Protein 7XZF (pdb70)

B-factor: mean 12.94, std 8.42, range [4.5, 62.97]

Nearest PDB structures (foldseek):
  7xz9-assembly2_B  TM=1.002E+00  e=4.854E-78  Flavobacteriaceae bacterium SA-0082
  7xzd-assembly2_B  TM=1.002E+00  e=1.319E-77  Flavobacteriaceae bacterium SA-0082
  7xzf-assembly2_B  TM=1.002E+00  e=2.491E-77  Flavobacteriaceae bacterium SA-0082
  7xze-assembly2_B  TM=1.002E+00  e=3.272E-77  Flavobacteriaceae bacterium SA-0082
  7xzc-assembly2_B  TM=1.001E+00  e=5.728E-76  Flavobacteriaceae bacterium SA-0082

Structure (mmCIF, N/CA/C/O backbone):
data_7XZF
#
_entry.id   7XZF
#
_cell.length_a   54.001
_cell.length_b   58.172
_cell.length_c   88.319
_cell.angle_alpha   90.266
_cell.angle_beta   101.603
_cell.angle_gamma   92.008
#
_symmetry.space_group_name_H-M   'P 1'
#
loop_
_entity.id
_entity.type
_entity.pdbx_description
1 polymer 'Fucoidan lyase'
2 non-polymer 'SULFATE ION'
3 non-polymer IMIDAZOLE
4 non-polymer GLYCEROL
5 water water
#
loop_
_atom_site.group_PDB
_atom_site.id
_atom_site.type_symbol
_atom_site.label_atom_id
_atom_site.label_alt_id
_atom_site.label_comp_id
_atom_site.label_asym_id
_atom_site.label_entity_id
_atom_site.label_seq_id
_atom_site.pdbx_PDB_ins_code
_atom_site.Cartn_x
_atom_site.Cartn_y
_atom_site.Cartn_z
_atom_site.occupancy
_atom_site.B_iso_or_equiv
_atom_site.auth_seq_id
_atom_site.auth_comp_id
_atom_site.auth_asym_id
_atom_site.auth_atom_id
_atom_site.pdbx_PDB_model_num
ATOM 1 N N . GLN A 1 18 ? 77.28300 0.65400 -73.04100 1.000 37.81644 1 GLN A N 1
ATOM 2 C CA . GLN A 1 18 ? 77.81200 0.05300 -71.81300 1.000 36.62005 1 GLN A CA 1
ATOM 3 C C . GLN A 1 18 ? 77.20200 -1.33100 -71.54700 1.000 30.52149 1 GLN A C 1
ATOM 4 O O . GLN A 1 18 ? 77.76700 -2.12900 -70.79900 1.000 33.73417 1 GLN A O 1
ATOM 10 N N . THR A 1 19 ? 76.07800 -1.60600 -72.19900 1.000 24.90410 2 THR A N 1
ATOM 11 C CA . THR A 1 19 ? 75.36100 -2.85800 -71.98900 1.000 20.68056 2 THR A CA 1
ATOM 12 C C . THR A 1 19 ? 75.79900 -3.86500 -73.04300 1.000 19.57872 2 THR A C 1
ATOM 13 O O . THR A 1 19 ? 75.83500 -3.54400 -74.24100 1.000 21.80098 2 THR A O 1
ATOM 17 N N . THR A 1 20 ? 76.16900 -5.06400 -72.59800 1.000 16.46427 3 THR A N 1
ATOM 18 C CA . THR A 1 20 ? 76.40600 -6.17000 -73.51300 1.000 15.56768 3 THR A CA 1
ATOM 19 C C . THR A 1 20 ? 75.11200 -6.96000 -73.67400 1.000 12.84079 3 THR A C 1
ATOM 20 O O . THR A 1 20 ? 74.52000 -7.38800 -72.68100 1.000 13.19971 3 THR A O 1
ATOM 24 N N . THR A 1 21 ? 74.66600 -7.17000 -74.89300 1.000 12.46600 4 THR A N 1
ATOM 25 C CA . THR A 1 21 ? 73.49000 -7.97500 -75.17600 1.000 11.12853 4 THR A CA 1
ATOM 26 C C . THR A 1 21 ? 73.92000 -9.34800 -75.66200 1.000 11.55073 4 THR A C 1
ATOM 27 O O . THR A 1 21 ? 74.80100 -9.46400 -76.54100 1.000 12.23108 4 THR A O 1
ATOM 31 N N . VAL A 1 22 ? 73.29100 -10.39600 -75.11400 1.000 9.92119 5 VAL A N 1
ATOM 32 C CA . VAL A 1 22 ? 73.52300 -11.75900 -75.55800 1.000 9.40885 5 VAL A CA 1
ATOM 33 C C . VAL A 1 22 ? 72.20600 -12.36200 -75.98800 1.000 8.68221 5 VAL A C 1
ATOM 34 O O . VAL A 1 22 ? 71.10200 -11.88300 -75.65200 1.000 9.71558 5 VAL A O 1
ATOM 38 N N . TYR A 1 23 ? 72.30000 -13.44800 -76.74700 1.000 7.87485 6 TYR A N 1
ATOM 39 C CA . TYR A 1 23 ? 71.14800 -13.99300 -77.45900 1.000 9.55993 6 TYR A CA 1
ATOM 40 C C . TYR A 1 23 ? 70.91100 -15.47900 -77.20200 1.000 9.27218 6 TYR A C 1
ATOM 41 O O . TYR A 1 23 ? 70.11500 -16.11700 -77.90300 1.000 10.62824 6 TYR A O 1
ATOM 50 N N . SER A 1 24 ? 71.56800 -16.02500 -76.17800 1.000 10.06643 7 SER A N 1
ATOM 51 C CA . SER A 1 24 ? 71.33400 -17.40600 -75.78700 1.000 9.71551 7 SER A CA 1
ATOM 52 C C . SER A 1 24 ? 71.69900 -17.51600 -74.31700 1.000 9.67705 7 SER A C 1
ATOM 53 O O . SER A 1 24 ? 72.48400 -16.73100 -73.77900 1.000 9.31791 7 SER A O 1
ATOM 56 N N . LEU A 1 25 ? 71.15000 -18.55400 -73.68600 1.000 9.91120 8 LEU A N 1
ATOM 57 C CA . LEU A 1 25 ? 71.54300 -18.88600 -72.31300 1.000 8.52874 8 LEU A CA 1
ATOM 58 C C . LEU A 1 25 ? 73.00800 -19.25600 -72.23700 1.000 9.41453 8 LEU A C 1
ATOM 59 O O . LEU A 1 25 ? 73.70400 -18.85800 -71.29600 1.000 9.51969 8 LEU A O 1
ATOM 64 N N . GLU A 1 26 ? 73.49600 -19.99600 -73.25300 1.000 9.14205 9 GLU A N 1
ATOM 65 C CA . GLU A 1 26 ? 74.90700 -20.36400 -73.28300 1.000 10.35961 9 GLU A CA 1
ATOM 66 C C . GLU A 1 26 ? 75.81200 -19.14200 -73.18700 1.000 10.72447 9 GLU A C 1
ATOM 67 O O . GLU A 1 26 ? 76.80200 -19.14700 -72.45000 1.000 11.10743 9 GLU A O 1
ATOM 73 N N . ASP A 1 27 ? 75.46900 -18.06500 -73.92400 1.000 10.45539 10 ASP A N 1
ATOM 74 C CA . ASP A 1 27 ? 76.31900 -16.88800 -73.93200 1.000 10.25626 10 ASP A CA 1
ATOM 75 C C . ASP A 1 27 ? 76.11000 -15.99800 -72.71300 1.000 10.46277 10 ASP A C 1
ATOM 76 O O . ASP A 1 27 ? 76.96000 -15.19500 -72.37600 1.000 11.2519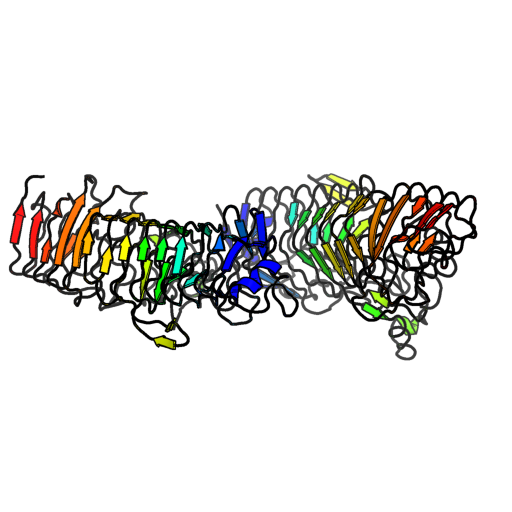7 10 ASP A O 1
ATOM 81 N N . LEU A 1 28 ? 74.95900 -16.15000 -72.04700 1.000 9.22131 11 LEU A N 1
ATOM 82 C CA . LEU A 1 28 ? 74.73300 -15.46000 -70.78100 1.000 9.27715 11 LEU A CA 1
ATOM 83 C C . LEU A 1 28 ? 75.62800 -15.97900 -69.65600 1.000 9.03892 11 LEU A C 1
ATOM 84 O O . LEU A 1 28 ? 76.15200 -15.19300 -68.87200 1.000 9.21449 11 LEU A O 1
ATOM 89 N N . LEU A 1 29 ? 75.78900 -17.29800 -69.56500 1.000 9.62912 12 LEU A N 1
ATOM 90 C CA . LEU A 1 29 ? 76.34200 -17.88200 -68.33900 1.000 9.36205 12 LEU A CA 1
ATOM 91 C C . LEU A 1 29 ? 77.70800 -17.35100 -67.95800 1.000 10.22235 12 LEU A C 1
ATOM 92 O O . LEU A 1 29 ? 77.94100 -17.16500 -66.75300 1.000 10.96391 12 LEU A O 1
ATOM 97 N N . PRO A 1 30 ? 78.65000 -17.10200 -68.88000 1.000 10.84971 13 PRO A N 1
ATOM 98 C CA . PRO A 1 30 ? 79.97000 -16.64800 -68.43000 1.000 12.00516 13 PRO A CA 1
ATOM 99 C C . PRO A 1 30 ? 79.93600 -15.31800 -67.69800 1.000 12.16224 13 PRO A C 1
ATOM 100 O O . PRO A 1 30 ? 80.81100 -15.01700 -66.87300 1.000 13.68001 13 PRO A O 1
ATOM 104 N N . TYR A 1 31 ? 78.95100 -14.46900 -67.98200 1.000 9.98965 14 TYR A N 1
ATOM 105 C CA . TYR A 1 31 ? 78.92600 -13.16100 -67.34000 1.000 9.89945 14 TYR A CA 1
ATOM 106 C C . TYR A 1 31 ? 78.63100 -13.27900 -65.84600 1.000 10.31300 14 TYR A C 1
ATOM 107 O O . TYR A 1 31 ? 79.03500 -12.40100 -65.07400 1.000 10.68508 14 TYR A O 1
ATOM 116 N N . LEU A 1 32 ? 77.90300 -14.33700 -65.44400 1.000 9.83881 15 LEU A N 1
ATOM 117 C CA . LEU A 1 32 ? 77.52900 -14.52700 -64.03100 1.000 10.71804 15 LEU A CA 1
ATOM 118 C C . LEU A 1 32 ? 78.74500 -14.73300 -63.13500 1.000 12.50543 15 LEU A C 1
ATOM 119 O O . LEU A 1 32 ? 78.62700 -14.63500 -61.90600 1.000 13.95433 15 LEU A O 1
ATOM 124 N N . LYS A 1 33 ? 79.91500 -15.02700 -63.71600 1.000 12.41858 16 LYS A N 1
ATOM 125 C CA . LYS A 1 33 ? 81.17600 -15.16600 -62.99200 1.000 14.36602 16 LYS A CA 1
ATOM 126 C C . LYS A 1 33 ? 81.94500 -13.86300 -62.90500 1.000 15.58846 16 LYS A C 1
ATOM 127 O O . LYS A 1 33 ? 82.98200 -13.82700 -62.23000 1.000 19.74074 16 LYS A O 1
ATOM 133 N N . GLN A 1 34 ? 81.47300 -12.78300 -63.52700 1.000 14.03996 17 GLN A N 1
ATOM 134 C CA . GLN A 1 34 ? 82.24200 -11.54600 -63.64300 1.000 14.55865 17 GLN A CA 1
ATOM 135 C C . GLN A 1 34 ? 81.65300 -10.43600 -62.76500 1.000 15.15302 17 GLN A C 1
ATOM 136 O O . GLN A 1 34 ? 80.44400 -10.36000 -62.53300 1.000 14.40249 17 GLN A O 1
ATOM 142 N N . ASP A 1 35 ? 82.50700 -9.57400 -62.25000 1.000 14.90411 18 ASP A N 1
ATOM 143 C CA . ASP A 1 35 ? 82.06100 -8.36900 -61.55300 1.000 15.13187 18 ASP A CA 1
ATOM 144 C C . ASP A 1 35 ? 81.81000 -7.22900 -62.53500 1.000 14.81548 18 ASP A C 1
ATOM 145 O O . ASP A 1 35 ? 82.44400 -7.14500 -63.60200 1.000 15.83645 18 ASP A O 1
ATOM 150 N N . ASN A 1 36 ? 81.00200 -6.25800 -62.11900 1.000 14.69305 19 ASN A N 1
ATOM 151 C CA . ASN A 1 36 ? 80.85700 -4.96200 -62.81900 1.000 15.18613 19 ASN A CA 1
ATOM 152 C C . ASN A 1 36 ? 80.44800 -5.11900 -64.27400 1.000 15.90673 19 ASN A C 1
ATOM 153 O O . ASN A 1 36 ? 81.02100 -4.44400 -65.11100 1.000 19.29746 19 ASN A O 1
ATOM 158 N N . VAL A 1 37 ? 79.44900 -5.93800 -64.53200 1.000 13.80513 20 VAL A N 1
ATOM 159 C CA . VAL A 1 37 ? 78.95100 -6.09100 -65.91600 1.000 13.90827 20 VAL A CA 1
ATOM 160 C C . VAL A 1 37 ? 77.52100 -5.56700 -66.04500 1.000 13.58147 20 VAL A C 1
ATOM 161 O O . VAL A 1 37 ? 76.81200 -5.56800 -65.05100 1.000 14.12399 20 VAL A O 1
ATOM 165 N N . ASP A 1 38 ? 77.16400 -5.08700 -67.21900 1.000 13.37650 21 ASP A N 1
ATOM 166 C CA . ASP A 1 38 ? 75.80200 -4.60000 -67.53800 1.000 12.63443 21 ASP A CA 1
ATOM 167 C C . ASP A 1 38 ? 75.39500 -5.48700 -68.70600 1.000 10.28798 21 ASP A C 1
ATOM 168 O O . ASP A 1 38 ? 75.92200 -5.30100 -69.79300 1.000 11.72046 21 ASP A O 1
ATOM 173 N N . VAL A 1 39 ? 74.44200 -6.37900 -68.49300 1.000 10.01156 22 VAL A N 1
ATOM 174 C CA . VAL A 1 39 ? 74.13100 -7.43900 -69.48300 1.000 10.05424 22 VAL A CA 1
ATOM 175 C C . VAL A 1 39 ? 72.62600 -7.46100 -69.74800 1.000 8.49391 22 VAL A C 1
ATOM 176 O O . VAL A 1 39 ? 71.83700 -7.17900 -68.84800 1.000 9.39444 22 VAL A O 1
ATOM 180 N N . LYS A 1 40 ? 72.28200 -7.73800 -70.98800 1.000 8.42278 23 LYS A N 1
ATOM 181 C CA . LYS A 1 40 ? 70.86800 -7.84800 -71.37200 1.000 7.97367 23 LYS A CA 1
ATOM 182 C C . LYS A 1 40 ? 70.69600 -9.16500 -72.12100 1.000 8.31236 23 LYS A C 1
ATOM 183 O O . LYS A 1 40 ? 71.46400 -9.40800 -73.04300 1.000 9.21194 23 LYS A O 1
ATOM 189 N N . LEU A 1 41 ? 69.77900 -10.01700 -71.69500 1.000 8.52263 24 LEU A N 1
ATOM 190 C CA . LEU A 1 41 ? 69.42900 -11.19500 -72.47600 1.000 8.08274 24 LEU A CA 1
ATOM 191 C C . LEU A 1 41 ? 68.30300 -10.76300 -73.40800 1.000 8.35180 24 LEU A C 1
ATOM 192 O O . LEU A 1 41 ? 67.30000 -10.18100 -72.93900 1.000 8.85441 24 LEU A O 1
ATOM 197 N N . ALA A 1 42 ? 68.50600 -10.95100 -74.71500 1.000 8.66230 25 ALA A N 1
ATOM 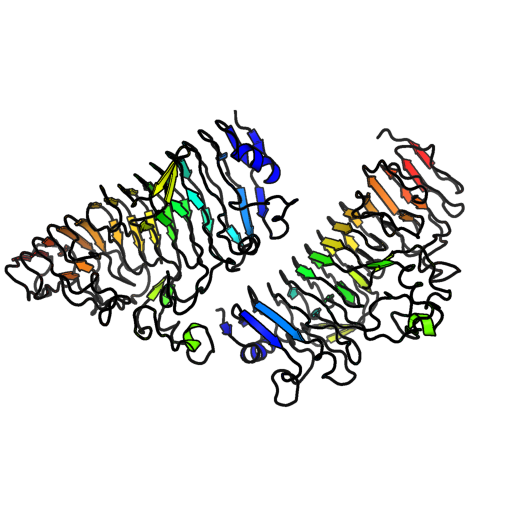198 C CA . ALA A 1 42 ? 67.63800 -10.32500 -75.69100 1.000 9.08555 25 ALA A CA 1
ATOM 199 C C . ALA A 1 42 ? 66.19700 -10.81600 -75.56600 1.000 9.05441 25 ALA A C 1
ATOM 200 O O . ALA A 1 42 ? 65.94400 -11.98000 -75.22600 1.000 10.03605 25 ALA A O 1
ATOM 202 N N . PRO A 1 43 ? 65.22800 -9.95000 -75.86800 1.000 8.66043 26 PRO A N 1
ATOM 203 C CA . PRO A 1 43 ? 63.82100 -10.37500 -75.85600 1.000 8.76155 26 PRO A CA 1
ATOM 204 C C . PRO A 1 43 ? 63.62200 -11.65600 -76.64000 1.000 9.06682 26 PRO A C 1
ATOM 205 O O . PRO A 1 43 ? 64.11700 -11.80900 -77.75900 1.000 10.17582 26 PRO A O 1
ATOM 209 N N . GLY A 1 44 ? 62.85400 -12.56800 -76.06500 1.000 9.70714 27 GLY A N 1
ATOM 210 C CA . GLY A 1 44 ? 62.63600 -13.85000 -76.70600 1.000 10.62701 27 GLY A CA 1
ATOM 211 C C . GLY A 1 44 ? 62.24900 -14.89100 -75.68300 1.000 9.75156 27 GLY A C 1
ATOM 212 O O . GLY A 1 44 ? 62.11500 -14.59900 -74.49400 1.000 10.79931 27 GLY A O 1
ATOM 213 N N . THR A 1 45 ? 62.04500 -16.10600 -76.16900 1.000 9.84135 28 THR A N 1
ATOM 214 C CA . THR A 1 45 ? 61.66700 -17.24300 -75.34300 1.000 10.75461 28 THR A CA 1
ATOM 215 C C . THR A 1 45 ? 62.83800 -18.21200 -75.28900 1.000 10.08391 28 THR A C 1
ATOM 216 O O . THR A 1 45 ? 63.40500 -18.57600 -76.33600 1.000 12.58992 28 THR A O 1
ATOM 220 N N . TYR A 1 46 ? 63.17100 -18.67800 -74.09500 1.000 8.73583 29 TYR A N 1
ATOM 221 C CA . TYR A 1 46 ? 64.30300 -19.56400 -73.86900 1.000 9.44717 29 TYR A CA 1
ATOM 222 C C . TYR A 1 46 ? 63.83100 -20.75200 -73.06500 1.000 10.63318 29 TYR A C 1
ATOM 223 O O . TYR A 1 46 ? 63.22400 -20.58100 -72.00700 1.000 11.24323 29 TYR A O 1
ATOM 232 N N . ASN A 1 47 ? 64.09200 -21.95300 -73.55800 1.000 12.51601 30 ASN A N 1
ATOM 233 C CA . ASN A 1 47 ? 63.54200 -23.19000 -72.94500 1.000 15.04758 30 ASN A CA 1
ATOM 234 C C . ASN A 1 47 ? 64.66900 -24.01200 -72.34400 1.000 15.64609 30 ASN A C 1
ATOM 235 O O . ASN A 1 47 ? 65.67200 -24.21100 -73.03000 1.000 17.22832 30 ASN A O 1
ATOM 240 N N . VAL A 1 48 ? 64.51200 -24.44200 -71.09900 1.000 13.97854 31 VAL A N 1
ATOM 241 C CA . VAL A 1 48 ? 65.49800 -25.34800 -70.45400 1.000 13.01938 31 VAL A CA 1
ATOM 242 C C . VAL A 1 48 ? 64.76300 -26.65900 -70.26800 1.000 12.41184 31 VAL A C 1
ATOM 243 O O . VAL A 1 48 ? 63.79100 -26.70600 -69.52800 1.000 15.18073 31 VAL A O 1
ATOM 247 N N A ASN A 1 49 ? 65.31800 -27.73200 -70.82800 0.570 12.28414 32 ASN A N 1
ATOM 248 N N B ASN A 1 49 ? 65.32400 -27.73200 -70.81900 0.430 12.66307 32 ASN A N 1
ATOM 249 C CA A ASN A 1 49 ? 64.66700 -29.05900 -70.74800 0.570 13.68511 32 ASN A CA 1
ATOM 250 C CA B ASN A 1 49 ? 64.66900 -29.05300 -70.70000 0.430 14.13884 32 ASN A CA 1
ATOM 251 C C A ASN A 1 49 ? 65.66100 -30.03700 -70.12400 0.570 12.81219 32 ASN A C 1
ATOM 252 C C B ASN A 1 49 ? 65.67300 -30.04700 -70.13800 0.430 12.87301 32 ASN A C 1
ATOM 253 O O A ASN A 1 49 ? 66.80800 -29.66100 -69.90700 0.570 12.09726 32 ASN A O 1
ATOM 254 O O B ASN A 1 49 ? 66.81600 -29.66600 -69.89500 0.430 12.02791 32 ASN A O 1
ATOM 263 N N . GLY A 1 50 ? 65.22600 -31.28500 -69.92000 1.000 12.79750 33 GLY A N 1
ATOM 264 C CA . GLY A 1 50 ? 66.11000 -32.30800 -69.32300 1.000 12.78711 33 GLY A CA 1
ATOM 265 C C . GLY A 1 50 ? 67.37200 -32.53000 -70.13100 1.000 13.16151 33 GLY A C 1
ATOM 266 O O . GLY A 1 50 ? 68.40500 -32.72400 -69.54900 1.000 15.26396 33 GLY A O 1
ATOM 267 N N A PHE A 1 51 ? 67.28300 -32.37400 -71.45300 0.530 12.48760 34 PHE A N 1
ATOM 268 N N B PHE A 1 51 ? 67.28000 -32.38400 -71.45300 0.470 13.03425 34 PHE A N 1
ATOM 269 C CA A PHE A 1 51 ? 68.45600 -32.61700 -72.33300 0.530 13.45053 34 PHE A CA 1
ATOM 270 C CA B PHE A 1 51 ? 68.45800 -32.61300 -72.33100 0.470 14.38694 34 PHE A CA 1
ATOM 271 C C A PHE A 1 51 ? 69.50700 -31.50900 -72.17500 0.530 13.14439 34 PHE A C 1
ATOM 272 C C B PHE A 1 51 ? 69.51800 -31.51800 -72.15000 0.470 13.45905 34 PHE A C 1
ATOM 273 O O A PHE A 1 51 ? 70.60800 -31.66300 -72.68400 0.530 14.53663 34 PHE A O 1
ATOM 274 O O B PHE A 1 51 ? 70.60900 -31.66000 -72.68700 0.470 14.63699 34 PHE A O 1
ATOM 289 N N . ASP A 1 52 ? 69.14600 -30.40500 -71.51000 1.000 11.74708 35 ASP A N 1
ATOM 290 C CA . ASP A 1 52 ? 70.10000 -29.27900 -71.28700 1.000 12.66038 35 ASP A CA 1
ATOM 291 C C . ASP A 1 52 ? 70.90900 -29.45600 -69.99500 1.000 13.10255 35 ASP A C 1
ATOM 292 O O . ASP A 1 52 ? 71.72000 -28.58800 -69.68900 1.000 13.84418 35 ASP A O 1
ATOM 297 N N . VAL A 1 53 ? 70.68300 -30.55500 -69.26600 1.000 14.21485 36 VAL A N 1
ATOM 298 C CA . VAL A 1 53 ? 71.45700 -30.87000 -68.02500 1.000 17.32842 36 VAL A CA 1
ATOM 299 C C . VAL A 1 53 ? 72.40900 -32.05100 -68.27100 1.000 20.63771 36 VAL A C 1
ATOM 300 O O . VAL A 1 53 ? 71.93400 -33.09400 -68.69700 1.000 21.30896 36 VAL A O 1
ATOM 304 N N . GLY A 1 54 ? 73.69700 -31.85400 -67.99000 1.000 22.83517 37 GLY A N 1
ATOM 305 C CA . GLY A 1 54 ? 74.71200 -32.91800 -68.16100 1.000 26.75207 37 GLY A CA 1
ATOM 306 C C . GLY A 1 54 ? 76.11300 -32.36100 -68.30000 1.000 30.36083 37 GLY A C 1
ATOM 307 O O . GLY A 1 54 ? 76.25200 -31.15400 -68.38200 1.000 31.63249 37 GLY A O 1
ATOM 308 N N . GLU A 1 55 ? 77.11600 -33.25400 -68.41100 1.000 34.56468 38 GLU A N 1
ATOM 309 C CA . GLU A 1 55 ? 78.52000 -32.78800 -68.43900 1.000 40.12175 38 GLU A CA 1
ATOM 310 C C . GLU A 1 55 ? 78.77100 -31.89600 -69.64700 1.000 41.94617 38 GLU A C 1
ATOM 311 O O . GLU A 1 55 ? 79.42700 -30.85700 -69.46100 1.000 43.88265 38 GLU A O 1
ATOM 317 N N . ASP A 1 56 ? 78.22600 -32.23400 -70.81000 1.000 41.64862 39 ASP A N 1
ATOM 318 C CA . ASP A 1 56 ? 78.55400 -31.43200 -72.02300 1.000 43.39785 39 ASP A CA 1
ATOM 319 C C . ASP A 1 56 ? 77.34000 -30.59900 -72.36700 1.000 41.26169 39 ASP A C 1
ATOM 320 O O . ASP A 1 56 ? 77.18500 -30.18700 -73.52800 1.000 42.47438 39 ASP A O 1
ATOM 325 N N . ARG A 1 57 ? 76.50600 -30.40300 -71.35200 1.000 36.16241 40 ARG A N 1
ATOM 326 C CA . ARG A 1 57 ? 75.23900 -29.72000 -71.61900 1.000 32.93881 40 ARG A CA 1
ATOM 327 C C . ARG A 1 57 ? 75.28900 -28.28300 -71.10500 1.000 28.42418 40 ARG A C 1
ATOM 328 O O . ARG A 1 57 ? 76.25500 -27.93100 -70.47500 1.000 30.48952 40 ARG A O 1
ATOM 336 N N . LEU A 1 58 ? 74.30100 -27.51200 -71.48800 1.000 24.85639 41 LEU A N 1
ATOM 337 C CA . LEU A 1 58 ? 74.23700 -26.10000 -71.06700 1.000 20.28697 41 LEU A CA 1
ATOM 338 C C . LEU A 1 58 ? 74.44500 -26.00800 -69.53900 1.000 18.12244 41 LEU A C 1
ATOM 339 O O . LEU A 1 58 ? 75.21100 -25.14600 -69.13200 1.000 20.77233 41 LEU A O 1
ATOM 344 N N . PHE A 1 59 ? 73.79700 -26.85100 -68.72200 1.000 13.48328 42 PHE A N 1
ATOM 345 C CA . PHE A 1 59 ? 73.87400 -26.73900 -67.26600 1.000 12.52475 42 PHE A CA 1
ATOM 346 C C . PHE A 1 59 ? 74.47300 -28.01900 -66.70500 1.000 14.43460 42 PHE A C 1
ATOM 347 O O . PHE A 1 59 ? 73.83600 -29.07700 -66.72700 1.000 18.14939 42 PHE A O 1
ATOM 355 N N . SER A 1 60 ? 75.69800 -27.94600 -66.22100 1.000 13.37824 43 SER A N 1
ATOM 356 C CA . SER A 1 60 ? 76.27000 -29.14100 -65.62300 1.000 14.34669 43 SER A CA 1
ATOM 357 C C . SER A 1 60 ? 76.14800 -29.15900 -64.11000 1.000 14.57666 43 SER A C 1
ATOM 358 O O . SER A 1 60 ? 76.43100 -30.19600 -63.50500 1.000 15.93541 43 SER A O 1
ATOM 361 N N . THR A 1 61 ? 75.70500 -28.05700 -63.48900 1.000 12.12237 44 THR A N 1
ATOM 362 C CA . THR A 1 61 ? 75.61200 -27.96900 -62.03800 1.000 11.97472 44 THR A CA 1
ATOM 363 C C . THR A 1 61 ? 74.36100 -27.18700 -61.67700 1.000 10.13084 44 THR A C 1
ATOM 364 O O . THR A 1 61 ? 73.82400 -26.43200 -62.49200 1.000 10.95658 44 THR A O 1
ATOM 368 N N . THR A 1 62 ? 73.90500 -27.39400 -60.44600 1.000 10.52274 45 THR A N 1
ATOM 369 C CA . THR A 1 62 ? 72.89200 -26.55400 -59.81600 1.000 10.70987 45 THR A CA 1
ATOM 370 C C . THR A 1 62 ? 73.60600 -25.74900 -58.74300 1.000 9.86486 45 THR A C 1
ATOM 371 O O . THR A 1 62 ? 74.55300 -26.25200 -58.11600 1.000 11.35690 45 THR A O 1
ATOM 375 N N . PRO A 1 63 ? 73.23000 -24.49100 -58.49800 1.000 9.01972 46 PRO A N 1
ATOM 376 C CA . PRO A 1 63 ? 72.14500 -23.76500 -59.14800 1.000 8.78135 46 PRO A CA 1
ATOM 377 C C . PRO A 1 63 ? 72.30700 -23.53400 -60.64300 1.000 7.89256 46 PRO A C 1
ATOM 378 O O . PRO A 1 63 ? 73.43900 -23.37600 -61.12200 1.000 9.34099 46 PRO A O 1
ATOM 382 N N . LEU A 1 64 ? 71.20300 -23.49400 -61.37600 1.000 7.83877 47 LEU A N 1
ATOM 383 C CA . LEU A 1 64 ? 71.31300 -23.31000 -62.82900 1.000 8.20111 47 LEU A CA 1
ATOM 384 C C . LEU A 1 64 ? 71.98100 -21.99000 -63.17200 1.000 8.42367 47 LEU A C 1
ATOM 385 O O . LEU A 1 64 ? 72.92700 -21.93400 -63.97700 1.000 8.60596 47 LEU A O 1
ATOM 390 N N . PHE A 1 65 ? 71.49800 -20.91100 -62.59200 1.000 7.01868 48 PHE A N 1
ATOM 391 C CA . PHE A 1 65 ? 72.02300 -19.55300 -62.77400 1.000 7.47806 48 PHE A CA 1
ATOM 392 C C . PHE A 1 65 ? 72.60300 -19.08500 -61.45900 1.000 7.85893 48 PHE A C 1
ATOM 393 O O . PHE A 1 65 ? 71.83800 -18.70400 -60.54700 1.000 8.41997 48 PHE A O 1
ATOM 401 N N . LEU A 1 66 ? 73.93200 -19.10500 -61.34500 1.000 8.59546 49 LEU A N 1
ATOM 402 C CA . LEU A 1 66 ? 74.59700 -18.78000 -60.10100 1.000 8.31157 49 LEU A CA 1
ATOM 403 C C . LEU A 1 66 ? 75.29000 -17.44200 -60.32400 1.000 7.56087 49 LEU A C 1
ATOM 404 O O . LEU A 1 66 ? 76.31600 -17.36100 -61.01300 1.000 8.87885 49 LEU A O 1
ATOM 409 N N . PHE A 1 67 ? 74.72200 -16.38000 -59.78100 1.000 7.86214 50 PHE A N 1
ATOM 410 C CA . PHE A 1 67 ? 75.25200 -15.01800 -59.94900 1.000 7.94962 50 PHE A CA 1
ATOM 411 C C . PHE A 1 67 ? 76.31200 -14.79200 -58.90000 1.000 8.84067 50 PHE A C 1
ATOM 412 O O . PHE A 1 67 ? 76.00500 -14.41400 -57.76300 1.000 10.25305 50 PHE A O 1
ATOM 420 N N . GLU A 1 68 ? 77.57200 -15.01000 -59.28300 1.000 9.33265 51 GLU A N 1
ATOM 421 C CA . GLU A 1 68 ? 78.71200 -14.91200 -58.37100 1.000 11.54028 51 GLU A CA 1
ATOM 422 C C . GLU A 1 68 ? 79.32700 -13.53400 -58.35300 1.000 11.43432 51 GLU A C 1
ATOM 423 O O . GLU A 1 68 ? 79.96600 -13.15600 -57.35600 1.000 12.91580 51 GLU A O 1
ATOM 429 N N . GLY A 1 69 ? 79.15400 -12.76700 -59.44100 1.000 11.03416 52 GLY A N 1
ATOM 430 C CA . GLY A 1 69 ? 79.74900 -11.44500 -59.50700 1.000 11.05638 52 GLY A CA 1
ATOM 431 C C . GLY A 1 69 ? 78.98500 -10.42500 -58.67400 1.000 10.13373 52 GLY A C 1
ATOM 432 O O . GLY A 1 69 ? 77.84900 -10.67700 -58.22800 1.000 10.99866 52 GLY A O 1
ATOM 433 N N . SER A 1 70 ? 79.57800 -9.25700 -58.51600 1.000 11.12255 53 SER A N 1
ATOM 434 C CA . SER A 1 70 ? 79.02700 -8.12700 -57.80400 1.000 10.49441 53 SER A CA 1
ATOM 435 C C . SER A 1 70 ? 78.91400 -6.91100 -58.71500 1.000 10.83611 53 SER A C 1
ATOM 436 O O . SER A 1 70 ? 79.53900 -6.83700 -59.80200 1.000 13.29416 53 SER A O 1
ATOM 439 N N . ASN A 1 71 ? 78.09600 -5.94900 -58.29100 1.000 10.03935 54 ASN A N 1
ATOM 440 C CA . ASN A 1 71 ? 77.98200 -4.65300 -58.93900 1.000 10.96743 54 ASN A CA 1
ATOM 441 C C . ASN A 1 71 ? 77.48400 -4.78100 -60.37500 1.000 10.18368 54 ASN A C 1
ATOM 442 O O . ASN A 1 71 ? 77.95100 -4.07100 -61.26600 1.000 12.73495 54 ASN A O 1
ATOM 447 N N . SER A 1 72 ? 76.59200 -5.73000 -60.63200 1.000 9.90121 55 SER A N 1
ATOM 448 C CA . SER A 1 72 ? 76.18000 -6.04800 -61.99800 1.000 10.42104 55 SER A CA 1
ATOM 449 C C . SER A 1 72 ? 74.69900 -5.78000 -62.18600 1.000 9.63491 55 SER A C 1
ATOM 450 O O . SER A 1 72 ? 73.93400 -5.76900 -61.22800 1.000 11.15504 55 SER A O 1
ATOM 453 N N A THR A 1 73 ? 74.31200 -5.52600 -63.41900 0.630 9.01621 56 THR A N 1
ATOM 454 N N B THR A 1 73 ? 74.29300 -5.55900 -63.42600 0.370 9.50588 56 THR A N 1
ATOM 455 C CA A THR A 1 73 ? 72.89800 -5.35400 -63.76700 0.630 9.62331 56 THR A CA 1
ATOM 456 C CA B THR A 1 73 ? 72.87900 -5.34700 -63.73700 0.370 9.77312 56 THR A CA 1
ATOM 457 C C A THR A 1 73 ? 72.55900 -6.32200 -64.88800 0.630 9.48111 56 THR A C 1
ATOM 458 C C B THR A 1 73 ? 72.50300 -6.23700 -64.91000 0.370 8.98618 56 THR A C 1
ATOM 459 O O A THR A 1 73 ? 73.35200 -6.51600 -65.82800 0.630 9.97221 56 THR A O 1
ATOM 460 O O B THR A 1 73 ? 73.20700 -6.25900 -65.93000 0.370 9.44554 56 THR A O 1
ATOM 467 N N . TYR A 1 74 ? 71.41500 -6.99300 -64.74800 1.000 8.17226 57 TYR A N 1
ATOM 468 C CA . TYR A 1 74 ? 70.92300 -7.96400 -65.71700 1.000 7.37187 57 TYR A CA 1
ATOM 469 C C . TYR A 1 74 ? 69.50600 -7.59400 -66.11800 1.000 7.73535 57 TYR A C 1
ATOM 470 O O . TYR A 1 74 ? 68.60400 -7.58100 -65.26600 1.000 10.25890 57 TYR A O 1
ATOM 479 N N . ASP A 1 75 ? 69.29900 -7.35400 -67.40500 1.000 7.77741 58 ASP A N 1
ATOM 480 C CA . ASP A 1 75 ? 67.99500 -6.96700 -67.94400 1.000 7.88427 58 ASP A CA 1
ATOM 481 C C . ASP A 1 75 ? 67.40100 -8.15800 -68.67300 1.000 7.72952 58 ASP A C 1
ATOM 482 O O . ASP A 1 75 ? 67.98000 -8.62100 -69.67300 1.000 8.17063 58 ASP A O 1
ATOM 487 N N . PHE A 1 76 ? 66.21700 -8.58900 -68.22700 1.000 7.01416 59 PHE A N 1
ATOM 488 C CA . PHE A 1 76 ? 65.48300 -9.67400 -68.82800 1.000 7.00651 59 PHE A CA 1
ATOM 489 C C . PHE A 1 76 ? 64.13700 -9.21300 -69.36200 1.000 7.19931 59 PHE A C 1
ATOM 490 O O . PHE A 1 76 ? 63.17000 -9.98400 -69.39500 1.000 7.50687 59 PHE A O 1
ATOM 498 N N . THR A 1 77 ? 64.05300 -7.93700 -69.77500 1.000 7.07978 60 THR A N 1
ATOM 499 C CA . THR A 1 77 ? 62.80100 -7.43600 -70.34700 1.000 7.58805 60 THR A CA 1
ATOM 500 C C . THR A 1 77 ? 62.37600 -8.29300 -71.53900 1.000 7.35307 60 THR A C 1
ATOM 501 O O . THR A 1 77 ? 63.17100 -8.56200 -72.46500 1.000 8.03268 60 THR A O 1
ATOM 505 N N . ASP A 1 78 ? 61.10200 -8.68500 -71.56500 1.000 7.87173 61 ASP A N 1
ATOM 506 C CA . ASP A 1 78 ? 60.56100 -9.47600 -72.65700 1.000 7.75059 61 ASP A CA 1
ATOM 507 C C . ASP A 1 78 ? 61.28700 -10.81000 -72.82100 1.000 8.21485 61 ASP A C 1
ATOM 508 O O . ASP A 1 78 ? 61.21700 -11.41300 -73.89500 1.000 9.32384 61 ASP A O 1
ATOM 513 N N . VAL A 1 79 ? 61.89600 -11.31400 -71.75600 1.000 7.63805 62 VAL A N 1
ATOM 514 C CA . VAL A 1 79 ? 62.45000 -12.66400 -71.74200 1.000 7.87330 62 VAL A CA 1
ATOM 515 C C . VAL A 1 79 ? 61.46200 -13.58700 -71.05000 1.000 7.82163 62 VAL A C 1
ATOM 516 O O . VAL A 1 79 ? 61.05100 -13.32100 -69.90300 1.000 7.62945 62 VAL A O 1
ATOM 520 N N . LYS A 1 80 ? 61.08100 -14.66200 -71.71900 1.000 7.81736 63 LYS A N 1
ATOM 521 C CA . LYS A 1 80 ? 60.31000 -15.75200 -71.13800 1.000 7.82519 63 LYS A CA 1
ATOM 522 C C . LYS A 1 80 ? 61.28100 -16.91500 -70.99000 1.000 7.21687 63 LYS A C 1
ATOM 523 O O . LYS A 1 80 ? 61.88000 -17.36200 -71.97500 1.000 10.27427 63 LYS A O 1
ATOM 529 N N . LEU A 1 81 ? 61.49800 -17.35000 -69.77800 1.000 7.23039 64 LEU A N 1
ATOM 530 C CA . LEU A 1 81 ? 62.38400 -18.47000 -69.47100 1.000 7.84296 64 LEU A CA 1
ATOM 531 C C . LEU A 1 81 ? 61.48400 -19.60600 -68.98500 1.000 7.76292 64 LEU A C 1
ATOM 532 O O . LEU A 1 81 ? 60.88200 -19.51400 -67.90200 1.000 8.27058 64 LEU A O 1
ATOM 537 N N . ASN A 1 82 ? 61.40000 -20.69900 -69.75100 1.000 7.85314 65 ASN A N 1
ATOM 538 C CA . ASN A 1 82 ? 60.55700 -21.85500 -69.42500 1.000 8.00251 65 ASN A CA 1
ATOM 539 C C . ASN A 1 82 ? 61.46000 -22.96400 -68.94400 1.000 9.73904 65 ASN A C 1
ATOM 540 O O . ASN A 1 82 ? 62.34000 -23.42400 -69.69800 1.000 12.06963 65 ASN A O 1
ATOM 545 N N . ILE A 1 83 ? 61.33400 -23.35700 -67.68300 1.000 7.77410 66 ILE A N 1
ATOM 546 C CA . ILE A 1 83 ? 62.18900 -24.41100 -67.13600 1.000 8.29720 66 ILE A CA 1
ATOM 547 C C . ILE A 1 83 ? 61.34700 -25.64100 -66.90700 1.000 7.53641 66 ILE A C 1
ATOM 548 O O . ILE A 1 83 ? 60.43600 -25.63400 -66.06400 1.000 8.91000 66 ILE A O 1
ATOM 553 N N . ASN A 1 84 ? 61.61400 -26.72300 -67.63300 1.000 7.82369 67 ASN A N 1
ATOM 554 C CA . ASN A 1 84 ? 60.86600 -27.96100 -67.44300 1.000 8.59023 67 ASN A CA 1
ATOM 555 C C . ASN A 1 84 ? 61.16500 -28.54100 -66.06900 1.000 8.77082 67 ASN A C 1
ATOM 556 O O . ASN A 1 84 ? 62.32200 -28.66500 -65.68600 1.000 9.35946 67 ASN A O 1
ATOM 561 N N . THR A 1 85 ? 60.08800 -28.87200 -65.33600 1.000 8.00989 68 THR A N 1
ATOM 562 C CA . THR A 1 85 ? 60.22000 -29.41600 -63.98800 1.000 7.86689 68 THR A CA 1
ATOM 563 C C . THR A 1 85 ? 61.03500 -30.71400 -63.94400 1.000 8.43614 68 THR A C 1
ATOM 564 O O . THR A 1 85 ? 61.52900 -31.07500 -62.87400 1.000 9.12457 68 THR A O 1
ATOM 568 N N A VAL A 1 86 ? 61.19000 -31.41600 -65.07800 0.590 9.30960 69 VAL A N 1
ATOM 569 N N B VAL A 1 86 ? 61.28000 -31.36600 -65.08300 0.410 8.29270 69 VAL A N 1
ATOM 570 C CA A VAL A 1 86 ? 62.06100 -32.59600 -65.08700 0.590 11.19868 69 VAL A CA 1
ATOM 571 C CA B VAL A 1 86 ? 62.15300 -32.53400 -65.03900 0.410 8.72792 69 VAL A CA 1
ATOM 572 C C A VAL A 1 86 ? 63.46600 -32.22500 -64.63900 0.590 10.29168 69 VAL A C 1
ATOM 573 C C B VAL A 1 86 ? 63.57600 -32.17000 -64.63200 0.410 9.76495 69 VAL A C 1
ATOM 574 O O A VAL A 1 86 ? 64.17600 -33.04600 -64.04600 0.590 11.19277 69 VAL A O 1
ATOM 575 O O B VAL A 1 86 ? 64.29900 -33.01600 -64.09800 0.410 10.36649 69 VAL A O 1
ATOM 582 N N A VAL A 1 87 ? 63.87600 -30.97200 -64.84000 0.590 9.35351 70 VAL A N 1
ATOM 583 N N B VAL A 1 87 ? 64.00100 -30.91600 -64.81800 0.410 10.57693 70 VAL A N 1
ATOM 584 C CA A VAL A 1 87 ? 65.21200 -30.54400 -64.43500 0.590 9.54158 70 VAL A CA 1
ATOM 585 C CA B VAL A 1 87 ? 65.33600 -30.53000 -64.36900 0.410 11.54050 70 VAL A CA 1
ATOM 586 C C A VAL A 1 87 ? 65.43500 -30.69800 -62.92400 0.590 9.68658 70 VAL A C 1
ATOM 587 C C B VAL A 1 87 ? 65.47700 -30.67200 -62.85800 0.410 10.28401 70 VAL A C 1
ATOM 588 O O A VAL A 1 87 ? 66.56900 -30.90300 -62.46700 0.590 11.26873 70 VAL A O 1
ATOM 589 O O B VAL A 1 87 ? 66.59200 -30.83600 -62.34300 0.410 11.08298 70 VAL A O 1
ATOM 596 N N . LEU A 1 88 ? 64.35800 -30.62800 -62.12700 1.0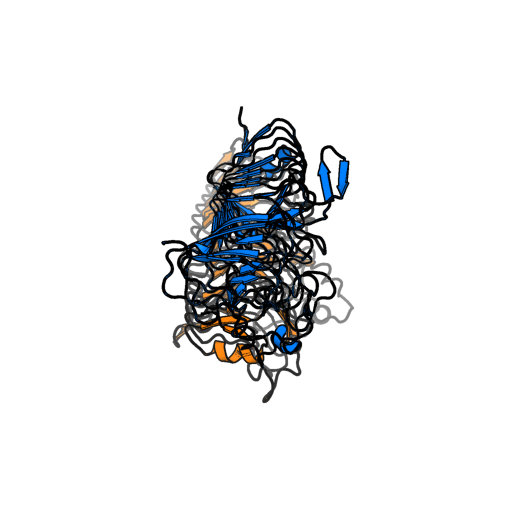00 9.52354 71 LEU A N 1
ATOM 597 C CA . LEU A 1 88 ? 64.43000 -30.82000 -60.68100 1.000 10.39631 71 LEU A CA 1
ATOM 598 C C . LEU A 1 88 ? 64.82100 -32.23800 -60.28000 1.000 9.15020 71 LEU A C 1
ATOM 599 O O . LEU A 1 88 ? 65.03700 -32.50200 -59.08400 1.000 10.30017 71 LEU A O 1
ATOM 604 N N . THR A 1 89 ? 64.89300 -33.15300 -61.25800 1.000 10.42763 72 THR A N 1
ATOM 605 C CA . THR A 1 89 ? 65.27200 -34.55200 -61.03100 1.000 10.50107 72 THR A CA 1
ATOM 606 C C . THR A 1 89 ? 66.57400 -34.90700 -61.70900 1.000 12.02587 72 THR A C 1
ATOM 607 O O . THR A 1 89 ? 66.92100 -36.10200 -61.73400 1.000 12.68791 72 THR A O 1
ATOM 611 N N . LYS A 1 90 ? 67.29500 -33.92900 -62.27700 1.000 11.07429 73 LYS A N 1
ATOM 612 C CA . LYS A 1 90 ? 68.46700 -34.21000 -63.10100 1.000 12.59535 73 LYS A CA 1
ATOM 613 C C . LYS A 1 90 ? 69.77100 -34.04800 -62.35200 1.000 12.92873 73 LYS A C 1
ATOM 614 O O . LYS A 1 90 ? 70.84100 -34.20600 -62.95500 1.000 14.84840 73 LYS A O 1
ATOM 620 N N . PHE A 1 91 ? 69.74000 -33.77200 -61.05700 1.000 11.56606 74 PHE A N 1
ATOM 621 C CA . PHE A 1 91 ? 70.92200 -33.54800 -60.24000 1.000 12.25811 74 PHE A CA 1
ATOM 622 C C . PHE A 1 91 ? 71.02800 -34.51200 -59.06200 1.000 14.76068 74 PHE A C 1
ATOM 623 O O . PHE A 1 91 ? 71.51200 -34.16000 -57.99700 1.000 16.33389 74 PHE A O 1
ATOM 631 N N . GLY A 1 92 ? 70.56800 -35.75000 -59.27100 1.000 14.57391 75 GLY A N 1
ATOM 632 C CA . GLY A 1 92 ? 70.63800 -36.69000 -58.16500 1.000 15.45794 75 GLY A CA 1
ATOM 633 C C . GLY A 1 92 ? 69.72500 -36.32000 -57.00100 1.000 15.93338 75 GLY A C 1
ATOM 634 O O . GLY A 1 92 ? 68.67700 -35.68100 -57.15000 1.000 17.45713 75 GLY A O 1
ATOM 635 N N . ASN A 1 93 ? 70.15100 -36.70500 -55.80700 1.000 16.28976 76 ASN A N 1
ATOM 636 C CA . ASN A 1 93 ? 69.40100 -36.41200 -54.59200 1.000 18.69640 76 ASN A CA 1
ATOM 637 C C . ASN A 1 93 ? 69.76100 -35.06400 -54.00100 1.000 20.08093 76 ASN A C 1
ATOM 638 O O . ASN A 1 93 ? 69.80800 -34.90700 -52.78600 1.000 24.78590 76 ASN A O 1
ATOM 643 N N . ASN A 1 94 ? 70.07100 -34.09900 -54.83300 1.000 19.64535 77 ASN A N 1
ATOM 644 C CA . ASN A 1 94 ? 70.44600 -32.80500 -54.31100 1.000 18.26028 77 ASN A CA 1
ATOM 645 C C . ASN A 1 94 ? 69.29800 -31.81300 -54.43500 1.000 14.09887 77 ASN A C 1
ATOM 646 O O . ASN A 1 94 ? 68.41200 -31.96400 -55.28300 1.000 14.56895 77 ASN A O 1
ATOM 651 N N . GLU A 1 95 ? 69.39300 -30.76100 -53.63500 0.910 11.52054 78 GLU A N 1
ATOM 652 C CA . GLU A 1 95 ? 68.50500 -29.62400 -53.76800 0.910 10.45840 78 GLU A CA 1
ATOM 653 C C . GLU A 1 95 ? 68.80500 -28.90700 -55.07800 0.910 10.02182 78 GLU A C 1
ATOM 654 O O . GLU A 1 95 ? 69.97800 -28.73400 -55.45500 0.910 11.84912 78 GLU A O 1
ATOM 660 N N . VAL A 1 96 ? 67.77100 -28.49200 -55.79000 1.000 8.99117 79 VAL A N 1
ATOM 661 C CA . VAL A 1 96 ? 67.94600 -27.77500 -57.05300 1.000 8.81027 79 VAL A CA 1
ATOM 662 C C . VAL A 1 96 ? 67.43700 -26.35100 -56.89700 1.000 9.34049 79 VAL A C 1
ATOM 663 O O . VAL A 1 96 ? 66.31100 -26.13000 -56.42800 1.000 10.16913 79 VAL A O 1
ATOM 667 N N A ASN A 1 97 ? 68.21500 -25.38000 -57.33400 0.520 9.67819 80 ASN A N 1
ATOM 668 N N B ASN A 1 97 ? 68.27500 -25.39900 -57.26100 0.480 10.38351 80 ASN A N 1
ATOM 669 C CA A ASN A 1 97 ? 67.78200 -23.99000 -57.27900 0.520 8.41779 80 ASN A CA 1
ATOM 670 C CA B ASN A 1 97 ? 67.89800 -24.00300 -57.34300 0.480 10.35307 80 ASN A CA 1
ATOM 671 C C A ASN A 1 97 ? 67.96400 -23.40800 -58.65100 0.520 7.39553 80 ASN A C 1
ATOM 672 C C B ASN A 1 97 ? 67.86400 -23.58900 -58.81700 0.480 8.69926 80 ASN A C 1
ATOM 673 O O A ASN A 1 97 ? 69.06700 -23.52100 -59.20100 0.520 6.56257 80 ASN A O 1
ATOM 674 O O B ASN A 1 97 ? 68.69400 -24.02100 -59.64200 0.480 8.02257 80 ASN A O 1
ATOM 683 N N . GLU A 1 98 ? 66.92900 -22.73200 -59.16000 1.000 7.94843 81 GLU A N 1
ATOM 684 C CA . GLU A 1 98 ? 66.99700 -22.15000 -60.49100 1.000 8.10955 81 GLU A CA 1
ATOM 685 C C . GLU A 1 98 ? 67.95600 -20.98300 -60.53700 1.000 7.59283 81 GLU A C 1
ATOM 686 O O . GLU A 1 98 ? 68.80000 -20.90300 -61.43900 1.000 8.37086 81 GLU A O 1
ATOM 692 N N . ILE A 1 99 ? 67.84600 -20.05800 -59.59200 1.000 7.46030 82 ILE A N 1
ATOM 693 C CA . ILE A 1 99 ? 68.66600 -18.85500 -59.51300 1.000 6.66950 82 ILE A CA 1
ATOM 694 C C . ILE A 1 99 ? 69.18900 -18.74600 -58.10600 1.000 6.09089 82 ILE A C 1
ATOM 695 O O . ILE A 1 99 ? 68.42000 -18.87100 -57.15000 1.000 7.76794 82 ILE A O 1
ATOM 700 N N A GLN A 1 100 ? 70.49300 -18.52100 -57.94700 0.530 7.30783 83 GLN A N 1
ATOM 701 N N B GLN A 1 100 ? 70.48400 -18.45800 -57.95300 0.470 6.25728 83 GLN A N 1
ATOM 702 C CA A GLN A 1 100 ? 71.02500 -18.09000 -56.66400 0.530 7.70174 83 GLN A CA 1
ATOM 703 C CA B GLN A 1 100 ? 71.00100 -18.08800 -56.64600 0.470 7.13071 83 GLN A CA 1
ATOM 704 C C A GLN A 1 100 ? 71.92400 -16.89400 -56.89700 0.530 6.54554 83 GLN A C 1
ATOM 705 C C B GLN A 1 100 ? 72.00800 -16.96200 -56.79500 0.470 7.34567 83 GLN A C 1
ATOM 706 O O A GLN A 1 100 ? 72.68800 -16.87800 -57.87200 0.530 5.79281 83 GLN A O 1
ATOM 707 O O B GLN A 1 100 ? 72.93000 -17.06600 -57.61000 0.470 8.24835 83 GLN A O 1
ATOM 718 N N . ILE A 1 101 ? 71.84400 -15.89300 -56.01300 1.000 6.12624 84 ILE A N 1
ATOM 719 C CA . ILE A 1 101 ? 72.75800 -14.75600 -56.04400 1.000 7.44506 84 ILE A CA 1
ATOM 720 C C . ILE A 1 101 ? 73.71100 -14.87200 -54.87300 1.000 7.76919 84 ILE A C 1
ATOM 721 O O . ILE A 1 101 ? 73.27600 -14.85000 -53.72200 1.000 8.91145 84 ILE A O 1
ATOM 726 N N . LEU A 1 102 ? 75.02800 -14.95600 -55.16900 1.000 7.75240 85 LEU A N 1
ATOM 727 C CA . LEU A 1 102 ? 76.06000 -14.97600 -54.14000 1.000 8.26247 85 LEU A CA 1
ATOM 728 C C . LEU A 1 102 ? 76.81200 -13.66800 -54.03000 1.000 8.66553 85 LEU A C 1
ATOM 729 O O . LEU A 1 102 ? 77.34000 -13.37000 -52.95900 1.000 9.84960 85 LEU A O 1
ATOM 734 N N . GLY A 1 103 ? 76.89100 -12.89400 -55.10800 1.000 9.15944 86 GLY A N 1
ATOM 735 C CA . GLY A 1 103 ? 77.56000 -11.59500 -55.06600 1.000 9.33284 86 GLY A CA 1
ATOM 736 C C . GLY A 1 103 ? 76.69900 -10.51000 -54.45100 1.000 8.93997 86 GLY A C 1
ATOM 737 O O . GLY A 1 103 ? 75.63000 -10.74700 -53.87900 1.000 8.67789 86 GLY A O 1
ATOM 738 N N . ASN A 1 104 ? 77.19200 -9.29400 -54.56500 1.000 8.77731 87 ASN A N 1
ATOM 739 C CA . ASN A 1 104 ? 76.61500 -8.13800 -53.90500 1.000 8.90649 87 ASN A CA 1
ATOM 740 C C . ASN A 1 104 ? 76.23200 -7.08300 -54.90700 1.000 9.22313 87 ASN A C 1
ATOM 741 O O . ASN A 1 104 ? 76.81300 -6.97800 -55.98700 1.000 9.89103 87 ASN A O 1
ATOM 746 N N A ASN A 1 105 ? 75.26800 -6.25300 -54.51700 0.590 9.17037 88 ASN A N 1
ATOM 747 N N B ASN A 1 105 ? 75.30100 -6.20900 -54.51800 0.410 9.42247 88 ASN A N 1
ATOM 748 C CA A ASN A 1 105 ? 74.99500 -5.00700 -55.24300 0.590 10.05819 88 ASN A CA 1
ATOM 749 C CA B ASN A 1 105 ? 75.01300 -4.97800 -55.28000 0.410 10.11941 88 ASN A CA 1
ATOM 750 C C A ASN A 1 105 ? 74.60300 -5.30000 -56.69100 0.590 9.12086 88 ASN A C 1
ATOM 751 C C B ASN A 1 105 ? 74.54300 -5.26700 -56.70100 0.410 9.17717 88 ASN A C 1
ATOM 752 O O A ASN A 1 105 ? 74.99800 -4.57300 -57.61300 0.590 11.42667 88 ASN A O 1
ATOM 753 O O B ASN A 1 105 ? 74.82300 -4.48400 -57.62400 0.410 10.58676 88 ASN A O 1
ATOM 762 N N . ASN A 1 106 ? 73.83600 -6.37100 -56.91800 1.000 7.67911 89 ASN A N 1
ATOM 763 C CA . ASN A 1 106 ? 73.33000 -6.72000 -58.23800 1.000 7.62786 89 ASN A CA 1
ATOM 764 C C . ASN A 1 106 ? 71.88000 -6.30800 -58.37400 1.000 8.24026 89 ASN A C 1
ATOM 765 O O . ASN A 1 106 ? 71.14300 -6.29700 -57.38900 1.000 10.22228 89 ASN A O 1
ATOM 770 N N . VAL A 1 107 ? 71.45300 -6.05200 -59.59900 1.000 8.48377 90 VAL A N 1
ATOM 771 C CA . VAL A 1 107 ? 70.04600 -5.81100 -59.92300 1.000 8.70987 90 VAL A CA 1
ATOM 772 C C . VAL A 1 107 ? 69.67600 -6.76500 -61.04700 1.000 8.78345 90 VAL A C 1
ATOM 773 O O . VAL A 1 107 ? 70.34500 -6.75300 -62.09900 1.000 10.07380 90 VAL A O 1
ATOM 777 N N A LEU A 1 108 ? 68.63600 -7.58600 -60.84500 0.510 7.89590 91 LEU A N 1
ATOM 778 N N B LEU A 1 108 ? 68.68900 -7.64100 -60.81800 0.490 7.42021 91 LEU A N 1
ATOM 779 C CA A LEU A 1 108 ? 68.09700 -8.45400 -61.88600 0.510 7.72382 91 LEU A CA 1
ATOM 780 C CA B LEU A 1 108 ? 68.09600 -8.43700 -61.88100 0.490 7.54863 91 LEU A CA 1
ATOM 781 C C A LEU A 1 108 ? 66.67200 -7.99700 -62.13200 0.510 7.06023 91 LEU A C 1
ATOM 782 C C B LEU A 1 108 ? 66.71100 -7.86400 -62.11600 0.490 7.17372 91 LEU A C 1
ATOM 783 O O A LEU A 1 108 ? 65.88900 -7.88700 -61.18100 0.510 6.95112 91 LEU A O 1
ATOM 784 O O B LEU A 1 108 ? 65.98800 -7.57300 -61.15100 0.490 7.32359 91 LEU A O 1
ATOM 793 N N . LYS A 1 109 ? 66.32700 -7.70500 -63.38500 1.000 6.62990 92 LYS A N 1
ATOM 794 C CA . LYS A 1 109 ? 65.00100 -7.13600 -63.64100 1.000 7.01287 92 LYS A CA 1
ATOM 795 C C . LYS A 1 109 ? 64.21600 -7.81100 -64.75200 1.000 6.04410 92 LYS A C 1
ATOM 796 O O . LYS A 1 109 ? 64.75600 -8.18600 -65.80900 1.000 7.11896 92 LYS A O 1
ATOM 802 N N . ASN A 1 110 ? 62.91000 -7.92600 -64.51700 1.000 6.85268 93 ASN A N 1
ATOM 803 C CA . ASN A 1 110 ? 61.88000 -8.07600 -65.54700 1.000 6.88981 93 ASN A CA 1
ATOM 804 C C . ASN A 1 110 ? 61.71000 -9.47700 -66.13000 1.000 7.39195 93 ASN A C 1
ATOM 805 O O . ASN A 1 110 ? 60.91000 -9.66200 -67.04800 1.000 8.81190 93 ASN A O 1
ATOM 810 N N . LEU A 1 111 ? 62.36900 -10.48900 -65.57600 1.000 6.52576 94 LEU A N 1
ATOM 811 C CA . LEU A 1 111 ? 62.29500 -11.85800 -66.11100 1.000 6.25940 94 LEU A CA 1
ATOM 812 C C . LEU A 1 111 ? 60.91600 -12.45600 -65.87200 1.000 6.62457 94 LEU A C 1
ATOM 813 O O . LEU A 1 111 ? 60.34900 -12.32600 -64.76400 1.000 7.90902 94 LEU A O 1
ATOM 818 N N . LYS A 1 112 ? 60.37500 -13.15400 -66.86800 1.000 6.65910 95 LYS A N 1
ATOM 819 C CA . LYS A 1 112 ? 59.20100 -14.01000 -66.67600 1.000 6.42391 95 LYS A CA 1
ATOM 820 C C . LYS A 1 112 ? 59.68800 -15.44600 -66.68600 1.000 6.82860 95 LYS A C 1
ATOM 821 O O . LYS A 1 112 ? 60.13300 -15.94800 -67.72500 1.000 9.07457 95 LYS A O 1
ATOM 827 N N A LEU A 1 113 ? 59.67100 -16.08400 -65.52800 0.480 6.60078 96 LEU A N 1
ATOM 828 N N B LEU A 1 113 ? 59.58600 -16.13400 -65.55500 0.520 6.29356 96 LEU A N 1
ATOM 829 C CA A LEU A 1 113 ? 60.10700 -17.46400 -65.40500 0.480 7.03696 96 LEU A CA 1
ATOM 830 C CA B LEU A 1 113 ? 60.17800 -17.46100 -65.38200 0.520 6.52077 96 LEU A CA 1
ATOM 831 C C A LEU A 1 113 ? 58.89100 -18.33300 -65.14400 0.480 6.76895 96 LEU A C 1
ATOM 832 C C B LEU A 1 113 ? 59.05000 -18.40300 -65.01700 0.520 6.16604 96 LEU A C 1
ATOM 833 O O A LEU A 1 113 ? 58.04900 -18.01500 -64.29900 0.480 6.12054 96 LEU A O 1
ATOM 834 O O B LEU A 1 113 ? 58.39400 -18.17200 -63.99100 0.520 7.51450 96 LEU A O 1
ATOM 843 N N . GLU A 1 114 ? 58.81900 -19.40300 -65.79900 1.000 7.39964 97 GLU A N 1
ATOM 844 C CA . GLU A 1 114 ? 57.71100 -20.38300 -65.62800 1.000 7.43461 97 GLU A CA 1
ATOM 845 C C . GLU A 1 114 ? 58.21800 -21.82000 -65.55300 1.000 7.32435 97 GLU A C 1
ATOM 846 O O . GLU A 1 114 ? 58.90600 -22.27300 -66.46600 1.000 8.27909 97 GLU A O 1
ATOM 852 N N . ASP A 1 115 ? 57.86600 -22.47800 -64.46600 1.000 6.77788 98 ASP A N 1
ATOM 853 C CA . ASP A 1 115 ? 58.13500 -23.92300 -64.32600 1.000 7.44243 98 ASP A CA 1
ATOM 854 C C . ASP A 1 115 ? 57.09800 -24.62200 -65.20100 1.000 7.36124 98 ASP A C 1
ATOM 855 O O . ASP A 1 115 ? 55.92100 -24.37300 -65.06900 1.000 9.01765 98 ASP A O 1
ATOM 860 N N . ILE A 1 116 ? 57.57500 -25.50700 -66.04700 1.000 7.10644 99 ILE A N 1
ATOM 861 C CA . ILE A 1 116 ? 56.69600 -26.22900 -66.99800 1.000 7.98873 99 ILE A CA 1
ATOM 862 C C . ILE A 1 116 ? 56.46400 -27.64300 -66.47900 1.000 7.72586 99 ILE A C 1
ATOM 863 O O . ILE A 1 116 ? 57.40000 -28.35900 -66.22200 1.000 8.04649 99 ILE A O 1
ATOM 868 N N . GLY A 1 117 ? 55.20000 -27.99400 -66.41400 1.000 8.82138 100 GLY A N 1
ATOM 869 C CA . GLY A 1 117 ? 54.84700 -29.31100 -65.85400 1.000 8.38977 100 GLY A CA 1
ATOM 870 C C . GLY A 1 117 ? 54.79900 -29.30000 -64.32600 1.000 7.25241 100 GLY A C 1
ATOM 871 O O . GLY A 1 117 ? 55.05100 -28.25900 -63.70600 1.000 8.25731 100 GLY A O 1
ATOM 872 N N . THR A 1 118 ? 54.55200 -30.45600 -63.75700 1.000 7.54641 101 THR A N 1
ATOM 873 C CA . THR A 1 118 ? 54.37300 -30.56800 -62.28400 1.000 8.78854 101 THR A CA 1
ATOM 874 C C . THR A 1 118 ? 55.23100 -31.70300 -61.71000 1.000 7.69607 101 THR A C 1
ATOM 875 O O . THR A 1 118 ? 54.90300 -32.19800 -60.65600 1.000 7.08741 101 THR A O 1
ATOM 879 N N . THR A 1 119 ? 56.32600 -32.02800 -62.37200 1.000 7.04568 102 THR A N 1
ATOM 880 C CA . THR A 1 119 ? 57.20900 -33.08000 -61.87500 1.000 7.33979 102 THR A CA 1
ATOM 881 C C . THR A 1 119 ? 57.81700 -32.65400 -60.54200 1.000 7.19540 102 THR A C 1
ATOM 882 O O . THR A 1 119 ? 58.27100 -31.50200 -60.37700 1.000 8.26019 102 THR A O 1
ATOM 886 N N . ALA A 1 120 ? 57.85200 -33.59100 -59.59300 1.000 6.86553 103 ALA A N 1
ATOM 887 C CA . ALA A 1 120 ? 58.39100 -33.29300 -58.27300 1.000 8.03310 103 ALA A CA 1
ATOM 888 C C . ALA A 1 120 ? 59.91800 -33.32200 -58.25700 1.000 7.69969 103 ALA A C 1
ATOM 889 O O . ALA A 1 120 ? 60.53600 -34.13700 -58.94400 1.000 8.34781 103 ALA A O 1
ATOM 891 N N . PRO A 1 121 ? 60.58200 -32.53000 -57.39800 1.000 7.73390 104 PRO A N 1
ATOM 892 C CA . PRO A 1 121 ? 62.04000 -32.69600 -57.25200 1.000 7.91904 104 PRO A CA 1
ATOM 893 C C . PRO A 1 121 ? 62.39700 -34.08400 -56.74000 1.000 8.55458 104 PRO A C 1
ATOM 894 O O . PRO A 1 121 ? 61.64700 -34.71100 -55.97700 1.000 9.35839 104 PRO A O 1
ATOM 898 N N . SER A 1 122 ? 63.61000 -34.53700 -57.09500 1.000 9.36174 105 SER A N 1
ATOM 899 C CA . SER A 1 122 ? 64.15600 -35.75900 -56.51000 1.000 10.08676 105 SER A CA 1
ATOM 900 C C . SER A 1 122 ? 64.35800 -35.60000 -55.02600 1.000 10.81815 105 SER A C 1
ATOM 901 O O . SER A 1 122 ? 64.14800 -36.56200 -54.26800 1.000 12.83842 105 SER A O 1
ATOM 904 N N . ASN A 1 123 ? 64.66200 -34.37700 -54.59400 1.000 10.41149 106 ASN A N 1
ATOM 905 C CA . ASN A 1 123 ? 64.85400 -34.05000 -53.15500 1.000 11.56363 106 ASN A CA 1
ATOM 906 C C . ASN A 1 123 ? 63.97500 -32.82500 -52.81800 1.000 10.59912 106 ASN A C 1
ATOM 907 O O . ASN A 1 123 ? 62.95200 -32.99600 -52.20100 1.000 10.70835 106 ASN A O 1
ATOM 912 N N . ARG A 1 124 ? 64.41900 -31.63600 -53.17800 0.920 9.53549 107 ARG A N 1
ATOM 913 C CA . ARG A 1 124 ? 63.63400 -30.40400 -52.92100 0.920 10.06259 107 ARG A CA 1
ATOM 914 C C . ARG A 1 124 ? 64.18100 -29.30300 -53.81800 0.920 8.24201 107 ARG A C 1
ATOM 915 O O . ARG A 1 124 ? 65.24400 -29.49600 -54.41600 0.920 9.03013 107 ARG A O 1
ATOM 923 N N . ALA A 1 125 ? 63.47900 -28.18100 -53.90600 1.000 8.73273 108 ALA A N 1
ATOM 924 C CA . ALA A 1 125 ? 63.90900 -27.09300 -54.81000 1.000 8.71003 108 ALA A CA 1
ATOM 925 C C . ALA A 1 125 ? 63.51600 -25.71600 -54.26300 1.000 9.56370 108 ALA A C 1
ATOM 926 O O . ALA A 1 125 ? 62.57800 -25.67300 -53.47500 1.000 11.14852 108 ALA A O 1
ATOM 928 N N A GLN A 1 126 ? 64.31500 -24.77500 -54.61400 0.440 10.98429 109 GLN A N 1
ATOM 929 N N B GLN A 1 126 ? 64.22300 -24.73300 -54.63400 0.560 9.93430 109 GLN A N 1
ATOM 930 C CA A GLN A 1 126 ? 63.95400 -23.36500 -54.56000 0.440 12.10332 109 GLN A CA 1
ATOM 931 C CA B GLN A 1 126 ? 63.81400 -23.36900 -54.28200 0.560 10.86485 109 GLN A CA 1
ATOM 932 C C A GLN A 1 126 ? 63.98100 -22.74200 -55.93800 0.440 10.89711 109 GLN A C 1
ATOM 933 C C B GLN A 1 126 ? 64.13300 -22.54000 -55.52000 0.560 11.47956 109 GLN A C 1
ATOM 934 O O A GLN A 1 126 ? 64.83500 -23.00400 -56.80800 0.440 9.85270 109 GLN A O 1
ATOM 935 O O B GLN A 1 126 ? 65.29900 -22.59200 -55.94800 0.560 11.39644 109 GLN A O 1
ATOM 946 N N . SER A 1 127 ? 63.13800 -21.79700 -56.09800 1.000 11.27222 110 SER A N 1
ATOM 947 C CA . SER A 1 127 ? 63.27500 -21.13500 -57.38400 1.000 12.49725 110 SER A CA 1
ATOM 948 C C . SER A 1 127 ? 64.40900 -20.11700 -57.35000 1.000 9.79915 110 SER A C 1
ATOM 949 O O . SER A 1 127 ? 65.30500 -20.13500 -58.21900 1.000 12.72095 110 SER A O 1
ATOM 952 N N . ILE A 1 128 ? 64.41500 -19.22600 -56.36700 1.000 7.18924 111 ILE A N 1
ATOM 953 C CA . ILE A 1 128 ? 65.39000 -18.14500 -56.28700 1.000 7.11312 111 ILE A CA 1
ATOM 954 C C . ILE A 1 128 ? 65.90200 -18.10300 -54.86400 1.000 6.38449 111 ILE A C 1
ATOM 955 O O . ILE A 1 128 ? 65.09700 -18.11000 -53.92300 1.000 7.45885 111 ILE A O 1
ATOM 960 N N . VAL A 1 129 ? 67.21200 -17.97700 -54.69000 1.000 6.71566 112 VAL A N 1
ATOM 961 C CA . VAL A 1 129 ? 67.82900 -17.81700 -53.39000 1.000 7.20137 112 VAL A CA 1
ATOM 962 C C . VAL A 1 129 ? 68.72500 -16.58900 -53.43600 1.000 6.90989 112 VAL A C 1
ATOM 963 O O . VAL A 1 129 ? 69.60700 -16.49500 -54.32200 1.000 7.71767 112 VAL A O 1
ATOM 967 N N . ILE A 1 130 ? 68.51100 -15.65000 -52.52200 1.000 6.45503 113 ILE A N 1
ATOM 968 C CA . ILE A 1 130 ? 69.24800 -14.38800 -52.53200 1.000 6.49577 113 ILE A CA 1
ATOM 969 C C . ILE A 1 130 ? 70.16200 -14.36300 -51.31500 1.000 7.69253 113 ILE A C 1
ATOM 970 O O . ILE A 1 130 ? 69.74300 -14.02700 -50.19600 1.000 7.10457 113 ILE A O 1
ATOM 975 N N . ASP A 1 131 ? 71.45400 -14.59900 -51.56000 1.000 7.38955 114 ASP A N 1
ATOM 976 C CA . ASP A 1 131 ? 72.50400 -14.40700 -50.56900 1.000 6.92315 114 ASP A CA 1
ATOM 977 C C . ASP A 1 131 ? 73.22400 -13.09000 -50.85500 1.000 6.86391 114 ASP A C 1
ATOM 978 O O . ASP A 1 131 ? 72.66400 -12.20900 -51.50100 1.000 7.65786 114 ASP A O 1
ATOM 983 N N . GLY A 1 132 ? 74.47600 -12.94400 -50.39500 1.000 7.75114 115 GLY A N 1
ATOM 984 C CA . GLY A 1 132 ? 75.15200 -11.65500 -50.58600 1.000 7.25480 115 GLY A CA 1
ATOM 985 C C . GLY A 1 132 ? 74.45600 -10.48500 -49.91800 1.000 7.79892 115 GLY A C 1
ATOM 986 O O . GLY A 1 132 ? 73.61100 -10.64800 -49.02500 1.000 7.35257 115 GLY A O 1
ATOM 987 N N . ARG A 1 133 ? 74.84700 -9.27100 -50.28900 1.000 7.70399 116 ARG A N 1
ATOM 988 C CA . ARG A 1 133 ? 74.26500 -8.04700 -49.72500 1.000 8.22933 116 ARG A CA 1
ATOM 989 C C . ARG A 1 133 ? 73.83100 -7.09600 -50.81400 1.000 7.96914 116 ARG A C 1
ATOM 990 O O . ARG A 1 133 ? 74.43900 -7.02800 -51.88400 1.000 8.60260 116 ARG A O 1
ATOM 998 N N . ASP A 1 134 ? 72.80000 -6.30600 -50.50000 1.000 7.63340 117 ASP A N 1
ATOM 999 C CA . ASP A 1 134 ? 72.40600 -5.18000 -51.32900 1.000 8.18471 117 ASP A CA 1
ATOM 1000 C C . ASP A 1 134 ? 71.99600 -5.58100 -52.73400 1.000 7.58425 117 ASP A C 1
ATOM 1001 O O . ASP A 1 134 ? 72.18800 -4.81800 -53.67300 1.000 9.11569 117 ASP A O 1
ATOM 1006 N N . ASN A 1 135 ? 71.40800 -6.76600 -52.90800 1.000 7.39019 118 ASN A N 1
ATOM 1007 C CA . ASN A 1 135 ? 70.86800 -7.17700 -54.19300 1.000 6.62957 118 ASN A CA 1
ATOM 1008 C C . ASN A 1 135 ? 69.40100 -6.80700 -54.30500 1.000 6.80067 118 ASN A C 1
ATOM 1009 O O . ASN A 1 135 ? 68.68000 -6.69600 -53.30500 1.000 8.61363 118 ASN A O 1
ATOM 1014 N N . ARG A 1 136 ? 68.94200 -6.64900 -55.53900 1.000 7.01424 119 ARG A N 1
ATOM 1015 C CA . ARG A 1 136 ? 67.53700 -6.36900 -55.78200 1.000 7.09325 119 ARG A CA 1
ATOM 1016 C C . ARG A 1 136 ? 67.09200 -7.19700 -56.97100 1.000 7.32454 119 ARG A C 1
ATOM 1017 O O . ARG A 1 136 ? 67.74900 -7.22400 -58.03000 1.000 7.80118 119 ARG A O 1
ATOM 1025 N N . ILE A 1 137 ? 65.93900 -7.86000 -56.79500 1.000 6.85658 120 ILE A N 1
ATOM 1026 C CA . ILE A 1 137 ? 65.23500 -8.56200 -57.90400 1.000 7.37072 120 ILE A CA 1
ATOM 1027 C C . ILE A 1 137 ? 63.92600 -7.78400 -58.08500 1.000 6.24106 120 ILE A C 1
ATOM 1028 O O . ILE A 1 137 ? 63.15300 -7.65900 -57.12900 1.000 7.43867 120 ILE A O 1
ATOM 1033 N N . GLU A 1 138 ? 63.73200 -7.23200 -59.26400 1.000 6.23088 121 GLU A N 1
ATOM 1034 C CA . GLU A 1 138 ? 62.56000 -6.35900 -59.49900 1.000 7.53334 121 GLU A CA 1
ATOM 1035 C C . GLU A 1 138 ? 61.84300 -6.71000 -60.80600 1.000 6.18910 121 GLU A C 1
ATOM 1036 O O . GLU A 1 138 ? 62.47900 -7.05900 -61.77200 1.000 7.47183 121 GLU A O 1
ATOM 1042 N N . GLY A 1 139 ? 60.51200 -6.62900 -60.77400 1.000 6.51871 122 GLY A N 1
ATOM 1043 C CA . GLY A 1 139 ? 59.73400 -6.81700 -62.01500 1.000 6.74899 122 GLY A CA 1
ATOM 1044 C C . GLY A 1 139 ? 59.62500 -8.27300 -62.47300 1.000 6.36410 122 GLY A C 1
ATOM 1045 O O . GLY A 1 139 ? 59.20300 -8.47900 -63.59000 1.000 8.37093 122 GLY A O 1
ATOM 1046 N N . PHE A 1 140 ? 60.02900 -9.24100 -61.64200 1.000 6.66841 123 PHE A N 1
ATOM 1047 C CA . PHE A 1 140 ? 59.93800 -10.63200 -62.09300 1.000 6.33144 123 PHE A CA 1
ATOM 1048 C C . PHE A 1 140 ? 58.49900 -11.10900 -62.04500 1.000 6.95718 123 PHE A C 1
ATOM 1049 O O . PHE A 1 140 ? 57.69800 -10.65100 -61.21700 1.000 8.36636 123 PHE A O 1
ATOM 1057 N N . HIS A 1 141 ? 58.17900 -12.06500 -62.90600 1.000 6.58715 124 HIS A N 1
ATOM 1058 C CA . HIS A 1 141 ? 56.90900 -12.79900 -62.85400 1.000 6.07132 124 HIS A CA 1
ATOM 1059 C C . HIS A 1 141 ? 57.29200 -14.26000 -62.79900 1.000 5.97833 124 HIS A C 1
ATOM 1060 O O . HIS A 1 141 ? 57.88400 -14.78000 -63.75400 1.000 7.16047 124 HIS A O 1
ATOM 1067 N N . LEU A 1 142 ? 57.02600 -14.92000 -61.68100 1.000 6.47421 125 LEU A N 1
ATOM 1068 C CA . LEU A 1 142 ? 57.48800 -16.29600 -61.44500 1.000 7.99842 125 LEU A CA 1
ATOM 1069 C C . LEU A 1 142 ? 56.28100 -17.18200 -61.24100 1.000 8.33524 125 LEU A C 1
ATOM 1070 O O . LEU A 1 142 ? 55.35500 -16.81300 -60.50700 1.000 10.86530 125 LEU A O 1
ATOM 1075 N N . THR A 1 143 ? 56.25700 -18.33500 -61.90100 1.000 7.25686 126 THR A N 1
ATOM 1076 C CA . THR A 1 143 ? 55.23200 -19.36300 -61.69600 1.000 8.25837 126 THR A CA 1
ATOM 1077 C C . THR A 1 143 ? 55.93500 -20.62700 -61.23100 1.000 7.31915 126 THR A C 1
ATOM 1078 O O . THR A 1 143 ? 56.76700 -21.17300 -61.97600 1.000 10.34685 126 THR A O 1
ATOM 1082 N N A ILE A 1 144 ? 55.65300 -21.08600 -60.01200 0.680 6.96737 127 ILE A N 1
ATOM 1083 N N B ILE A 1 144 ? 55.61900 -21.07200 -60.00400 0.320 7.13664 127 ILE A N 1
ATOM 1084 C CA A ILE A 1 144 ? 56.38300 -22.19000 -59.39300 0.680 7.15663 127 ILE A CA 1
ATOM 1085 C CA B ILE A 1 144 ? 56.28400 -22.17900 -59.31200 0.320 7.11791 127 ILE A CA 1
ATOM 1086 C C A ILE A 1 144 ? 55.52100 -23.45200 -59.43800 0.680 5.61776 127 ILE A C 1
ATOM 1087 C C B ILE A 1 144 ? 55.44900 -23.44200 -59.50100 0.320 6.93468 127 ILE A C 1
ATOM 1088 O O A ILE A 1 144 ? 54.38100 -23.45700 -58.97700 0.680 6.03855 127 ILE A O 1
ATOM 1089 O O B ILE A 1 144 ? 54.24200 -23.43000 -59.22400 0.320 8.62634 127 ILE A O 1
ATOM 1098 N N . ARG A 1 145 ? 56.08300 -24.54000 -59.93000 1.000 6.41528 128 ARG A N 1
ATOM 1099 C CA . ARG A 1 145 ? 55.37900 -25.81900 -60.01900 1.000 6.61940 128 ARG A CA 1
ATOM 1100 C C . ARG A 1 145 ? 56.32700 -26.97400 -59.75100 1.000 6.46288 128 ARG A C 1
ATOM 1101 O O . ARG A 1 145 ? 57.53600 -26.86000 -59.96600 1.000 7.33233 128 ARG A O 1
ATOM 1109 N N . GLY A 1 146 ? 55.74200 -28.08700 -59.26100 1.000 6.58780 129 GLY A N 1
ATOM 1110 C CA . GLY A 1 146 ? 56.42400 -29.37200 -59.15200 1.000 7.56524 129 GLY A CA 1
ATOM 1111 C C . GLY A 1 146 ? 56.89900 -29.61400 -57.71700 1.000 7.38135 129 GLY A C 1
ATOM 1112 O O . GLY A 1 146 ? 57.84900 -28.97800 -57.22800 1.000 7.66154 129 GLY A O 1
ATOM 1113 N N . SER A 1 147 ? 56.22100 -30.53800 -57.03000 1.000 6.48666 130 SER A N 1
ATOM 1114 C CA . SER A 1 147 ? 56.43800 -30.78000 -55.59700 1.000 6.49090 130 SER A CA 1
ATOM 1115 C C . SER A 1 147 ? 55.66500 -32.03500 -55.24000 1.000 6.20375 130 SER A C 1
ATOM 1116 O O . SER A 1 147 ? 54.83600 -32.53000 -56.01900 1.000 7.54800 130 SER A O 1
ATOM 1119 N N . TYR A 1 148 ? 55.90000 -32.54500 -54.03500 1.000 6.85659 131 TYR A N 1
ATOM 1120 C CA . TYR A 1 148 ? 55.14200 -33.70500 -53.55400 1.000 7.08148 131 TYR A CA 1
ATOM 1121 C C . TYR A 1 148 ? 55.03900 -33.64000 -52.03300 1.000 6.85310 131 TYR A C 1
ATOM 1122 O O . TYR A 1 148 ? 55.97300 -33.17400 -51.38800 1.000 7.72523 131 TYR A O 1
ATOM 1131 N N . PRO A 1 149 ? 53.96400 -34.13600 -51.44100 1.000 7.10191 132 PRO A N 1
ATOM 1132 C CA . PRO A 1 149 ? 52.66700 -34.36900 -52.07700 1.000 6.52068 132 PRO A CA 1
ATOM 1133 C C . PRO A 1 149 ? 52.06300 -33.00300 -52.37200 1.000 6.31879 132 PRO A C 1
ATOM 1134 O O . PRO A 1 149 ? 52.37000 -32.04900 -51.66600 1.000 7.17846 132 PRO A O 1
ATOM 1138 N N . TYR A 1 150 ? 51.31200 -32.88900 -53.45900 1.000 6.30051 133 TYR A N 1
ATOM 1139 C CA . TYR A 1 150 ? 50.67600 -31.62800 -53.79400 1.000 6.69697 133 TYR A CA 1
ATOM 1140 C C . TYR A 1 150 ? 49.17800 -31.83900 -53.64600 1.000 7.56742 133 TYR A C 1
ATOM 1141 O O . TYR A 1 150 ? 48.59700 -32.67600 -54.33600 1.000 9.37457 133 TYR A O 1
ATOM 1150 N N . GLY A 1 151 ? 48.56400 -31.15000 -52.70700 1.000 7.50079 134 GLY A N 1
ATOM 1151 C CA . GLY A 1 151 ? 47.14700 -31.38800 -52.44400 1.000 7.11978 134 GLY A CA 1
ATOM 1152 C C . GLY A 1 151 ? 46.72400 -31.46200 -50.97700 1.000 5.01245 134 GLY A C 1
ATOM 1153 O O . GLY A 1 151 ? 45.51800 -31.48800 -50.70900 1.000 6.11628 134 GLY A O 1
ATOM 1154 N N . TYR A 1 152 ? 47.67600 -31.44100 -50.04600 1.000 5.35329 135 TYR A N 1
ATOM 1155 C CA . TYR A 1 152 ? 47.35600 -31.58500 -48.62600 1.000 5.98099 135 TYR A CA 1
ATOM 1156 C C . TYR A 1 152 ? 47.86800 -30.43300 -47.76700 1.000 5.57121 135 TYR A C 1
ATOM 1157 O O . TYR A 1 152 ? 47.78500 -30.51400 -46.53100 1.000 6.93417 135 TYR A O 1
ATOM 1166 N N . GLY A 1 153 ? 48.44200 -29.40400 -48.35000 1.000 5.71550 136 GLY A N 1
ATOM 1167 C CA . GLY A 1 153 ? 49.22100 -28.47100 -47.53700 1.000 5.64466 136 GLY A CA 1
ATOM 1168 C C . GLY A 1 153 ? 50.17500 -29.25600 -46.64700 1.000 4.89757 136 GLY A C 1
ATOM 1169 O O . GLY A 1 153 ? 50.81800 -30.21500 -47.05900 1.000 5.73753 136 GLY A O 1
ATOM 1170 N N . ASP A 1 154 ? 50.29800 -28.80200 -45.40300 1.000 6.21295 137 ASP A N 1
ATOM 1171 C CA . ASP A 1 154 ? 51.24800 -29.36100 -44.42300 1.000 6.25825 137 ASP A CA 1
ATOM 1172 C C . ASP A 1 154 ? 50.62800 -30.41800 -43.52400 1.000 6.36742 137 ASP A C 1
ATOM 1173 O O . ASP A 1 154 ? 51.26700 -30.81600 -42.53400 1.000 7.19870 137 ASP A O 1
ATOM 1178 N N . ALA A 1 155 ? 49.43600 -30.93200 -43.86400 1.000 6.10522 138 ALA A N 1
ATOM 1179 C CA . ALA A 1 155 ? 48.73800 -31.81400 -42.92200 1.000 6.88383 138 ALA A CA 1
ATOM 1180 C C . ALA A 1 155 ? 49.53100 -33.07100 -42.62700 1.000 6.74118 138 ALA A C 1
ATOM 1181 O O . ALA A 1 155 ? 49.46100 -33.57800 -41.50400 1.000 7.36825 138 ALA A O 1
ATOM 1183 N N . PHE A 1 156 ? 50.30200 -33.56200 -43.58600 1.000 5.96096 139 PHE A N 1
ATOM 1184 C CA . PHE A 1 156 ? 51.03500 -34.81600 -43.41700 1.000 6.28128 139 PHE A CA 1
ATOM 1185 C C . PHE A 1 156 ? 52.51800 -34.60700 -43.27500 1.000 6.78031 139 PHE A C 1
ATOM 1186 O O . PHE A 1 156 ? 53.29900 -35.57500 -43.34000 1.000 7.92096 139 PHE A O 1
ATOM 1194 N N . GLY A 1 157 ? 52.92600 -33.35700 -43.01200 1.000 6.60210 140 GLY A N 1
ATOM 1195 C CA . GLY A 1 157 ? 54.30000 -33.08300 -42.65900 1.000 6.87999 140 GLY A CA 1
ATOM 1196 C C . GLY A 1 157 ? 54.92500 -31.99800 -43.49300 1.000 6.98100 140 GLY A C 1
ATOM 1197 O O . GLY A 1 157 ? 54.83900 -32.02600 -44.72700 1.000 7.95865 140 GLY A O 1
ATOM 1198 N N . LYS A 1 158 ? 55.59900 -31.05400 -42.83600 1.000 7.96516 141 LYS A N 1
ATOM 1199 C CA . LYS A 1 158 ? 56.37400 -30.02200 -43.52500 1.000 8.62967 141 LYS A CA 1
ATOM 1200 C C . LYS A 1 158 ? 57.84300 -30.05500 -43.14900 1.000 9.01313 141 LYS A C 1
ATOM 1201 O O . LYS A 1 158 ? 58.61700 -29.30400 -43.74500 1.000 11.10293 141 LYS A O 1
ATOM 1207 N N . GLY A 1 159 ? 58.25500 -30.88300 -42.20100 1.000 10.01319 142 GLY A N 1
ATOM 1208 C CA . GLY A 1 159 ? 59.66300 -30.97900 -41.82500 1.000 10.46717 142 GLY A CA 1
ATOM 1209 C C . GLY A 1 159 ? 60.04600 -32.41800 -41.59600 1.000 12.27508 142 GLY A C 1
ATOM 1210 O O . GLY A 1 159 ? 59.74200 -33.28400 -42.41100 1.000 14.42290 142 GLY A O 1
ATOM 1211 N N . GLY A 1 160 ? 60.71700 -32.71400 -40.47700 1.000 12.14092 143 GLY A N 1
ATOM 1212 C CA . GLY A 1 160 ? 61.08100 -34.10200 -40.22300 1.000 13.03039 143 GLY A CA 1
ATOM 1213 C C . GLY A 1 160 ? 59.92800 -34.85700 -39.62600 1.000 12.66755 143 GLY A C 1
ATOM 1214 O O . GLY A 1 160 ? 58.91100 -34.28600 -39.23800 1.000 14.44290 143 GLY A O 1
ATOM 1215 N N . GLY A 1 161 ? 60.07600 -36.17400 -39.57700 1.000 13.72779 144 GLY A N 1
ATOM 1216 C CA . GLY A 1 161 ? 59.03100 -36.99000 -38.98800 1.000 12.30670 144 GLY A CA 1
ATOM 1217 C C . GLY A 1 161 ? 57.71100 -36.96100 -39.72900 1.000 11.77927 144 GLY A C 1
ATOM 1218 O O . GLY A 1 161 ? 56.65000 -37.12600 -39.10000 1.000 14.77059 144 GLY A O 1
ATOM 1219 N N . SER A 1 162 ? 57.73400 -36.82100 -41.05100 1.000 10.44278 145 SER A N 1
ATOM 1220 C CA . SER A 1 162 ? 56.48500 -36.65800 -41.77400 1.000 10.30102 145 SER A CA 1
ATOM 1221 C C . SER A 1 162 ? 55.68200 -37.93900 -41.83100 1.000 9.92186 145 SER A C 1
ATOM 1222 O O . SER A 1 162 ? 56.22400 -39.05000 -41.83900 1.000 11.78822 145 SER A O 1
ATOM 1225 N N . VAL A 1 163 ? 54.36200 -37.78200 -41.89900 1.000 9.08821 146 VAL A N 1
ATOM 1226 C CA . VAL A 1 163 ? 53.45800 -38.89800 -42.18900 1.000 9.08429 146 VAL A CA 1
ATOM 1227 C C . VAL A 1 163 ? 53.49800 -39.28400 -43.65500 1.000 9.47759 146 VAL A C 1
ATOM 1228 O O . VAL A 1 163 ? 53.47300 -40.47700 -43.99400 1.000 11.45814 146 VAL A O 1
ATOM 1232 N N . ILE A 1 164 ? 53.56100 -38.30800 -44.55200 1.000 8.78568 147 ILE A N 1
ATOM 1233 C CA . ILE A 1 164 ? 53.82800 -38.51500 -45.98300 1.000 8.80802 147 ILE A CA 1
ATOM 1234 C C . ILE A 1 164 ? 55.09500 -37.72400 -46.32600 1.000 8.22751 147 ILE A C 1
ATOM 1235 O O . ILE A 1 164 ? 55.14500 -36.49200 -46.18100 1.000 8.12270 147 ILE A O 1
ATOM 1240 N N . ASN A 1 165 ? 56.12600 -38.42600 -46.77700 1.000 9.14282 148 ASN A N 1
ATOM 1241 C CA . ASN A 1 165 ? 57.39900 -37.76000 -47.05700 1.000 9.99685 148 ASN A CA 1
ATOM 1242 C C . ASN A 1 165 ? 57.25200 -36.79500 -48.21400 1.000 9.37620 148 ASN A C 1
ATOM 1243 O O . ASN A 1 165 ? 56.51200 -37.04600 -49.16800 1.000 10.26842 148 ASN A O 1
ATOM 1248 N N . HIS A 1 166 ? 57.92000 -35.67200 -48.08900 1.000 8.78810 149 HIS A N 1
ATOM 1249 C CA . HIS A 1 166 ? 57.72900 -34.58800 -49.04200 1.000 7.67323 149 HIS A CA 1
ATOM 1250 C C . HIS A 1 166 ? 58.96600 -34.31100 -49.88300 1.000 7.57384 149 HIS A C 1
ATOM 1251 O O . HIS A 1 166 ? 60.10300 -34.65600 -49.55200 1.000 9.20273 149 HIS A O 1
ATOM 1258 N N . ARG A 1 167 ? 58.68100 -33.63200 -50.98500 1.000 7.11972 150 ARG A N 1
ATOM 1259 C CA . ARG A 1 167 ? 59.66200 -33.09900 -51.95100 1.000 7.01505 150 ARG A CA 1
ATOM 1260 C C . ARG A 1 167 ? 59.20300 -31.67200 -52.18300 1.000 6.99380 150 ARG A C 1
ATOM 1261 O O . ARG A 1 167 ? 58.43400 -31.38100 -53.13000 1.000 7.93573 150 ARG A O 1
ATOM 1269 N N . LYS A 1 168 ? 59.63800 -30.77300 -51.31800 1.000 6.83330 151 LYS A N 1
ATOM 1270 C CA . LYS A 1 168 ? 59.05800 -29.42700 -51.37900 1.000 8.57714 151 LYS A CA 1
ATOM 1271 C C . LYS A 1 168 ? 59.70700 -28.56200 -52.45500 1.000 6.93544 151 LYS A C 1
ATOM 1272 O O . LYS A 1 168 ? 60.86000 -28.77300 -52.85700 1.000 7.76381 151 LYS A O 1
ATOM 1278 N N . HIS A 1 169 ? 58.97200 -27.55000 -52.88900 1.000 6.58233 152 HIS A N 1
ATOM 1279 C CA . HIS A 1 169 ? 59.51300 -26.61400 -53.85800 1.000 6.16517 152 HIS A CA 1
ATOM 1280 C C . HIS A 1 169 ? 58.95800 -25.24000 -53.52100 1.000 5.93398 152 HIS A C 1
ATOM 1281 O O . HIS A 1 169 ? 57.74900 -24.98000 -53.68300 1.000 6.80698 152 HIS A O 1
ATOM 1288 N N A SER A 1 170 ? 59.83600 -24.36100 -53.07100 0.360 6.96553 153 SER A N 1
ATOM 1289 N N B SER A 1 170 ? 59.82200 -24.38800 -52.99800 0.640 6.44206 153 SER A N 1
ATOM 1290 C CA A SER A 1 170 ? 59.46100 -23.02000 -52.66100 0.360 7.18748 153 SER A CA 1
ATOM 1291 C CA B SER A 1 170 ? 59.49600 -23.04300 -52.54300 0.640 6.27485 153 SER A CA 1
ATOM 1292 C C A SER A 1 170 ? 59.82900 -21.99800 -53.72100 0.360 6.20208 153 SER A C 1
ATOM 1293 C C B SER A 1 170 ? 59.95000 -22.01200 -53.57600 0.640 6.57595 153 SER A C 1
ATOM 1294 O O A SER A 1 170 ? 60.50200 -22.29200 -54.71100 0.360 4.52411 153 SER A O 1
ATOM 1295 O O B SER A 1 170 ? 60.78500 -22.31900 -54.43600 0.640 7.08821 153 SER A O 1
ATOM 1300 N N . GLY A 1 171 ? 59.40000 -20.76600 -53.48600 1.000 6.61531 154 GLY A N 1
ATOM 1301 C CA . GLY A 1 171 ? 59.59600 -19.71600 -54.47400 1.000 6.83611 154 GLY A CA 1
ATOM 1302 C C . GLY A 1 171 ? 60.86300 -18.91000 -54.28000 1.000 6.92128 154 GLY A C 1
ATOM 1303 O O . GLY A 1 171 ? 61.92800 -19.27000 -54.83200 1.000 8.23479 154 GLY A O 1
ATOM 1304 N N . VAL A 1 172 ? 60.75400 -17.85500 -53.49300 1.000 5.77586 155 VAL A N 1
ATOM 1305 C CA . VAL A 1 172 ? 61.90300 -16.93600 -53.27800 1.000 6.25400 155 VAL A CA 1
ATOM 1306 C C . VAL A 1 172 ? 62.36500 -17.03600 -51.83100 1.000 5.65183 155 VAL A C 1
ATOM 1307 O O . VAL A 1 172 ? 61.60500 -16.69900 -50.93600 1.000 6.57569 155 VAL A O 1
ATOM 1311 N N . LEU A 1 173 ? 63.60200 -17.46500 -51.67500 1.000 5.36927 156 LEU A N 1
ATOM 1312 C CA . LEU A 1 173 ? 64.25100 -17.53700 -50.34000 1.000 6.17340 156 LEU A CA 1
ATOM 1313 C C . LEU A 1 173 ? 65.18500 -16.33000 -50.22300 1.000 5.85282 156 LEU A C 1
ATOM 1314 O O . LEU A 1 173 ? 66.20700 -16.29800 -50.90700 1.000 7.51978 156 LEU A O 1
ATOM 1319 N N . ILE A 1 174 ? 64.78800 -15.39000 -49.38900 1.000 5.49952 157 ILE A N 1
ATOM 1320 C CA . ILE A 1 174 ? 65.62200 -14.18400 -49.16900 1.000 6.02164 157 ILE A CA 1
ATOM 1321 C C . ILE A 1 174 ? 66.52500 -14.43900 -47.96700 1.000 5.17506 157 ILE A C 1
ATOM 1322 O O . ILE A 1 174 ? 66.02000 -14.72500 -46.89900 1.000 6.89688 157 ILE A O 1
ATOM 1327 N N . ARG A 1 175 ? 67.81600 -14.27500 -48.18600 1.000 5.84429 158 ARG A N 1
ATOM 1328 C CA . ARG A 1 175 ? 68.80500 -14.40700 -47.08400 1.000 6.02876 158 ARG A CA 1
ATOM 1329 C C . ARG A 1 175 ? 69.66200 -13.13800 -47.13900 1.000 5.89323 158 ARG A C 1
ATOM 1330 O O . ARG A 1 175 ? 69.17100 -12.09500 -47.45800 1.000 6.77079 158 ARG A O 1
ATOM 1338 N N . GLY A 1 176 ? 70.92500 -13.28800 -46.76800 1.000 6.38226 159 GLY A N 1
ATOM 1339 C CA . GLY A 1 176 ? 71.88100 -12.17300 -46.91600 1.000 6.98784 159 GLY A CA 1
ATOM 1340 C C . GLY A 1 176 ? 71.57500 -10.92300 -46.11700 1.000 6.95167 159 GLY A C 1
ATOM 1341 O O . GLY A 1 176 ? 71.03400 -11.03500 -45.02000 1.000 7.18028 159 GLY A O 1
ATOM 1342 N N . LEU A 1 177 ? 71.94800 -9.79000 -46.67300 1.000 6.70816 160 LEU A N 1
ATOM 1343 C CA . LEU A 1 177 ? 71.83500 -8.48800 -45.97300 1.000 6.72724 160 LEU A CA 1
ATOM 1344 C C . LEU A 1 177 ? 71.26300 -7.43400 -46.93700 1.000 6.31401 160 LEU A C 1
ATOM 1345 O O . LEU A 1 177 ? 71.80400 -7.29600 -48.01800 1.000 7.17503 160 LEU A O 1
ATOM 1350 N N . ARG A 1 178 ? 70.21500 -6.72300 -46.52200 1.000 7.01826 161 ARG A N 1
ATOM 1351 C CA . ARG A 1 178 ? 69.61600 -5.63200 -47.33600 1.000 6.80731 161 ARG A CA 1
ATOM 1352 C C . ARG A 1 178 ? 69.20400 -6.14400 -48.71200 1.000 6.99023 161 ARG A C 1
ATOM 1353 O O . ARG A 1 178 ? 69.33300 -5.40500 -49.67500 1.000 8.98160 161 ARG A O 1
ATOM 1361 N N . ASN A 1 179 ? 68.72300 -7.37500 -48.76200 1.000 5.95794 162 ASN A N 1
ATOM 1362 C CA . ASN A 1 179 ? 68.21700 -7.92700 -50.04100 1.000 6.21271 162 ASN A CA 1
ATOM 1363 C C . ASN A 1 179 ? 66.77700 -7.46300 -50.24400 1.000 7.00140 162 ASN A C 1
ATOM 1364 O O . ASN A 1 179 ? 66.03600 -7.39200 -49.29900 1.000 7.71520 162 ASN A O 1
ATOM 1369 N N . HIS A 1 180 ? 66.44400 -7.21100 -51.48100 1.000 7.06478 163 HIS A N 1
ATOM 1370 C CA . HIS A 1 180 ? 65.15500 -6.55400 -51.80500 1.000 6.93005 163 HIS A CA 1
ATOM 1371 C C . HIS A 1 180 ? 64.40500 -7.26300 -52.93900 1.000 6.76094 163 HIS A C 1
ATOM 1372 O O . HIS A 1 180 ? 64.97400 -7.38200 -54.02000 1.000 7.94722 163 HIS A O 1
ATOM 1379 N N . LEU A 1 181 ? 63.16500 -7.65900 -52.68800 1.000 6.17829 164 LEU A N 1
ATOM 1380 C CA . LEU A 1 181 ? 62.29800 -8.22600 -53.73700 1.000 6.05875 164 LEU A CA 1
ATOM 1381 C C . LEU A 1 181 ? 61.27400 -7.11100 -53.97500 1.000 6.24213 164 LEU A C 1
ATOM 1382 O O . LEU A 1 181 ? 60.52800 -6.79100 -53.06000 1.000 7.35229 164 LEU A O 1
ATOM 1387 N N . LYS A 1 182 ? 61.23900 -6.56300 -55.17700 1.000 6.14040 165 LYS A N 1
ATOM 1388 C CA . LYS A 1 182 ? 60.39400 -5.38200 -55.46400 1.000 6.73736 165 LYS A CA 1
ATOM 1389 C C . LYS A 1 182 ? 59.53500 -5.54200 -56.73200 1.000 5.66245 165 LYS A C 1
ATOM 1390 O O . LYS A 1 182 ? 60.06900 -5.89900 -57.76800 1.000 7.27339 165 LYS A O 1
ATOM 1396 N N . ASP A 1 183 ? 58.24200 -5.28900 -56.61000 1.000 6.65127 166 ASP A N 1
ATOM 1397 C CA . ASP A 1 183 ? 57.34400 -5.21500 -57.78600 1.000 7.66862 166 ASP A CA 1
ATOM 1398 C C . ASP A 1 183 ? 57.35300 -6.53600 -58.55900 1.000 7.72755 166 ASP A C 1
ATOM 1399 O O . ASP A 1 183 ? 57.43600 -6.47900 -59.77900 1.000 9.80047 166 ASP A O 1
ATOM 1404 N N . CYS A 1 184 ? 57.27800 -7.64300 -57.84700 1.000 7.41123 167 CYS A N 1
ATOM 1405 C CA . CYS A 1 184 ? 57.24800 -8.96100 -58.51000 1.000 6.56162 167 CYS A CA 1
ATOM 1406 C C . CYS A 1 184 ? 55.88900 -9.61700 -58.35700 1.000 7.29934 167 CYS A C 1
ATOM 1407 O O . CYS A 1 184 ? 55.19100 -9.29600 -57.42200 1.000 8.71637 167 CYS A O 1
ATOM 1410 N N . THR A 1 185 ? 55.60900 -10.53700 -59.23900 1.000 7.06073 168 THR A N 1
ATOM 1411 C CA . THR A 1 185 ? 54.40100 -11.37500 -59.15000 1.000 7.86819 168 THR A CA 1
ATOM 1412 C C . THR A 1 185 ? 54.94500 -12.79100 -58.93800 1.000 10.86401 168 THR A C 1
ATOM 1413 O O . THR A 1 185 ? 55.72900 -13.24100 -59.76400 1.000 8.99332 168 THR A O 1
ATOM 1417 N N . ILE A 1 186 ? 54.58800 -13.41800 -57.81500 1.000 20.75778 169 ILE A N 1
ATOM 1418 C CA . ILE A 1 186 ? 55.04700 -14.80400 -57.51600 1.000 23.75603 169 ILE A CA 1
ATOM 1419 C C . ILE A 1 186 ? 53.79200 -15.65600 -57.41300 1.000 25.35542 169 ILE A C 1
ATOM 1420 O O . ILE A 1 186 ? 53.08400 -15.55300 -56.42000 1.000 20.53355 169 ILE A O 1
ATOM 1425 N N A ILE A 1 187 ? 53.55800 -16.50700 -58.41400 0.500 25.00442 170 ILE A N 1
ATOM 1426 N N B ILE A 1 187 ? 53.56600 -16.51700 -58.40600 0.500 24.99891 170 ILE A N 1
ATOM 1427 C CA A ILE A 1 187 ? 52.36900 -17.40200 -58.41000 0.500 27.96053 170 ILE A CA 1
ATOM 1428 C CA B ILE A 1 187 ? 52.36900 -17.40200 -58.41000 0.500 27.96053 170 ILE A CA 1
ATOM 1429 C C A ILE A 1 187 ? 52.89400 -18.80300 -58.10500 0.500 28.53909 170 ILE A C 1
ATOM 1430 C C B ILE A 1 187 ? 52.90200 -18.79800 -58.09700 0.500 28.53719 170 ILE A C 1
ATOM 1431 O O A ILE A 1 187 ? 53.77300 -19.28800 -58.81700 0.500 23.48762 170 ILE A O 1
ATOM 1432 O O B ILE A 1 187 ? 53.77000 -19.28800 -58.81800 0.500 23.48767 170 ILE A O 1
ATOM 1441 N N . SER A 1 188 ? 52.34800 -19.42900 -57.06700 1.000 11.68422 171 SER A N 1
ATOM 1442 C CA . SER A 1 188 ? 52.78000 -20.79800 -56.70600 1.000 7.83174 171 SER A CA 1
ATOM 1443 C C . SER A 1 188 ? 51.67200 -21.83600 -56.88000 1.000 5.84027 171 SER A C 1
ATOM 1444 O O . SER A 1 188 ? 50.58300 -21.60000 -56.41600 1.000 6.59864 171 SER A O 1
ATOM 1447 N N . ARG A 1 189 ? 52.00300 -22.93500 -57.55400 1.000 6.13708 172 ARG A N 1
ATOM 1448 C CA . ARG A 1 189 ? 51.11300 -24.12800 -57.63300 1.000 5.63422 172 ARG A CA 1
ATOM 1449 C C . ARG A 1 189 ? 51.99600 -25.27600 -57.13600 1.000 5.61660 172 ARG A C 1
ATOM 1450 O O . ARG A 1 189 ? 51.92700 -26.34800 -57.69100 1.000 6.66863 172 ARG A O 1
ATOM 1458 N N . SER A 1 190 ? 52.75200 -24.99400 -56.07100 1.000 6.01056 173 SER A N 1
ATOM 1459 C CA . SER A 1 190 ? 53.71400 -25.95600 -55.49000 1.000 5.41425 173 SER A CA 1
ATOM 1460 C C . SER A 1 190 ? 53.60800 -25.95900 -53.96100 1.000 5.35436 173 SER A C 1
ATOM 1461 O O . SER A 1 190 ? 53.31000 -24.94600 -53.37600 1.000 6.41657 173 SER A O 1
ATOM 1464 N N . TYR A 1 191 ? 53.88600 -27.11400 -53.39400 1.000 5.56857 174 TYR A N 1
ATOM 1465 C CA . TYR A 1 191 ? 53.95100 -27.25100 -51.93100 1.000 5.66073 174 TYR A CA 1
ATOM 1466 C C . TYR A 1 191 ? 55.29900 -26.75700 -51.43000 1.000 5.66263 174 TYR A C 1
ATOM 1467 O O . TYR A 1 191 ? 56.32100 -27.45400 -51.53200 1.000 6.63389 174 TYR A O 1
ATOM 1476 N N . GLY A 1 192 ? 55.28300 -25.53400 -50.89200 1.000 6.32486 175 GLY A N 1
ATOM 1477 C CA . GLY A 1 192 ? 56.47100 -24.84100 -50.39500 1.000 6.29412 175 GLY A CA 1
ATOM 1478 C C . GLY A 1 192 ? 56.07700 -23.44000 -50.02800 1.000 5.74466 175 GLY A C 1
ATOM 1479 O O . GLY A 1 192 ? 54.99400 -22.95000 -50.42800 1.000 6.46799 175 GLY A O 1
ATOM 1480 N N . HIS A 1 193 ? 56.97600 -22.76300 -49.33000 1.000 6.18610 176 HIS A N 1
ATOM 1481 C CA . HIS A 1 193 ? 56.72300 -21.33900 -49.10800 1.000 6.61642 176 HIS A CA 1
ATOM 1482 C C . HIS A 1 193 ? 56.74100 -20.58200 -50.41400 1.000 6.72212 176 HIS A C 1
ATOM 1483 O O . HIS A 1 193 ? 57.41800 -20.98200 -51.36600 1.000 9.20109 176 HIS A O 1
ATOM 1490 N N . ILE A 1 194 ? 56.01700 -19.47300 -50.46700 1.000 5.76779 177 ILE A N 1
ATOM 1491 C CA . ILE A 1 194 ? 56.00800 -18.65700 -51.67600 1.000 5.83684 177 ILE A CA 1
ATOM 1492 C C . ILE A 1 194 ? 57.18100 -17.67800 -51.59800 1.000 5.72124 177 ILE A C 1
ATOM 1493 O O . ILE A 1 194 ? 58.09100 -17.70900 -52.44900 1.000 7.05866 177 ILE A O 1
ATOM 1498 N N . VAL A 1 195 ? 57.19900 -16.82700 -50.56300 1.000 6.26624 178 VAL A N 1
ATOM 1499 C CA . VAL A 1 195 ? 58.36500 -15.99700 -50.21700 1.000 5.37581 178 VAL A CA 1
ATOM 1500 C C . VAL A 1 195 ? 58.72900 -16.25400 -48.76200 1.000 5.40507 178 VAL A C 1
ATOM 1501 O O . VAL A 1 195 ? 57.85200 -16.31200 -47.88200 1.000 6.65762 178 VAL A O 1
ATOM 1505 N N . PHE A 1 196 ? 59.98800 -16.50400 -48.50800 1.000 6.41866 179 PHE A N 1
ATOM 1506 C CA . PHE A 1 196 ? 60.39900 -16.77300 -47.14500 1.000 5.75194 179 PHE A CA 1
ATOM 1507 C C . PHE A 1 196 ? 61.76800 -16.19500 -46.88900 1.000 5.65304 179 PHE A C 1
ATOM 1508 O O . PHE A 1 196 ? 62.50800 -15.89800 -47.81800 1.000 6.45279 179 PHE A O 1
ATOM 1516 N N . MET A 1 197 ? 62.10800 -16.03800 -45.60800 1.000 6.28131 180 MET A N 1
ATOM 1517 C CA . MET A 1 197 ? 63.38000 -15.42500 -45.18900 1.000 6.25930 180 MET A CA 1
ATOM 1518 C C . MET A 1 197 ? 64.09900 -16.33100 -44.21300 1.000 7.23683 180 MET A C 1
ATOM 1519 O O . MET A 1 197 ? 63.47500 -16.82200 -43.26200 1.000 8.42061 180 MET A O 1
ATOM 1524 N N . GLN A 1 198 ? 65.38400 -16.59900 -44.47900 1.000 6.24207 181 GLN A N 1
ATOM 1525 C CA . GLN A 1 198 ? 66.21000 -17.39300 -43.56200 1.000 6.91654 181 GLN A CA 1
ATOM 1526 C C . GLN A 1 198 ? 67.55300 -16.69900 -43.45400 1.000 7.11835 181 GLN A C 1
ATOM 1527 O O . GLN A 1 198 ? 68.17200 -16.39300 -44.47100 1.000 7.90602 181 GLN A O 1
ATOM 1533 N N . ALA A 1 199 ? 67.98600 -16.41400 -42.21800 1.000 6.72116 182 ALA A N 1
ATOM 1534 C CA . ALA A 1 199 ? 69.27400 -15.75800 -41.95600 1.000 7.31910 182 ALA A CA 1
ATOM 1535 C C . ALA A 1 199 ? 69.36000 -14.39400 -42.63200 1.000 6.79016 182 ALA A C 1
ATOM 1536 O O . ALA A 1 199 ? 70.45800 -13.84100 -42.79800 1.000 8.14822 182 ALA A O 1
ATOM 1538 N N . ALA A 1 200 ? 68.21500 -13.80300 -42.98200 1.000 7.26050 183 ALA A N 1
ATOM 1539 C CA . ALA A 1 200 ? 68.21800 -12.54300 -43.71200 1.000 7.06003 183 ALA A CA 1
ATOM 1540 C C . ALA A 1 200 ? 68.25000 -11.36700 -42.75100 1.000 6.79323 183 ALA A C 1
ATOM 1541 O O . ALA A 1 200 ? 67.37300 -11.27700 -41.87100 1.000 8.10381 183 ALA A O 1
ATOM 1543 N N . SER A 1 201 ? 69.19700 -10.45900 -42.93300 1.000 6.16557 184 SER A N 1
ATOM 1544 C CA . SER A 1 201 ? 69.23400 -9.23600 -42.15200 1.000 7.05484 184 SER A CA 1
ATOM 1545 C C . SER A 1 201 ? 68.72600 -8.08300 -42.99600 1.000 6.23075 184 SER A C 1
ATOM 1546 O O . SER A 1 201 ? 69.15900 -7.92300 -44.15200 1.000 7.44675 184 SER A O 1
ATOM 1549 N N . TYR A 1 202 ? 67.81100 -7.27600 -42.46500 1.000 6.15036 185 TYR A N 1
ATOM 1550 C CA . TYR A 1 202 ? 67.19900 -6.17900 -43.21600 1.000 7.23645 185 TYR A CA 1
ATOM 1551 C C . TYR A 1 202 ? 66.68100 -6.56900 -44.60400 1.000 7.05859 185 TYR A C 1
ATOM 1552 O O . TYR A 1 202 ? 66.89100 -5.83100 -45.57100 1.000 8.03340 185 TYR A O 1
ATOM 1561 N N . PRO A 1 203 ? 65.96000 -7.68800 -44.74600 1.000 6.07304 186 PRO A N 1
ATOM 1562 C CA . PRO A 1 203 ? 65.29700 -7.91000 -46.03700 1.000 6.77715 186 PRO A CA 1
ATOM 1563 C C . PRO A 1 203 ? 64.12400 -6.95600 -46.19700 1.000 6.58818 186 PRO A C 1
ATOM 1564 O O . PRO A 1 203 ? 63.47100 -6.59000 -45.21600 1.000 7.75809 186 PRO A O 1
ATOM 1568 N N . THR A 1 204 ? 63.79200 -6.65500 -47.45500 1.000 6.33930 187 THR A N 1
ATOM 1569 C CA . THR A 1 204 ? 62.56900 -5.89000 -47.77500 1.000 7.36047 187 THR A CA 1
ATOM 1570 C C . THR A 1 204 ? 61.81500 -6.57600 -48.89700 1.000 6.56052 187 THR A C 1
ATOM 1571 O O . THR A 1 204 ? 62.41800 -6.94700 -49.91500 1.000 7.09328 187 THR A O 1
ATOM 1575 N N . VAL A 1 205 ? 60.51300 -6.80500 -48.70000 1.000 6.11110 188 VAL A N 1
ATOM 1576 C CA . VAL A 1 205 ? 59.61900 -7.28000 -49.76400 1.000 6.35264 188 VAL A CA 1
ATOM 1577 C C . VAL A 1 205 ? 58.66500 -6.12800 -50.01300 1.000 6.03604 188 VAL A C 1
ATOM 1578 O O . VAL A 1 205 ? 58.00100 -5.66900 -49.08100 1.000 7.64863 188 VAL A O 1
ATOM 1582 N N . GLU A 1 206 ? 58.58100 -5.64700 -51.24100 1.000 6.31827 189 GLU A N 1
ATOM 1583 C CA . GLU A 1 206 ? 57.85500 -4.40000 -51.51600 1.000 6.45184 189 GLU A CA 1
ATOM 1584 C C . GLU A 1 206 ? 57.09300 -4.50000 -52.82100 1.000 6.68531 189 GLU A C 1
ATOM 1585 O O . GLU A 1 206 ? 57.68100 -4.85300 -53.85700 1.000 7.50196 189 GLU A O 1
ATOM 1591 N N . GLY A 1 207 ? 55.79100 -4.19600 -52.81100 1.000 7.09373 190 GLY A N 1
ATOM 1592 C CA . GLY A 1 207 ? 55.05400 -4.09400 -54.05700 1.000 7.29190 190 GLY A CA 1
ATOM 1593 C C . GLY A 1 207 ? 54.78300 -5.40100 -54.75800 1.000 7.28127 190 GLY A C 1
ATOM 1594 O O . GLY A 1 207 ? 54.51200 -5.38300 -55.97500 1.000 9.27369 190 GLY A O 1
ATOM 1595 N N . CYS A 1 208 ? 54.82300 -6.51100 -54.05600 1.000 6.71664 191 CYS A N 1
ATOM 1596 C CA . CYS A 1 208 ? 54.70300 -7.83100 -54.66500 1.000 6.51518 191 CYS A CA 1
ATOM 1597 C C . CYS A 1 208 ? 53.27600 -8.36000 -54.59400 1.000 6.40664 191 CYS A C 1
ATOM 1598 O O . CYS A 1 208 ? 52.53800 -8.08800 -53.64400 1.000 8.00346 191 CYS A O 1
ATOM 1601 N N . TYR A 1 209 ? 52.89900 -9.14600 -55.58500 1.000 5.91397 192 TYR A N 1
ATOM 1602 C CA . TYR A 1 209 ? 51.65900 -9.92400 -55.60500 1.000 6.11229 192 TYR A CA 1
ATOM 1603 C C . TYR A 1 209 ? 52.06700 -11.38500 -55.48100 1.000 5.82116 192 TYR A C 1
ATOM 1604 O O . TYR A 1 209 ? 52.88600 -11.87100 -56.27500 1.000 7.26805 192 TYR A O 1
ATOM 1613 N N . ILE A 1 210 ? 51.54600 -12.06300 -54.44900 1.000 5.65839 193 ILE A N 1
ATOM 1614 C CA . ILE A 1 210 ? 51.98900 -13.39800 -54.02100 1.000 5.88676 193 ILE A CA 1
ATOM 1615 C C . ILE A 1 210 ? 50.75800 -14.26300 -53.89900 1.000 5.84722 193 ILE A C 1
ATOM 1616 O O . ILE A 1 210 ? 49.83100 -13.87900 -53.18800 1.000 7.43923 193 ILE A O 1
ATOM 1621 N N . GLU A 1 211 ? 50.69200 -15.39400 -54.63200 1.000 6.03813 194 GLU A N 1
ATOM 1622 C CA . GLU A 1 211 ? 49.40800 -16.09600 -54.74300 1.000 6.55053 194 GLU A CA 1
ATOM 1623 C C . GLU A 1 211 ? 49.60900 -17.59800 -54.74900 1.000 6.00789 194 GLU A C 1
ATOM 1624 O O . GLU A 1 211 ? 50.39900 -18.12600 -55.56600 1.000 8.77725 194 GLU A O 1
ATOM 1630 N N . GLY A 1 212 ? 48.81200 -18.30400 -53.92500 1.000 5.41364 195 GLY A N 1
ATOM 1631 C CA . GLY A 1 212 ? 48.67800 -19.76000 -54.00200 1.000 5.21214 195 GLY A CA 1
ATOM 1632 C C . GLY A 1 212 ? 47.28200 -20.17100 -54.41700 1.000 5.16535 195 GLY A C 1
ATOM 1633 O O . GLY A 1 212 ? 46.58700 -19.42500 -55.10200 1.000 6.68130 195 GLY A O 1
ATOM 1634 N N . GLU A 1 213 ? 46.86300 -21.33800 -53.95200 1.000 5.85637 196 GLU A N 1
ATOM 1635 C CA . GLU A 1 213 ? 45.50200 -21.80700 -54.19100 1.000 6.16531 196 GLU A CA 1
ATOM 1636 C C . GLU A 1 213 ? 45.08400 -22.66000 -53.00100 1.000 5.92662 196 GLU A C 1
ATOM 1637 O O . GLU A 1 213 ? 45.92400 -23.11800 -52.20700 1.000 6.57126 196 GLU A O 1
ATOM 1643 N N . MET A 1 214 ? 43.76600 -22.92000 -52.88200 1.000 5.13840 197 MET A N 1
ATOM 1644 C CA . MET A 1 214 ? 43.20400 -23.51700 -51.67500 1.000 6.27332 197 MET A CA 1
ATOM 1645 C C . MET A 1 214 ? 42.52400 -24.85700 -51.98600 1.000 6.63843 197 MET A C 1
ATOM 1646 O O . MET A 1 214 ? 42.09400 -25.13800 -53.11200 1.000 8.18829 197 MET A O 1
ATOM 1651 N N . ARG A 1 215 ? 42.35300 -25.65000 -50.95200 1.000 7.15183 198 ARG A N 1
ATOM 1652 C CA . ARG A 1 215 ? 41.55200 -26.88400 -51.00600 1.000 5.83325 198 ARG A CA 1
ATOM 1653 C C . ARG A 1 215 ? 40.92400 -27.13000 -49.63500 1.000 6.20306 198 ARG A C 1
ATOM 1654 O O . ARG A 1 215 ? 41.60400 -26.94500 -48.61300 1.000 6.66345 198 ARG A O 1
ATOM 1662 N N . SER A 1 216 ? 39.65400 -27.54600 -49.58200 1.000 6.71437 199 SER A N 1
ATOM 1663 C CA . SER A 1 216 ? 39.07000 -27.76800 -48.25900 1.000 6.70775 199 SER A CA 1
ATOM 1664 C C . SER A 1 216 ? 39.53700 -29.09300 -47.66000 1.000 6.64297 199 SER A C 1
ATOM 1665 O O . SER A 1 216 ? 39.82900 -30.06600 -48.36500 1.000 6.61121 199 SER A O 1
ATOM 1668 N N . THR A 1 217 ? 39.56900 -29.15600 -46.31600 1.000 6.26249 200 THR A N 1
ATOM 1669 C CA . THR A 1 217 ? 39.81100 -30.46500 -45.72000 1.000 7.33032 200 THR A CA 1
ATOM 1670 C C . THR A 1 217 ? 38.69900 -31.46100 -46.04500 1.000 6.93338 200 THR A C 1
ATOM 1671 O O . THR A 1 217 ? 38.99600 -32.66300 -46.14800 1.000 7.71962 200 THR A O 1
ATOM 1675 N N . ASP A 1 218 ? 37.45500 -30.99100 -46.21600 1.000 6.99062 201 ASP A N 1
ATOM 1676 C CA . ASP A 1 218 ? 36.38300 -31.90700 -46.61700 1.000 7.94088 201 ASP A CA 1
ATOM 1677 C C . ASP A 1 218 ? 36.69500 -32.55400 -47.94800 1.000 7.34791 201 ASP A C 1
ATOM 1678 O O . ASP A 1 218 ? 36.48500 -33.76400 -48.10400 1.000 9.04963 201 ASP A O 1
ATOM 1683 N N A ASP A 1 219 ? 37.25100 -31.80000 -48.90400 0.280 8.01435 202 ASP A N 1
ATOM 1684 N N B ASP A 1 219 ? 37.29200 -31.81400 -48.89300 0.720 7.64443 202 ASP A N 1
ATOM 1685 C CA A ASP A 1 219 ? 37.64000 -32.41500 -50.16900 0.280 8.99507 202 ASP A CA 1
ATOM 1686 C CA B ASP A 1 219 ? 37.63200 -32.41200 -50.18000 0.720 9.36974 202 ASP A CA 1
ATOM 1687 C C A ASP A 1 219 ? 38.72200 -33.45900 -49.94900 0.280 7.89138 202 ASP A C 1
ATOM 1688 C C B ASP A 1 219 ? 38.77400 -33.41200 -50.02600 0.720 8.39045 202 ASP A C 1
ATOM 1689 O O A ASP A 1 219 ? 38.65500 -34.56400 -50.50600 0.280 7.95250 202 ASP A O 1
ATOM 1690 O O B ASP A 1 219 ? 38.81600 -34.43900 -50.71900 0.720 8.79666 202 ASP A O 1
ATOM 1699 N N . MET A 1 220 ? 39.73100 -33.13100 -49.13800 1.000 7.46985 203 MET A N 1
ATOM 1700 C CA . MET A 1 220 ? 40.79300 -34.10400 -48.84700 1.000 7.88217 203 MET A CA 1
ATOM 1701 C C . MET A 1 220 ? 40.20000 -35.38500 -48.23300 1.000 8.18623 203 MET A C 1
ATOM 1702 O O . MET A 1 220 ? 40.53000 -36.50100 -48.65000 1.000 8.92345 203 MET A O 1
ATOM 1707 N N . LEU A 1 221 ? 39.30500 -35.24300 -47.24600 1.000 8.67381 204 LEU A N 1
ATOM 1708 C CA . LEU A 1 221 ? 38.66200 -36.37600 -46.58800 1.000 8.98703 204 LEU A CA 1
ATOM 1709 C C . LEU A 1 221 ? 37.82000 -37.19000 -47.56800 1.000 9.19252 204 LEU A C 1
ATOM 1710 O O . LEU A 1 221 ? 37.65300 -38.40200 -47.37100 1.000 10.41447 204 LEU A O 1
ATOM 1715 N N . ALA A 1 222 ? 37.32100 -36.58200 -48.64300 1.000 10.00780 205 ALA A N 1
ATOM 1716 C CA . ALA A 1 222 ? 36.58000 -37.32200 -49.66500 1.000 10.76777 205 ALA A CA 1
ATOM 1717 C C . ALA A 1 222 ? 37.45700 -38.27100 -50.45900 1.000 10.68261 205 ALA A C 1
ATOM 1718 O O . ALA A 1 222 ? 36.90900 -39.09200 -51.22600 1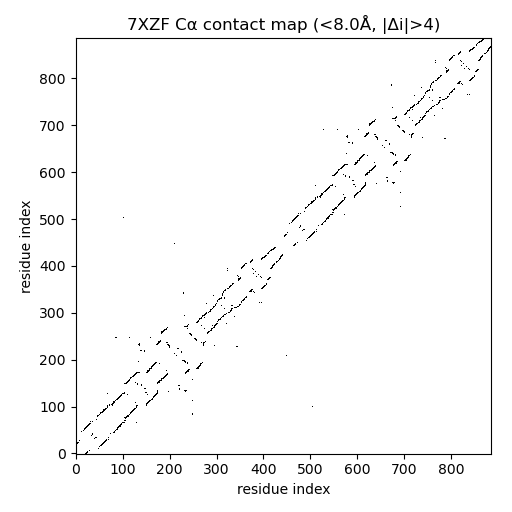.000 12.31437 205 ALA A O 1
ATOM 1720 N N . GLU A 1 223 ? 38.78000 -38.25300 -50.25100 1.000 9.05557 206 GLU A N 1
ATOM 1721 C CA . GLU A 1 223 ? 39.62500 -39.31400 -50.80200 1.000 8.80632 206 GLU A CA 1
ATOM 1722 C C . GLU A 1 223 ? 39.47600 -40.65800 -50.08200 1.000 10.15882 206 GLU A C 1
ATOM 1723 O O . GLU A 1 223 ? 40.12300 -41.63100 -50.49000 1.000 10.63577 206 GLU A O 1
ATOM 1729 N N A GLU A 1 224 ? 38.67800 -40.74100 -49.02700 0.590 9.99897 207 GLU A N 1
ATOM 1730 N N B GLU A 1 224 ? 38.64900 -40.74100 -49.04900 0.410 10.39610 207 GLU A N 1
ATOM 1731 C CA A GLU A 1 224 ? 38.52700 -42.02900 -48.36000 0.590 11.42206 207 GLU A CA 1
ATOM 1732 C CA B GLU A 1 224 ? 38.45400 -42.01600 -48.37200 0.410 11.92801 207 GLU A CA 1
ATOM 1733 C C A GLU A 1 224 ? 38.10400 -43.10100 -49.36900 0.590 11.69878 207 GLU A C 1
ATOM 1734 C C B GLU A 1 224 ? 38.07400 -43.11100 -49.37400 0.410 11.80229 207 GLU A C 1
ATOM 1735 O O A GLU A 1 224 ? 37.19600 -42.88800 -50.17900 0.590 13.05831 207 GLU A O 1
ATOM 1736 O O B GLU A 1 224 ? 37.17600 -42.92500 -50.20000 0.410 12.60068 207 GLU A O 1
ATOM 1747 N N . GLY A 1 225 ? 38.76300 -44.24900 -49.27900 1.000 11.02338 208 GLY A N 1
ATOM 1748 C CA . GLY A 1 225 ? 38.47900 -45.38700 -50.14600 1.000 11.54285 208 GLY A CA 1
ATOM 1749 C C . GLY A 1 225 ? 39.13000 -45.33200 -51.51300 1.000 13.76970 208 GLY A C 1
ATOM 1750 O O . GLY A 1 225 ? 38.98800 -46.29100 -52.27700 1.000 15.62333 208 GLY A O 1
ATOM 1751 N N . THR A 1 226 ? 39.85400 -44.25600 -51.86200 1.000 12.18976 209 THR A N 1
ATOM 1752 C CA . THR A 1 226 ? 40.46600 -44.15000 -53.18500 1.000 11.38566 209 THR A CA 1
ATOM 1753 C C . THR A 1 226 ? 41.84100 -44.77200 -53.25400 1.000 11.47548 209 THR A C 1
ATOM 1754 O O . THR A 1 226 ? 42.35000 -44.93400 -54.37000 1.000 12.47435 209 THR A O 1
ATOM 1758 N N . GLY A 1 227 ? 42.47700 -45.08200 -52.13500 1.000 10.71291 210 GLY A N 1
ATOM 1759 C CA . GLY A 1 227 ? 43.86500 -45.48400 -52.12800 1.000 11.75748 210 GLY A CA 1
ATOM 1760 C C . GLY A 1 227 ? 44.87900 -44.36500 -52.26000 1.000 10.31816 210 GLY A C 1
ATOM 1761 O O . GLY A 1 227 ? 46.05900 -44.64100 -52.50100 1.000 11.57714 210 GLY A O 1
ATOM 1762 N N . SER A 1 228 ? 44.46700 -43.10500 -52.07500 1.000 8.84227 211 SER A N 1
ATOM 1763 C CA . SER A 1 228 ? 45.39800 -41.99400 -52.13000 1.000 9.49674 211 SER A CA 1
ATOM 1764 C C . SER A 1 228 ? 46.37900 -42.05500 -50.96500 1.000 8.95640 211 SER A C 1
ATOM 1765 O O . SER A 1 228 ? 46.20600 -42.82100 -50.00000 1.000 9.13262 211 SER A O 1
ATOM 1768 N N . PRO A 1 229 ? 47.43600 -41.23600 -51.01900 1.000 8.96133 212 PRO A N 1
ATOM 1769 C CA . PRO A 1 229 ? 48.40000 -41.23700 -49.90100 1.000 9.22307 212 PRO A CA 1
ATOM 1770 C C . PRO A 1 229 ? 47.77000 -40.93000 -48.55700 1.000 9.40918 212 PRO A C 1
ATOM 1771 O O . PRO A 1 229 ? 48.08200 -41.59200 -47.53600 1.000 10.61534 212 PRO A O 1
ATOM 1775 N N . ALA A 1 230 ? 46.83100 -39.97500 -48.52900 1.000 8.56022 213 ALA A N 1
ATOM 1776 C CA . ALA A 1 230 ? 46.17700 -39.65200 -47.26200 1.000 8.83897 213 ALA A CA 1
ATOM 1777 C C . ALA A 1 230 ? 45.21900 -40.76900 -46.83900 1.000 9.32059 213 ALA A C 1
ATOM 1778 O O . ALA A 1 230 ? 45.08300 -41.07100 -45.64000 1.000 9.65490 213 ALA A O 1
ATOM 1780 N N . ASP A 1 231 ? 44.55500 -41.41000 -47.80600 1.000 9.36260 214 ASP A N 1
ATOM 1781 C CA . ASP A 1 231 ? 43.66600 -42.52900 -47.48100 1.000 10.37158 214 ASP A CA 1
ATOM 1782 C C . ASP A 1 231 ? 44.45900 -43.67300 -46.85800 1.000 11.07356 214 ASP A C 1
ATOM 1783 O O . ASP A 1 231 ? 44.00600 -44.27400 -45.86500 1.000 11.13199 214 ASP A O 1
ATOM 1788 N N . LYS A 1 232 ? 45.69500 -43.89800 -47.32500 1.000 11.13585 215 LYS A N 1
ATOM 1789 C CA . LYS A 1 232 ? 46.49900 -45.00500 -46.81300 1.000 13.07852 215 LYS A CA 1
ATOM 1790 C C . LYS A 1 232 ? 46.93500 -44.78200 -45.37500 1.000 12.89884 215 LYS A C 1
ATOM 1791 O O . LYS A 1 232 ? 47.18200 -45.76000 -44.67800 1.000 15.76008 215 LYS A O 1
ATOM 1797 N N . VAL A 1 233 ? 47.04900 -43.52900 -44.92000 1.000 11.60516 216 VAL A N 1
ATOM 1798 C CA . VAL A 1 233 ? 47.36900 -43.25600 -43.51700 1.000 12.01522 216 VAL A CA 1
ATOM 1799 C C . VAL A 1 233 ? 46.12100 -42.89100 -42.71100 1.000 11.92975 216 VAL A C 1
ATOM 1800 O O . VAL A 1 233 ? 46.24200 -42.36600 -41.58100 1.000 12.00560 216 VAL A O 1
ATOM 1804 N N . ASP A 1 234 ? 44.91500 -43.15100 -43.24900 1.000 12.04272 217 ASP A N 1
ATOM 1805 C CA . ASP A 1 234 ? 43.66600 -42.88500 -42.55200 1.000 11.92067 217 ASP A CA 1
ATOM 1806 C C . ASP A 1 234 ? 43.55900 -41.40600 -42.14200 1.000 10.48348 217 ASP A C 1
ATOM 1807 O O . ASP A 1 234 ? 42.93900 -41.06300 -41.12400 1.000 10.99585 217 ASP A O 1
ATOM 1812 N N . PHE A 1 235 ? 44.16300 -40.52900 -42.94400 1.000 9.12815 218 PHE A N 1
ATOM 1813 C CA . PHE A 1 235 ? 44.09000 -39.07700 -42.74400 1.000 8.35107 218 PHE A CA 1
ATOM 1814 C C . PHE A 1 235 ? 44.67700 -38.64300 -41.41200 1.000 8.86000 218 PHE A C 1
ATOM 1815 O O . PHE A 1 235 ? 44.34400 -37.58300 -40.91700 1.000 8.50370 218 PHE A O 1
ATOM 1823 N N . MET A 1 236 ? 45.60500 -39.41400 -40.82900 1.000 9.68835 219 MET A N 1
ATOM 1824 C CA . MET A 1 236 ? 46.22600 -39.02800 -39.55700 1.000 10.10187 219 MET A CA 1
ATOM 1825 C C . MET A 1 236 ? 47.27800 -37.96400 -39.83200 1.000 8.70473 219 MET A C 1
ATOM 1826 O O . MET A 1 236 ? 48.25400 -38.19500 -40.55100 1.000 10.54857 219 MET A O 1
ATOM 1831 N N . THR A 1 237 ? 47.08300 -36.78300 -39.25600 1.000 8.47143 220 THR A N 1
ATOM 1832 C CA . THR A 1 237 ? 47.96800 -35.65500 -39.51000 1.000 7.37833 220 THR A CA 1
ATOM 1833 C C . THR A 1 237 ? 49.19100 -35.69100 -38.61700 1.000 8.30697 220 THR A C 1
ATOM 1834 O O . THR A 1 237 ? 49.23000 -36.38100 -37.57500 1.000 9.62433 220 THR A O 1
ATOM 1838 N N . VAL A 1 238 ? 50.19100 -34.87600 -38.96400 1.000 8.58054 221 VAL A N 1
ATOM 1839 C CA . VAL A 1 238 ? 51.34600 -34.72000 -38.08100 1.000 8.10804 221 VAL A CA 1
ATOM 1840 C C . VAL A 1 238 ? 50.98500 -34.00800 -36.77900 1.000 9.12287 221 VAL A C 1
ATOM 1841 O O . VAL A 1 238 ? 51.82500 -33.97900 -35.85200 1.000 10.28909 221 VAL A O 1
ATOM 1845 N N . TRP A 1 239 ? 49.79800 -33.43300 -36.67900 1.000 8.30808 222 TRP A N 1
ATOM 1846 C CA . TRP A 1 239 ? 49.37100 -32.73500 -35.45900 1.000 8.66427 222 TRP A CA 1
ATOM 1847 C C . TRP A 1 239 ? 48.90600 -33.71800 -34.40000 1.000 8.94461 222 TRP A C 1
ATOM 1848 O O . TRP A 1 239 ? 48.66500 -33.29400 -33.29000 1.000 10.08884 222 TRP A O 1
ATOM 1859 N N . GLY A 1 240 ? 48.73600 -34.98700 -34.74800 1.000 9.73792 223 GLY A N 1
ATOM 1860 C CA . GLY A 1 240 ? 48.37700 -36.01700 -33.80500 1.000 11.12431 223 GLY A CA 1
ATOM 1861 C C . GLY A 1 240 ? 46.91600 -36.40000 -33.81300 1.000 10.99499 223 GLY A C 1
ATOM 1862 O O . GLY A 1 240 ? 46.46700 -37.08000 -32.88100 1.000 14.39845 223 GLY A O 1
ATOM 1863 N N . TYR A 1 241 ? 46.13700 -35.97200 -34.79900 1.000 8.50457 224 TYR A N 1
ATOM 1864 C CA . TYR A 1 241 ? 44.72400 -36.28800 -34.88500 1.000 8.62106 224 TYR A CA 1
ATOM 1865 C C . TYR A 1 241 ? 44.34700 -36.40600 -36.35300 1.000 7.95175 224 TYR A C 1
ATOM 1866 O O . TYR A 1 241 ? 45.02300 -35.86900 -37.23700 1.000 8.08651 224 TYR A O 1
ATOM 1875 N N . LYS A 1 242 ? 43.24800 -37.10000 -36.59100 1.000 8.29345 225 LYS A N 1
ATOM 1876 C CA . LYS A 1 242 ? 42.70500 -37.21200 -37.94100 1.000 8.13583 225 LYS A CA 1
ATOM 1877 C C . LYS A 1 242 ? 42.39200 -35.80900 -38.45900 1.000 7.95477 225 LYS A C 1
ATOM 1878 O O . LYS A 1 242 ? 41.90000 -34.94800 -37.73100 1.000 8.28315 225 LYS A O 1
ATOM 1884 N N . LEU A 1 243 ? 42.64000 -35.58700 -39.75800 1.000 7.63830 226 LEU A N 1
ATOM 1885 C CA . LEU A 1 243 ? 42.35600 -34.29100 -40.36000 1.000 7.50599 226 LEU A CA 1
ATOM 1886 C C . LEU A 1 243 ? 40.89900 -33.88800 -40.12600 1.000 7.71840 226 LEU A C 1
ATOM 1887 O O . LEU A 1 243 ? 39.99000 -34.63000 -40.53300 1.000 9.02576 226 LEU A O 1
ATOM 1892 N N . PRO A 1 244 ? 40.63700 -32.74700 -39.51700 1.000 7.91694 227 PRO A N 1
ATOM 1893 C CA . PRO A 1 244 ? 39.24700 -32.38100 -39.26100 1.000 8.65308 227 PRO A CA 1
ATOM 1894 C C . PRO A 1 244 ? 38.58300 -31.75400 -40.47100 1.000 8.91386 227 PRO A C 1
ATOM 1895 O O . PRO A 1 244 ? 39.19900 -31.01300 -41.24100 1.000 9.33106 227 PRO A O 1
ATOM 1899 N N . ALA A 1 245 ? 37.28900 -32.04200 -40.62500 1.000 10.39705 228 ALA A N 1
ATOM 1900 C CA . ALA A 1 245 ? 36.49100 -31.38800 -41.63400 1.000 8.84843 228 ALA A CA 1
ATOM 1901 C C . ALA A 1 245 ? 36.26300 -29.93300 -41.25100 1.000 7.89466 228 ALA A C 1
ATOM 1902 O O . ALA A 1 245 ? 36.41800 -29.52400 -40.10400 1.000 10.27052 228 ALA A O 1
ATOM 1904 N N . GLY A 1 246 ? 35.92600 -29.11800 -42.23700 1.000 8.11144 229 GLY A N 1
ATOM 1905 C CA . GLY A 1 246 ? 35.47100 -27.77300 -41.97500 1.000 8.43436 229 GLY A CA 1
ATOM 1906 C C . GLY A 1 246 ? 36.51700 -26.68400 -42.07800 1.000 7.02899 229 GLY A C 1
ATOM 1907 O O . GLY A 1 246 ? 36.24600 -25.53800 -41.65700 1.000 8.60346 229 GLY A O 1
ATOM 1908 N N . TYR A 1 247 ? 37.69800 -26.96400 -42.60800 1.000 6.73104 230 TYR A N 1
ATOM 1909 C CA . TYR A 1 247 ? 38.71200 -25.91200 -42.78700 1.000 6.54102 230 TYR A CA 1
ATOM 1910 C C . TYR A 1 247 ? 39.04600 -25.79600 -44.27200 1.000 6.26560 230 TYR A C 1
ATOM 1911 O O . TYR A 1 247 ? 38.85900 -26.73000 -45.08000 1.000 7.21281 230 TYR A O 1
ATOM 1920 N N . MET A 1 248 ? 39.60400 -24.64600 -44.63400 1.000 6.28948 231 MET A N 1
ATOM 1921 C CA . MET A 1 248 ? 40.13500 -24.37100 -45.96100 1.000 5.85485 231 MET A CA 1
ATOM 1922 C C . MET A 1 248 ? 41.63600 -24.18900 -45.83400 1.000 5.93802 231 MET A C 1
ATOM 1923 O O . MET A 1 248 ? 42.08000 -23.28100 -45.12700 1.000 7.04511 231 MET A O 1
ATOM 1928 N N . MET A 1 249 ? 42.39800 -25.05300 -46.49600 1.000 5.37945 232 MET A N 1
ATOM 1929 C CA . MET A 1 249 ? 43.86500 -24.97400 -46.43700 1.000 5.77156 232 MET A CA 1
ATOM 1930 C C . MET A 1 249 ? 44.47800 -24.45400 -47.72000 1.000 5.92005 232 MET A C 1
ATOM 1931 O O . MET A 1 249 ? 43.94100 -24.68500 -48.80400 1.000 6.93953 232 MET A O 1
ATOM 1936 N N . SER A 1 250 ? 45.62500 -23.76400 -47.60700 1.000 5.99330 233 SER A N 1
ATOM 1937 C CA . SER A 1 250 ? 46.43300 -23.54400 -48.80000 1.000 5.59668 233 SER A CA 1
ATOM 1938 C C . SER A 1 250 ? 47.17000 -24.81300 -49.18900 1.000 5.11467 233 SER A C 1
ATOM 1939 O O . SER A 1 250 ? 47.58200 -25.63800 -48.35700 1.000 5.99008 233 SER A O 1
ATOM 1942 N N . LEU A 1 251 ? 47.41100 -24.93400 -50.48500 1.000 5.23324 234 LEU A N 1
ATOM 1943 C CA . LEU A 1 251 ? 48.32400 -25.98500 -50.94900 1.000 5.56607 234 LEU A CA 1
ATOM 1944 C C . LEU A 1 251 ? 49.78500 -25.54300 -50.89000 1.000 5.32490 234 LEU A C 1
ATOM 1945 O O . LEU A 1 251 ? 50.67900 -26.37500 -51.06400 1.000 6.72278 234 LEU A O 1
ATOM 1950 N N . GLN A 1 252 ? 50.00400 -24.27000 -50.59500 1.000 5.46459 235 GLN A N 1
ATOM 1951 C CA . GLN A 1 252 ? 51.32200 -23.67900 -50.40100 1.000 5.93924 235 GLN A CA 1
ATOM 1952 C C . GLN A 1 252 ? 51.58800 -23.58500 -48.89600 1.000 5.54152 235 GLN A C 1
ATOM 1953 O O . GLN A 1 252 ? 50.72300 -23.87900 -48.07700 1.000 7.13361 235 GLN A O 1
ATOM 1959 N N . GLU A 1 253 ? 52.80600 -23.17400 -48.56800 1.000 5.85843 236 GLU A N 1
ATOM 1960 C CA . GLU A 1 253 ? 53.12200 -22.81800 -47.15900 1.000 5.91709 236 GLU A CA 1
ATOM 1961 C C . GLU A 1 253 ? 52.94400 -21.28900 -47.01800 1.000 6.22858 236 GLU A C 1
ATOM 1962 O O . GLU A 1 253 ? 51.92800 -20.77700 -47.44300 1.000 7.12489 236 GLU A O 1
ATOM 1968 N N . GLY A 1 254 ? 53.91900 -20.59800 -46.43700 1.000 6.80775 237 GLY A N 1
ATOM 1969 C CA . GLY A 1 254 ? 53.72000 -19.16500 -46.15200 1.000 6.41159 237 GLY A CA 1
ATOM 1970 C C . GLY A 1 254 ? 53.73100 -18.24900 -47.36400 1.000 5.30427 237 GLY A C 1
ATOM 1971 O O . GLY A 1 254 ? 54.42200 -18.53100 -48.31700 1.000 7.16331 237 GLY A O 1
ATOM 1972 N N . GLY A 1 255 ? 52.92400 -17.20100 -47.31000 1.000 5.78745 238 GLY A N 1
ATOM 1973 C CA . GLY A 1 255 ? 53.00800 -16.15600 -48.36400 1.000 5.93795 238 GLY A CA 1
ATOM 1974 C C . GLY A 1 255 ? 54.29300 -15.36200 -48.16500 1.000 5.54380 238 GLY A C 1
ATOM 1975 O O . GLY A 1 255 ? 55.08500 -15.32600 -49.06800 1.000 6.09145 238 GLY A O 1
ATOM 1976 N N . ILE A 1 256 ? 54.46600 -14.78800 -46.97500 1.000 6.26424 239 ILE A N 1
ATOM 1977 C CA . ILE A 1 256 ? 55.76400 -14.20500 -46.55800 1.000 6.37540 239 ILE A CA 1
ATOM 1978 C C . ILE A 1 256 ? 55.99600 -14.75000 -45.13900 1.000 6.88531 239 ILE A C 1
ATOM 1979 O O . ILE A 1 256 ? 55.22400 -14.44500 -44.24800 1.000 8.93347 239 ILE A O 1
ATOM 1984 N N . ARG A 1 257 ? 57.05800 -15.50400 -44.96800 1.000 6.12303 240 ARG A N 1
ATOM 1985 C CA . ARG A 1 257 ? 57.31300 -16.18200 -43.67600 1.000 6.63375 240 ARG A CA 1
ATOM 1986 C C . ARG A 1 257 ? 58.79100 -16.03500 -43.32100 1.000 7.00038 240 ARG A C 1
ATOM 1987 O O . ARG A 1 257 ? 59.62800 -16.39400 -44.13600 1.000 8.10205 240 ARG A O 1
ATOM 1995 N N . ALA A 1 258 ? 59.06700 -15.59900 -42.10000 1.000 6.66587 241 ALA A N 1
ATOM 1996 C CA . ALA A 1 258 ? 60.45500 -15.45300 -41.61900 1.000 6.32253 241 ALA A CA 1
ATOM 1997 C C . ALA A 1 258 ? 60.81000 -16.60900 -40.68300 1.000 7.36512 241 ALA A C 1
ATOM 1998 O O . ALA A 1 258 ? 59.96500 -17.07300 -39.93400 1.000 7.80562 241 ALA A O 1
ATOM 2000 N N . TYR A 1 259 ? 62.06900 -17.00100 -40.74800 1.000 7.65693 242 TYR A N 1
ATOM 2001 C CA . TYR A 1 259 ? 62.57800 -18.07200 -39.85900 1.000 7.53125 242 TYR A CA 1
ATOM 2002 C C . TYR A 1 259 ? 63.57900 -17.50600 -38.84400 1.000 7.89290 242 TYR A C 1
ATOM 2003 O O . TYR A 1 259 ? 64.27400 -16.53400 -39.12300 1.000 9.48883 242 TYR A O 1
ATOM 2012 N N . ASN A 1 260 ? 63.67100 -18.17600 -37.69700 1.000 9.36805 243 ASN A N 1
ATOM 2013 C CA . ASN A 1 260 ? 64.63500 -17.84800 -36.67000 1.000 10.27198 243 ASN A CA 1
ATOM 2014 C C . ASN A 1 260 ? 65.94400 -18.55200 -36.85700 1.000 10.99743 243 ASN A C 1
ATOM 2015 O O . ASN A 1 260 ? 66.73700 -18.63400 -35.90900 1.000 12.52447 243 ASN A O 1
ATOM 2020 N N . ALA A 1 261 ? 66.16900 -19.06500 -38.04000 1.000 11.73362 244 ALA A N 1
ATOM 2021 C CA . ALA A 1 261 ? 67.44000 -19.74900 -38.31700 1.000 11.51785 244 ALA A CA 1
ATOM 2022 C C . ALA A 1 261 ? 67.71900 -19.66500 -39.80800 1.000 11.68854 244 ALA A C 1
ATOM 2023 O O . ALA A 1 261 ? 67.00800 -18.94200 -40.51900 1.000 13.30417 244 ALA A O 1
ATOM 2025 N N . GLY A 1 262 ? 68.74400 -20.36400 -40.21700 1.000 10.17329 245 GLY A N 1
ATOM 2026 C CA . GLY A 1 262 ? 69.14400 -20.35900 -41.61800 1.000 9.58810 245 GLY A CA 1
ATOM 2027 C C . GLY A 1 262 ? 70.63400 -20.19100 -41.77700 1.000 8.91118 245 GLY A C 1
ATOM 2028 O O . GLY A 1 262 ? 71.32100 -19.86900 -40.81700 1.000 9.66617 245 GLY A O 1
ATOM 2029 N N . THR A 1 263 ? 71.07400 -20.34300 -43.00300 1.000 9.70021 246 THR A N 1
ATOM 2030 C CA . THR A 1 263 ? 72.50000 -20.15000 -43.34600 1.000 9.79370 246 THR A CA 1
ATOM 2031 C C . THR A 1 263 ? 72.54300 -19.16900 -44.51700 1.000 9.36684 246 THR A C 1
ATOM 2032 O O . THR A 1 263 ? 71.68100 -19.23400 -45.36400 1.000 12.15794 246 THR A O 1
ATOM 2036 N N . THR A 1 264 ? 73.48100 -18.24500 -44.50300 1.000 8.26110 247 THR A N 1
ATOM 2037 C CA . THR A 1 264 ? 73.68300 -17.36900 -45.66100 1.000 8.38694 247 THR A CA 1
ATOM 2038 C C . THR A 1 264 ? 75.19100 -17.19900 -45.88400 1.000 7.94683 247 THR A C 1
ATOM 2039 O O . THR A 1 264 ? 75.99100 -17.66000 -45.06800 1.000 9.27597 247 THR A O 1
ATOM 2043 N N . TYR A 1 265 ? 75.52100 -16.60900 -47.00800 1.000 8.14741 248 TYR A N 1
ATOM 2044 C CA . TYR A 1 265 ? 76.93200 -16.39600 -47.39800 1.000 8.61642 248 TYR A CA 1
ATOM 2045 C C . TYR A 1 265 ? 77.04600 -14.95600 -47.86700 1.000 8.26675 248 TYR A C 1
ATOM 2046 O O . TYR A 1 265 ? 76.26800 -14.53200 -48.71500 1.000 8.73937 248 TYR A O 1
ATOM 2055 N N . ILE A 1 266 ? 77.95900 -14.20800 -47.29300 1.000 8.16799 249 ILE A N 1
ATOM 2056 C CA . ILE A 1 266 ? 78.22800 -12.80700 -47.72200 1.000 8.90096 249 ILE A CA 1
ATOM 2057 C C . ILE A 1 266 ? 79.74500 -12.63100 -47.72800 1.000 10.04050 249 ILE A C 1
ATOM 2058 O O . ILE A 1 266 ? 80.35600 -12.91400 -46.71200 1.000 11.17989 249 ILE A O 1
ATOM 2063 N N . ASP A 1 267 ? 80.28200 -12.19300 -48.85400 1.000 10.48220 250 ASP A N 1
ATOM 2064 C CA . ASP A 1 267 ? 81.74700 -11.90400 -48.94200 1.000 14.54267 250 ASP A CA 1
ATOM 2065 C C . ASP A 1 267 ? 82.57000 -13.13000 -48.51400 1.000 15.65641 250 ASP A C 1
ATOM 2066 O O . ASP A 1 267 ? 83.57700 -12.90600 -47.84600 1.000 20.75616 250 ASP A O 1
ATOM 2071 N N . GLY A 1 268 ? 82.21700 -14.33400 -48.88900 1.000 16.46545 251 GLY A N 1
ATOM 2072 C CA . GLY A 1 268 ? 83.07500 -15.47700 -48.52600 1.000 15.34551 251 GLY A CA 1
ATOM 2073 C C . GLY A 1 268 ? 82.91500 -15.89800 -47.06300 1.000 12.27825 251 GLY A C 1
ATOM 2074 O O . GLY A 1 268 ? 83.65600 -16.76900 -46.64900 1.000 12.90913 251 GLY A O 1
ATOM 2075 N N . VAL A 1 269 ? 81.95400 -15.32500 -46.35000 1.000 10.84344 252 VAL A N 1
ATOM 2076 C CA . VAL A 1 269 ? 81.69600 -15.70200 -44.93600 1.000 9.66946 252 VAL A CA 1
ATOM 2077 C C . VAL A 1 269 ? 80.40800 -16.52000 -44.84900 1.000 9.06177 252 VAL A C 1
ATOM 2078 O O . VAL A 1 269 ? 79.38100 -16.04400 -45.34100 1.000 10.56350 252 VAL A O 1
ATOM 2082 N N . GLU A 1 270 ? 80.45900 -17.69500 -44.24400 1.000 9.95230 253 GLU A N 1
ATOM 2083 C CA . GLU A 1 270 ? 79.24900 -18.51000 -43.97100 1.000 10.49796 253 GLU A CA 1
ATOM 2084 C C . GLU A 1 270 ? 78.66200 -18.03600 -42.64800 1.000 9.35829 253 GLU A C 1
ATOM 2085 O O . GLU A 1 270 ? 79.38500 -17.93500 -41.65900 1.000 11.18928 253 GLU A O 1
ATOM 2091 N N . ILE A 1 271 ? 77.37500 -17.76000 -42.65000 1.000 9.83874 254 ILE A N 1
ATOM 2092 C CA . ILE A 1 271 ? 76.70900 -17.14200 -41.48300 1.000 9.58660 254 ILE A CA 1
ATOM 2093 C C . ILE A 1 271 ? 75.48000 -17.95900 -41.11000 1.000 9.56137 254 ILE A C 1
ATOM 2094 O O . ILE A 1 271 ? 74.70500 -18.28300 -41.97100 1.000 12.60114 254 ILE A O 1
ATOM 2099 N N . GLN A 1 272 ? 75.34900 -18.26700 -39.84200 1.000 10.03614 255 GLN A N 1
ATOM 2100 C CA . GLN A 1 272 ? 74.12300 -18.93700 -39.34900 1.000 10.85038 255 GLN A CA 1
ATOM 2101 C C . GLN A 1 272 ? 73.45200 -17.98400 -38.36300 1.000 10.23678 255 GLN A C 1
ATOM 2102 O O . GLN A 1 272 ? 74.08500 -17.58700 -37.40800 1.000 11.18167 255 GLN A O 1
ATOM 2108 N N . ARG A 1 273 ? 72.19800 -17.63300 -38.61700 1.000 9.11379 256 ARG A N 1
ATOM 2109 C CA . ARG A 1 273 ? 71.53700 -16.67200 -37.75000 1.000 9.18720 256 ARG A CA 1
ATOM 2110 C C . ARG A 1 273 ? 70.04300 -16.66000 -38.05300 1.000 8.52692 256 ARG A C 1
ATOM 2111 O O . ARG A 1 273 ? 69.60300 -17.18700 -39.07900 1.000 9.08636 256 ARG A O 1
ATOM 2119 N N . ALA A 1 274 ? 69.28000 -16.06200 -37.13900 1.000 9.04809 257 ALA A N 1
ATOM 2120 C CA . ALA A 1 274 ? 67.87100 -15.72900 -37.36200 1.000 9.39673 257 ALA A CA 1
ATOM 2121 C C . ALA A 1 274 ? 67.72500 -14.61500 -38.41300 1.000 8.87010 257 ALA A C 1
ATOM 2122 O O . ALA A 1 274 ? 68.64900 -13.81800 -38.66900 1.000 9.18369 257 ALA A O 1
ATOM 2124 N N . THR A 1 275 ? 66.54500 -14.55800 -39.02800 1.000 8.08140 258 THR A N 1
ATOM 2125 C CA . THR A 1 275 ? 66.15400 -13.35200 -39.75400 1.000 7.50952 258 THR A CA 1
ATOM 2126 C C . THR A 1 275 ? 66.06700 -12.19700 -38.78200 1.000 6.41235 258 THR A C 1
ATOM 2127 O O . THR A 1 275 ? 65.64000 -12.37900 -37.62600 1.000 8.06360 258 THR A O 1
ATOM 2131 N N . ASP A 1 276 ? 66.48700 -11.00000 -39.20900 1.000 7.01530 259 ASP A N 1
ATOM 2132 C CA . ASP A 1 276 ? 66.31700 -9.79800 -38.38300 1.000 7.37007 259 ASP A CA 1
ATOM 2133 C C . ASP A 1 276 ? 65.86500 -8.60500 -39.20100 1.000 6.87543 259 ASP A C 1
ATOM 2134 O O . ASP A 1 276 ? 66.18000 -8.48300 -40.39300 1.000 7.47711 259 ASP A O 1
ATOM 2139 N N . ASN A 1 277 ? 65.14100 -7.68000 -38.55600 1.000 7.29335 260 ASN A N 1
ATOM 2140 C CA . ASN A 1 277 ? 64.77200 -6.40400 -39.15600 1.000 7.52803 260 ASN A CA 1
ATOM 2141 C C . ASN A 1 277 ? 64.05600 -6.49000 -40.51100 1.000 7.12838 260 ASN A C 1
ATOM 2142 O O . ASN A 1 277 ? 64.40900 -5.75100 -41.42700 1.000 8.09992 260 ASN A O 1
ATOM 2147 N N . PRO A 1 278 ? 63.02500 -7.35000 -40.66800 1.000 6.15873 261 PRO A N 1
ATOM 2148 C CA . PRO A 1 278 ? 62.31800 -7.44000 -41.94100 1.000 6.18548 261 PRO A CA 1
ATOM 2149 C C . PRO A 1 278 ? 61.32600 -6.29800 -42.10500 1.000 6.58361 261 PRO A C 1
ATOM 2150 O O . PRO A 1 278 ? 60.66300 -5.84800 -41.14600 1.000 8.52470 261 PRO A O 1
ATOM 2154 N N . THR A 1 279 ? 61.16000 -5.88700 -43.35200 1.000 6.73812 262 THR A N 1
ATOM 2155 C CA . THR A 1 279 ? 60.18200 -4.86100 -43.74800 1.000 7.14548 262 THR A CA 1
ATOM 2156 C C . THR A 1 279 ? 59.35400 -5.38700 -44.91000 1.000 6.45403 262 THR A C 1
ATOM 2157 O O . THR A 1 279 ? 59.90700 -5.94000 -45.88700 1.000 7.41632 262 THR A O 1
ATOM 2161 N N . VAL A 1 280 ? 58.02300 -5.24200 -44.83000 1.000 6.24959 263 VAL A N 1
ATOM 2162 C CA . VAL A 1 280 ? 57.11300 -5.67800 -45.88400 1.000 5.84121 263 VAL A CA 1
ATOM 2163 C C . VAL A 1 280 ? 56.22400 -4.49000 -46.19100 1.000 6.08314 263 VAL A C 1
ATOM 2164 O O . VAL A 1 280 ? 55.53900 -3.99200 -45.28900 1.000 7.23130 263 VAL A O 1
ATOM 2168 N N . LEU A 1 281 ? 56.20700 -4.04000 -47.44900 1.000 6.13464 264 LEU A N 1
ATOM 2169 C CA . LEU A 1 281 ? 55.51100 -2.81500 -47.83300 1.000 6.78778 264 LEU A CA 1
ATOM 2170 C C . LEU A 1 281 ? 54.65200 -3.06500 -49.05500 1.000 6.08934 264 LEU A C 1
ATOM 2171 O O . LEU A 1 281 ? 55.14200 -3.56500 -50.06600 1.000 7.63868 264 LEU A O 1
ATOM 2176 N N A ASN A 1 282 ? 53.35500 -2.73100 -48.98300 0.620 6.87969 265 ASN A N 1
ATOM 2177 N N B ASN A 1 282 ? 53.37500 -2.69300 -48.98200 0.380 6.97480 265 ASN A N 1
ATOM 2178 C CA A ASN A 1 282 ? 52.49800 -2.64500 -50.17500 0.620 7.19479 265 ASN A CA 1
ATOM 2179 C CA B ASN A 1 282 ? 52.51100 -2.66200 -50.15800 0.380 7.31344 265 ASN A CA 1
ATOM 2180 C C A ASN A 1 282 ? 52.39300 -3.96100 -50.95700 0.620 7.57927 265 ASN A C 1
ATOM 2181 C C B ASN A 1 282 ? 52.55100 -3.97400 -50.94300 0.380 6.55047 265 ASN A C 1
ATOM 2182 O O A ASN A 1 282 ? 52.32500 -3.95700 -52.19100 0.620 9.09632 265 ASN A O 1
ATOM 2183 O O B ASN A 1 282 ? 52.76300 -3.98700 -52.15600 0.380 6.63458 265 ASN A O 1
ATOM 2192 N N . CYS A 1 283 ? 52.33400 -5.08800 -50.24600 1.000 6.85541 266 CYS A N 1
ATOM 2193 C CA . CYS A 1 283 ? 52.20700 -6.41400 -50.88000 1.000 6.54189 266 CYS A CA 1
ATOM 2194 C C . CYS A 1 283 ? 50.77200 -6.89500 -50.77300 1.000 6.84590 266 CYS A C 1
ATOM 2195 O O . CYS A 1 283 ? 50.05900 -6.59200 -49.80200 1.000 8.95282 266 CYS A O 1
ATOM 2198 N N . THR A 1 284 ? 50.37300 -7.69300 -51.74400 1.000 6.11495 267 THR A N 1
ATOM 2199 C CA . THR A 1 284 ? 49.08400 -8.39500 -51.71800 1.000 6.43431 267 THR A CA 1
ATOM 2200 C C . THR A 1 284 ? 49.39200 -9.87400 -51.71300 1.000 7.25704 267 THR A C 1
ATOM 2201 O O . THR A 1 284 ? 50.16800 -10.33900 -52.57700 1.000 7.52153 267 THR A O 1
ATOM 2205 N N . ILE A 1 285 ? 48.86900 -10.60900 -50.70900 1.000 6.31804 268 ILE A N 1
ATOM 2206 C CA . ILE A 1 285 ? 49.11500 -12.03100 -50.55700 1.000 5.84656 268 ILE A CA 1
ATOM 2207 C C . ILE A 1 285 ? 47.76700 -12.72600 -50.59600 1.000 6.36269 268 ILE A C 1
ATOM 2208 O O . ILE A 1 285 ? 46.86200 -12.38800 -49.81700 1.000 7.84894 268 ILE A O 1
ATOM 2213 N N . LYS A 1 286 ? 47.61300 -13.74000 -51.46500 1.000 6.59568 269 LYS A N 1
ATOM 2214 C CA . LYS A 1 286 ? 46.32400 -14.38300 -51.66600 1.000 6.03443 269 LYS A CA 1
ATOM 2215 C C . LYS A 1 286 ? 46.49000 -15.89700 -51.58900 1.000 6.20520 269 LYS A C 1
ATOM 2216 O O . LYS A 1 286 ? 47.33200 -16.47700 -52.29500 1.000 6.77589 269 LYS A O 1
ATOM 2222 N N . ASN A 1 287 ? 45.64600 -16.55800 -50.78800 1.000 5.97918 270 ASN A N 1
ATOM 2223 C CA . ASN A 1 287 ? 45.52300 -18.05900 -50.80400 1.000 4.49716 270 ASN A CA 1
ATOM 2224 C C . ASN A 1 287 ? 46.81000 -18.77800 -50.39700 1.000 4.49831 270 ASN A C 1
ATOM 2225 O O . ASN A 1 287 ? 47.15400 -19.76300 -51.04600 1.000 6.65320 270 ASN A O 1
ATOM 2230 N N . ALA A 1 288 ? 47.46000 -18.25800 -49.35400 1.000 6.50439 271 ALA A N 1
ATOM 2231 C CA . ALA A 1 288 ? 48.63000 -18.95200 -48.77700 1.000 5.77553 271 ALA A CA 1
ATOM 2232 C C . ALA A 1 288 ? 48.28000 -19.38200 -47.34100 1.000 6.13264 271 ALA A C 1
ATOM 2233 O O . ALA A 1 288 ? 47.26100 -18.99400 -46.82400 1.000 6.81691 271 ALA A O 1
ATOM 2235 N N . ARG A 1 289 ? 49.15500 -20.15200 -46.72600 1.000 5.73727 272 ARG A N 1
ATOM 2236 C CA . ARG A 1 289 ? 48.92900 -20.58800 -45.32400 1.000 6.40105 272 ARG A CA 1
ATOM 2237 C C . ARG A 1 289 ? 48.94300 -19.37700 -44.38500 1.000 7.22037 272 ARG A C 1
ATOM 2238 O O . ARG A 1 289 ? 48.26900 -19.39700 -43.37900 1.000 10.61436 272 ARG A O 1
ATOM 2246 N N . THR A 1 290 ? 49.80400 -18.41200 -44.68200 1.000 7.33213 273 THR A N 1
ATOM 2247 C CA . THR A 1 290 ? 49.81300 -17.15300 -43.90700 1.000 8.83431 273 THR A CA 1
ATOM 2248 C C . THR A 1 290 ? 50.05900 -16.00700 -44.86800 1.000 7.91855 273 THR A C 1
ATOM 2249 O O . THR A 1 290 ? 50.60800 -16.20400 -45.93300 1.000 9.38301 273 THR A O 1
ATOM 2253 N N . GLY A 1 291 ? 49.57600 -14.84800 -44.48000 1.000 6.57012 274 GLY A N 1
ATOM 2254 C CA . GLY A 1 291 ? 49.85000 -13.64100 -45.27600 1.000 7.18084 274 GLY A CA 1
ATOM 2255 C C . GLY A 1 291 ? 51.25000 -13.12700 -44.96600 1.000 6.45262 274 GLY A C 1
ATOM 2256 O O . GLY A 1 291 ? 52.12500 -13.24800 -45.79600 1.000 8.12393 274 GLY A O 1
ATOM 2257 N N . VAL A 1 292 ? 51.42100 -12.58900 -43.76200 1.000 7.40662 275 VAL A N 1
ATOM 2258 C CA . VAL A 1 292 ? 52.73700 -12.08400 -43.31100 1.000 6.84347 275 VAL A CA 1
ATOM 2259 C C . VAL A 1 292 ? 52.97200 -12.63200 -41.91800 1.000 6.74739 275 VAL A C 1
ATOM 2260 O O . VAL A 1 292 ? 52.30900 -12.19500 -40.96200 1.000 7.14128 275 VAL A O 1
ATOM 2264 N N . THR A 1 293 ? 53.93100 -13.52600 -41.78600 1.000 6.22182 276 THR A N 1
ATOM 2265 C CA . THR A 1 293 ? 54.30200 -14.09100 -40.49600 1.000 6.33727 276 THR A CA 1
ATOM 2266 C C . THR A 1 293 ? 55.78000 -13.79500 -40.28400 1.000 6.05804 276 THR A C 1
ATOM 2267 O O . THR A 1 293 ? 56.64300 -14.31500 -41.01000 1.000 7.02972 276 THR A O 1
ATOM 2271 N N . LEU A 1 294 ? 56.07500 -12.96700 -39.28800 1.000 6.37440 277 LEU A N 1
ATOM 2272 C CA . LEU A 1 294 ? 57.44000 -12.52100 -39.00600 1.000 6.18944 277 LEU A CA 1
ATOM 2273 C C . LEU A 1 294 ? 57.81800 -12.71700 -37.54500 1.000 7.01333 277 LEU A C 1
ATOM 2274 O O . LEU A 1 294 ? 58.84100 -12.18500 -37.11600 1.000 7.24781 277 LEU A O 1
ATOM 2279 N N . ALA A 1 295 ? 56.99700 -13.42900 -36.76500 1.000 7.16731 278 ALA A N 1
ATOM 2280 C CA . ALA A 1 295 ? 57.21100 -13.58500 -35.32500 1.000 7.94565 278 ALA A CA 1
ATOM 2281 C C . ALA A 1 295 ? 58.56700 -14.17900 -34.99200 1.000 7.68751 278 ALA A C 1
ATOM 2282 O O . ALA A 1 295 ? 59.09700 -13.88000 -33.90600 1.000 8.71623 278 ALA A O 1
ATOM 2284 N N . HIS A 1 296 ? 59.14700 -15.00000 -35.85100 1.000 7.68452 279 HIS A N 1
ATOM 2285 C CA . HIS A 1 296 ? 60.44700 -15.67500 -35.56300 1.000 7.61914 279 HIS A CA 1
ATOM 2286 C C . HIS A 1 296 ? 61.63100 -14.78700 -35.95500 1.000 8.48222 279 HIS A C 1
ATOM 2287 O O . HIS A 1 296 ? 62.75500 -15.19000 -35.69700 1.000 10.60911 279 HIS A O 1
ATOM 2294 N N . ALA A 1 297 ? 61.37500 -13.64700 -36.57900 1.000 8.03333 280 ALA A N 1
ATOM 2295 C CA . ALA A 1 297 ? 62.48200 -12.70100 -36.85700 1.000 8.94309 280 ALA A CA 1
ATOM 2296 C C . ALA A 1 297 ? 62.78300 -11.88200 -35.60500 1.000 8.76797 280 ALA A C 1
ATOM 2297 O O . ALA A 1 297 ? 61.88300 -11.63600 -34.81700 1.000 10.35381 280 ALA A O 1
ATOM 2299 N N . ASN A 1 298 ? 64.00700 -11.40500 -35.50100 1.000 8.73466 281 ASN A N 1
ATOM 2300 C CA . ASN A 1 298 ? 64.40700 -10.51100 -34.40100 1.000 9.16198 281 ASN A CA 1
ATOM 2301 C C . ASN A 1 298 ? 64.46600 -9.09700 -34.96600 1.000 8.94410 281 ASN A C 1
ATOM 2302 O O . ASN A 1 298 ? 64.20000 -8.88200 -36.14800 1.000 9.42502 281 ASN A O 1
ATOM 2307 N N . GLY A 1 299 ? 64.81300 -8.15800 -34.09600 1.000 9.59247 282 GLY A N 1
ATOM 2308 C CA . GLY A 1 299 ? 64.90100 -6.75000 -34.50800 1.000 10.61321 282 GLY A CA 1
ATOM 2309 C C . GLY A 1 299 ? 63.55600 -6.10000 -34.76000 1.000 10.94062 282 GLY A C 1
ATOM 2310 O O . GLY A 1 299 ? 62.57400 -6.53700 -34.18300 1.000 11.90109 282 GLY A O 1
ATOM 2311 N N . THR A 1 300 ? 63.58400 -5.07400 -35.57800 1.000 11.03129 283 THR A N 1
ATOM 2312 C CA . THR A 1 300 ? 62.37300 -4.29100 -35.87000 1.000 10.88743 283 THR A CA 1
ATOM 2313 C C . THR A 1 300 ? 61.56300 -4.93900 -37.00400 1.000 10.07065 283 THR A C 1
ATOM 2314 O O . THR A 1 300 ? 62.07500 -5.11100 -38.08400 1.000 10.47154 283 THR A O 1
ATOM 2318 N N . LYS A 1 301 ? 60.30500 -5.24400 -36.72800 1.000 10.31501 284 LYS A N 1
ATOM 2319 C CA . LYS A 1 301 ? 59.38500 -5.79800 -37.75500 1.000 9.48492 284 LYS A CA 1
ATOM 2320 C C . LYS A 1 301 ? 58.44300 -4.65900 -38.13700 1.000 9.08896 284 LYS A C 1
ATOM 2321 O O . LYS A 1 301 ? 57.84800 -4.05000 -37.26400 1.000 9.50565 284 LYS A O 1
ATOM 2327 N N . TYR A 1 302 ? 58.33900 -4.39400 -39.42900 1.000 8.67098 285 TYR A N 1
ATOM 2328 C CA . TYR A 1 302 ? 57.48900 -3.29500 -39.93100 1.000 8.64084 285 TYR A CA 1
ATOM 2329 C C . TYR A 1 302 ? 56.73100 -3.76400 -41.17300 1.000 7.36075 285 TYR A C 1
ATOM 2330 O O . TYR A 1 302 ? 57.36100 -4.19700 -42.12100 1.000 8.10910 285 TYR A O 1
ATOM 2339 N N . VAL A 1 303 ? 55.41200 -3.63900 -41.11600 1.000 6.77154 286 VAL A N 1
ATOM 2340 C CA . VAL A 1 303 ? 54.51600 -4.08300 -42.21400 1.000 6.71520 286 VAL A CA 1
ATOM 2341 C C . VAL A 1 303 ? 53.52900 -2.93400 -42.46100 1.000 6.42525 286 VAL A C 1
ATOM 2342 O O . VAL A 1 303 ? 52.84200 -2.58500 -41.55600 1.000 8.01665 286 VAL A O 1
ATOM 2346 N N A GLU A 1 304 ? 53.50100 -2.51600 -43.71500 0.500 6.25213 287 GLU A N 1
ATOM 2347 N N B GLU A 1 304 ? 53.47600 -2.52100 -43.71500 0.500 6.27714 287 GLU A N 1
ATOM 2348 C CA A GLU A 1 304 ? 52.62900 -1.40200 -44.04200 0.500 7.29945 287 GLU A CA 1
ATOM 2349 C CA B GLU A 1 304 ? 52.63000 -1.36900 -43.99700 0.500 7.44234 287 GLU A CA 1
ATOM 2350 C C A GLU A 1 304 ? 51.96500 -1.62200 -45.39300 0.500 6.47428 287 GLU A C 1
ATOM 2351 C C B GLU A 1 304 ? 52.01400 -1.47600 -45.38300 0.500 6.92817 287 GLU A C 1
ATOM 2352 O O A GLU A 1 304 ? 52.57600 -2.15000 -46.32800 0.500 6.84238 287 GLU A O 1
ATOM 2353 O O B GLU A 1 304 ? 52.71500 -1.79400 -46.34300 0.500 7.60186 287 GLU A O 1
ATOM 2364 N N . GLY A 1 305 ? 50.70700 -1.20500 -45.49400 1.000 6.96538 288 GLY A N 1
ATOM 2365 C CA . GLY A 1 305 ? 50.07700 -1.08400 -46.80300 1.000 7.21758 288 GLY A CA 1
ATOM 2366 C C . GLY A 1 305 ? 49.75300 -2.40200 -47.47800 1.000 6.92161 288 GLY A C 1
ATOM 2367 O O . GLY A 1 305 ? 49.54900 -2.40700 -48.68700 1.000 8.31806 288 GLY A O 1
ATOM 2368 N N . CYS A 1 306 ? 49.60900 -3.49200 -46.72400 1.000 6.66235 289 CYS A N 1
ATOM 2369 C CA . CYS A 1 306 ? 49.41900 -4.81300 -47.31600 1.000 5.92001 289 CYS A CA 1
ATOM 2370 C C . CYS A 1 306 ? 47.96100 -5.22900 -47.33200 1.000 6.26271 289 CYS A C 1
ATOM 2371 O O . CYS A 1 306 ? 47.11500 -4.70500 -46.56500 1.000 7.02995 289 CYS A O 1
ATOM 2374 N N . THR A 1 307 ? 47.67100 -6.20700 -48.19100 1.000 6.57230 290 THR A N 1
ATOM 2375 C CA . THR A 1 307 ? 46.34400 -6.77600 -48.35100 1.000 6.35196 290 THR A CA 1
ATOM 2376 C C . THR A 1 307 ? 46.49200 -8.28400 -48.35800 1.000 6.61757 290 THR A C 1
ATOM 2377 O O . THR A 1 307 ? 47.28300 -8.82400 -49.15500 1.000 7.88123 290 THR A O 1
ATOM 2381 N N . VAL A 1 308 ? 45.75900 -8.96700 -47.47100 1.000 6.11167 291 VAL A N 1
ATOM 2382 C CA . VAL A 1 308 ? 45.85700 -10.42500 -47.38300 1.000 5.84233 291 VAL A CA 1
ATOM 2383 C C . VAL A 1 308 ? 44.47000 -10.99900 -47.61600 1.000 6.50537 291 VAL A C 1
ATOM 2384 O O . VAL A 1 308 ? 43.51600 -10.64700 -46.89900 1.000 7.92804 291 VAL A O 1
ATOM 2388 N N . LEU A 1 309 ? 44.33400 -11.84600 -48.61400 1.000 6.11143 292 LEU A N 1
ATOM 2389 C CA . LEU A 1 309 ? 43.02700 -12.33000 -49.04700 1.000 6.88473 292 LEU A CA 1
ATOM 2390 C C . LEU A 1 309 ? 42.98600 -13.84000 -49.05100 1.000 6.49201 292 LEU A C 1
ATOM 2391 O O . LEU A 1 309 ? 43.83600 -14.48900 -49.68500 1.000 7.02532 292 LEU A O 1
ATOM 2396 N N . GLY A 1 310 ? 41.97700 -14.40000 -48.39600 1.000 5.49569 293 GLY A N 1
ATOM 2397 C CA . GLY A 1 310 ? 41.78900 -15.83700 -48.50600 1.000 5.64164 293 GLY A CA 1
ATOM 2398 C C . GLY A 1 310 ? 42.99200 -16.63800 -48.02800 1.000 6.07064 293 GLY A C 1
ATOM 2399 O O . GLY A 1 310 ? 43.25800 -17.71300 -48.56100 1.000 6.36421 293 GLY A O 1
ATOM 2400 N N . CYS A 1 311 ? 43.72500 -16.14800 -47.00600 1.000 6.27024 294 CYS A N 1
ATOM 2401 C CA . CYS A 1 311 ? 44.79400 -16.94500 -46.39400 1.000 6.25031 294 CYS A CA 1
ATOM 2402 C C . CYS A 1 311 ? 44.26500 -17.61400 -45.12100 1.000 5.46236 294 CYS A C 1
ATOM 2403 O O . CYS A 1 311 ? 43.21900 -17.24300 -44.55100 1.000 6.43483 294 CYS A O 1
ATOM 2406 N N . GLU A 1 312 ? 45.00000 -18.62500 -44.64300 1.000 5.58524 295 GLU A N 1
ATOM 2407 C CA . GLU A 1 312 ? 44.61100 -19.29100 -43.38000 1.000 5.89708 295 GLU A CA 1
ATOM 2408 C C . GLU A 1 312 ? 44.89700 -18.42800 -42.15600 1.000 6.75365 295 GLU A C 1
ATOM 2409 O O . GLU A 1 312 ? 44.37000 -18.72900 -41.07300 1.000 7.42643 295 GLU A O 1
ATOM 2415 N N . ASN A 1 313 ? 45.72600 -17.38800 -42.29100 1.000 6.28505 296 ASN A N 1
ATOM 2416 C CA . ASN A 1 313 ? 46.05000 -16.48300 -41.20700 1.000 6.25319 296 ASN A CA 1
ATOM 2417 C C . ASN A 1 313 ? 46.46000 -15.20500 -41.88500 1.000 6.53598 296 ASN A C 1
ATOM 2418 O O . ASN A 1 313 ? 47.10700 -15.24700 -42.95400 1.000 7.83350 296 ASN A O 1
ATOM 2423 N N . GLY A 1 314 ? 46.14300 -14.05800 -41.26000 1.000 6.52870 297 GLY A N 1
ATOM 2424 C CA . GLY A 1 314 ? 46.47200 -12.75400 -41.82500 1.000 6.58225 297 GLY A CA 1
ATOM 2425 C C . GLY A 1 314 ? 47.86700 -12.29200 -41.41700 1.000 6.57223 297 GLY A C 1
ATOM 2426 O O . GLY A 1 314 ? 48.84900 -12.51900 -42.17000 1.000 8.19830 297 GLY A O 1
ATOM 2427 N N . TYR A 1 315 ? 47.99300 -11.67700 -40.24100 1.000 6.44771 298 TYR A N 1
ATOM 2428 C CA . TYR A 1 315 ? 49.24700 -11.07500 -39.76500 1.000 6.69851 298 TYR A CA 1
ATOM 2429 C C . TYR A 1 315 ? 49.67300 -11.69000 -38.43600 1.000 6.43731 298 TYR A C 1
ATOM 2430 O O . TYR A 1 315 ? 48.91500 -11.64300 -37.45500 1.000 8.11075 298 TYR A O 1
ATOM 2439 N N . SER A 1 316 ? 50.92500 -12.16100 -38.35700 1.000 6.19541 299 SER A N 1
ATOM 2440 C CA . SER A 1 316 ? 51.51300 -12.64100 -37.07200 1.000 6.29063 299 SER A CA 1
ATOM 2441 C C . SER A 1 316 ? 52.97000 -12.20200 -37.06500 1.000 6.63958 299 SER A C 1
ATOM 2442 O O . SER A 1 316 ? 53.84300 -12.94900 -37.50400 1.000 7.84651 299 SER A O 1
ATOM 2445 N N . ILE A 1 317 ? 53.27000 -11.04100 -36.49900 1.000 7.14773 300 ILE A N 1
ATOM 2446 C CA . ILE A 1 317 ? 54.64400 -10.51900 -36.51800 1.000 7.28883 300 ILE A CA 1
ATOM 2447 C C . ILE A 1 317 ? 55.31600 -10.60900 -35.16400 1.000 7.17672 300 ILE A C 1
ATOM 2448 O O . ILE A 1 317 ? 56.50100 -10.26600 -35.04700 1.000 7.98229 300 ILE A O 1
ATOM 2453 N N . GLY A 1 318 ? 54.61900 -11.09800 -34.14800 1.000 9.19083 301 GLY A N 1
ATOM 2454 C CA . GLY A 1 318 ? 55.17700 -11.24700 -32.79200 1.000 9.99894 301 GLY A CA 1
ATOM 2455 C C . GLY A 1 318 ? 55.30900 -9.94300 -32.00800 1.000 9.73535 301 GLY A C 1
ATOM 2456 O O . GLY A 1 318 ? 54.78100 -9.82100 -30.89000 1.000 12.51841 301 GLY A O 1
ATOM 2457 N N A SER A 1 319 ? 56.07800 -9.00500 -32.54700 0.520 8.53713 302 SER A N 1
ATOM 2458 N N B SER A 1 319 ? 55.96200 -8.94400 -32.59600 0.480 8.19843 302 SER A N 1
ATOM 2459 C CA A SER A 1 319 ? 56.24500 -7.66800 -31.99800 0.520 8.21647 302 SER A CA 1
ATOM 2460 C CA B SER A 1 319 ? 56.26000 -7.65700 -31.98100 0.480 7.76621 302 SER A CA 1
ATOM 2461 C C A SER A 1 319 ? 56.47400 -6.74400 -33.18500 0.520 7.59439 302 SER A C 1
ATOM 2462 C C B 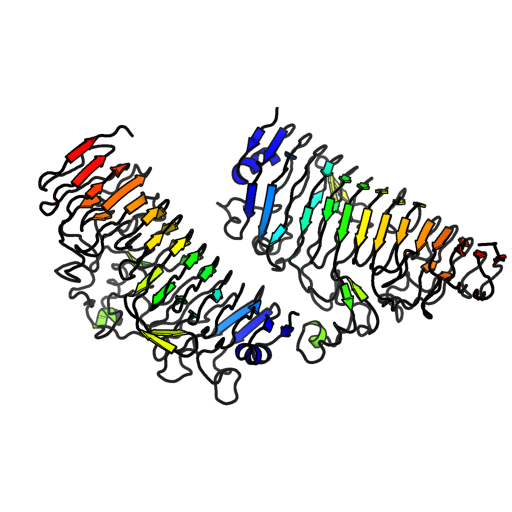SER A 1 319 ? 56.64900 -6.70600 -33.10600 0.480 7.19041 302 SER A C 1
ATOM 2463 O O A SER A 1 319 ? 56.91300 -7.18400 -34.24900 0.520 9.87832 302 SER A O 1
ATOM 2464 O O B SER A 1 319 ? 57.35000 -7.10400 -34.04100 0.480 6.59279 302 SER A O 1
ATOM 2469 N N . GLY A 1 320 ? 56.25500 -5.45000 -32.99200 1.000 7.78262 303 GLY A N 1
ATOM 2470 C CA . GLY A 1 320 ? 56.55300 -4.49300 -34.06100 1.000 8.62046 303 GLY A CA 1
ATOM 2471 C C . GLY A 1 320 ? 55.31700 -3.77200 -34.53500 1.000 7.42771 303 GLY A C 1
ATOM 2472 O O . GLY A 1 320 ? 54.38200 -3.58200 -33.75700 1.000 9.32187 303 GLY A O 1
ATOM 2473 N N . THR A 1 321 ? 55.27400 -3.35900 -35.80000 1.000 7.19216 304 THR A N 1
ATOM 2474 C CA . THR A 1 321 ? 54.20000 -2.51100 -36.30300 1.000 8.45094 304 THR A CA 1
ATOM 2475 C C . THR A 1 321 ? 53.56100 -3.14300 -37.53100 1.000 7.73758 304 THR A C 1
ATOM 2476 O O . THR A 1 321 ? 54.27200 -3.49600 -38.48100 1.000 8.28525 304 THR A O 1
ATOM 2480 N N . VAL A 1 322 ? 52.23300 -3.26700 -37.51000 1.000 7.46237 305 VAL A N 1
ATOM 2481 C CA . VAL A 1 322 ? 51.41200 -3.50700 -38.69800 1.000 7.26225 305 VAL A CA 1
ATOM 2482 C C . VAL A 1 322 ? 50.53400 -2.27700 -38.83900 1.000 7.62666 305 VAL A C 1
ATOM 2483 O O . VAL A 1 322 ? 49.73200 -1.98900 -37.94100 1.000 9.61561 305 VAL A O 1
ATOM 2487 N N . VAL A 1 323 ? 50.66900 -1.54700 -39.93400 1.000 6.94224 306 VAL A N 1
ATOM 2488 C CA . VAL A 1 323 ? 49.92700 -0.30000 -40.07200 1.000 8.68242 306 VAL A CA 1
ATOM 2489 C C . VAL A 1 323 ? 49.32200 -0.19300 -41.46400 1.000 6.86520 306 VAL A C 1
ATOM 2490 O O . VAL A 1 323 ? 49.93100 -0.58900 -42.44800 1.000 6.85725 306 VAL A O 1
ATOM 2494 N N . ASN A 1 324 ? 48.09600 0.31400 -41.54600 1.000 8.30396 307 ASN A N 1
ATOM 2495 C CA . ASN A 1 324 ? 47.45800 0.49700 -42.84700 1.000 7.91565 307 ASN A CA 1
ATOM 2496 C C . ASN A 1 324 ? 47.44300 -0.82100 -43.62600 1.000 7.46793 307 ASN A C 1
ATOM 2497 O O . ASN A 1 324 ? 47.71400 -0.85500 -44.82400 1.000 9.35939 307 ASN A O 1
ATOM 2502 N N . CYS A 1 325 ? 47.07900 -1.89500 -42.94300 1.000 7.30292 308 CYS A N 1
ATOM 2503 C CA . CYS A 1 325 ? 47.01400 -3.21200 -43.58800 1.000 6.80422 308 CYS A CA 1
ATOM 2504 C C . CYS A 1 325 ? 45.60400 -3.76500 -43.49500 1.000 6.57379 308 CYS A C 1
ATOM 2505 O O . CYS A 1 325 ? 44.83400 -3.38600 -42.60500 1.000 8.70843 308 CYS A O 1
ATOM 2508 N N . GLY A 1 326 ? 45.26800 -4.68800 -44.38700 1.000 6.73203 309 GLY A N 1
ATOM 2509 C CA . GLY A 1 326 ? 43.94800 -5.30400 -44.37900 1.000 7.29057 309 GLY A CA 1
ATOM 2510 C C . GLY A 1 326 ? 44.04000 -6.79200 -44.64600 1.000 6.08467 309 GLY A C 1
ATOM 2511 O O . GLY A 1 326 ? 44.98400 -7.27700 -45.25900 1.000 6.52922 309 GLY A O 1
ATOM 2512 N N . ALA A 1 327 ? 43.01700 -7.50400 -44.17600 1.000 5.95117 310 ALA A N 1
ATOM 2513 C CA . ALA A 1 327 ? 42.88200 -8.93900 -44.47000 1.000 5.31287 310 ALA A CA 1
ATOM 2514 C C . ALA A 1 327 ? 41.40400 -9.28500 -44.42100 1.000 6.27541 310 ALA A C 1
ATOM 2515 O O . ALA A 1 327 ? 40.66100 -8.70300 -43.62200 1.000 6.96776 310 ALA A O 1
ATOM 2517 N N . ASP A 1 328 ? 40.97400 -10.19700 -45.29000 1.000 6.45246 311 ASP A N 1
ATOM 2518 C CA . ASP A 1 328 ? 39.63200 -10.75700 -45.08300 1.000 6.67964 311 ASP A CA 1
ATOM 2519 C C . ASP A 1 328 ? 39.71700 -11.95100 -44.12900 1.000 6.40016 311 ASP A C 1
ATOM 2520 O O . ASP A 1 328 ? 40.79300 -12.34900 -43.69800 1.000 7.75579 311 ASP A O 1
ATOM 2525 N N . ALA A 1 329 ? 38.57200 -12.48800 -43.75000 1.000 7.12637 312 ALA A N 1
ATOM 2526 C CA . ALA A 1 329 ? 38.51600 -13.48800 -42.67600 1.000 7.39559 312 ALA A CA 1
ATOM 2527 C C . ALA A 1 329 ? 37.79500 -14.75100 -43.12800 1.000 6.48641 312 ALA A C 1
ATOM 2528 O O . ALA A 1 329 ? 37.26000 -15.51200 -42.30000 1.000 6.95675 312 ALA A O 1
ATOM 2530 N N . ILE A 1 330 ? 37.79900 -15.02300 -44.43400 1.000 6.35426 313 ILE A N 1
ATOM 2531 C CA . ILE A 1 330 ? 36.99900 -16.13900 -44.95800 1.000 6.17400 313 ILE A CA 1
ATOM 2532 C C . ILE A 1 330 ? 37.54700 -17.50000 -44.56400 1.000 5.93385 313 ILE A C 1
ATOM 2533 O O . ILE A 1 330 ? 36.76400 -18.43900 -44.38500 1.000 6.52865 313 ILE A O 1
ATOM 2538 N N . TYR A 1 331 ? 38.85800 -17.65300 -44.43200 1.000 6.16737 314 TYR A N 1
ATOM 2539 C CA . TYR A 1 331 ? 39.46000 -18.96100 -44.17600 1.000 6.55060 314 TYR A CA 1
ATOM 2540 C C . TYR A 1 331 ? 40.22800 -19.03100 -42.86400 1.000 5.98497 314 TYR A C 1
ATOM 2541 O O . TYR A 1 331 ? 40.64500 -20.13900 -42.46900 1.000 7.72761 314 TYR A O 1
ATOM 2550 N N . GLY A 1 332 ? 40.44100 -17.90800 -42.19800 1.000 6.20676 315 GLY A N 1
ATOM 2551 C CA . GLY A 1 332 ? 41.14900 -17.91400 -40.93400 1.000 7.56072 315 GLY A CA 1
ATOM 2552 C C . GLY A 1 332 ? 41.20800 -16.52700 -40.36000 1.000 5.75132 315 GLY A C 1
ATOM 2553 O O . GLY A 1 332 ? 40.74900 -15.56600 -40.97600 1.000 6.81164 315 GLY A O 1
ATOM 2554 N N . PRO A 1 333 ? 41.78300 -16.39200 -39.17100 1.000 5.93989 316 PRO A N 1
ATOM 2555 C CA . PRO A 1 333 ? 41.81000 -15.08100 -38.49300 1.000 6.58256 316 PRO A CA 1
ATOM 2556 C C . PRO A 1 333 ? 42.69200 -14.08000 -39.23000 1.000 5.80360 316 PRO A C 1
ATOM 2557 O O . PRO A 1 333 ? 43.68400 -14.43300 -39.85800 1.000 7.77240 316 PRO A O 1
ATOM 2561 N N . VAL A 1 334 ? 42.36600 -12.80000 -39.08700 1.000 6.03550 317 VAL A N 1
ATOM 2562 C CA . VAL A 1 334 ? 43.18400 -11.72200 -39.68800 1.000 6.54204 317 VAL A CA 1
ATOM 2563 C C . VAL A 1 334 ? 44.42800 -11.44600 -38.85400 1.000 5.59332 317 VAL A C 1
ATOM 2564 O O . VAL A 1 334 ? 45.38500 -10.82300 -39.35200 1.000 6.23319 317 VAL A O 1
ATOM 2568 N N . PHE A 1 335 ? 44.43800 -11.89100 -37.57700 1.000 5.51385 318 PHE A N 1
ATOM 2569 C CA . PHE A 1 335 ? 45.49400 -11.53500 -36.64800 1.000 5.63592 318 PHE A CA 1
ATOM 2570 C C . PHE A 1 335 ? 45.63700 -12.68100 -35.66000 1.000 5.71162 318 PHE A C 1
ATOM 2571 O O . PHE A 1 335 ? 44.63800 -13.16200 -35.13200 1.000 5.96890 318 PHE A O 1
ATOM 2579 N N . LYS A 1 336 ? 46.87500 -13.04400 -35.37600 1.000 5.61282 319 LYS A N 1
ATOM 2580 C CA . LYS A 1 336 ? 47.12000 -14.05900 -34.36100 1.000 6.39266 319 LYS A CA 1
ATOM 2581 C C . LYS A 1 336 ? 48.41500 -13.75600 -33.63700 1.000 6.21042 319 LYS A C 1
ATOM 2582 O O . LYS A 1 336 ? 49.49300 -13.70500 -34.26300 1.000 6.95853 319 LYS A O 1
ATOM 2588 N N . ASN A 1 337 ? 48.34400 -13.54100 -32.31700 1.000 6.31709 320 ASN A N 1
ATOM 2589 C CA . ASN A 1 337 ? 49.58600 -13.57100 -31.54800 1.000 6.48483 320 ASN A CA 1
ATOM 2590 C C . ASN A 1 337 ? 50.13200 -14.99500 -31.54700 1.000 6.29929 320 ASN A C 1
ATOM 2591 O O . ASN A 1 337 ? 49.37600 -15.95700 -31.41700 1.000 7.42296 320 ASN A O 1
ATOM 2596 N N . THR A 1 338 ? 51.43000 -15.13200 -31.74800 1.000 6.09825 321 THR A N 1
ATOM 2597 C CA . THR A 1 338 ? 52.00700 -16.46600 -31.94700 1.000 6.69344 321 THR A CA 1
ATOM 2598 C C . THR A 1 338 ? 52.16800 -17.20800 -30.63000 1.000 6.99694 321 THR A C 1
ATOM 2599 O O . THR A 1 338 ? 51.76200 -18.37000 -30.51900 1.000 7.91188 321 THR A O 1
ATOM 2603 N N . TYR A 1 339 ? 52.75000 -16.55800 -29.63700 1.000 7.53580 322 TYR A N 1
ATOM 2604 C CA . TYR A 1 339 ? 53.00500 -17.13900 -28.32200 1.000 7.46676 322 TYR A CA 1
ATOM 2605 C C . TYR A 1 339 ? 52.60000 -16.16000 -27.23900 1.000 8.31946 322 TYR A C 1
ATOM 2606 O O . TYR A 1 339 ? 52.48500 -14.93900 -27.45100 1.000 8.70255 322 TYR A O 1
ATOM 2615 N N . GLY A 1 340 ? 52.51500 -16.67600 -26.01200 1.000 9.34732 323 GLY A N 1
ATOM 2616 C CA . GLY A 1 340 ? 52.32100 -15.79500 -24.87800 1.000 11.20054 323 GLY A CA 1
ATOM 2617 C C . GLY A 1 340 ? 53.49000 -14.87900 -24.60300 1.000 10.88249 323 GLY A C 1
ATOM 2618 O O . GLY A 1 340 ? 53.32300 -13.92400 -23.82400 1.000 13.31296 323 GLY A O 1
ATOM 2619 N N . SER A 1 341 ? 54.64900 -15.13700 -25.20500 1.000 9.88348 324 SER A N 1
ATOM 2620 C CA . SER A 1 341 ? 55.81300 -14.26000 -25.16500 1.000 11.81366 324 SER A CA 1
ATOM 2621 C C . SER A 1 341 ? 55.70400 -13.04300 -26.09900 1.000 11.87474 324 SER A C 1
ATOM 2622 O O . SER A 1 341 ? 56.55600 -12.14400 -26.02200 1.000 12.40239 324 SER A O 1
ATOM 2625 N N . ASP A 1 342 ? 54.72800 -12.98400 -27.01500 1.000 9.96991 325 ASP A N 1
ATOM 2626 C CA . ASP A 1 342 ? 54.55200 -11.81100 -27.87400 1.000 8.44163 325 ASP A CA 1
ATOM 2627 C C . ASP A 1 342 ? 54.41800 -10.58600 -26.97500 1.000 7.88175 325 ASP A C 1
ATOM 2628 O O . ASP A 1 342 ? 53.68100 -10.60100 -25.99100 1.000 8.17097 325 ASP A O 1
ATOM 2633 N N . LYS A 1 343 ? 55.10400 -9.52000 -27.31400 1.000 8.23387 326 LYS A N 1
ATOM 2634 C CA . LYS A 1 343 ? 55.09400 -8.30300 -26.50800 1.000 8.46261 326 LYS A CA 1
ATOM 2635 C C . LYS A 1 343 ? 55.27400 -7.10300 -27.43300 1.000 8.51798 326 LYS A C 1
ATOM 2636 O O . LYS A 1 343 ? 56.19800 -7.10300 -28.25300 1.000 8.63950 326 LYS A O 1
ATOM 2642 N N . GLY A 1 344 ? 54.43500 -6.07600 -27.31300 1.000 6.82999 327 GLY A N 1
ATOM 2643 C CA . GLY A 1 344 ? 54.65600 -4.90600 -28.16000 1.000 7.07178 327 GLY A CA 1
ATOM 2644 C C . GLY A 1 344 ? 54.25700 -5.08700 -29.59700 1.000 7.41220 327 GLY A C 1
ATOM 2645 O O . GLY A 1 344 ? 54.92300 -4.53500 -30.48500 1.000 8.94749 327 GLY A O 1
ATOM 2646 N N . TYR A 1 345 ? 53.18800 -5.81100 -29.85800 1.000 7.63546 328 TYR A N 1
ATOM 2647 C CA . TYR A 1 345 ? 52.64800 -5.90400 -31.21500 1.000 7.39316 328 TYR A CA 1
ATOM 2648 C C . TYR A 1 345 ? 51.62900 -4.79300 -31.37400 1.000 8.26188 328 TYR A C 1
ATOM 2649 O O . TYR A 1 345 ? 50.62000 -4.75400 -30.65000 1.000 11.03965 328 TYR A O 1
ATOM 2658 N N . ASN A 1 346 ? 51.95100 -3.81800 -32.19400 1.000 7.52944 329 ASN A N 1
ATOM 2659 C CA . ASN A 1 346 ? 51.05400 -2.69700 -32.47200 1.000 7.56047 329 ASN A CA 1
ATOM 2660 C C . ASN A 1 346 ? 50.47600 -2.91600 -33.84900 1.000 7.96347 329 ASN A C 1
ATOM 2661 O O . ASN A 1 346 ? 51.23200 -3.11400 -34.80600 1.000 10.63186 329 ASN A O 1
ATOM 2666 N N . ALA A 1 347 ? 49.16600 -2.92800 -33.96500 1.000 7.91444 330 ALA A N 1
ATOM 2667 C CA . ALA A 1 347 ? 48.52100 -3.26500 -35.22000 1.000 7.36266 330 ALA A CA 1
ATOM 2668 C C . ALA A 1 347 ? 47.31500 -2.39900 -35.46600 1.000 7.32014 330 ALA A C 1
ATOM 2669 O O . ALA A 1 347 ? 46.57200 -2.03600 -34.52900 1.000 8.45391 330 ALA A O 1
ATOM 2671 N N . ASP A 1 348 ? 47.12800 -2.05200 -36.74800 1.000 7.33613 331 ASP A N 1
ATOM 2672 C CA . ASP A 1 348 ? 45.94200 -1.35700 -37.23500 1.000 8.06853 331 ASP A CA 1
ATOM 2673 C C . ASP A 1 348 ? 45.51100 -2.08300 -38.50400 1.000 7.37819 331 ASP A C 1
ATOM 2674 O O . ASP A 1 348 ? 46.14500 -1.92300 -39.55700 1.000 9.25430 331 ASP A O 1
ATOM 2679 N N . ILE A 1 349 ? 44.50700 -2.95200 -38.36800 1.000 6.85010 332 ILE A N 1
ATOM 2680 C CA . ILE A 1 349 ? 44.12800 -3.90400 -39.40900 1.000 6.98528 332 ILE A CA 1
ATOM 2681 C C . ILE A 1 349 ? 42.68000 -3.69100 -39.77800 1.000 6.74465 332 ILE A C 1
ATOM 2682 O O . ILE A 1 349 ? 41.79300 -3.66600 -38.89900 1.000 7.61327 332 ILE A O 1
ATOM 2687 N N . THR A 1 350 ? 42.43100 -3.55600 -41.07600 1.000 6.17467 333 THR A N 1
ATOM 2688 C CA . THR A 1 350 ? 41.07800 -3.49800 -41.60500 1.000 7.08262 333 THR A CA 1
ATOM 2689 C C . THR A 1 350 ? 40.62300 -4.89000 -41.96700 1.000 6.98948 333 THR A C 1
ATOM 2690 O O . THR A 1 350 ? 41.36200 -5.63100 -42.63800 1.000 7.94409 333 THR A O 1
ATOM 2694 N N . ILE A 1 351 ? 39.42500 -5.27300 -41.50800 1.000 7.50480 334 ILE A N 1
ATOM 2695 C CA . ILE A 1 351 ? 38.86700 -6.58800 -41.81500 1.000 7.42393 334 ILE A CA 1
ATOM 2696 C C . ILE A 1 351 ? 38.06900 -6.35800 -43.09900 1.000 7.69060 334 ILE A C 1
ATOM 2697 O O . ILE A 1 351 ? 37.01300 -5.68500 -43.10800 1.000 7.90328 334 ILE A O 1
ATOM 2702 N N . LEU A 1 352 ? 38.64800 -6.82500 -44.20800 1.000 8.08026 335 LEU A N 1
ATOM 2703 C CA . LEU A 1 352 ? 38.17800 -6.50000 -45.56200 1.000 8.45542 335 LEU A CA 1
ATOM 2704 C C . LEU A 1 352 ? 36.92900 -7.30700 -45.89900 1.000 9.40374 335 LEU A C 1
ATOM 2705 O O . LEU A 1 352 ? 36.70200 -8.36900 -45.31300 1.000 8.32217 335 LEU A O 1
ATOM 2710 N N . PRO A 1 353 ? 36.11600 -6.82400 -46.84600 1.000 9.89679 336 PRO A N 1
ATOM 2711 C CA . PRO A 1 353 ? 35.00400 -7.62000 -47.37100 1.000 10.63911 336 PRO A CA 1
ATOM 2712 C C . PRO A 1 353 ? 35.50900 -8.97700 -47.84900 1.000 9.45019 336 PRO A C 1
ATOM 2713 O O . PRO A 1 353 ? 36.63300 -9.09700 -48.35900 1.000 10.21949 336 PRO A O 1
ATOM 2717 N N . PRO A 1 354 ? 34.68800 -10.01400 -47.75000 1.000 10.21195 337 PRO A N 1
ATOM 2718 C CA . PRO A 1 354 ? 35.12500 -11.36200 -48.12900 1.000 9.66141 337 PRO A CA 1
ATOM 2719 C C . PRO A 1 354 ? 35.48000 -11.47800 -49.60100 1.000 10.73438 337 PRO A C 1
ATOM 2720 O O . PRO A 1 354 ? 34.73300 -11.04000 -50.47900 1.000 12.25330 337 PRO A O 1
ATOM 2724 N N . SER A 1 355 ? 36.60100 -12.14400 -49.87900 1.000 9.68919 338 SER A N 1
ATOM 2725 C CA . SER A 1 355 ? 36.99400 -12.37700 -51.26600 1.000 10.93655 338 SER A CA 1
ATOM 2726 C C . SER A 1 355 ? 36.32600 -13.60400 -51.88700 1.000 10.83039 338 SER A C 1
ATOM 2727 O O . SER A 1 355 ? 36.52600 -13.85600 -53.08500 1.000 13.99038 338 SER A O 1
ATOM 2730 N N . ASP A 1 356 ? 35.55600 -14.36300 -51.11000 1.000 10.16982 339 ASP A N 1
ATOM 2731 C CA . ASP A 1 356 ? 34.80600 -15.55600 -51.53600 1.000 10.65756 339 ASP A CA 1
ATOM 2732 C C . ASP A 1 356 ? 33.91900 -15.90800 -50.34900 1.000 9.42602 339 ASP A C 1
ATOM 2733 O O . ASP A 1 356 ? 33.92000 -15.19600 -49.35700 1.000 10.04368 339 ASP A O 1
ATOM 2738 N N . ALA A 1 357 ? 33.13700 -16.97800 -50.46000 1.000 9.98768 340 ALA A N 1
ATOM 2739 C CA . ALA A 1 357 ? 32.26800 -17.37900 -49.37000 1.000 10.48381 340 ALA A CA 1
ATOM 2740 C C . ALA A 1 357 ? 33.09000 -17.78400 -48.14600 1.000 9.16571 340 ALA A C 1
ATOM 2741 O O . ALA A 1 357 ? 34.20100 -18.32400 -48.27400 1.000 9.30167 340 ALA A O 1
ATOM 2743 N N . TYR A 1 358 ? 32.54000 -17.53600 -46.95900 1.000 8.02751 341 TYR A N 1
ATOM 2744 C CA . TYR A 1 358 ? 33.25400 -17.91900 -45.73700 1.000 7.49357 341 TYR A CA 1
ATOM 2745 C C . TYR A 1 358 ? 33.34900 -19.43500 -45.59000 1.000 7.68089 341 TYR A C 1
ATOM 2746 O O . TYR A 1 358 ? 32.38600 -20.19000 -45.86400 1.000 8.52400 341 TYR A O 1
ATOM 2755 N N . TYR A 1 359 ? 34.52000 -19.87200 -45.12600 1.000 7.88475 342 TYR A N 1
ATOM 2756 C CA . TYR A 1 359 ? 34.72200 -21.27600 -44.77100 1.000 7.24757 342 TYR A CA 1
ATOM 2757 C C . TYR A 1 359 ? 35.84500 -21.27900 -43.73800 1.000 6.57372 342 TYR A C 1
ATOM 2758 O O . TYR A 1 359 ? 36.96300 -21.72400 -44.02400 1.000 7.01319 342 TYR A O 1
ATOM 2767 N N . ASN A 1 360 ? 35.57700 -20.69600 -42.58800 1.000 6.52042 343 ASN A N 1
ATOM 2768 C CA . ASN A 1 360 ? 36.60100 -20.39400 -41.57300 1.000 6.68186 343 ASN A CA 1
ATOM 2769 C C . ASN A 1 360 ? 36.34500 -21.32900 -40.38300 1.000 7.30398 343 ASN A C 1
ATOM 2770 O O . ASN A 1 360 ? 35.47600 -21.05500 -39.53100 1.000 9.02826 343 ASN A O 1
ATOM 2775 N N . GLY A 1 361 ? 37.05400 -22.46000 -40.34600 1.000 7.30155 344 GLY A N 1
ATOM 2776 C CA . GLY A 1 361 ? 36.81900 -23.41200 -39.25800 1.000 7.47107 344 GLY A CA 1
ATOM 2777 C C . GLY A 1 361 ? 37.51100 -23.04600 -37.98400 1.000 7.34080 344 GLY A C 1
ATOM 2778 O O . GLY A 1 361 ? 37.37200 -23.76000 -36.98500 1.000 8.28768 344 GLY A O 1
ATOM 2779 N N . HIS A 1 362 ? 38.27100 -21.95400 -37.94200 1.000 6.82132 345 HIS A N 1
ATOM 2780 C CA . HIS A 1 362 ? 39.02200 -21.57100 -36.73600 1.000 6.52432 345 HIS A CA 1
ATOM 2781 C C . HIS A 1 362 ? 38.16400 -20.85700 -35.71300 1.000 6.75583 345 HIS A C 1
ATOM 2782 O O . HIS A 1 362 ? 38.58200 -20.71200 -34.55200 1.000 8.08391 345 HIS A O 1
ATOM 2789 N N . ASP A 1 363 ? 36.93300 -20.45100 -36.10900 1.000 8.08159 346 ASP A N 1
ATOM 2790 C CA . ASP A 1 363 ? 35.97200 -19.86900 -35.17200 1.000 8.34197 346 ASP A CA 1
ATOM 2791 C C . ASP A 1 363 ? 36.53000 -18.62100 -34.51500 1.000 8.65835 346 ASP A C 1
ATOM 2792 O O . ASP A 1 363 ? 36.25000 -18.35600 -33.35000 1.000 9.09528 346 ASP A O 1
ATOM 2797 N N . ALA A 1 364 ? 37.29900 -17.84100 -35.26700 1.000 7.90196 347 ALA A N 1
ATOM 2798 C CA . ALA A 1 364 ? 37.84700 -16.59800 -34.71400 1.000 7.58041 347 ALA A CA 1
ATOM 2799 C C . ALA A 1 364 ? 38.25700 -15.70700 -35.86000 1.000 6.86708 347 ALA A C 1
ATOM 2800 O O . ALA A 1 364 ? 38.75500 -16.18100 -36.88500 1.000 7.46585 347 ALA A O 1
ATOM 2802 N N . VAL A 1 365 ? 38.05200 -14.40300 -35.67400 1.000 7.05548 348 VAL A N 1
ATOM 2803 C CA . VAL A 1 365 ? 38.61000 -13.39000 -36.56300 1.000 7.77121 348 VAL A CA 1
ATOM 2804 C C . VAL A 1 365 ? 39.94900 -12.89100 -36.05600 1.000 7.03315 348 VAL A C 1
ATOM 2805 O O . VAL A 1 365 ? 40.74700 -12.36100 -36.82800 1.000 8.20102 348 VAL A O 1
ATOM 2809 N N . ALA A 1 366 ? 40.25700 -13.08900 -34.76600 1.000 6.51769 349 ALA A N 1
ATOM 2810 C CA . ALA A 1 366 ? 41.56600 -12.72900 -34.22200 1.000 6.25564 349 ALA A CA 1
ATOM 2811 C C . ALA A 1 366 ? 41.75400 -13.50100 -32.93600 1.000 5.83660 349 ALA A C 1
ATOM 2812 O O . ALA A 1 366 ? 40.78400 -13.75800 -32.22500 1.000 6.92512 349 ALA A O 1
ATOM 2814 N N . TYR A 1 367 ? 42.99600 -13.86000 -32.64200 1.000 5.70601 350 TYR A N 1
ATOM 2815 C CA . TYR A 1 367 ? 43.35800 -14.47600 -31.36100 1.000 5.77986 350 TYR A CA 1
ATOM 2816 C C . TYR A 1 367 ? 44.50000 -13.68100 -30.76200 1.000 6.00126 350 TYR A C 1
ATOM 2817 O O . TYR A 1 367 ? 45.58700 -13.56000 -31.37500 1.000 6.18590 350 TYR A O 1
ATOM 2826 N N . ILE A 1 368 ? 44.24000 -13.13100 -29.58200 1.000 6.15143 351 ILE A N 1
ATOM 2827 C CA . ILE A 1 368 ? 45.10400 -12.14300 -28.95400 1.000 5.93572 351 ILE A CA 1
ATOM 2828 C C . ILE A 1 368 ? 45.64400 -12.66700 -27.62600 1.000 6.05991 351 ILE A C 1
ATOM 2829 O O . ILE A 1 368 ? 44.87800 -13.16700 -26.79000 1.000 6.99067 351 ILE A O 1
ATOM 2834 N N . GLY A 1 369 ? 46.94300 -12.50300 -27.40900 1.000 6.13971 352 GLY A N 1
ATOM 2835 C CA . GLY A 1 369 ? 47.51700 -12.77200 -26.09100 1.000 6.49145 352 GLY A CA 1
ATOM 2836 C C . GLY A 1 369 ? 48.94100 -12.25300 -26.05700 1.000 5.59957 352 GLY A C 1
ATOM 2837 O O . GLY A 1 369 ? 49.42100 -11.65000 -27.00500 1.000 7.36362 352 GLY A O 1
ATOM 2838 N N . GLY A 1 370 ? 49.64800 -12.52900 -24.97000 1.000 6.46593 353 GLY A N 1
ATOM 2839 C CA . GLY A 1 370 ? 50.92200 -11.86400 -24.71000 1.000 6.74171 353 GLY A CA 1
ATOM 2840 C C . GLY A 1 370 ? 50.71100 -10.58200 -23.95000 1.000 7.62218 353 GLY A C 1
ATOM 2841 O O . GLY A 1 370 ? 49.76100 -10.49700 -23.16400 1.000 9.34574 353 GLY A O 1
ATOM 2842 N N . SER A 1 371 ? 51.54000 -9.57500 -24.14200 1.000 7.45029 354 SER A N 1
ATOM 2843 C CA . SER A 1 371 ? 51.39100 -8.39300 -23.30000 1.000 8.40245 354 SER A CA 1
ATOM 2844 C C . SER A 1 371 ? 51.77600 -7.12100 -24.03300 1.000 7.11342 354 SER A C 1
ATOM 2845 O O . SER A 1 371 ? 52.60700 -7.10800 -24.96400 1.000 7.27205 354 SER A O 1
ATOM 2848 N N . ASN A 1 372 ? 51.22700 -5.99700 -23.54400 1.000 6.90654 355 ASN A N 1
ATOM 2849 C CA . ASN A 1 372 ? 51.58300 -4.65900 -24.00800 1.000 6.81914 355 ASN A CA 1
ATOM 2850 C C . ASN A 1 372 ? 51.43900 -4.48700 -25.53000 1.000 6.41921 355 ASN A C 1
ATOM 2851 O O . ASN A 1 372 ? 52.35100 -4.01300 -26.19800 1.000 9.05726 355 ASN A O 1
ATOM 2856 N N . HIS A 1 373 ? 50.28500 -4.86900 -26.03800 1.000 6.80755 356 HIS A N 1
ATOM 2857 C CA . HIS A 1 373 ? 49.94000 -4.67100 -27.44500 1.000 6.60708 356 HIS A CA 1
ATOM 2858 C C . HIS A 1 373 ? 48.99100 -3.50300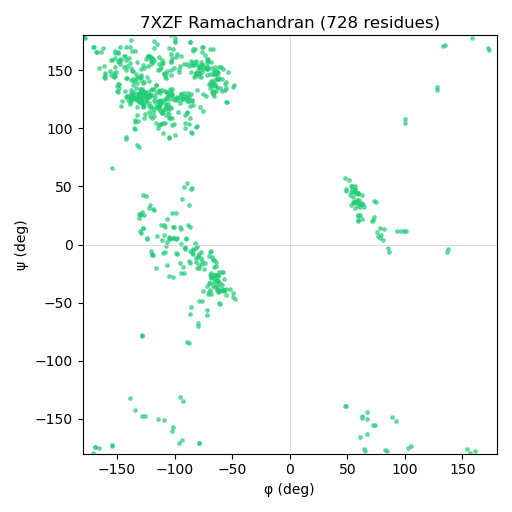 -27.56100 1.000 6.50734 356 HIS A C 1
ATOM 2859 O O . HIS A 1 373 ? 48.26500 -3.14700 -26.61700 1.000 8.10520 356 HIS A O 1
ATOM 2866 N N . ASN A 1 374 ? 48.96500 -2.90500 -28.74900 1.000 8.22613 357 ASN A N 1
ATOM 2867 C CA . ASN A 1 374 ? 48.01700 -1.83300 -29.02800 1.000 8.08725 357 ASN A CA 1
ATOM 2868 C C . ASN A 1 374 ? 47.37700 -2.18100 -30.35600 1.000 6.94340 357 ASN A C 1
ATOM 2869 O O . ASN A 1 374 ? 48.03400 -2.10100 -31.40400 1.000 7.11630 357 ASN A O 1
ATOM 2874 N N . LEU A 1 375 ? 46.12300 -2.61500 -30.32900 1.000 6.98953 358 LEU A N 1
ATOM 2875 C CA . LEU A 1 375 ? 45.49000 -3.26800 -31.47200 1.000 7.37594 358 LEU A CA 1
ATOM 2876 C C . LEU A 1 375 ? 44.22400 -2.52300 -31.85300 1.000 7.87754 358 LEU A C 1
ATOM 2877 O O . LEU A 1 375 ? 43.35700 -2.31600 -30.99800 1.000 12.83692 358 LEU A O 1
ATOM 2882 N N . THR A 1 376 ? 44.10600 -2.12100 -33.11300 1.000 7.95211 359 THR A N 1
ATOM 2883 C CA . THR A 1 376 ? 42.90300 -1.50400 -33.66500 1.000 8.21441 359 THR A CA 1
ATOM 2884 C C . THR A 1 376 ? 42.43300 -2.36400 -34.82200 1.000 7.74127 359 THR A C 1
ATOM 2885 O O . THR A 1 376 ? 43.23800 -2.70900 -35.70600 1.000 8.29522 359 THR A O 1
ATOM 2889 N N . PHE A 1 377 ? 41.16500 -2.72700 -34.81300 1.000 6.92025 360 PHE A N 1
ATOM 2890 C CA . PHE A 1 377 ? 40.52600 -3.38700 -35.94200 1.000 7.63729 360 PHE A CA 1
ATOM 2891 C C . PHE A 1 377 ? 39.44600 -2.48200 -36.48500 1.000 7.46818 360 PHE A C 1
ATOM 2892 O O . PHE A 1 377 ? 38.70100 -1.88400 -35.70900 1.000 8.68159 360 PHE A O 1
ATOM 2900 N N . ARG A 1 378 ? 39.37800 -2.38900 -37.80700 1.000 7.30650 361 ARG A N 1
ATOM 2901 C CA . ARG A 1 378 ? 38.39800 -1.51800 -38.49900 1.000 8.55276 361 ARG A CA 1
ATOM 2902 C C . ARG A 1 378 ? 37.69200 -2.37100 -39.53700 1.000 9.14202 361 ARG A C 1
ATOM 2903 O O . ARG A 1 378 ? 38.32800 -3.19600 -40.13800 1.000 10.10733 361 ARG A O 1
ATOM 2911 N N . SER A 1 379 ? 36.39200 -2.16200 -39.71300 1.000 8.69816 362 SER A N 1
ATOM 2912 C CA . SER A 1 379 ? 35.67600 -2.90400 -40.77300 1.000 8.63040 362 SER A CA 1
ATOM 2913 C C . SER A 1 379 ? 34.35700 -2.21200 -41.11600 1.000 11.59086 362 SER A C 1
ATOM 2914 O O . SER A 1 379 ? 33.82600 -1.53300 -40.24300 1.000 14.87507 362 SER A O 1
ATOM 2917 N N . GLU A 1 380 ? 33.88800 -2.40900 -42.33200 1.000 11.20333 363 GLU A N 1
ATOM 2918 C CA . GLU A 1 380 ? 32.52900 -1.94500 -42.73600 1.000 12.78009 363 GLU A CA 1
ATOM 2919 C C . GLU A 1 380 ? 31.58800 -3.15400 -42.78900 1.000 12.19478 363 GLU A C 1
ATOM 2920 O O . GLU A 1 380 ? 30.43200 -2.98800 -43.13600 1.000 14.45330 363 GLU A O 1
ATOM 2926 N N . ILE A 1 381 ? 32.08000 -4.32600 -42.39800 1.000 10.11171 364 ILE A N 1
ATOM 2927 C CA . ILE A 1 381 ? 31.25800 -5.55900 -42.47800 1.000 10.53049 364 ILE A CA 1
ATOM 2928 C C . ILE A 1 381 ? 30.05600 -5.45800 -41.54300 1.000 10.68032 364 ILE A C 1
ATOM 2929 O O . ILE A 1 381 ? 30.21100 -5.08600 -40.39600 1.000 10.77731 364 ILE A O 1
ATOM 2934 N N . THR A 1 382 ? 28.88600 -5.79000 -42.07800 1.000 12.15201 365 THR A N 1
ATOM 2935 C CA . THR A 1 382 ? 27.71700 -5.84500 -41.22400 1.000 13.43792 365 THR A CA 1
ATOM 2936 C C . THR A 1 382 ? 27.13400 -7.23900 -41.11800 1.000 14.26800 365 THR A C 1
ATOM 2937 O O . THR A 1 382 ? 26.44200 -7.51200 -40.12100 1.000 18.12548 365 THR A O 1
ATOM 2941 N N . GLU A 1 383 ? 27.42800 -8.13400 -42.05600 1.000 13.98678 366 GLU A N 1
ATOM 2942 C CA . GLU A 1 383 ? 27.03000 -9.53100 -41.93200 1.000 14.56146 366 GLU A CA 1
ATOM 2943 C C . GLU A 1 383 ? 28.17100 -10.27100 -41.24300 1.000 13.55392 366 GLU A C 1
ATOM 2944 O O . GLU A 1 383 ? 29.15900 -10.63600 -41.88400 1.000 13.53052 366 GLU A O 1
ATOM 2950 N N . ILE A 1 384 ? 28.01500 -10.50700 -39.94500 1.000 15.08254 367 ILE A N 1
ATOM 2951 C CA . ILE A 1 384 ? 29.05000 -11.13300 -39.12400 1.000 14.67318 367 ILE A CA 1
ATOM 2952 C C . ILE A 1 384 ? 28.73400 -12.62900 -39.02400 1.000 13.40449 367 ILE A C 1
ATOM 2953 O O . ILE A 1 384 ? 27.72100 -12.99900 -38.42200 1.000 14.98832 367 ILE A O 1
ATOM 2958 N N . PRO A 1 385 ? 29.55000 -13.51300 -39.56900 1.000 12.98312 368 PRO A N 1
ATOM 2959 C CA . PRO A 1 385 ? 29.29700 -14.95100 -39.39700 1.000 12.80756 368 PRO A CA 1
ATOM 2960 C C . PRO A 1 385 ? 29.19900 -15.36100 -37.93400 1.000 12.60203 368 PRO A C 1
ATOM 2961 O O . PRO A 1 385 ? 29.96400 -14.88600 -37.08800 1.000 12.10921 368 PRO A O 1
ATOM 2965 N N . SER A 1 386 ? 28.25700 -16.26500 -37.62700 1.000 12.29573 369 SER A N 1
ATOM 2966 C CA . SER A 1 386 ? 27.91800 -16.52600 -36.22600 1.000 12.26216 369 SER A CA 1
ATOM 2967 C C . SER A 1 386 ? 29.06800 -17.15900 -35.45600 1.000 11.81924 369 SER A C 1
ATOM 2968 O O . SER A 1 386 ? 29.08200 -17.08900 -34.21400 1.000 13.56974 369 SER A O 1
ATOM 2971 N N . ASN A 1 387 ? 30.05100 -17.76200 -36.13100 1.000 11.28624 370 ASN A N 1
ATOM 2972 C CA . ASN A 1 387 ? 31.16000 -18.41500 -35.43600 1.000 10.45000 370 ASN A CA 1
ATOM 2973 C C . ASN A 1 387 ? 32.37100 -17.51500 -35.26200 1.000 9.81595 370 ASN A C 1
ATOM 2974 O O . ASN A 1 387 ? 33.36800 -17.98500 -34.70200 1.000 11.00306 370 ASN A O 1
ATOM 2979 N N . LEU A 1 388 ? 32.34700 -16.26300 -35.70900 1.000 9.18163 371 LEU A N 1
ATOM 2980 C CA . LEU A 1 388 ? 33.54900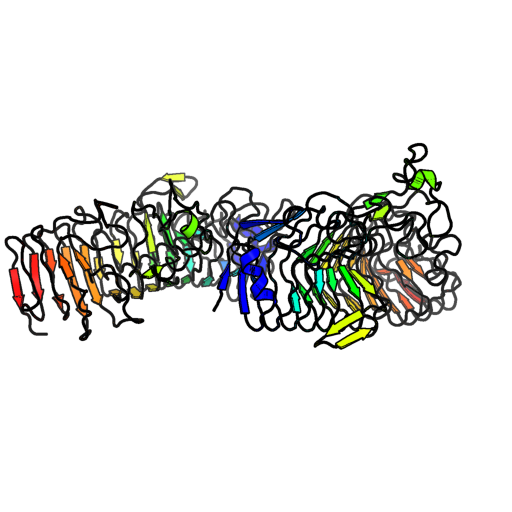 -15.41700 -35.70200 1.000 8.92489 371 LEU A CA 1
ATOM 2981 C C . LEU A 1 388 ? 33.47700 -14.36700 -34.61200 1.000 9.76132 371 LEU A C 1
ATOM 2982 O O . LEU A 1 388 ? 32.50700 -13.59600 -34.52000 1.000 12.83726 371 LEU A O 1
ATOM 2987 N N . LYS A 1 389 ? 34.54900 -14.27000 -33.83400 1.000 8.96799 372 LYS A N 1
ATOM 2988 C CA . LYS A 1 389 ? 34.65600 -13.28800 -32.76600 1.000 8.44650 372 LYS A CA 1
ATOM 2989 C C . LYS A 1 389 ? 36.13700 -12.97200 -32.58700 1.000 7.90069 372 LYS A C 1
ATOM 2990 O O . LYS A 1 389 ? 37.01700 -13.72500 -33.05000 1.000 7.85249 372 LYS A O 1
ATOM 2996 N N . ILE A 1 390 ? 36.38700 -11.83200 -31.95700 1.000 6.83370 373 ILE A N 1
ATOM 2997 C CA . ILE A 1 390 ? 37.73500 -11.48700 -31.51300 1.000 6.42691 373 ILE A CA 1
ATOM 2998 C C . ILE A 1 390 ? 37.96100 -12.15000 -30.16200 1.000 7.44268 373 ILE A C 1
ATOM 2999 O O . ILE A 1 390 ? 37.19600 -11.89900 -29.20800 1.000 9.45015 373 ILE A O 1
ATOM 3004 N N . MET A 1 391 ? 38.96000 -13.01700 -30.07000 1.000 7.00240 374 MET A N 1
ATOM 3005 C CA . MET A 1 391 ? 39.27700 -13.70700 -28.80400 1.000 6.14204 374 MET A CA 1
ATOM 3006 C C . MET A 1 391 ? 40.48500 -13.07200 -28.14600 1.000 6.50172 374 MET A C 1
ATOM 3007 O O . MET A 1 391 ? 41.52600 -12.92800 -28.79700 1.000 8.11025 374 MET A O 1
ATOM 3012 N N . VAL A 1 392 ? 40.36300 -12.71800 -26.86000 1.000 7.79838 375 VAL A N 1
ATOM 3013 C CA . VAL A 1 392 ? 41.51400 -12.41900 -26.01400 1.000 7.29459 375 VAL A CA 1
ATOM 3014 C C . VAL A 1 392 ? 41.68700 -13.60800 -25.09700 1.000 6.36028 375 VAL A C 1
ATOM 3015 O O . VAL A 1 392 ? 40.83900 -13.84000 -24.22900 1.000 7.24372 375 VAL A O 1
ATOM 3019 N N . SER A 1 393 ? 42.74800 -14.39200 -25.32300 1.000 7.47569 376 SER A N 1
ATOM 3020 C CA . SER A 1 393 ? 42.99500 -15.65300 -24.62300 1.000 7.67361 376 SER A CA 1
ATOM 3021 C C . SER A 1 393 ? 41.90600 -16.66400 -24.97200 1.000 7.88496 376 SER A C 1
ATOM 3022 O O . SER A 1 393 ? 41.06000 -16.42300 -25.84300 1.000 7.80056 376 SER A O 1
ATOM 3025 N N . GLY A 1 394 ? 41.99200 -17.83500 -24.37200 1.000 7.20179 377 GLY A N 1
ATOM 3026 C CA . GLY A 1 394 ? 41.01800 -18.89000 -24.62300 1.000 7.98488 377 GLY A CA 1
ATOM 3027 C C . GLY A 1 394 ? 41.58800 -19.98900 -25.51000 1.000 7.29711 377 GLY A C 1
ATOM 3028 O O . GLY A 1 394 ? 42.77900 -20.05400 -25.83000 1.000 7.48236 377 GLY A O 1
ATOM 3029 N N . ASP A 1 395 ? 40.70200 -20.90200 -25.87800 1.000 7.60095 378 ASP A N 1
ATOM 3030 C CA . ASP A 1 395 ? 41.09100 -22.13200 -26.56900 1.000 7.75331 378 ASP A CA 1
ATOM 3031 C C . ASP A 1 395 ? 40.71200 -22.01700 -28.04800 1.000 6.95849 378 ASP A C 1
ATOM 3032 O O . ASP A 1 395 ? 39.58500 -22.35200 -28.43900 1.000 8.45302 378 ASP A O 1
ATOM 3037 N N . LEU A 1 396 ? 41.65600 -21.55000 -28.85300 1.000 6.85226 379 LEU A N 1
ATOM 3038 C CA . LEU A 1 396 ? 41.40800 -21.32800 -30.28900 1.000 6.56363 379 LEU A CA 1
ATOM 3039 C C . LEU A 1 396 ? 41.17600 -22.66500 -30.97500 1.000 6.50499 379 LEU A C 1
ATOM 3040 O O . LEU A 1 396 ? 41.94200 -23.62700 -30.78400 1.000 7.35709 379 LEU A O 1
ATOM 3045 N N . GLN A 1 397 ? 40.12300 -22.74600 -31.78300 1.000 7.23014 380 GLN A N 1
ATOM 3046 C CA . GLN A 1 397 ? 39.82700 -23.99100 -32.55200 1.000 7.28933 380 GLN A CA 1
ATOM 3047 C C . GLN A 1 397 ? 40.61900 -23.95500 -33.86600 1.000 7.27242 380 GLN A C 1
ATOM 3048 O O . GLN A 1 397 ? 40.04400 -24.17900 -34.92300 1.000 8.41289 380 GLN A O 1
ATOM 3054 N N . GLY A 1 398 ? 41.89700 -23.64400 -33.78500 1.000 7.46956 381 GLY A N 1
ATOM 3055 C CA . GLY A 1 398 ? 42.73300 -23.53100 -34.98400 1.000 6.95868 381 GLY A CA 1
ATOM 3056 C C . GLY A 1 398 ? 43.10100 -24.91200 -35.49700 1.000 5.87265 381 GLY A C 1
ATOM 3057 O O . GLY A 1 398 ? 43.38200 -25.79100 -34.69500 1.000 6.89348 381 GLY A O 1
ATOM 3058 N N . LEU A 1 399 ? 43.16800 -25.05200 -36.81200 1.000 6.46831 382 LEU A N 1
ATOM 3059 C CA . LEU A 1 399 ? 43.42700 -26.37600 -37.43900 1.000 6.04791 382 LEU A CA 1
ATOM 3060 C C . LEU A 1 399 ? 44.66400 -27.06700 -36.85000 1.000 6.44351 382 LEU A C 1
ATOM 3061 O O . LEU A 1 399 ? 44.58700 -28.27200 -36.71300 1.000 7.73724 382 LEU A O 1
ATOM 3066 N N . ARG A 1 400 ? 45.72900 -26.32100 -36.54300 1.000 6.44935 383 ARG A N 1
ATOM 3067 C CA . ARG A 1 400 ? 47.02000 -26.94000 -36.14700 1.000 7.23440 383 ARG A CA 1
ATOM 3068 C C . ARG A 1 400 ? 47.23200 -26.89500 -34.63800 1.000 6.78217 383 ARG A C 1
ATOM 3069 O O . ARG A 1 400 ? 48.30900 -27.24400 -34.19500 1.000 7.41133 383 ARG A O 1
ATOM 3077 N N . VAL A 1 401 ? 46.22500 -26.43400 -33.92300 1.000 6.76600 384 VAL A N 1
ATOM 3078 C CA . VAL A 1 401 ? 46.39300 -26.25100 -32.45000 1.000 6.49477 384 VAL A CA 1
ATOM 3079 C C . VAL A 1 401 ? 45.24900 -26.93000 -31.69100 1.000 6.16080 384 VAL A C 1
ATOM 3080 O O . VAL A 1 401 ? 44.96400 -26.52700 -30.58300 1.000 7.61047 384 VAL A O 1
ATOM 3084 N N . LEU A 1 402 ? 44.64300 -27.94600 -32.27300 1.000 7.19783 385 LEU A N 1
ATOM 3085 C CA . LEU A 1 402 ? 43.62100 -28.69200 -31.50000 1.000 7.18655 385 LEU A CA 1
ATOM 3086 C C . LEU A 1 402 ? 44.25400 -29.77600 -30.63200 1.000 6.79443 385 LEU A C 1
ATOM 3087 O O . LEU A 1 402 ? 45.36900 -30.19400 -30.91800 1.000 7.13748 385 LEU A O 1
ATOM 3092 N N . HIS A 1 403 ? 43.54800 -30.15400 -29.56400 1.000 7.91360 386 HIS A N 1
ATOM 3093 C CA . HIS A 1 403 ? 43.95400 -31.35400 -28.76400 1.000 8.08165 386 HIS A CA 1
ATOM 3094 C C . HIS A 1 403 ? 45.39800 -31.27900 -28.26500 1.000 8.47938 386 HIS A C 1
ATOM 3095 O O . HIS A 1 403 ? 46.02700 -32.30100 -28.19600 1.000 8.96406 386 HIS A O 1
ATOM 3102 N N . GLY A 1 404 ? 45.84700 -30.08400 -27.90400 1.000 7.88353 387 GLY A N 1
ATOM 3103 C CA . GLY A 1 404 ? 47.22000 -29.89100 -27.37900 1.000 9.01551 387 GLY A CA 1
ATOM 3104 C C . GLY A 1 404 ? 48.31800 -29.81400 -28.43400 1.000 7.04450 387 GLY A C 1
ATOM 3105 O O . GLY A 1 404 ? 49.45000 -29.69700 -28.05900 1.000 9.03375 387 GLY A O 1
ATOM 3106 N N . SER A 1 405 ? 47.96100 -29.83700 -29.72700 1.000 6.83646 388 SER A N 1
ATOM 3107 C CA . SER A 1 405 ? 49.00100 -29.70400 -30.75100 1.000 7.08925 388 SER A CA 1
ATOM 3108 C C . SER A 1 405 ? 49.57100 -28.28600 -30.70700 1.000 6.49369 388 SER A C 1
ATOM 3109 O O . SER A 1 405 ? 48.83100 -27.31000 -30.52500 1.000 6.61653 388 SER A O 1
ATOM 3112 N N . ASN A 1 406 ? 50.88600 -28.16900 -30.88300 1.000 7.10176 389 ASN A N 1
ATOM 3113 C CA . ASN A 1 406 ? 51.54800 -26.86400 -30.90600 1.000 7.59430 389 ASN A CA 1
ATOM 3114 C C . ASN A 1 406 ? 51.15800 -26.03600 -29.67600 1.000 7.07351 389 ASN A C 1
ATOM 3115 O O . ASN A 1 406 ? 50.64100 -24.92100 -29.80200 1.000 8.25488 389 ASN A O 1
ATOM 3120 N N . PRO A 1 407 ? 51.37600 -26.57700 -28.46600 1.000 6.53058 390 PRO A N 1
ATOM 3121 C CA . PRO A 1 407 ? 50.70700 -26.03600 -27.27700 1.000 7.99281 390 PRO A CA 1
ATOM 3122 C C . PRO A 1 407 ? 51.11500 -24.62100 -26.92900 1.000 6.67107 390 PRO A C 1
ATOM 3123 O O . PRO A 1 407 ? 50.29000 -23.89900 -26.35600 1.000 7.50507 390 PRO A O 1
ATOM 3127 N N A SER A 1 408 ? 52.34200 -24.21800 -27.27800 0.730 7.37432 391 SER A N 1
ATOM 3128 N N B SER A 1 408 ? 52.33200 -24.17900 -27.23200 0.270 7.55618 391 SER A N 1
ATOM 3129 C CA A SER A 1 408 ? 52.75800 -22.85500 -26.97800 0.730 7.74139 391 SER A CA 1
ATOM 3130 C CA B SER A 1 408 ? 52.63500 -22.79500 -26.87700 0.270 8.12251 391 SER A CA 1
ATOM 3131 C C A SER A 1 408 ? 52.03900 -21.81700 -27.83000 0.730 7.20107 391 SER A C 1
ATOM 3132 C C B SER A 1 408 ? 52.02100 -21.78700 -27.84000 0.270 7.37103 391 SER A C 1
ATOM 3133 O O A SER A 1 408 ? 52.08800 -20.61500 -27.49000 0.730 7.92632 391 SER A O 1
ATOM 3134 O O B SER A 1 408 ? 52.16100 -20.57700 -27.61000 0.270 7.45147 391 SER A O 1
ATOM 3139 N N . GLN A 1 409 ? 51.35400 -22.23800 -28.90500 1.000 6.57927 392 GLN A N 1
ATOM 3140 C CA . GLN A 1 409 ? 50.66200 -21.34200 -29.82400 1.000 6.77952 392 GLN A CA 1
ATOM 3141 C C . GLN A 1 409 ? 49.19000 -21.23000 -29.49900 1.000 5.94211 392 GLN A C 1
ATOM 3142 O O . GLN A 1 409 ? 48.43800 -20.67200 -30.29600 1.000 7.22126 392 GLN A O 1
ATOM 3148 N N . ASN A 1 410 ? 48.74400 -21.71000 -28.33400 1.000 6.40806 393 ASN A N 1
ATOM 3149 C CA . ASN A 1 410 ? 47.32100 -21.62400 -28.00100 1.000 6.83303 393 ASN A CA 1
ATOM 3150 C C . ASN A 1 410 ? 47.18500 -21.55700 -26.48500 1.000 6.70825 393 ASN A C 1
ATOM 3151 O O . ASN A 1 410 ? 48.14000 -21.85000 -25.76600 1.000 7.35269 393 ASN A O 1
ATOM 3156 N N . ASN A 1 411 ? 45.99200 -21.19900 -26.01100 1.000 6.84700 394 ASN A N 1
ATOM 3157 C CA . ASN A 1 411 ? 45.66800 -21.28700 -24.58900 1.000 6.43372 394 ASN A CA 1
ATOM 3158 C C . ASN A 1 411 ? 46.64200 -20.49600 -23.73200 1.000 8.34248 394 ASN A C 1
ATOM 3159 O O . ASN A 1 411 ? 47.12000 -20.99600 -22.69500 1.000 10.48329 394 ASN A O 1
ATOM 3164 N N . PHE A 1 412 ? 46.92900 -19.25700 -24.13100 1.000 8.11647 395 PHE A N 1
ATOM 3165 C CA . PHE A 1 412 ? 47.85500 -18.43500 -23.32400 1.000 8.08987 395 PHE A CA 1
ATOM 3166 C C . PHE A 1 412 ? 47.20900 -17.13000 -22.90000 1.000 9.00972 395 PHE A C 1
ATOM 3167 O O . PHE A 1 412 ? 46.18300 -16.69000 -23.45000 1.000 10.85134 395 PHE A O 1
ATOM 3175 N N . ALA A 1 413 ? 47.80900 -16.53400 -21.87900 1.000 8.26186 396 ALA A N 1
ATOM 3176 C CA . ALA A 1 413 ? 47.26800 -15.34900 -21.23000 1.000 8.51130 396 ALA A CA 1
ATOM 3177 C C . ALA A 1 413 ? 47.54500 -14.09200 -22.04300 1.000 7.78687 396 ALA A C 1
ATOM 3178 O O . ALA A 1 413 ? 48.52500 -14.01000 -22.80600 1.000 8.96155 396 ALA A O 1
ATOM 3180 N N . GLY A 1 414 ? 46.66800 -13.11500 -21.87700 1.000 8.81193 397 GLY A N 1
ATOM 3181 C CA . GLY A 1 414 ? 46.88400 -11.77800 -22.41500 1.000 8.11387 397 GLY A CA 1
ATOM 3182 C C . GLY A 1 414 ? 46.72500 -10.75800 -21.30100 1.000 7.49418 397 GLY A C 1
ATOM 3183 O O . GLY A 1 414 ? 45.79500 -10.84700 -20.51400 1.000 9.48590 397 GLY A O 1
ATOM 3184 N N A THR A 1 415 ? 47.65900 -9.81800 -21.17300 0.330 7.09503 398 THR A N 1
ATOM 3185 N N B THR A 1 415 ? 47.63400 -9.76800 -21.25800 0.670 7.68556 398 THR A N 1
ATOM 3186 C CA A THR A 1 415 ? 47.55500 -8.79000 -20.15200 0.330 7.23360 398 THR A CA 1
ATOM 3187 C CA B THR A 1 415 ? 47.73300 -8.81600 -20.16000 0.670 8.13067 398 THR A CA 1
ATOM 3188 C C A THR A 1 415 ? 48.08400 -7.47700 -20.70800 0.330 7.27078 398 THR A C 1
ATOM 3189 C C B THR A 1 415 ? 48.15400 -7.45100 -20.69800 0.670 7.43771 398 THR A C 1
ATOM 3190 O O A THR A 1 415 ? 48.98200 -7.44700 -21.55700 0.330 8.33523 398 THR A O 1
ATOM 3191 O O B THR A 1 415 ? 49.09000 -7.35300 -21.50200 0.670 7.62613 398 THR A O 1
ATOM 3198 N N . ASN A 1 416 ? 47.50700 -6.38300 -20.22700 1.000 6.91831 399 ASN A N 1
ATOM 3199 C CA A ASN A 1 416 ? 47.96300 -5.03600 -20.56400 0.400 6.95666 399 ASN A CA 1
ATOM 3200 C CA B ASN A 1 416 ? 47.90100 -5.00500 -20.56500 0.600 6.97208 399 ASN A CA 1
ATOM 3201 C C . ASN A 1 416 ? 47.89400 -4.80000 -22.08300 1.000 6.55567 399 ASN A C 1
ATOM 3202 O O . ASN A 1 416 ? 48.92300 -4.56900 -22.73200 1.000 7.28621 399 ASN A O 1
ATOM 3211 N N . ILE A 1 417 ? 46.69900 -4.89500 -22.61500 1.000 6.39400 400 ILE A N 1
ATOM 3212 C CA . ILE A 1 417 ? 46.46100 -4.79100 -24.05800 1.000 6.70193 400 ILE A CA 1
ATOM 3213 C C . ILE A 1 417 ? 45.38200 -3.76800 -24.31000 1.000 7.14844 400 ILE A C 1
ATOM 3214 O O . ILE A 1 417 ? 44.32800 -3.81500 -23.65900 1.000 7.79573 400 ILE A O 1
ATOM 3219 N N . VAL A 1 418 ? 45.64800 -2.83800 -25.24300 1.000 7.33205 401 VAL A N 1
ATOM 3220 C CA . VAL A 1 418 ? 44.62800 -1.93600 -25.77700 1.000 7.78951 401 VAL A CA 1
ATOM 3221 C C . VAL A 1 418 ? 43.97700 -2.60100 -26.99300 1.000 8.02133 401 VAL A C 1
ATOM 3222 O O . VAL A 1 418 ? 44.67100 -3.02800 -27.93600 1.000 7.34476 401 VAL A O 1
ATOM 3226 N N . LEU A 1 419 ? 42.66300 -2.72400 -26.96200 1.000 7.78181 402 LEU A N 1
ATOM 3227 C CA . LEU A 1 419 ? 41.88600 -3.30600 -28.05200 1.000 7.43962 402 LEU A CA 1
ATOM 3228 C C . LEU A 1 419 ? 40.81000 -2.30900 -28.45800 1.000 6.89884 402 LEU A C 1
ATOM 3229 O O . LEU A 1 419 ? 39.82500 -2.12000 -27.72200 1.000 9.08167 402 LEU A O 1
ATOM 3234 N N A ARG A 1 420 ? 40.98900 -1.67100 -29.61800 0.490 7.90657 403 ARG A N 1
ATOM 3235 N N B ARG A 1 420 ? 41.01200 -1.65700 -29.60400 0.510 7.33341 403 ARG A N 1
ATOM 3236 C CA A ARG A 1 420 ? 40.02700 -0.71700 -30.15600 0.490 8.62394 403 ARG A CA 1
ATOM 3237 C CA B ARG A 1 420 ? 40.04400 -0.74100 -30.18100 0.510 7.71802 403 ARG A CA 1
ATOM 3238 C C A ARG A 1 420 ? 39.27300 -1.42500 -31.27300 0.490 8.42224 403 ARG A C 1
ATOM 3239 C C B ARG A 1 420 ? 39.30100 -1.51900 -31.25200 0.510 7.81180 403 ARG A C 1
ATOM 3240 O O A ARG A 1 420 ? 39.77800 -1.55500 -32.39700 0.490 9.04452 403 ARG A O 1
ATOM 3241 O O B ARG A 1 420 ? 39.85600 -1.79900 -32.32400 0.510 8.21369 403 ARG A O 1
ATOM 3256 N N . ASN A 1 421 ? 38.05500 -1.87300 -30.96900 1.000 8.44608 404 ASN A N 1
ATOM 3257 C CA . ASN A 1 421 ? 37.27300 -2.68300 -31.89600 1.000 9.29878 404 ASN A CA 1
ATOM 3258 C C . ASN A 1 421 ? 36.32000 -1.76300 -32.65100 1.000 9.46400 404 ASN A C 1
ATOM 3259 O O . ASN A 1 421 ? 35.16100 -1.59700 -32.23600 1.000 10.48286 404 ASN A O 1
ATOM 3264 N N . LEU A 1 422 ? 36.77200 -1.20200 -33.77000 1.000 9.40211 405 LEU A N 1
ATOM 3265 C CA . LEU A 1 422 ? 35.94400 -0.34400 -34.63100 1.000 9.53570 405 LEU A CA 1
ATOM 3266 C C . LEU A 1 422 ? 35.28000 -1.19200 -35.70900 1.000 9.71702 405 LEU A C 1
ATOM 3267 O O . LEU A 1 422 ? 35.38900 -0.95000 -36.91600 1.000 10.34401 405 LEU A O 1
ATOM 3272 N N . THR A 1 423 ? 34.66600 -2.28500 -35.23200 1.000 9.13487 406 THR A N 1
ATOM 3273 C CA . THR A 1 423 ? 33.99100 -3.26100 -36.09400 1.000 9.62453 406 THR A CA 1
ATOM 3274 C C . THR A 1 423 ? 32.73200 -3.74600 -35.40200 1.000 9.91306 406 THR A C 1
ATOM 3275 O O . THR A 1 423 ? 32.54100 -3.51400 -34.20300 1.000 11.19609 406 THR A O 1
ATOM 3279 N N . ASN A 1 424 ? 31.91500 -4.48100 -36.14800 1.000 9.61272 407 ASN A N 1
ATOM 3280 C CA . ASN A 1 424 ? 30.72900 -5.13000 -35.56300 1.000 9.64107 407 ASN A CA 1
ATOM 3281 C C . ASN A 1 424 ? 30.99800 -6.53900 -35.02600 1.000 10.61136 407 ASN A C 1
ATOM 3282 O O . ASN A 1 424 ? 30.06600 -7.22200 -34.59100 1.000 11.49143 407 ASN A O 1
ATOM 3287 N N . PHE A 1 425 ? 32.27000 -6.99000 -35.02300 1.000 9.61969 408 PHE A N 1
ATOM 3288 C CA . PHE A 1 425 ? 32.49300 -8.34000 -34.53200 1.000 8.40664 408 PHE A CA 1
ATOM 3289 C C . PHE A 1 425 ? 32.39800 -8.37700 -33.00900 1.000 8.92322 408 PHE A C 1
ATOM 3290 O O . PHE A 1 425 ? 32.84100 -7.43200 -32.33300 1.000 10.48513 408 PHE A O 1
ATOM 3298 N N A PRO A 1 426 ? 31.85700 -9.45900 -32.44800 0.330 8.86854 409 PRO A N 1
ATOM 3299 N N B PRO A 1 426 ? 31.85700 -9.45900 -32.44800 0.330 8.86854 409 PRO A N 1
ATOM 3300 N N C PRO A 1 426 ? 31.84200 -9.44900 -32.45200 0.340 8.34804 409 PRO A N 1
ATOM 3301 C CA A PRO A 1 426 ? 31.85000 -9.62000 -30.99100 0.330 9.34727 409 PRO A CA 1
ATOM 3302 C CA B PRO A 1 426 ? 31.85000 -9.62000 -30.99100 0.330 9.34727 409 PRO A CA 1
ATOM 3303 C CA C PRO A 1 426 ? 31.85900 -9.63600 -30.99600 0.340 8.77736 409 PRO A CA 1
ATOM 3304 C C A PRO A 1 426 ? 33.24700 -9.91600 -30.46900 0.330 9.80297 409 PRO A C 1
ATOM 3305 C C B PRO A 1 426 ? 33.24700 -9.91600 -30.46900 0.330 9.80297 409 PRO A C 1
ATOM 3306 C C C PRO A 1 426 ? 33.27800 -9.83900 -30.48000 0.340 9.30896 409 PRO A C 1
ATOM 3307 O O A PRO A 1 426 ? 34.14300 -10.33600 -31.20900 0.330 9.57233 409 PRO A O 1
ATOM 3308 O O B PRO A 1 426 ? 34.14300 -10.33600 -31.20900 0.330 9.57233 409 PRO A O 1
ATOM 3309 O O C PRO A 1 426 ? 34.22100 -10.11700 -31.23000 0.340 8.82094 409 PRO A O 1
ATOM 3319 N N . VAL A 1 427 ? 33.42200 -9.69400 -29.16300 1.000 9.73594 410 VAL A N 1
ATOM 3320 C CA . VAL A 1 427 ? 34.69700 -9.88600 -28.47000 1.000 9.51868 410 VAL A CA 1
ATOM 3321 C C . VAL A 1 427 ? 34.44200 -10.80600 -27.28000 1.000 9.34679 410 VAL A C 1
ATOM 3322 O O . VAL A 1 427 ? 33.46000 -10.60400 -26.54100 1.000 10.77105 410 VAL A O 1
ATOM 3326 N N A ASP A 1 428 ? 35.27500 -11.84300 -27.12400 0.490 9.03815 411 ASP A N 1
ATOM 3327 N N B ASP A 1 428 ? 35.31200 -11.79700 -27.09000 0.510 9.22139 411 ASP A N 1
ATOM 3328 C CA A ASP A 1 428 ? 35.24800 -12.74500 -25.96900 0.490 8.46606 411 ASP A CA 1
ATOM 3329 C CA B ASP A 1 428 ? 35.24300 -12.73500 -25.97200 0.510 9.31819 411 ASP A CA 1
ATOM 3330 C C A ASP A 1 428 ? 36.56100 -12.58600 -25.20900 0.490 8.21665 411 ASP A C 1
ATOM 3331 C C B ASP A 1 428 ? 36.55200 -12.64100 -25.19800 0.510 8.72699 411 ASP A C 1
ATOM 3332 O O A ASP A 1 428 ? 37.63300 -12.94100 -25.72300 0.490 8.96431 411 ASP A O 1
ATOM 3333 O O B ASP A 1 428 ? 37.60600 -13.07600 -25.69700 0.510 9.08633 411 ASP A O 1
ATOM 3342 N N . LEU A 1 429 ? 36.47400 -12.06300 -23.99300 1.000 8.97908 412 LEU A N 1
ATOM 3343 C CA . LEU A 1 429 ? 37.61800 -11.93800 -23.10100 1.000 8.42969 412 LEU A CA 1
ATOM 3344 C C . LEU A 1 429 ? 37.59800 -13.14700 -22.17900 1.000 8.70443 412 LEU A C 1
ATOM 3345 O O . LEU A 1 429 ? 36.71300 -13.26500 -21.30500 1.000 9.82942 412 LEU A O 1
ATOM 3350 N N . HIS A 1 430 ? 38.50700 -14.08100 -22.38300 1.000 8.96419 413 HIS A N 1
ATOM 3351 C CA . HIS A 1 430 ? 38.55500 -15.32100 -21.63900 1.000 8.89929 413 HIS A CA 1
ATOM 3352 C C . HIS A 1 430 ? 39.07300 -15.07000 -20.22200 1.000 8.99584 413 HIS A C 1
ATOM 3353 O O . HIS A 1 430 ? 39.69200 -14.02800 -19.92700 1.000 8.62443 413 HIS A O 1
ATOM 3360 N N . SER A 1 431 ? 38.84000 -16.05000 -19.34400 1.000 9.04895 414 SER A N 1
ATOM 3361 C CA . SER A 1 431 ? 39.30600 -15.92400 -17.96800 1.000 10.33781 414 SER A CA 1
ATOM 3362 C C . SER A 1 431 ? 40.81600 -15.71900 -17.82900 1.000 10.65276 414 SER A C 1
ATOM 3363 O O . SER A 1 431 ? 41.22800 -15.12800 -16.82600 1.000 11.34547 414 SER A O 1
ATOM 3366 N N . ASP A 1 432 ? 41.65700 -16.11900 -18.80400 1.000 9.55224 415 ASP A N 1
ATOM 3367 C CA . ASP A 1 432 ? 43.09500 -15.86500 -18.71700 1.000 9.93203 415 ASP A CA 1
ATOM 3368 C C . ASP A 1 432 ? 43.47900 -14.47600 -19.17200 1.000 9.40673 415 ASP A C 1
ATOM 3369 O O . ASP A 1 432 ? 44.68700 -14.16600 -19.18000 1.000 11.34209 415 ASP A O 1
ATOM 3374 N N . SER A 1 433 ? 42.52900 -13.63300 -19.56400 1.000 8.60523 416 SER A N 1
ATOM 3375 C CA . SER A 1 433 ? 42.83600 -12.25200 -19.93800 1.000 8.71075 416 SER A CA 1
ATOM 3376 C C . SER A 1 433 ? 42.74000 -11.35200 -18.70300 1.000 8.56995 416 SER A C 1
ATOM 3377 O O . SER A 1 433 ? 41.90900 -11.57500 -17.80900 1.000 9.49769 416 SER A O 1
ATOM 3380 N N A SER A 1 434 ? 43.61800 -10.34400 -18.65200 0.520 7.32130 417 SER A N 1
ATOM 3381 N N B SER A 1 434 ? 43.59000 -10.32800 -18.66400 0.480 7.97572 417 SER A N 1
ATOM 3382 C CA A SER A 1 434 ? 43.63600 -9.36900 -17.56900 0.520 8.27795 417 SER A CA 1
ATOM 3383 C CA B SER A 1 434 ? 43.47400 -9.33300 -17.61200 0.480 9.50547 417 SER A CA 1
ATOM 3384 C C A SER A 1 434 ? 44.00100 -8.01000 -18.14700 0.520 6.86533 417 SER A C 1
ATOM 3385 C C B SER A 1 434 ? 44.03300 -8.01400 -18.10100 0.480 8.53770 417 SER A C 1
ATOM 3386 O O A SER A 1 434 ? 44.74200 -7.93200 -19.12700 0.520 5.75149 417 SER A O 1
ATOM 3387 O O B SER A 1 434 ? 44.95700 -7.97600 -18.92700 0.480 8.90154 417 SER A O 1
ATOM 3392 N N . ASN A 1 435 ? 43.51700 -6.93300 -17.52100 1.000 7.75780 418 ASN A N 1
ATOM 3393 C CA . ASN A 1 435 ? 43.99400 -5.58200 -17.84500 1.000 8.21031 418 ASN A CA 1
ATOM 3394 C C . ASN A 1 435 ? 43.87600 -5.31000 -19.34400 1.000 7.32290 418 ASN A C 1
ATOM 3395 O O . ASN A 1 435 ? 44.80400 -4.77700 -19.96500 1.000 7.57953 418 ASN A O 1
ATOM 3400 N N . ILE A 1 436 ? 42.77500 -5.72400 -19.92200 1.000 7.84217 419 ILE A N 1
ATOM 3401 C CA . ILE A 1 436 ? 42.47400 -5.43100 -21.32700 1.000 7.43862 419 ILE A CA 1
ATOM 3402 C C . ILE A 1 436 ? 41.62600 -4.16900 -21.35900 1.000 7.73789 419 ILE A C 1
ATOM 3403 O O . ILE A 1 436 ? 40.57200 -4.11700 -20.70000 1.000 10.22978 419 ILE A O 1
ATOM 3408 N N . THR A 1 437 ? 42.06600 -3.17700 -22.11600 1.000 8.37557 420 THR A N 1
ATOM 3409 C CA . THR A 1 437 ? 41.32100 -1.90100 -22.28900 1.000 8.74503 420 THR A CA 1
ATOM 3410 C C . THR A 1 437 ? 40.59400 -1.97000 -23.62400 1.000 7.98127 420 THR A C 1
ATOM 3411 O O . THR A 1 437 ? 41.22000 -1.74400 -24.64500 1.000 9.51232 420 THR A O 1
ATOM 3415 N N . VAL A 1 438 ? 39.30000 -2.21100 -23.56000 1.000 8.17434 421 VAL A N 1
ATOM 3416 C CA . VAL A 1 438 ? 38.49200 -2.41000 -24.78100 1.000 8.36715 421 VAL A CA 1
ATOM 3417 C C . VAL A 1 438 ? 37.59100 -1.21800 -25.05700 1.000 9.31026 421 VAL A C 1
ATOM 3418 O O . VAL A 1 438 ? 36.90500 -0.78400 -24.15500 1.000 10.17935 421 VAL A O 1
ATOM 3422 N N . THR A 1 439 ? 37.61500 -0.73600 -26.28400 1.000 10.21882 422 THR A N 1
ATOM 3423 C CA . THR A 1 439 ? 36.62400 0.27000 -26.74400 1.000 10.52214 422 THR A CA 1
ATOM 3424 C C . THR A 1 439 ? 35.96400 -0.39300 -27.94700 1.000 11.07473 422 THR A C 1
ATOM 3425 O O . THR A 1 439 ? 36.64200 -1.09600 -28.69500 1.000 11.38397 422 THR A O 1
ATOM 3429 N N . SER A 1 440 ? 34.66600 -0.22400 -28.08400 1.000 11.91201 423 SER A N 1
ATOM 3430 C CA . SER A 1 440 ? 33.96500 -0.95500 -29.15800 1.000 14.82901 423 SER A CA 1
ATOM 3431 C C . SER A 1 440 ? 32.74000 -0.18900 -29.63000 1.000 17.34311 423 SER A C 1
ATOM 3432 O O . SER A 1 440 ? 32.14400 0.53000 -28.84900 1.000 17.78330 423 SER A O 1
ATOM 3435 N N . CYS A 1 441 ? 32.38500 -0.42400 -30.88900 1.000 17.36534 424 CYS A N 1
ATOM 3436 C CA . CYS A 1 441 ? 31.17400 0.22300 -31.45000 1.000 19.41134 424 CYS A CA 1
ATOM 3437 C C . CYS A 1 441 ? 29.97300 -0.24400 -30.63300 1.000 20.84194 424 CYS A C 1
ATOM 3438 O O . CYS A 1 441 ? 29.09800 0.57700 -30.38300 1.000 23.19637 424 CYS A O 1
ATOM 3441 N N . ASP A 1 442 ? 29.94700 -1.51100 -30.27100 1.000 20.71356 425 ASP A N 1
ATOM 3442 C CA . ASP A 1 442 ? 28.88300 -2.04100 -29.39200 1.000 22.24658 425 ASP A CA 1
ATOM 3443 C C . ASP A 1 442 ? 29.52100 -2.86400 -28.28800 1.000 20.15999 425 ASP A C 1
ATOM 3444 O O . ASP A 1 442 ? 30.48800 -3.56200 -28.54900 1.000 20.32679 425 ASP A O 1
ATOM 3449 N N . THR A 1 443 ? 28.94600 -2.79900 -27.09200 1.000 21.39773 426 THR A N 1
ATOM 3450 C CA . THR A 1 443 ? 29.46600 -3.58800 -25.95600 1.000 21.47600 426 THR A CA 1
ATOM 3451 C C . THR A 1 443 ? 28.50100 -4.71200 -25.56200 1.000 21.66738 426 THR A C 1
ATOM 3452 O O . THR A 1 443 ? 28.86100 -5.52000 -24.72300 1.000 22.87212 426 THR A O 1
ATOM 3456 N N . ASP A 1 444 ? 27.30400 -4.73600 -26.15900 1.000 21.27388 427 ASP A N 1
ATOM 3457 C CA . ASP A 1 444 ? 26.29400 -5.77900 -25.85500 1.000 23.23485 427 ASP A CA 1
ATOM 3458 C C . ASP A 1 444 ? 26.79700 -7.16500 -26.28100 1.000 23.25046 427 ASP A C 1
ATOM 3459 O O . ASP A 1 444 ? 26.38100 -8.14000 -25.68100 1.000 25.98021 427 ASP A O 1
ATOM 3464 N N . ASN A 1 445 ? 27.61700 -7.21800 -27.33200 1.000 19.75177 428 ASN A N 1
ATOM 3465 C CA . ASN A 1 445 ? 28.16600 -8.50400 -27.83100 1.000 18.51498 428 ASN A CA 1
ATOM 3466 C C . ASN A 1 445 ? 29.59800 -8.72800 -27.30800 1.000 17.42211 428 ASN A C 1
ATOM 3467 O O . ASN A 1 445 ? 30.37200 -9.40200 -27.99500 1.000 16.99976 428 ASN A O 1
ATOM 3472 N N . ILE A 1 446 ? 29.96300 -8.16900 -26.16200 1.000 16.78439 429 ILE A N 1
ATOM 3473 C CA . ILE A 1 446 ? 31.26700 -8.44300 -25.56200 1.000 16.63911 429 ILE A CA 1
ATOM 3474 C C . ILE A 1 446 ? 31.02000 -9.26600 -24.32800 1.000 15.07683 429 ILE A C 1
ATOM 3475 O O . ILE A 1 446 ? 30.14600 -8.91700 -23.51100 1.000 18.25715 429 ILE A O 1
ATOM 3480 N N A THR A 1 447 ? 31.72300 -10.37300 -24.22000 0.600 13.43903 430 THR A N 1
ATOM 3481 N N B THR A 1 447 ? 31.72900 -10.38200 -24.18400 0.400 14.07099 430 THR A N 1
ATOM 3482 C CA A THR A 1 447 ? 31.69800 -11.19400 -23.03300 0.600 13.89269 430 THR A CA 1
ATOM 3483 C CA B THR A 1 447 ? 31.62200 -11.21500 -22.99000 0.400 14.39407 430 THR A CA 1
ATOM 3484 C C A THR A 1 447 ? 33.00300 -10.93800 -22.29200 0.600 12.78588 430 THR A C 1
ATOM 3485 C C B THR A 1 447 ? 32.94900 -11.17800 -22.25800 0.400 13.25751 430 THR A C 1
ATOM 3486 O O A THR A 1 447 ? 34.07600 -10.87900 -22.89800 0.600 12.49568 430 THR A O 1
ATOM 3487 O O B THR A 1 447 ? 33.97300 -11.58600 -22.82600 0.400 12.79628 430 THR A O 1
ATOM 3494 N N . ASP A 1 448 ? 32.92200 -10.72500 -20.99200 1.000 13.34960 431 ASP A N 1
ATOM 3495 C CA . ASP A 1 448 ? 34.11400 -10.46700 -20.19500 1.000 13.11101 431 ASP A CA 1
ATOM 3496 C C . ASP A 1 448 ? 34.17000 -11.46300 -19.05400 1.000 13.24548 431 ASP A C 1
ATOM 3497 O O . ASP A 1 448 ? 33.49200 -11.28000 -18.02700 1.000 15.17057 431 ASP A O 1
ATOM 3502 N N . ASN A 1 449 ? 35.00100 -12.48300 -19.21300 1.000 12.30506 432 ASN A N 1
ATOM 3503 C CA . ASN A 1 449 ? 35.28700 -13.44000 -18.16100 1.000 12.15208 432 ASN A CA 1
ATOM 3504 C C . ASN A 1 449 ? 36.65400 -13.24900 -17.53200 1.000 11.80872 432 ASN A C 1
ATOM 3505 O O . ASN A 1 449 ? 37.06100 -14.06500 -16.70100 1.000 12.45882 432 ASN A O 1
ATOM 3510 N N . GLY A 1 450 ? 37.36300 -12.18300 -17.89100 1.000 10.51801 433 GLY A N 1
ATOM 3511 C CA . GLY A 1 450 ? 38.69300 -11.91000 -17.38000 1.000 10.67455 433 GLY A CA 1
ATOM 3512 C C . GLY A 1 450 ? 38.71700 -10.99200 -16.16300 1.000 10.39379 433 GLY A C 1
ATOM 3513 O O . GLY A 1 450 ? 37.69500 -10.69000 -15.53900 1.000 11.90442 433 GLY A O 1
ATOM 3514 N N . THR A 1 451 ? 39.92400 -10.55000 -15.84700 1.000 10.69155 434 THR A N 1
ATOM 3515 C CA . THR A 1 451 ? 40.23700 -9.86700 -14.58300 1.000 11.91884 434 THR A CA 1
ATOM 3516 C C . THR A 1 451 ? 40.61200 -8.41600 -14.85300 1.000 9.46972 434 THR A C 1
ATOM 3517 O O . THR A 1 451 ? 41.59300 -8.14300 -15.55100 1.000 10.31102 434 THR A O 1
ATOM 3521 N N . ASN A 1 452 ? 39.90900 -7.47700 -14.22700 1.000 10.71851 435 ASN A N 1
ATOM 3522 C CA . ASN A 1 452 ? 40.29300 -6.06300 -14.24700 1.000 10.92522 435 ASN A CA 1
ATOM 3523 C C . ASN A 1 452 ? 40.32000 -5.52600 -15.67700 1.000 10.94001 435 ASN A C 1
ATOM 3524 O O . ASN A 1 452 ? 41.18100 -4.72000 -16.03600 1.000 12.15708 435 ASN A O 1
ATOM 3529 N N . ASN A 1 453 ? 39.39200 -5.98900 -16.49700 1.000 9.86963 436 ASN A N 1
ATOM 3530 C CA . ASN A 1 453 ? 39.25700 -5.48500 -17.86800 1.000 10.73709 436 ASN A CA 1
ATOM 3531 C C . ASN A 1 453 ? 38.33600 -4.27000 -17.83500 1.000 11.95956 436 ASN A C 1
ATOM 3532 O O . ASN A 1 453 ? 37.48500 -4.14100 -16.93900 1.000 14.24750 436 ASN A O 1
ATOM 3537 N N . SER A 1 454 ? 38.51200 -3.38300 -18.81300 1.000 11.32163 437 SER A N 1
ATOM 3538 C CA . SER A 1 454 ? 37.71000 -2.14900 -18.95700 1.000 12.89650 437 SER A CA 1
ATOM 3539 C C . SER A 1 454 ? 37.02100 -2.22600 -20.31000 1.000 12.83810 437 SER A C 1
ATOM 3540 O O . SER A 1 454 ? 37.67600 -2.51000 -21.30100 1.000 13.46753 437 SER A O 1
ATOM 3543 N N . ILE A 1 455 ? 35.71600 -2.03000 -20.31600 1.000 14.00541 438 ILE A N 1
ATOM 3544 C CA . ILE A 1 455 ? 34.94000 -2.07700 -21.58000 1.000 17.41529 438 ILE A CA 1
ATOM 3545 C C . ILE A 1 455 ? 34.16700 -0.76200 -21.70900 1.000 18.81595 438 ILE A C 1
ATOM 3546 O O . ILE A 1 455 ? 33.41500 -0.44400 -20.78800 1.000 22.10469 438 ILE A O 1
ATOM 3551 N N . GLU A 1 456 ? 34.36600 -0.02900 -22.79900 1.000 18.57227 439 GLU A N 1
ATOM 3552 C CA . GLU A 1 456 ? 33.69000 1.27400 -23.00900 1.000 21.39033 439 GLU A CA 1
ATOM 3553 C C . GLU A 1 456 ? 33.17500 1.36500 -24.44200 1.000 19.85587 439 GLU A C 1
ATOM 3554 O O . GLU A 1 456 ? 33.87500 0.91600 -25.35200 1.000 19.28823 439 GLU A O 1
ATOM 3560 N N . ALA A 1 457 ? 31.96500 1.87600 -24.61700 1.000 20.28529 440 ALA A N 1
ATOM 3561 C CA . ALA A 1 457 ? 31.33800 2.03400 -25.94200 1.000 23.14459 440 ALA A CA 1
ATOM 3562 C C . ALA A 1 457 ? 31.89600 3.26700 -26.63500 1.000 25.75688 440 ALA A C 1
ATOM 3563 O O . ALA A 1 457 ? 32.25000 4.22100 -25.95800 1.000 27.24993 440 ALA A O 1
ATOM 3565 N N . ILE A 1 458 ? 31.99000 3.20800 -27.95100 1.000 26.69566 441 ILE A N 1
ATOM 3566 C CA . ILE A 1 458 ? 32.37900 4.41500 -28.72600 1.000 30.62310 441 ILE A CA 1
ATOM 3567 C C . ILE A 1 458 ? 31.30000 4.60400 -29.80400 1.000 33.62577 441 ILE A C 1
ATOM 3568 O O . ILE A 1 458 ? 30.63600 3.62100 -30.14900 1.000 30.73058 441 ILE A O 1
ATOM 3573 N N . ASP A 1 459 ? 31.12700 5.84900 -30.26500 1.000 39.25525 442 ASP A N 1
ATOM 3574 C CA . ASP A 1 459 ? 30.08500 6.13200 -31.29100 1.000 45.45062 442 ASP A CA 1
ATOM 3575 C C . ASP A 1 459 ? 30.63900 5.91000 -32.70000 1.000 49.37713 442 ASP A C 1
ATOM 3576 O O . ASP A 1 459 ? 31.44600 6.71900 -33.13900 1.000 49.77338 442 ASP A O 1
ATOM 3581 N N . CYS A 1 460 ? 30.17100 4.84100 -33.34700 1.000 53.55969 443 CYS A N 1
ATOM 3582 C CA . CYS A 1 460 ? 30.59800 4.44800 -34.71200 1.000 58.37820 443 CYS A CA 1
ATOM 3583 C C . CYS A 1 460 ? 32.11100 4.34400 -34.82700 1.000 60.60718 443 CYS A C 1
ATOM 3584 O O . CYS A 1 460 ? 32.61800 4.63200 -35.93300 1.000 61.91830 443 CYS A O 1
ATOM 3587 N N . GLN B 1 18 ? 37.43800 -30.13400 -61.98000 1.000 35.85360 1 GLN B N 1
ATOM 3588 C CA . GLN B 1 18 ? 37.23700 -30.67600 -63.34600 1.000 34.97549 1 GLN B CA 1
ATOM 3589 C C . GLN B 1 18 ? 38.18400 -31.88100 -63.55600 1.000 28.07632 1 GLN B C 1
ATOM 3590 O O . GLN B 1 18 ? 37.78600 -32.76200 -64.30800 1.000 29.80914 1 GLN B O 1
ATOM 3596 N N . THR B 1 19 ? 39.32600 -31.95500 -62.85600 1.000 21.55800 2 THR B N 1
ATOM 3597 C CA . THR B 1 19 ? 40.21300 -33.16300 -62.99000 1.000 17.50609 2 THR B CA 1
ATOM 3598 C C . THR B 1 19 ? 39.82900 -34.26000 -61.99400 1.000 16.12147 2 THR B C 1
ATOM 3599 O O . THR B 1 19 ? 39.69000 -33.94600 -60.82300 1.000 18.88543 2 THR B O 1
ATOM 3603 N N . THR B 1 20 ? 39.66200 -35.48800 -62.45000 1.000 14.11345 3 THR B N 1
ATOM 3604 C CA . THR B 1 20 ? 39.42300 -36.63600 -61.54900 1.000 13.86187 3 THR B CA 1
ATOM 3605 C C . THR B 1 20 ? 40.77700 -37.32100 -61.35400 1.000 11.19705 3 THR B C 1
ATOM 3606 O O . THR B 1 20 ? 41.42000 -37.66800 -62.35200 1.000 11.29493 3 THR B O 1
ATOM 3610 N N . THR B 1 21 ? 41.17400 -37.51100 -60.12100 1.000 10.20816 4 THR B N 1
ATOM 3611 C CA . THR B 1 21 ? 42.44700 -38.19900 -59.83300 1.000 9.78584 4 THR B CA 1
ATOM 3612 C C . THR B 1 21 ? 42.15600 -39.61600 -59.36000 1.000 8.73474 4 THR B C 1
ATOM 3613 O O . THR B 1 21 ? 41.31700 -39.78300 -58.49900 1.000 10.84870 4 THR B O 1
ATOM 3617 N N . VAL B 1 22 ? 42.87500 -40.57200 -59.88800 1.000 8.51042 5 VAL B N 1
ATOM 3618 C CA . VAL B 1 22 ? 42.74900 -41.97200 -59.48600 1.000 8.99369 5 VAL B CA 1
ATOM 3619 C C . VAL B 1 22 ? 44.10400 -42.48200 -59.06200 1.000 8.06024 5 VAL B C 1
ATOM 3620 O O . VAL B 1 22 ? 45.15300 -41.91900 -59.43800 1.000 8.14111 5 VAL B O 1
ATOM 3624 N N . TYR B 1 23 ? 44.10100 -43.57800 -58.28600 1.000 8.37524 6 TYR B N 1
ATOM 3625 C CA . TYR B 1 23 ? 45.29100 -44.02800 -57.56600 1.000 9.28393 6 TYR B CA 1
ATOM 3626 C C . TYR B 1 23 ? 45.61900 -45.48400 -57.84600 1.000 8.15360 6 TYR B C 1
ATOM 3627 O O . TYR B 1 23 ? 46.45800 -46.08700 -57.15600 1.000 9.78460 6 TYR B O 1
ATOM 3636 N N . SER B 1 24 ? 45.00500 -46.04800 -58.87600 1.000 8.70689 7 SER B N 1
ATOM 3637 C CA . SER B 1 24 ? 45.30500 -47.42700 -59.26300 1.000 9.09526 7 SER B CA 1
ATOM 3638 C C . SER B 1 24 ? 44.97300 -47.57700 -60.73700 1.000 9.27577 7 SER B C 1
ATOM 3639 O O . SER B 1 24 ? 44.15500 -46.83400 -61.29200 1.000 9.22850 7 SER B O 1
ATOM 3642 N N . LEU B 1 25 ? 45.57800 -48.59300 -61.35600 1.000 8.97890 8 LEU B N 1
ATOM 3643 C CA . LEU B 1 25 ? 45.24400 -48.89300 -62.75000 1.000 9.47525 8 LEU B CA 1
ATOM 3644 C C . LEU B 1 25 ? 43.80400 -49.37400 -62.85600 1.000 10.03968 8 LEU B C 1
ATOM 3645 O O . LEU B 1 25 ? 43.09500 -49.01600 -63.79600 1.000 10.42742 8 LEU B O 1
ATOM 3650 N N . GLU B 1 26 ? 43.32400 -50.12000 -61.85100 1.000 10.20950 9 GLU B N 1
ATOM 3651 C CA . GLU B 1 26 ? 41.94900 -50.60400 -61.86500 1.000 11.75391 9 GLU B CA 1
ATOM 3652 C C . GLU B 1 26 ? 40.96800 -49.44600 -61.90700 1.000 11.87145 9 GLU B C 1
ATOM 3653 O O . GLU B 1 26 ? 39.96400 -49.49400 -62.62900 1.000 12.98123 9 GLU B O 1
ATOM 3659 N N . ASP B 1 27 ? 41.24500 -48.37800 -61.16100 1.000 10.00787 10 ASP B N 1
ATOM 3660 C CA . ASP B 1 27 ? 40.32200 -47.23800 -61.16000 1.000 10.04008 10 ASP B CA 1
ATOM 3661 C C . ASP B 1 27 ? 40.49100 -46.35400 -62.39300 1.000 9.62878 10 ASP B C 1
ATOM 3662 O O . ASP B 1 27 ? 39.58000 -45.59900 -62.74700 1.000 10.57557 10 ASP B O 1
ATOM 3667 N N . LEU B 1 28 ? 41.64300 -46.42800 -63.07000 1.000 9.07615 11 LEU B N 1
ATOM 3668 C CA . LEU B 1 28 ? 41.81700 -45.68800 -64.32900 1.000 9.58280 11 LEU B CA 1
ATOM 3669 C C . LEU B 1 28 ? 40.98100 -46.29100 -65.46700 1.000 8.93405 11 LEU B C 1
ATOM 3670 O O . LEU B 1 28 ? 40.38900 -45.55200 -66.27600 1.000 10.03020 11 LEU B O 1
ATOM 3675 N N . LEU B 1 29 ? 40.95800 -47.62700 -65.56900 1.000 9.77435 12 LEU B N 1
ATOM 3676 C CA . LEU B 1 29 ? 40.44900 -48.25300 -66.79700 1.000 9.97026 12 LEU B CA 1
ATOM 3677 C C . LEU B 1 29 ? 39.03200 -47.82800 -67.18500 1.000 10.01447 12 LEU B C 1
ATOM 3678 O O . LEU B 1 29 ? 38.79300 -47.64000 -68.38800 1.000 11.24288 12 LEU B O 1
ATOM 3683 N N . PRO B 1 30 ? 38.07800 -47.63600 -66.27300 1.000 11.16519 13 PRO B N 1
ATOM 3684 C CA . PRO B 1 30 ? 36.73300 -47.27500 -66.74000 1.000 12.26094 13 PRO B CA 1
ATOM 3685 C C . PRO B 1 30 ? 36.69000 -45.94800 -67.48700 1.000 11.96800 13 PRO B C 1
ATOM 3686 O O . PRO B 1 30 ? 35.83500 -45.75300 -68.36500 1.000 14.23584 13 PRO B O 1
ATOM 3690 N N . TYR B 1 31 ? 37.60600 -45.02900 -67.19500 1.000 10.91570 14 TYR B N 1
ATOM 3691 C CA . TYR B 1 31 ? 37.56300 -43.69000 -67.82300 1.000 10.88068 14 TYR B CA 1
ATOM 3692 C C . TYR B 1 31 ? 37.87600 -43.79900 -69.32000 1.000 11.40767 14 TYR B C 1
ATOM 3693 O O . TYR B 1 31 ? 37.39200 -42.97500 -70.07400 1.000 13.44963 14 TYR B O 1
ATOM 3702 N N . LEU B 1 32 ? 38.66200 -44.80700 -69.70000 1.000 11.05597 15 LEU B N 1
ATOM 3703 C CA . LEU B 1 32 ? 39.11800 -44.94200 -71.12400 1.000 11.70468 15 LEU B CA 1
ATOM 3704 C C . LEU B 1 32 ? 37.92400 -45.17600 -72.05500 1.000 13.26729 15 LEU B C 1
ATOM 3705 O O . LEU B 1 32 ? 38.09200 -45.04200 -73.26400 1.000 14.43594 15 LEU B O 1
ATOM 3710 N N . LYS B 1 33 ? 36.79500 -45.59400 -71.50000 1.000 15.54887 16 LYS B N 1
ATOM 3711 C CA . LYS B 1 33 ? 35.56600 -45.82100 -72.29900 1.000 16.73668 16 LYS B CA 1
ATOM 3712 C C . LYS B 1 33 ? 34.70800 -44.54900 -72.35100 1.000 17.88649 16 LYS B C 1
ATOM 3713 O O . LYS B 1 33 ? 33.70800 -44.57500 -73.06600 1.000 22.38954 16 LYS B O 1
ATOM 3719 N N . GLN B 1 34 ? 35.10200 -43.48200 -71.68000 1.000 15.53246 17 GLN B N 1
ATOM 3720 C CA . GLN B 1 34 ? 34.23000 -42.29000 -71.56300 1.000 16.09720 17 GLN B CA 1
ATOM 3721 C C . GLN B 1 34 ? 34.73900 -41.10600 -72.37900 1.000 15.70273 17 GLN B C 1
ATOM 3722 O O . GLN B 1 34 ? 35.95600 -40.96300 -72.55000 1.000 15.91511 17 GLN B O 1
ATOM 3728 N N . ASP B 1 35 ? 33.81000 -40.30900 -72.88900 1.000 15.52017 18 ASP B N 1
ATOM 3729 C CA . ASP B 1 35 ? 34.16300 -39.07400 -73.60500 1.000 15.01345 18 ASP B CA 1
ATOM 3730 C C . ASP B 1 35 ? 34.27300 -37.88200 -72.65500 1.000 14.89829 18 ASP B C 1
ATOM 3731 O O . ASP B 1 35 ? 33.66100 -37.93300 -71.59100 1.000 15.72895 18 ASP B O 1
ATOM 3736 N N . ASN B 1 36 ? 35.03200 -36.86800 -73.02300 1.000 14.97242 19 ASN B N 1
ATOM 3737 C CA . ASN B 1 36 ? 35.06900 -35.57800 -72.30000 1.000 14.80363 19 ASN B CA 1
ATOM 3738 C C . ASN B 1 36 ? 35.50400 -35.73600 -70.84400 1.000 15.77445 19 ASN B C 1
ATOM 3739 O O . ASN B 1 36 ? 34.90800 -35.08600 -69.99800 1.000 19.66173 19 ASN B O 1
ATOM 3744 N N . VAL B 1 37 ? 36.51200 -36.53100 -70.58200 1.000 13.52232 20 VAL B N 1
ATOM 3745 C CA . VAL B 1 37 ? 36.96300 -36.62100 -69.19100 1.000 13.01597 20 VAL B CA 1
ATOM 3746 C C . VAL B 1 37 ? 38.36000 -36.02500 -69.10500 1.000 12.39230 20 VAL B C 1
ATOM 3747 O O . VAL B 1 37 ? 39.11300 -35.99700 -70.07500 1.000 13.04813 20 VAL B O 1
ATOM 3751 N N . ASP B 1 38 ? 38.70700 -35.56600 -67.91700 1.000 11.50032 21 ASP B N 1
ATOM 3752 C CA . ASP B 1 38 ? 40.00500 -34.98900 -67.59100 1.000 10.76978 21 ASP B CA 1
ATOM 3753 C C . ASP B 1 38 ? 40.47600 -35.77800 -66.37600 1.000 9.58486 21 ASP B C 1
ATOM 3754 O O . ASP B 1 38 ? 39.88800 -35.66600 -65.29900 1.000 10.47431 21 ASP B O 1
ATOM 3759 N N . VAL B 1 39 ? 41.48400 -36.63200 -66.55100 1.000 8.77519 22 VAL B N 1
ATOM 3760 C CA . VAL B 1 39 ? 41.85700 -37.66400 -65.58100 1.000 8.89837 22 VAL B CA 1
ATOM 3761 C C . VAL B 1 39 ? 43.33900 -37.56100 -65.29900 1.000 7.50441 22 VAL B C 1
ATOM 3762 O O . VAL B 1 39 ? 44.14200 -37.29300 -66.20100 1.000 8.92399 22 VAL B O 1
ATOM 3766 N N . LYS B 1 40 ? 43.72500 -37.81700 -64.05900 1.000 7.78141 23 LYS B N 1
ATOM 3767 C CA . LYS B 1 40 ? 45.11900 -37.85500 -63.66500 1.000 7.39508 23 LYS B CA 1
ATOM 3768 C C . LYS B 1 40 ? 45.34700 -39.15100 -62.92100 1.000 7.45636 23 LYS B C 1
ATOM 3769 O O . LYS B 1 40 ? 44.58500 -39.44500 -61.99600 1.000 9.03521 23 LYS B O 1
ATOM 3775 N N . LEU B 1 41 ? 46.32400 -39.93900 -63.31400 1.000 7.73420 24 LEU B N 1
ATOM 3776 C CA . LEU B 1 41 ? 46.79000 -41.06600 -62.51200 1.000 7.85334 24 LEU B CA 1
ATOM 3777 C C . LEU B 1 41 ? 47.85100 -40.54000 -61.57900 1.000 7.39077 24 LEU B C 1
ATOM 3778 O O . LEU B 1 41 ? 48.83800 -39.97000 -62.03800 1.000 7.96117 24 LEU B O 1
ATOM 3783 N N . ALA B 1 42 ? 47.66100 -40.73900 -60.28200 1.000 8.01400 25 ALA B N 1
ATOM 3784 C CA . ALA B 1 42 ? 48.50600 -40.04700 -59.32400 1.000 8.17736 25 ALA B CA 1
ATOM 3785 C C . ALA B 1 42 ? 49.97900 -40.46500 -59.42400 1.000 8.49212 25 ALA B C 1
ATOM 3786 O O . ALA B 1 42 ? 50.30500 -41.60500 -59.75300 1.000 8.36753 25 ALA B O 1
ATOM 3788 N N . PRO B 1 43 ? 50.89600 -39.54200 -59.13100 1.000 9.00647 26 PRO B N 1
ATOM 3789 C CA . PRO B 1 43 ? 52.33000 -39.88300 -59.13700 1.000 8.96145 26 PRO B CA 1
ATOM 3790 C C . PRO B 1 43 ? 52.59300 -41.16500 -58.34200 1.000 8.67455 26 PRO B C 1
ATOM 3791 O O . PRO B 1 43 ? 52.09500 -41.34600 -57.21900 1.000 9.91858 26 PRO B O 1
ATOM 3795 N N . GLY B 1 44 ? 53.44400 -42.01200 -58.89400 1.000 8.67283 27 GLY B N 1
ATOM 3796 C CA . GLY B 1 44 ? 53.76300 -43.27700 -58.28000 1.000 8.54816 27 GLY B CA 1
ATOM 3797 C C . GLY B 1 44 ? 54.20700 -44.29800 -59.31100 1.000 8.02016 27 GLY B C 1
ATOM 3798 O O . GLY B 1 44 ? 54.32600 -44.00800 -60.50500 1.000 9.43320 27 GLY B O 1
ATOM 3799 N N . THR B 1 45 ? 54.43400 -45.49400 -58.82000 1.000 9.32482 28 THR B N 1
ATOM 3800 C CA . THR B 1 45 ? 54.90100 -46.61500 -59.63000 1.000 9.45067 28 THR B CA 1
ATOM 3801 C C . THR B 1 45 ? 53.80500 -47.66300 -59.68900 1.000 10.63087 28 THR B C 1
ATOM 3802 O O . THR B 1 45 ? 53.24100 -48.03400 -58.65200 1.000 11.06238 28 THR B O 1
ATOM 3806 N N . TYR B 1 46 ? 53.51500 -48.14200 -60.88900 1.000 8.23277 29 TYR B N 1
ATOM 3807 C CA . TYR B 1 46 ? 52.43800 -49.07900 -61.14900 1.000 8.16169 29 TYR B CA 1
ATOM 3808 C C . TYR B 1 46 ? 53.00400 -50.22600 -61.94900 1.000 9.53580 29 TYR B C 1
ATOM 3809 O O . TYR B 1 46 ? 53.63700 -50.01000 -62.97600 1.000 11.00658 29 TYR B O 1
ATOM 3818 N N . ASN B 1 47 ? 52.80000 -51.45100 -61.49100 1.000 12.02202 30 ASN B N 1
ATOM 3819 C CA . ASN B 1 47 ? 53.41200 -52.64700 -62.12200 1.000 13.24479 30 ASN B CA 1
ATOM 3820 C C . ASN B 1 47 ? 52.34400 -53.52400 -62.75100 1.000 14.40152 30 ASN B C 1
ATOM 3821 O O . ASN B 1 47 ? 51.30300 -53.73200 -62.11800 1.000 18.48329 30 ASN B O 1
ATOM 3826 N N . VAL B 1 48 ? 52.56700 -53.95300 -63.98200 1.000 12.78775 31 VAL B N 1
ATOM 3827 C CA . VAL B 1 48 ? 51.66600 -54.93300 -64.64300 1.000 13.49270 31 VAL B CA 1
ATOM 3828 C C . VAL B 1 48 ? 52.48500 -56.21000 -64.83400 1.000 13.33698 31 VAL B C 1
ATOM 3829 O O . VAL B 1 48 ? 53.47200 -56.18100 -65.55300 1.000 14.44598 31 VAL B O 1
ATOM 3833 N N . ASN B 1 49 ? 52.06200 -57.28500 -64.19100 1.000 12.49054 32 ASN B N 1
ATOM 3834 C CA . ASN B 1 49 ? 52.78900 -58.56400 -64.25100 1.000 14.01690 32 ASN B CA 1
ATOM 3835 C C . ASN B 1 49 ? 51.87200 -59.60200 -64.89300 1.000 13.38167 32 ASN B C 1
ATOM 3836 O O . ASN B 1 49 ? 50.71000 -59.33100 -65.15600 1.000 12.56475 32 ASN B O 1
ATOM 3841 N N . GLY B 1 50 ? 52.43000 -60.78400 -65.11600 1.000 13.07117 33 GLY B N 1
ATOM 3842 C CA . GLY B 1 50 ? 51.63000 -61.86900 -65.71700 1.000 13.78086 33 GLY B CA 1
ATOM 3843 C C . GLY B 1 50 ? 50.38500 -62.21200 -64.90800 1.000 14.49534 33 GLY B C 1
ATOM 3844 O O . GLY B 1 50 ? 49.35700 -62.46600 -65.50100 1.000 16.27010 33 GLY B O 1
ATOM 3845 N N A PHE B 1 51 ? 50.48200 -62.12400 -63.58000 0.460 14.73617 34 PHE B N 1
ATOM 3846 N N B PHE B 1 51 ? 50.48500 -62.13200 -63.58100 0.540 13.84188 34 PHE B N 1
ATOM 3847 C CA A PHE B 1 51 ? 49.32400 -62.43900 -62.69800 0.460 16.35475 34 PHE B CA 1
ATOM 3848 C CA B PHE B 1 51 ? 49.32200 -62.43600 -62.70200 0.540 15.34393 34 PHE B CA 1
ATOM 3849 C C A PHE B 1 51 ? 48.19300 -61.40600 -62.85600 0.460 15.67672 34 PHE B C 1
ATOM 3850 C C B PHE B 1 51 ? 48.18200 -61.41600 -62.88200 0.540 14.90829 34 PHE B C 1
ATOM 3851 O O A PHE B 1 51 ? 47.10900 -61.63100 -62.31300 0.460 16.29825 34 PHE B O 1
ATOM 3852 O O B PHE B 1 51 ? 47.11000 -61.63000 -62.31600 0.540 15.21193 34 PHE B O 1
ATOM 3867 N N . ASP B 1 52 ? 48.48000 -60.25700 -63.48200 1.000 14.32986 35 ASP B N 1
ATOM 3868 C CA . ASP B 1 52 ? 47.44200 -59.21000 -63.70200 1.000 13.77621 35 ASP B CA 1
ATOM 3869 C C . ASP B 1 52 ? 46.66400 -59.42600 -65.01300 1.000 13.54225 35 ASP B C 1
ATOM 3870 O O . ASP B 1 52 ? 45.79500 -58.62800 -65.30600 1.000 15.09682 35 ASP B O 1
ATOM 3875 N N . VAL B 1 53 ? 46.98100 -60.48700 -65.76000 1.000 15.00713 36 VAL B N 1
ATOM 3876 C CA . VAL B 1 53 ? 46.31700 -60.79600 -67.05700 1.000 19.48680 36 VAL B CA 1
ATOM 3877 C C . VAL B 1 53 ? 45.51500 -62.08700 -66.95000 1.000 22.69290 36 VAL B C 1
ATOM 3878 O O . VAL B 1 53 ? 46.10600 -63.11000 -66.62800 1.000 24.94024 36 VAL B O 1
ATOM 3882 N N . GLY B 1 54 ? 44.22100 -62.01200 -67.23200 1.000 25.28705 37 GLY B N 1
ATOM 3883 C CA . GLY B 1 54 ? 43.32900 -63.18800 -67.16800 1.000 28.18869 37 GLY B CA 1
ATOM 3884 C C . GLY B 1 54 ? 41.87500 -62.80200 -67.08300 1.000 30.94512 37 GLY B C 1
ATOM 3885 O O . GLY B 1 54 ? 41.59400 -61.62300 -66.99700 1.000 31.00042 37 GLY B O 1
ATOM 3886 N N . GLU B 1 55 ? 40.97900 -63.81100 -66.97600 1.000 35.56905 38 GLU B N 1
ATOM 3887 C CA . GLU B 1 55 ? 39.52500 -63.52300 -67.01900 1.000 40.48885 38 GLU B CA 1
ATOM 3888 C C . GLU B 1 55 ? 39.03100 -62.65200 -65.86800 1.000 42.41132 38 GLU B C 1
ATOM 3889 O O . GLU B 1 55 ? 38.21400 -61.77600 -66.13800 1.000 44.71676 38 GLU B O 1
ATOM 3895 N N . ASP B 1 56 ? 39.51600 -62.83700 -64.64900 1.000 42.13705 39 ASP B N 1
ATOM 3896 C CA . ASP B 1 56 ? 38.96900 -62.06400 -63.50600 1.000 43.58836 39 ASP B CA 1
ATOM 3897 C C . ASP B 1 56 ? 40.05300 -61.11700 -63.03800 1.000 40.97207 39 ASP B C 1
ATOM 3898 O O . ASP B 1 56 ? 39.92900 -60.56200 -61.93500 1.000 42.27588 39 ASP B O 1
ATOM 3903 N N . ARG B 1 57 ? 41.04900 -60.92100 -63.91200 1.000 35.73253 40 ARG B N 1
ATOM 3904 C CA . ARG B 1 57 ? 42.20000 -60.08200 -63.54200 1.000 32.73183 40 ARG B CA 1
ATOM 3905 C C . ARG B 1 57 ? 42.06900 -58.69000 -64.16000 1.000 30.15204 40 ARG B C 1
ATOM 3906 O O . ARG B 1 57 ? 41.18600 -58.51100 -64.99600 1.000 32.02323 40 ARG B O 1
ATOM 3914 N N . LEU B 1 58 ? 42.90900 -57.77700 -63.72100 1.000 26.90887 41 LEU B N 1
ATOM 3915 C CA . LEU B 1 58 ? 42.84800 -56.36700 -64.17000 1.000 24.27176 41 LEU B CA 1
ATOM 3916 C C . LEU B 1 58 ? 42.73300 -56.30000 -65.70700 1.000 20.31109 41 LEU B C 1
ATOM 3917 O O . LEU B 1 58 ? 41.87200 -55.58700 -66.19200 1.000 22.66002 41 LEU B O 1
ATOM 3922 N N . PHE B 1 59 ? 43.54400 -57.04900 -66.44700 1.000 14.13955 42 PHE B N 1
ATOM 3923 C CA . PHE B 1 59 ? 43.57000 -56.91600 -67.90200 1.000 13.79900 42 PHE B CA 1
ATOM 3924 C C . PHE B 1 59 ? 43.09600 -58.22600 -68.49700 1.000 15.48197 42 PHE B C 1
ATOM 3925 O O . PHE B 1 59 ? 43.83100 -59.22000 -68.49900 1.000 19.86077 42 PHE B O 1
ATOM 3933 N N . SER B 1 60 ? 41.87200 -58.25700 -68.99400 1.000 14.38955 43 SER B N 1
ATOM 3934 C CA . SER B 1 60 ? 41.39600 -59.49100 -69.60600 1.000 16.25181 43 SER B CA 1
ATOM 3935 C C . SER B 1 60 ? 41.48800 -59.48400 -71.12500 1.000 15.11327 43 SER B C 1
ATOM 3936 O O . SER B 1 60 ? 41.28100 -60.54000 -71.73500 1.000 17.16562 43 SER B O 1
ATOM 3939 N N . THR B 1 61 ? 41.83900 -58.35000 -71.74300 1.000 13.70043 44 THR B N 1
ATOM 3940 C CA . THR B 1 61 ? 41.97100 -58.24400 -73.19000 1.000 12.57626 44 THR B CA 1
ATOM 3941 C C . THR B 1 61 ? 43.18800 -57.39500 -73.52200 1.000 11.65955 44 THR B C 1
ATOM 3942 O O . THR B 1 61 ? 43.67900 -56.61000 -72.70000 1.000 11.74273 44 THR B O 1
ATOM 3946 N N . THR B 1 62 ? 43.63500 -57.56000 -74.75900 1.000 11.34899 45 THR B N 1
ATOM 3947 C CA . THR B 1 62 ? 44.56700 -56.65300 -75.39400 1.000 11.57893 45 THR B CA 1
ATOM 3948 C C . THR B 1 62 ? 43.81700 -55.84100 -76.45600 1.000 10.65095 45 THR B C 1
ATOM 3949 O O . THR B 1 62 ? 42.90900 -56.38400 -77.10500 1.000 12.10906 45 THR B O 1
ATOM 3953 N N . PRO B 1 63 ? 44.11800 -54.55500 -76.66200 1.000 9.46897 46 PRO B N 1
ATOM 3954 C CA . PRO B 1 63 ? 45.17900 -53.77000 -76.03900 1.000 9.40353 46 PRO B CA 1
ATOM 3955 C C . PRO B 1 63 ? 44.97800 -53.57400 -74.54200 1.000 9.42666 46 PRO B C 1
ATOM 3956 O O . PRO B 1 63 ? 43.80300 -53.49400 -74.06300 1.000 9.30460 46 PRO B O 1
ATOM 3960 N N . LEU B 1 64 ? 46.06100 -53.46400 -73.77000 1.000 8.57091 47 LEU B N 1
ATOM 3961 C CA . LEU B 1 64 ? 45.89000 -53.30300 -72.31800 1.000 8.63189 47 LEU B CA 1
ATOM 3962 C C . LEU B 1 64 ? 45.12300 -52.02700 -71.98600 1.000 8.17362 47 LEU B C 1
ATOM 3963 O O . LEU B 1 64 ? 44.17300 -52.05300 -71.17900 1.000 9.71631 47 LEU B O 1
ATOM 3968 N N . PHE B 1 65 ? 45.54100 -50.90100 -72.53900 1.000 8.52737 48 PHE B N 1
ATOM 3969 C CA . PHE B 1 65 ? 44.93500 -49.58000 -72.31000 1.000 7.57264 48 PHE B CA 1
ATOM 3970 C C . PHE B 1 65 ? 44.34100 -49.13200 -73.63500 1.000 7.83862 48 PHE B C 1
ATOM 3971 O O . PHE B 1 65 ? 45.07600 -48.69300 -74.52400 1.000 8.30426 48 PHE B O 1
ATOM 3979 N N . LEU B 1 66 ? 43.03000 -49.28300 -73.79800 1.000 8.47594 49 LEU B N 1
ATOM 3980 C CA . LEU B 1 66 ? 42.34300 -48.99800 -75.05800 1.000 8.18705 49 LEU B CA 1
ATOM 3981 C C . LEU B 1 66 ? 41.54300 -47.72000 -74.82800 1.000 8.44163 49 LEU B C 1
ATOM 3982 O O . LEU B 1 66 ? 40.47200 -47.73600 -74.17900 1.000 9.69732 49 LEU B O 1
ATOM 3987 N N . PHE B 1 67 ? 42.03900 -46.61200 -75.38300 1.000 7.72230 50 PHE B N 1
ATOM 3988 C CA . PHE B 1 67 ? 41.42200 -45.28700 -75.22400 1.000 7.46798 50 PHE B CA 1
ATOM 3989 C C . PHE B 1 67 ? 40.35200 -45.15300 -76.28400 1.000 8.10682 50 PHE B C 1
ATOM 3990 O O . PHE B 1 67 ? 40.62400 -44.78900 -77.43200 1.000 9.25610 50 PHE B O 1
ATOM 3998 N N . GLU B 1 68 ? 39.12400 -45.42800 -75.89000 1.000 10.07425 51 GLU B N 1
ATOM 3999 C CA . GLU B 1 68 ? 37.99300 -45.40700 -76.81100 1.000 11.33020 51 GLU B CA 1
ATOM 4000 C C . GLU B 1 68 ? 37.26000 -44.08700 -76.81100 1.000 11.49045 51 GLU B C 1
ATOM 4001 O O . GLU B 1 68 ? 36.58300 -43.77500 -77.81400 1.000 13.46293 51 GLU B O 1
ATOM 4007 N N . GLY B 1 69 ? 37.34200 -43.33600 -75.73200 1.000 11.63864 52 GLY B N 1
ATOM 4008 C CA . GLY B 1 69 ? 36.65100 -42.06400 -75.65900 1.000 12.04341 52 GLY B CA 1
ATOM 4009 C C . GLY B 1 69 ? 37.35900 -40.97000 -76.49100 1.000 11.49861 52 GLY B C 1
ATOM 4010 O O . GLY B 1 69 ? 38.51200 -41.13100 -76.96700 1.000 12.30142 52 GLY B O 1
ATOM 4011 N N . SER B 1 70 ? 36.67400 -39.84000 -76.63600 1.000 10.76911 53 SER B N 1
ATOM 4012 C CA . SER B 1 70 ? 37.16700 -38.66800 -77.35400 1.000 9.79617 53 SER B CA 1
ATOM 4013 C C . SER B 1 70 ? 37.16500 -37.44300 -76.46000 1.000 10.31074 53 SER B C 1
ATOM 4014 O O . SER B 1 70 ? 36.49800 -37.40000 -75.42000 1.000 13.15394 53 SER B O 1
ATOM 4017 N N . ASN B 1 71 ? 37.91400 -36.44200 -76.85800 1.000 9.92386 54 ASN B N 1
ATOM 4018 C CA . ASN B 1 71 ? 37.94500 -35.14500 -76.17700 1.000 11.05939 54 ASN B CA 1
ATOM 4019 C C . ASN B 1 71 ? 38.35600 -35.27700 -74.72000 1.000 10.74665 54 ASN B C 1
ATOM 4020 O O . ASN B 1 71 ? 37.84200 -34.57000 -73.84100 1.000 12.03407 54 ASN B O 1
ATOM 4025 N N . SER B 1 72 ? 39.29900 -36.16500 -74.44400 1.000 9.04043 55 SER B N 1
ATOM 4026 C CA . SER B 1 72 ? 39.71700 -36.43100 -73.08400 1.000 8.95400 55 SER B CA 1
ATOM 4027 C C . SER B 1 72 ? 41.16800 -36.06500 -72.90500 1.000 8.96337 55 SER B C 1
ATOM 4028 O O . SER B 1 72 ? 41.94400 -36.03000 -73.88100 1.000 9.91445 55 SER B O 1
ATOM 4031 N N A THR B 1 73 ? 41.56100 -35.82900 -71.66000 0.500 8.57925 56 THR B N 1
ATOM 4032 N N B THR B 1 73 ? 41.53400 -35.75400 -71.66900 0.500 9.44567 56 THR B N 1
ATOM 4033 C CA A THR B 1 73 ? 42.96000 -35.52100 -71.36200 0.500 7.88215 56 THR B CA 1
ATOM 4034 C CA B THR B 1 73 ? 42.93600 -35.54600 -71.32700 0.500 9.57046 56 THR B CA 1
ATOM 4035 C C A THR B 1 73 ? 43.39400 -36.35900 -70.16700 0.500 6.86988 56 THR B C 1
ATOM 4036 C C B THR B 1 73 ? 43.31300 -36.53500 -70.23000 0.500 8.30844 56 THR B C 1
ATOM 4037 O O A THR B 1 73 ? 42.70300 -36.37000 -69.14000 0.500 5.75495 56 THR B O 1
ATOM 4038 O O B THR B 1 73 ? 42.50200 -36.84700 -69.34400 0.500 9.91440 56 THR B O 1
ATOM 4045 N N . TYR B 1 74 ? 44.54800 -37.02700 -70.29700 1.000 6.56193 57 TYR B N 1
ATOM 4046 C CA . TYR B 1 74 ? 45.08800 -37.95100 -69.30800 1.000 6.57090 57 TYR B CA 1
ATOM 4047 C C . TYR B 1 74 ? 46.46400 -37.45500 -68.92200 1.000 6.98748 57 TYR B C 1
ATOM 4048 O O . TYR B 1 74 ? 47.37100 -37.36100 -69.77300 1.000 8.20337 57 TYR B O 1
ATOM 4057 N N . ASP B 1 75 ? 46.66400 -37.22700 -67.63500 1.000 7.00074 58 ASP B N 1
ATOM 4058 C CA . ASP B 1 75 ? 47.92700 -36.75600 -67.08500 1.000 7.26821 58 ASP B CA 1
ATOM 4059 C C . ASP B 1 75 ? 48.59400 -37.89300 -66.33900 1.000 7.04660 58 ASP B C 1
ATOM 4060 O O . ASP B 1 75 ? 48.03900 -38.41600 -65.35500 1.000 7.66488 58 ASP B O 1
ATOM 4065 N N . PHE B 1 76 ? 49.80800 -38.24100 -66.78000 1.000 7.09094 59 PHE B N 1
ATOM 4066 C CA . PHE B 1 76 ? 50.61100 -39.29100 -66.18400 1.000 7.00506 59 PHE B CA 1
ATOM 4067 C C . PHE B 1 76 ? 51.92600 -38.74800 -65.64400 1.000 5.94517 59 PHE B C 1
ATOM 4068 O O . PHE B 1 76 ? 52.94000 -39.45200 -65.58300 1.000 6.47313 59 PHE B O 1
ATOM 4076 N N . THR B 1 77 ? 51.91100 -37.48600 -65.20900 1.000 5.88663 60 THR B N 1
ATOM 4077 C CA . THR B 1 77 ? 53.13200 -36.90600 -64.65200 1.000 6.58329 60 THR B CA 1
ATOM 4078 C C . THR B 1 77 ? 53.63200 -37.71700 -63.45200 1.000 7.22508 60 THR B C 1
ATOM 4079 O O . THR B 1 77 ? 52.85300 -38.04900 -62.54500 1.000 7.94342 60 THR B O 1
ATOM 4083 N N . ASP B 1 78 ? 54.92900 -38.03400 -63.43500 1.000 7.25691 61 ASP B N 1
ATOM 4084 C CA . ASP B 1 78 ? 55.52400 -38.79300 -62.34400 1.000 7.20001 61 ASP B CA 1
ATOM 4085 C C . ASP B 1 78 ? 54.87700 -40.16700 -62.17200 1.000 7.66030 61 ASP B C 1
ATOM 4086 O O . ASP B 1 78 ? 54.95900 -40.76700 -61.10300 1.000 8.70415 61 ASP B O 1
ATOM 4091 N N . VAL B 1 79 ? 54.31900 -40.68700 -63.23800 1.000 7.19073 62 VAL B N 1
ATOM 4092 C CA . VAL B 1 79 ? 53.82300 -42.08100 -63.22900 1.000 8.00330 62 VAL B CA 1
ATOM 4093 C C . VAL B 1 79 ? 54.87900 -42.94100 -63.90800 1.000 7.21507 62 VAL B C 1
ATOM 4094 O O . VAL B 1 79 ? 55.26700 -42.64400 -65.03200 1.000 7.66364 62 VAL B O 1
ATOM 4098 N N . LYS B 1 80 ? 55.31200 -43.97100 -63.21100 1.000 6.84413 63 LYS B N 1
ATOM 4099 C CA . LYS B 1 80 ? 56.18500 -44.99200 -63.83100 1.000 7.76543 63 LYS B CA 1
ATOM 4100 C C . LYS B 1 80 ? 55.30300 -46.23200 -64.00300 1.000 7.35023 63 LYS B C 1
ATOM 4101 O O . LYS B 1 80 ? 54.77500 -46.72600 -63.01400 1.000 9.73020 63 LYS B O 1
ATOM 4107 N N . LEU B 1 81 ? 55.11700 -46.66700 -65.23000 1.000 7.23787 64 LEU B N 1
ATOM 4108 C CA . LEU B 1 81 ? 54.31400 -47.87100 -65.52900 1.000 7.96449 64 LEU B CA 1
ATOM 4109 C C . LEU B 1 81 ? 55.28600 -48.94100 -66.02600 1.000 7.09328 64 LEU B C 1
ATOM 4110 O O . LEU B 1 81 ? 55.86800 -48.77000 -67.11900 1.000 7.95347 64 LEU B O 1
ATOM 4115 N N . ASN B 1 82 ? 55.43300 -49.98600 -65.23300 1.000 7.66886 65 ASN B N 1
ATOM 4116 C CA . ASN B 1 82 ? 56.36200 -51.08700 -65.57500 1.000 8.35977 65 ASN B CA 1
ATOM 4117 C C . ASN B 1 82 ? 55.51400 -52.23900 -66.08800 1.000 8.54678 65 ASN B C 1
ATOM 4118 O O . ASN B 1 82 ? 54.74300 -52.79300 -65.31300 1.000 11.75701 65 ASN B O 1
ATOM 4123 N N . ILE B 1 83 ? 55.71100 -52.60800 -67.33800 1.000 8.50926 66 ILE B N 1
ATOM 4124 C CA . ILE B 1 83 ? 54.94100 -53.74300 -67.93700 1.000 9.23410 66 ILE B CA 1
ATOM 4125 C C . ILE B 1 83 ? 55.89300 -54.91600 -68.15800 1.000 7.96618 66 ILE B C 1
ATOM 4126 O O . ILE B 1 83 ? 56.79400 -54.82900 -68.94800 1.000 8.35552 66 ILE B O 1
ATOM 4131 N N . ASN B 1 84 ? 55.62800 -56.00400 -67.44700 1.000 8.87776 67 ASN B N 1
ATOM 4132 C CA . ASN B 1 84 ? 56.48900 -57.20100 -67.59400 1.000 9.13596 67 ASN B CA 1
ATOM 4133 C C . ASN B 1 84 ? 56.28400 -57.78400 -68.99300 1.000 8.67910 67 ASN B C 1
ATOM 4134 O O . ASN B 1 84 ? 55.15300 -57.98500 -69.37800 1.000 9.59642 67 ASN B O 1
ATOM 4139 N N . THR B 1 85 ? 57.39400 -58.05300 -69.68400 1.000 7.97238 68 THR B N 1
ATOM 4140 C CA . THR B 1 85 ? 57.29300 -58.57700 -71.06000 1.000 9.01019 68 THR B CA 1
ATOM 4141 C C . THR B 1 85 ? 56.58900 -59.92800 -71.14100 1.000 9.10758 68 THR B C 1
ATOM 4142 O O . THR B 1 85 ? 56.13800 -60.30400 -72.21700 1.000 9.32112 68 THR B O 1
ATOM 4146 N N A VAL B 1 86 ? 56.43800 -60.63400 -70.01400 0.570 9.48300 69 VAL B N 1
ATOM 4147 N N B VAL B 1 86 ? 56.43500 -60.63100 -70.01800 0.430 7.76612 69 VAL B N 1
ATOM 4148 C CA A VAL B 1 86 ? 55.64500 -61.87000 -70.03900 0.570 11.96538 69 VAL B CA 1
ATOM 4149 C CA B VAL B 1 86 ? 55.63800 -61.85300 -70.06600 0.430 7.93149 69 VAL B CA 1
ATOM 4150 C C A VAL B 1 86 ? 54.21700 -61.60600 -70.50700 0.570 11.31803 69 VAL B C 1
ATOM 4151 C C B VAL B 1 86 ? 54.20500 -61.59500 -70.51100 0.430 8.94089 69 VAL B C 1
ATOM 4152 O O A VAL B 1 86 ? 53.58200 -62.47800 -71.11300 0.570 12.00034 69 VAL B O 1
ATOM 4153 O O B VAL B 1 86 ? 53.56300 -62.49200 -71.06000 0.430 9.52554 69 VAL B O 1
ATOM 4160 N N A VAL B 1 87 ? 53.71300 -60.38100 -70.30800 0.570 11.05260 70 VAL B N 1
ATOM 4161 N N B VAL B 1 87 ? 53.69400 -60.36900 -70.33700 0.430 10.15800 70 VAL B N 1
ATOM 4162 C CA A VAL B 1 87 ? 52.36700 -60.03700 -70.74600 0.570 9.88941 70 VAL B CA 1
ATOM 4163 C CA B VAL B 1 87 ? 52.33600 -60.06900 -70.77400 0.430 10.79522 70 VAL B CA 1
ATOM 4164 C C A VAL B 1 87 ? 52.20100 -60.18900 -72.24800 0.570 10.41411 70 VAL B C 1
ATOM 4165 C C B VAL B 1 87 ? 52.19300 -60.19600 -72.27600 0.430 11.00194 70 VAL B C 1
ATOM 4166 O O A VAL B 1 87 ? 51.08000 -60.42300 -72.72800 0.570 11.85640 70 VAL B O 1
ATOM 4167 O O B VAL B 1 87 ? 51.08000 -60.39600 -72.78400 0.430 12.31698 70 VAL B O 1
ATOM 4174 N N . LEU B 1 88 ? 53.30600 -60.10100 -73.01100 1.000 10.58359 71 LEU B N 1
ATOM 4175 C CA . LEU B 1 88 ? 53.25900 -60.24800 -74.47200 1.000 10.31836 71 LEU B CA 1
ATOM 4176 C C . LEU B 1 88 ? 52.96700 -61.70000 -74.91700 1.000 9.22847 71 LEU B C 1
ATOM 4177 O O . LEU B 1 88 ? 52.81300 -61.94300 -76.12000 1.000 10.77362 71 LEU B O 1
ATOM 4182 N N . THR B 1 89 ? 52.97100 -62.63500 -73.96100 1.000 10.55235 72 THR B N 1
ATOM 4183 C CA . THR B 1 89 ? 52.67300 -64.05000 -74.15400 1.000 11.03020 72 THR B CA 1
ATOM 4184 C C . THR B 1 89 ? 51.37200 -64.49100 -73.52700 1.000 12.27374 72 THR B C 1
ATOM 4185 O O . THR B 1 89 ? 51.09600 -65.69300 -73.54400 1.000 13.41006 72 THR B O 1
ATOM 4189 N N . LYS B 1 90 ? 50.59900 -63.57800 -72.95200 1.000 12.29947 73 LYS B N 1
ATOM 4190 C CA . LYS B 1 90 ? 49.40000 -63.95900 -72.15700 1.000 13.50835 73 LYS B CA 1
ATOM 4191 C C . LYS B 1 90 ? 48.11300 -63.86000 -72.97800 1.000 13.25118 73 LYS B C 1
ATOM 4192 O O . LYS B 1 90 ? 47.04500 -64.09500 -72.38700 1.000 14.91375 73 LYS B O 1
ATOM 4198 N N . PHE B 1 91 ? 48.18200 -63.57800 -74.26500 1.000 12.51144 74 PHE B N 1
ATOM 4199 C CA . PHE B 1 91 ? 46.97800 -63.39600 -75.10600 1.000 13.69058 74 PHE B CA 1
ATOM 4200 C C . PHE B 1 91 ? 46.97200 -64.37600 -76.28500 1.000 14.36796 74 PHE B C 1
ATOM 4201 O O . PHE B 1 91 ? 46.48900 -64.06900 -77.34300 1.000 16.63665 74 PHE B O 1
ATOM 4209 N N . GLY B 1 92 ? 47.56200 -65.54400 -76.05100 1.000 15.41223 75 GLY B N 1
ATOM 4210 C CA . GLY B 1 92 ? 47.58500 -66.56900 -77.10800 1.000 17.02168 75 GLY B CA 1
ATOM 4211 C C . GLY B 1 92 ? 48.45100 -66.14300 -78.27700 1.000 16.46788 75 GLY B C 1
ATOM 4212 O O . GLY B 1 92 ? 49.43500 -65.44200 -78.05800 1.000 17.94026 75 GLY B O 1
ATOM 4213 N N . ASN B 1 93 ? 48.06100 -66.48900 -79.48200 1.000 16.97585 76 ASN B N 1
ATOM 4214 C CA . ASN B 1 93 ? 48.86000 -66.17800 -80.69700 1.000 19.24723 76 ASN B CA 1
ATOM 4215 C C . ASN B 1 93 ? 48.38800 -64.86600 -81.29900 1.000 21.39279 76 ASN B C 1
ATOM 4216 O O . ASN B 1 93 ? 48.36800 -64.71300 -82.49000 1.000 26.49673 76 ASN B O 1
ATOM 4221 N N . ASN B 1 94 ? 48.08200 -63.92800 -80.45400 1.000 20.84772 77 ASN B N 1
ATOM 4222 C CA . ASN B 1 94 ? 47.53200 -62.65500 -80.95100 1.000 18.98575 77 ASN B CA 1
ATOM 4223 C C . ASN B 1 94 ? 48.54000 -61.52000 -80.77800 1.000 14.37469 77 ASN B C 1
ATOM 4224 O O . ASN B 1 94 ? 49.41600 -61.64300 -79.93900 1.000 14.77702 77 ASN B O 1
ATOM 4229 N N . GLU B 1 95 ? 48.38700 -60.49200 -81.58900 0.900 11.60677 78 GLU B N 1
ATOM 4230 C CA . GLU B 1 95 ? 49.22100 -59.27000 -81.44400 0.900 10.26574 78 GLU B CA 1
ATOM 4231 C C . GLU B 1 95 ? 48.84600 -58.60700 -80.11700 0.900 10.78882 78 GLU B C 1
ATOM 4232 O O . GLU B 1 95 ? 47.67300 -58.57800 -79.77300 0.900 12.12419 78 GLU B O 1
ATOM 4238 N N . VAL B 1 96 ? 49.84400 -58.13800 -79.39000 1.000 9.33653 79 VAL B N 1
ATOM 4239 C CA . VAL B 1 96 ? 49.59800 -57.43400 -78.09500 1.000 9.71340 79 VAL B CA 1
ATOM 4240 C C . VAL B 1 96 ? 49.96400 -55.94000 -78.22000 1.000 9.19702 79 VAL B C 1
ATOM 4241 O O . VAL B 1 96 ? 51.07900 -55.68700 -78.68000 1.000 9.91986 79 VAL B O 1
ATOM 4245 N N A ASN B 1 97 ? 49.16300 -55.09000 -77.87600 0.560 9.47900 80 ASN B N 1
ATOM 4246 N N B ASN B 1 97 ? 49.12900 -55.08400 -77.93800 0.440 10.05356 80 ASN B N 1
ATOM 4247 C CA A ASN B 1 97 ? 49.48000 -53.67200 -77.84100 0.560 9.81104 80 ASN B CA 1
ATOM 4248 C CA B ASN B 1 97 ? 49.42200 -53.65800 -77.85500 0.440 10.43790 80 ASN B CA 1
ATOM 4249 C C A ASN B 1 97 ? 49.30400 -53.16300 -76.43100 0.560 9.40176 80 ASN B C 1
ATOM 4250 C C B ASN B 1 97 ? 49.33400 -53.22300 -76.39900 0.440 10.08576 80 ASN B C 1
ATOM 4251 O O A ASN B 1 97 ? 48.29800 -53.46900 -75.78800 0.560 10.48534 80 ASN B O 1
ATOM 4252 O O B ASN B 1 97 ? 48.43500 -53.66300 -75.67500 0.440 11.70324 80 ASN B O 1
ATOM 4261 N N . GLU B 1 98 ? 50.25400 -52.36700 -75.95100 1.000 8.26686 81 GLU B N 1
ATOM 4262 C CA . GLU B 1 98 ? 50.11600 -51.82500 -74.61100 1.000 7.83578 81 GLU B CA 1
ATOM 4263 C C . GLU B 1 98 ? 49.07300 -50.70800 -74.56800 1.000 7.10211 81 GLU B C 1
ATOM 4264 O O . GLU B 1 98 ? 48.20800 -50.68600 -73.67500 1.000 7.99763 81 GLU B O 1
ATOM 4270 N N . ILE B 1 99 ? 49.13100 -49.77500 -75.51900 1.000 6.94108 82 ILE B N 1
ATOM 4271 C CA . ILE B 1 99 ? 48.22100 -48.63900 -75.58500 1.000 7.19504 82 ILE B CA 1
ATOM 4272 C C . ILE B 1 99 ? 47.70600 -48.52100 -77.00300 1.000 6.07799 82 ILE B C 1
ATOM 4273 O O . ILE B 1 99 ? 48.48800 -48.59700 -77.95800 1.000 7.96530 82 ILE B O 1
ATOM 4278 N N A GLN B 1 100 ? 46.39600 -48.36700 -77.15800 0.560 6.82741 83 GLN B N 1
ATOM 4279 N N B GLN B 1 100 ? 46.40000 -48.31100 -77.16100 0.440 6.49576 83 GLN B N 1
ATOM 4280 C CA A GLN B 1 100 ? 45.85800 -47.98100 -78.45300 0.560 7.30209 83 GLN B CA 1
ATOM 4281 C CA B GLN B 1 100 ? 45.86300 -47.99700 -78.48200 0.440 6.98040 83 GLN B CA 1
ATOM 4282 C C A GLN B 1 100 ? 44.86000 -46.85500 -78.23400 0.560 6.98237 83 GLN B C 1
ATOM 4283 C C B GLN B 1 100 ? 44.78900 -46.93200 -78.33100 0.440 7.21609 83 GLN B C 1
ATOM 4284 O O A GLN B 1 100 ? 44.09500 -46.88300 -77.25800 0.560 7.21831 83 GLN B O 1
ATOM 4285 O O B GLN B 1 100 ? 43.88100 -47.09900 -77.50600 0.440 7.47887 83 GLN B O 1
ATOM 4296 N N . ILE B 1 101 ? 44.89100 -45.84500 -79.11000 1.000 6.94838 84 ILE B N 1
ATOM 4297 C CA . ILE B 1 101 ? 43.87900 -44.77700 -79.09800 1.000 8.00242 84 ILE B CA 1
ATOM 4298 C C . ILE B 1 101 ? 42.95900 -44.97400 -80.28700 1.000 6.98458 84 ILE B C 1
ATOM 4299 O O . ILE B 1 101 ? 43.41900 -44.92900 -81.44800 1.000 8.98826 84 ILE B O 1
ATOM 4304 N N . LEU B 1 102 ? 41.67200 -45.21100 -80.03000 1.000 7.85254 85 LEU B N 1
ATOM 4305 C CA . LEU B 1 102 ? 40.64400 -45.30200 -81.07600 1.000 8.77868 85 LEU B CA 1
ATOM 4306 C C . LEU B 1 102 ? 39.80400 -44.04500 -81.20300 1.000 8.48786 85 LEU B C 1
ATOM 4307 O O . LEU B 1 102 ? 39.27400 -43.77900 -82.28400 1.000 9.93687 85 LEU B O 1
ATOM 4312 N N . GLY B 1 103 ? 39.64900 -43.29100 -80.13200 1.000 8.23625 86 GLY B N 1
ATOM 4313 C CA . GLY B 1 103 ? 38.88900 -42.04800 -80.16200 1.000 8.73803 86 GLY B CA 1
ATOM 4314 C C . GLY B 1 103 ? 39.67300 -40.89800 -80.76700 1.000 8.65138 86 GLY B C 1
ATOM 4315 O O . GLY B 1 103 ? 40.78300 -41.05100 -81.28400 1.000 9.23617 86 GLY B O 1
ATOM 4316 N N . ASN B 1 104 ? 39.08500 -39.70800 -80.64100 1.000 8.39963 87 ASN B N 1
ATOM 4317 C CA . ASN B 1 104 ? 39.55400 -38.48900 -81.28200 1.000 8.07694 87 ASN B CA 1
ATOM 4318 C C . ASN B 1 104 ? 39.83000 -37.39000 -80.28100 1.000 8.31624 87 ASN B C 1
ATOM 4319 O O . ASN B 1 104 ? 39.23300 -37.34600 -79.21300 1.000 8.36727 87 ASN B O 1
ATOM 4324 N N . ASN B 1 105 ? 40.73700 -36.46800 -80.61800 1.000 8.08821 88 ASN B N 1
ATOM 4325 C CA . ASN B 1 105 ? 40.93200 -35.22100 -79.81900 1.000 8.47636 88 ASN B CA 1
ATOM 4326 C C . ASN B 1 105 ? 41.37300 -35.50200 -78.38700 1.000 8.81800 88 ASN B C 1
ATOM 4327 O O . ASN B 1 105 ? 40.94900 -34.79100 -77.49900 1.000 11.18578 88 ASN B O 1
ATOM 4332 N N . ASN B 1 106 ? 42.17000 -36.53400 -78.21900 1.000 8.06095 89 ASN B N 1
ATOM 4333 C CA . ASN B 1 106 ? 42.67900 -36.88300 -76.87200 1.000 7.98846 89 ASN B CA 1
ATOM 4334 C C . ASN B 1 106 ? 44.10200 -36.38400 -76.69300 1.000 7.48172 89 ASN B C 1
ATOM 4335 O O . ASN B 1 106 ? 44.81600 -36.26300 -77.68200 1.000 8.82803 89 ASN B O 1
ATOM 4340 N N . VAL B 1 107 ? 44.45900 -36.11100 -75.44200 1.000 7.81468 90 VAL B N 1
ATOM 4341 C CA . VAL B 1 107 ? 45.85700 -35.73900 -75.11200 1.000 8.23701 90 VAL B CA 1
ATOM 4342 C C . VAL B 1 107 ? 46.33000 -36.62700 -73.98100 1.000 8.05183 90 VAL B C 1
ATOM 4343 O O . VAL B 1 107 ? 45.62700 -36.70300 -72.98700 1.000 9.62596 90 VAL B O 1
ATOM 4347 N N A LEU B 1 108 ? 47.39500 -37.39700 -74.20700 0.440 7.99129 91 LEU B N 1
ATOM 4348 N N B LEU B 1 108 ? 47.39600 -37.39500 -74.20400 0.560 7.60320 91 LEU B N 1
ATOM 4349 C CA A LEU B 1 108 ? 47.98500 -38.23300 -73.13100 0.440 7.51654 91 LEU B CA 1
ATOM 4350 C CA B LEU B 1 108 ? 47.98700 -38.23200 -73.12700 0.560 6.64743 91 LEU B CA 1
ATOM 4351 C C A LEU B 1 108 ? 49.34500 -37.58700 -72.88200 0.440 7.07104 91 LEU B C 1
ATOM 4352 C C B LEU B 1 108 ? 49.34800 -37.59100 -72.88100 0.560 6.69420 91 LEU B C 1
ATOM 4353 O O A LEU B 1 108 ? 50.06500 -37.34200 -73.84800 0.440 7.85929 91 LEU B O 1
ATOM 4354 O O B LEU B 1 108 ? 50.06400 -37.34200 -73.84400 0.560 7.53913 91 LEU B O 1
ATOM 4363 N N . LYS B 1 109 ? 49.70100 -37.38300 -71.61500 1.000 6.89277 92 LYS B N 1
ATOM 4364 C CA . LYS B 1 109 ? 50.96700 -36.69400 -71.31900 1.000 7.98287 92 LYS B CA 1
ATOM 4365 C C . LYS B 1 109 ? 51.81400 -37.26700 -70.20500 1.000 6.11131 92 LYS B C 1
ATOM 4366 O O . LYS B 1 109 ? 51.26200 -37.75000 -69.23400 1.000 7.35625 92 LYS B O 1
ATOM 4372 N N . ASN B 1 110 ? 53.11600 -37.28300 -70.45500 1.000 6.67801 93 ASN B N 1
ATOM 4373 C CA . ASN B 1 110 ? 54.13300 -37.46400 -69.37500 1.000 6.91502 93 ASN B CA 1
ATOM 4374 C C . ASN B 1 110 ? 54.39100 -38.86600 -68.83200 1.000 6.52504 93 ASN B C 1
ATOM 4375 O O . ASN B 1 110 ? 55.17300 -38.96800 -67.91800 1.000 8.83182 93 ASN B O 1
ATOM 4380 N N . LEU B 1 111 ? 53.78900 -39.87600 -69.42300 1.000 5.93021 94 LEU B N 1
ATOM 4381 C CA . LEU B 1 111 ? 53.96800 -41.24100 -68.89600 1.000 6.33488 94 LEU B CA 1
ATOM 4382 C C . LEU B 1 111 ? 55.38400 -41.76300 -69.11700 1.000 6.67607 94 LEU B C 1
ATOM 4383 O O . LEU B 1 111 ? 55.92300 -41.58100 -70.19800 1.000 7.88898 94 LEU B O 1
ATOM 4388 N N . LYS B 1 112 ? 55.91900 -42.42600 -68.11400 1.000 6.27966 95 LYS B N 1
ATOM 4389 C CA . LYS B 1 112 ? 57.19300 -43.16100 -68.28300 1.000 6.42688 95 LYS B CA 1
ATOM 4390 C C . LYS B 1 112 ? 56.81600 -44.65500 -68.30300 1.000 6.10497 95 LYS B C 1
ATOM 4391 O O . LYS B 1 112 ? 56.41300 -45.15800 -67.24900 1.000 8.06049 95 LYS B O 1
ATOM 4397 N N A LEU B 1 113 ? 56.85100 -45.26200 -69.44100 0.510 7.30048 96 LEU B N 1
ATOM 4398 N N B LEU B 1 113 ? 56.99600 -45.30100 -69.41300 0.490 6.48918 96 LEU B N 1
ATOM 4399 C CA A LEU B 1 113 ? 56.52100 -46.67200 -69.57900 0.510 8.23453 96 LEU B CA 1
ATOM 4400 C CA B LEU B 1 113 ? 56.51300 -46.66300 -69.64100 0.490 7.10804 96 LEU B CA 1
ATOM 4401 C C A LEU B 1 113 ? 57.81200 -47.43700 -69.83600 0.510 7.26978 96 LEU B C 1
ATOM 4402 C C B LEU B 1 113 ? 57.71900 -47.53400 -69.96200 0.490 6.99285 96 LEU B C 1
ATOM 4403 O O A LEU B 1 113 ? 58.64200 -47.00900 -70.64800 0.510 7.24557 96 LEU B O 1
ATOM 4404 O O B LEU B 1 113 ? 58.41100 -47.26500 -70.94900 0.490 6.50341 96 LEU B O 1
ATOM 4413 N N . GLU B 1 114 ? 57.99700 -48.55100 -69.13200 1.000 7.66462 97 GLU B N 1
ATOM 4414 C CA . GLU B 1 114 ? 59.18200 -49.40100 -69.30400 1.000 7.05798 97 GLU B CA 1
ATOM 4415 C C . GLU B 1 114 ? 58.72900 -50.85100 -69.42900 1.000 6.65488 97 GLU B C 1
ATOM 4416 O O . GLU B 1 114 ? 58.06500 -51.39500 -68.52200 1.000 8.28372 97 GLU B O 1
ATOM 4422 N N . ASP B 1 115 ? 59.11200 -51.51100 -70.53300 1.000 6.76389 98 ASP B N 1
ATOM 4423 C CA . ASP B 1 115 ? 58.98800 -52.97000 -70.64100 1.000 6.65901 98 ASP B CA 1
ATOM 4424 C C . ASP B 1 115 ? 60.05000 -53.63200 -69.76700 1.000 7.41916 98 ASP B C 1
ATOM 4425 O O . ASP B 1 115 ? 61.23200 -53.27000 -69.85400 1.000 8.71173 98 ASP B O 1
ATOM 4430 N N . ILE B 1 116 ? 59.63100 -54.55300 -68.90900 1.000 7.24479 99 ILE B N 1
ATOM 4431 C CA . ILE B 1 116 ? 60.51300 -55.19500 -67.94600 1.000 7.99989 99 ILE B CA 1
ATOM 4432 C C . ILE B 1 116 ? 60.88300 -56.57100 -68.46900 1.000 7.85761 99 ILE B C 1
ATOM 4433 O O . ILE B 1 116 ? 60.01100 -57.37700 -68.76400 1.000 8.60009 99 ILE B O 1
ATOM 4438 N N . GLY B 1 117 ? 62.16900 -56.83200 -68.56800 1.000 8.46546 100 GLY B N 1
ATOM 4439 C CA . GLY B 1 117 ? 62.60700 -58.11700 -69.09900 1.000 8.44446 100 GLY B CA 1
ATOM 4440 C C . GLY B 1 117 ? 62.65300 -58.08100 -70.62000 1.000 7.31219 100 GLY B C 1
ATOM 4441 O O . GLY B 1 117 ? 62.36200 -57.06500 -71.26100 1.000 8.79653 100 GLY B O 1
ATOM 4442 N N . THR B 1 118 ? 62.99500 -59.23000 -71.19800 1.000 7.06798 101 THR B N 1
ATOM 4443 C CA . THR B 1 118 ? 63.23100 -59.30500 -72.64000 1.000 7.61270 101 THR B CA 1
ATOM 4444 C C . THR B 1 118 ? 62.46700 -60.46400 -73.27100 1.000 8.00081 101 THR B C 1
ATOM 4445 O O . THR B 1 118 ? 62.85300 -60.93900 -74.35300 1.000 8.78505 101 THR B O 1
ATOM 4449 N N . THR B 1 119 ? 61.37800 -60.91600 -72.61000 1.000 8.30548 102 THR B N 1
ATOM 4450 C CA . THR B 1 119 ? 60.55300 -62.00600 -73.14900 1.000 7.41468 102 THR B CA 1
ATOM 4451 C C . THR B 1 119 ? 59.94500 -61.62000 -74.51300 1.000 7.17424 102 THR B C 1
ATOM 4452 O O . THR B 1 119 ? 59.43200 -60.50700 -74.67600 1.000 8.78996 102 THR B O 1
ATOM 4456 N N . ALA B 1 120 ? 60.00600 -62.53700 -75.46900 1.000 7.24290 103 ALA B N 1
ATOM 4457 C CA . ALA B 1 120 ? 59.47300 -62.28700 -76.80000 1.000 8.19693 103 ALA B CA 1
ATOM 4458 C C . ALA B 1 120 ? 57.94900 -62.44300 -76.83400 1.000 7.80302 103 ALA B C 1
ATOM 4459 O O . ALA B 1 120 ? 57.38800 -63.27600 -76.10900 1.000 8.89313 103 ALA B O 1
ATOM 4461 N N . PRO B 1 121 ? 57.25700 -61.66500 -77.67900 1.000 7.87402 104 PRO B N 1
ATOM 4462 C CA . PRO B 1 121 ? 55.81100 -61.91900 -77.88000 1.000 8.07902 104 PRO B CA 1
ATOM 4463 C C . PRO B 1 121 ? 55.56400 -63.32400 -78.41700 1.000 9.01843 104 PRO B C 1
ATOM 4464 O O . PRO B 1 121 ? 56.37900 -63.89200 -79.13800 1.000 9.84371 104 PRO B O 1
ATOM 4468 N N . SER B 1 122 ? 54.37900 -63.85000 -78.11300 1.000 9.95933 105 SER B N 1
ATOM 4469 C CA . SER B 1 122 ? 53.96400 -65.15600 -78.70400 1.000 10.38107 105 SER B CA 1
ATOM 4470 C C . SER B 1 122 ? 53.80100 -64.97000 -80.21500 1.000 11.42828 105 SER B C 1
ATOM 4471 O O . SER B 1 122 ? 54.03100 -65.91000 -80.93400 1.000 13.33329 105 SER B O 1
ATOM 4474 N N . ASN B 1 123 ? 53.39700 -63.78500 -80.63000 1.000 10.92800 106 ASN B N 1
ATOM 4475 C CA . ASN B 1 123 ? 53.20500 -63.45300 -82.06100 1.000 11.04391 106 ASN B CA 1
ATOM 4476 C C . ASN B 1 123 ? 53.99000 -62.16300 -82.35100 1.000 10.23703 106 ASN B C 1
ATOM 4477 O O . ASN B 1 123 ? 55.03500 -62.26500 -82.93500 1.000 10.41798 106 ASN B O 1
ATOM 4482 N N . ARG B 1 124 ? 53.44900 -61.01400 -81.95400 0.930 9.44219 107 ARG B N 1
ATOM 4483 C CA . ARG B 1 124 ? 54.11600 -59.70600 -82.20200 0.930 9.92876 107 ARG B CA 1
ATOM 4484 C C . ARG B 1 124 ? 53.47400 -58.66600 -81.30300 0.930 8.46865 107 ARG B C 1
ATOM 4485 O O . ARG B 1 124 ? 52.42100 -58.94100 -80.74600 0.930 9.83609 107 ARG B O 1
ATOM 4493 N N . ALA B 1 125 ? 54.12300 -57.51900 -81.17600 1.000 8.10519 108 ALA B N 1
ATOM 4494 C CA . ALA B 1 125 ? 53.61000 -56.46800 -80.28300 1.000 9.60913 108 ALA B CA 1
ATOM 4495 C C . ALA B 1 125 ? 53.93300 -55.08200 -80.85700 1.000 9.61657 108 ALA B C 1
ATOM 4496 O O . ALA B 1 125 ? 54.89100 -54.97500 -81.60500 1.000 9.97209 108 ALA B O 1
ATOM 4498 N N A GLN B 1 126 ? 53.06400 -54.17800 -80.45800 0.410 10.62861 109 GLN B N 1
ATOM 4499 N N B GLN B 1 126 ? 53.14700 -54.13200 -80.48400 0.590 10.32956 109 GLN B N 1
ATOM 4500 C CA A GLN B 1 126 ? 53.28000 -52.73600 -80.49400 0.410 11.08261 109 GLN B CA 1
ATOM 4501 C CA B GLN B 1 126 ? 53.49600 -52.74700 -80.80400 0.590 10.30900 109 GLN B CA 1
ATOM 4502 C C A GLN B 1 126 ? 53.18900 -52.12200 -79.11600 0.410 10.20332 109 GLN B C 1
ATOM 4503 C C B GLN B 1 126 ? 53.07300 -51.96500 -79.57000 0.590 9.76210 109 GLN B C 1
ATOM 4504 O O A GLN B 1 126 ? 52.32300 -52.43300 -78.27700 0.410 8.10916 109 GLN B O 1
ATOM 4505 O O B GLN B 1 126 ? 51.89900 -52.14800 -79.19400 0.590 9.62724 109 GLN B O 1
ATOM 4516 N N . SER B 1 127 ? 53.99300 -51.14600 -78.92100 1.000 10.21928 110 SER B N 1
ATOM 4517 C CA . SER B 1 127 ? 53.75900 -50.50900 -77.64500 1.000 11.91252 110 SER B CA 1
ATOM 4518 C C . SER B 1 127 ? 52.56800 -49.55900 -77.69000 1.000 10.25507 110 SER B C 1
ATOM 4519 O O . SER B 1 127 ? 51.68600 -49.59800 -76.80600 1.000 12.11260 110 SER B O 1
ATOM 4522 N N . ILE B 1 128 ? 52.54000 -48.67400 -78.69200 1.000 7.88977 111 ILE B N 1
ATOM 4523 C CA . ILE B 1 128 ? 51.48600 -47.62600 -78.79400 1.000 7.34503 111 ILE B CA 1
ATOM 4524 C C . ILE B 1 128 ? 50.98800 -47.57800 -80.23900 1.000 6.49143 111 ILE B C 1
ATOM 4525 O O . ILE B 1 128 ? 51.80500 -47.54400 -81.13200 1.000 8.00029 111 ILE B O 1
ATOM 4530 N N . VAL B 1 129 ? 49.67100 -47.59100 -80.40900 1.000 6.67638 112 VAL B N 1
ATOM 4531 C CA . VAL B 1 129 ? 49.04900 -47.48200 -81.75800 1.000 6.61653 112 VAL B CA 1
ATOM 4532 C C . VAL B 1 129 ? 48.08600 -46.29900 -81.69700 1.000 6.63606 112 VAL B C 1
ATOM 4533 O O . VAL B 1 129 ? 47.22200 -46.28700 -80.81700 1.000 7.81137 112 VAL B O 1
ATOM 4537 N N . ILE B 1 130 ? 48.26600 -45.35800 -82.59800 1.000 6.76942 113 ILE B N 1
ATOM 4538 C CA . ILE B 1 130 ? 47.40400 -44.15000 -82.57800 1.000 7.05255 113 ILE B CA 1
ATOM 4539 C C . ILE B 1 130 ? 46.49400 -44.16200 -83.80900 1.000 6.64994 113 ILE B C 1
ATOM 4540 O O . ILE B 1 130 ? 46.93300 -43.84900 -84.88800 1.000 7.50923 113 ILE B O 1
ATOM 4545 N N . ASP B 1 131 ? 45.23900 -44.50100 -83.56800 1.000 6.90805 114 ASP B N 1
ATOM 4546 C CA . ASP B 1 131 ? 44.20400 -44.40500 -84.61600 1.000 7.14827 114 ASP B CA 1
ATOM 4547 C C . ASP B 1 131 ? 43.41400 -43.12600 -84.28800 1.000 7.23073 114 ASP B C 1
ATOM 4548 O O . ASP B 1 131 ? 43.91000 -42.25800 -83.60000 1.000 7.85493 114 ASP B O 1
ATOM 4553 N N . GLY B 1 132 ? 42.20200 -43.02600 -84.83500 1.000 7.32868 115 GLY B N 1
ATOM 4554 C CA . GLY B 1 132 ? 41.36300 -41.83400 -84.61200 1.000 7.99346 115 GLY B CA 1
ATOM 4555 C C . GLY B 1 132 ? 41.95300 -40.59400 -85.26200 1.000 7.24725 115 GLY B C 1
ATOM 4556 O O . GLY B 1 132 ? 42.81300 -40.70000 -86.14000 1.000 7.39069 115 GLY B O 1
ATOM 4557 N N . ARG B 1 133 ? 41.47300 -39.44700 -84.82600 1.000 7.47746 116 ARG B N 1
ATOM 4558 C CA . ARG B 1 133 ? 41.96400 -38.20200 -85.42500 1.000 8.81389 116 ARG B CA 1
ATOM 4559 C C . ARG B 1 133 ? 42.30100 -37.16800 -84.34600 1.000 7.90380 116 ARG B C 1
ATOM 4560 O O . ARG B 1 133 ? 41.64500 -37.16500 -83.30700 1.000 7.89869 116 ARG B O 1
ATOM 4568 N N . ASP B 1 134 ? 43.31500 -36.34800 -84.60600 1.000 8.12853 117 ASP B N 1
ATOM 4569 C CA . ASP B 1 134 ? 43.62000 -35.17500 -83.75000 1.000 8.23431 117 ASP B CA 1
ATOM 4570 C C . ASP B 1 134 ? 44.01900 -35.56900 -82.33100 1.000 8.44032 117 ASP B C 1
ATOM 4571 O O . ASP B 1 134 ? 43.70300 -34.85500 -81.43500 1.000 10.27631 117 ASP B O 1
ATOM 4576 N N . ASN B 1 135 ? 44.70900 -36.69300 -82.19800 1.000 7.43551 118 ASN B N 1
ATOM 4577 C CA . ASN B 1 135 ? 45.24200 -37.12400 -80.88200 1.000 6.70796 118 ASN B CA 1
ATOM 4578 C C . ASN B 1 135 ? 46.69000 -36.67200 -80.74200 1.000 6.61743 118 ASN B C 1
ATOM 4579 O O . ASN B 1 135 ? 47.38100 -36.47400 -81.74100 1.000 8.71966 118 ASN B O 1
ATOM 4584 N N . ARG B 1 136 ? 47.08300 -36.49000 -79.49300 1.000 7.73640 119 ARG B N 1
ATOM 4585 C CA . ARG B 1 136 ? 48.47500 -36.09500 -79.21000 1.000 6.36217 119 ARG B CA 1
ATOM 4586 C C . ARG B 1 136 ? 49.00100 -36.86900 -78.01100 1.000 7.20402 119 ARG B C 1
ATOM 4587 O O . ARG B 1 136 ? 48.29600 -36.97000 -77.02600 1.000 8.13678 119 ARG B O 1
ATOM 4595 N N . ILE B 1 137 ? 50.15500 -37.46900 -78.18300 1.000 6.90936 120 ILE B N 1
ATOM 4596 C CA . ILE B 1 137 ? 50.90700 -38.07900 -77.09100 1.000 6.35296 120 ILE B CA 1
ATOM 4597 C C . ILE B 1 137 ? 52.13400 -37.20100 -76.92000 1.000 6.44310 120 ILE B C 1
ATOM 4598 O O . ILE B 1 137 ? 52.91100 -36.99600 -77.87700 1.000 7.94361 120 ILE B O 1
ATOM 4603 N N A GLU B 1 138 ? 52.33200 -36.67400 -75.71700 0.500 6.15215 121 GLU B N 1
ATOM 4604 N N B GLU B 1 138 ? 52.31600 -36.65400 -75.73300 0.500 6.55864 121 GLU B N 1
ATOM 4605 C CA A GLU B 1 138 ? 53.35600 -35.66500 -75.45200 0.500 6.11722 121 GLU B CA 1
ATOM 4606 C CA B GLU B 1 138 ? 53.39800 -35.71100 -75.47600 0.500 6.93733 121 GLU B CA 1
ATOM 4607 C C A GLU B 1 138 ? 54.10200 -35.97400 -74.16400 0.500 6.07712 121 GLU B C 1
ATOM 4608 C C B GLU B 1 138 ? 54.12200 -36.06200 -74.18900 0.500 6.58722 121 GLU B C 1
ATOM 4609 O O A GLU B 1 138 ? 53.47600 -36.29600 -73.14600 0.500 6.28588 121 GLU B O 1
ATOM 4610 O O B GLU B 1 138 ? 53.50500 -36.51200 -73.20700 0.500 7.08799 121 GLU B O 1
ATOM 4621 N N . GLY B 1 139 ? 55.43500 -35.84600 -74.20000 1.000 6.33535 122 GLY B N 1
ATOM 4622 C CA . GLY B 1 139 ? 56.23800 -35.98800 -72.99000 1.000 6.72670 122 GLY B CA 1
ATOM 4623 C C . GLY B 1 139 ? 56.42600 -37.41300 -72.50200 1.000 7.01648 122 GLY B C 1
ATOM 4624 O O . GLY B 1 139 ? 56.84900 -37.61300 -71.35400 1.000 7.84369 122 GLY B O 1
ATOM 4625 N N . PHE B 1 140 ? 56.06900 -38.42900 -73.28900 1.000 6.56028 123 PHE B N 1
ATOM 4626 C CA . PHE B 1 140 ? 56.25900 -39.80100 -72.85400 1.000 6.67252 123 PHE B CA 1
ATOM 4627 C C . PHE B 1 140 ? 57.72900 -40.18800 -72.88900 1.000 6.20757 123 PHE B C 1
ATOM 4628 O O . PHE B 1 140 ? 58.51300 -39.67900 -73.70500 1.000 7.64006 123 PHE B O 1
ATOM 4636 N N . HIS B 1 141 ? 58.11400 -41.10700 -72.03100 1.000 6.81961 124 HIS B N 1
ATOM 4637 C CA . HIS B 1 141 ? 59.42500 -41.74700 -72.07200 1.000 5.64456 124 HIS B CA 1
ATOM 4638 C C . HIS B 1 141 ? 59.13700 -43.23800 -72.13800 1.000 6.68435 124 HIS B C 1
ATOM 4639 O O . HIS B 1 141 ? 58.60500 -43.81100 -71.16100 1.000 7.26857 124 HIS B O 1
ATOM 4646 N N A LEU B 1 142 ? 59.49400 -43.89600 -73.23900 0.580 5.76001 125 LEU B N 1
ATOM 4647 N N B LEU B 1 142 ? 59.50200 -43.85900 -73.26900 0.420 6.06280 125 LEU B N 1
ATOM 4648 C CA A LEU B 1 142 ? 59.08700 -45.28400 -73.46600 0.580 6.87392 125 LEU B CA 1
ATOM 4649 C CA B LEU B 1 142 ? 59.29200 -45.27800 -73.51800 0.420 6.89011 125 LEU B CA 1
ATOM 4650 C C A LEU B 1 142 ? 60.34100 -46.09600 -73.74800 0.580 7.04513 125 LEU B C 1
ATOM 4651 C C B LEU B 1 142 ? 60.60400 -46.03700 -73.53000 0.420 6.03956 125 LEU B C 1
ATOM 4652 O O A LEU B 1 142 ? 61.13700 -45.68700 -74.60500 0.580 6.69027 125 LEU B O 1
ATOM 4653 O O B LEU B 1 142 ? 61.64100 -45.58400 -74.03500 0.420 6.02696 125 LEU B O 1
ATOM 4662 N N . THR B 1 143 ? 60.52300 -47.25000 -73.03700 1.000 7.52683 126 THR B N 1
ATOM 4663 C CA . THR B 1 143 ? 61.64100 -48.19800 -73.19600 1.000 8.17782 126 THR B CA 1
ATOM 4664 C C . THR B 1 143 ? 61.02000 -49.50500 -73.65700 1.000 8.17312 126 THR B C 1
ATOM 4665 O O . THR B 1 143 ? 60.23400 -50.12200 -72.91700 1.000 10.15947 126 THR B O 1
ATOM 4669 N N A ILE B 1 144 ? 61.32400 -49.91600 -74.89500 0.750 6.90269 127 ILE B N 1
ATOM 4670 N N B ILE B 1 144 ? 61.34200 -49.89900 -74.88600 0.250 7.77008 127 ILE B N 1
ATOM 4671 C CA A ILE B 1 144 ? 60.68700 -51.05800 -75.57000 0.750 6.75306 127 ILE B CA 1
ATOM 4672 C CA B ILE B 1 144 ? 60.74900 -51.05000 -75.55700 0.250 7.61692 127 ILE B CA 1
ATOM 4673 C C A ILE B 1 144 ? 61.63200 -52.25400 -75.49200 0.750 5.46325 127 ILE B C 1
ATOM 4674 C C B ILE B 1 144 ? 61.68800 -52.23300 -75.37400 0.250 7.07766 127 ILE B C 1
ATOM 4675 O O A ILE B 1 144 ? 62.81400 -52.15900 -75.90900 0.750 6.34044 127 ILE B O 1
ATOM 4676 O O B ILE B 1 144 ? 62.91300 -52.09600 -75.57000 0.250 8.13957 127 ILE B O 1
ATOM 4685 N N . ARG B 1 145 ? 61.13000 -53.39200 -75.01100 1.000 6.29632 128 ARG B N 1
ATOM 4686 C CA . ARG B 1 145 ? 61.94600 -54.61600 -74.91700 1.000 6.58057 128 ARG B CA 1
ATOM 4687 C C . ARG B 1 145 ? 61.07500 -55.82100 -75.25200 1.000 6.41575 128 ARG B C 1
ATOM 4688 O O . ARG B 1 145 ? 59.84500 -55.80200 -75.02000 1.000 7.34486 128 ARG B O 1
ATOM 4696 N N . GLY B 1 146 ? 61.73500 -56.90400 -75.68900 1.000 7.16627 129 GLY B N 1
ATOM 4697 C CA . GLY B 1 146 ? 61.09000 -58.20900 -75.81700 1.000 7.74992 129 GLY B CA 1
ATOM 4698 C C . GLY B 1 146 ? 60.71000 -58.47600 -77.25900 1.000 7.22628 129 GLY B C 1
ATOM 4699 O O . GLY B 1 146 ? 59.75300 -57.89000 -77.76000 1.000 7.83227 129 GLY B O 1
ATOM 4700 N N . SER B 1 147 ? 61.48000 -59.33800 -77.93500 1.000 6.66236 130 SER B N 1
ATOM 4701 C CA . SER B 1 147 ? 61.31100 -59.57600 -79.36700 1.000 6.17644 130 SER B CA 1
ATOM 4702 C C . SER B 1 147 ? 62.18100 -60.77300 -79.73900 1.000 6.20268 130 SER B C 1
ATOM 4703 O O . SER B 1 147 ? 63.01800 -61.20100 -78.94200 1.000 7.70744 130 SER B O 1
ATOM 4706 N N . TYR B 1 148 ? 62.01000 -61.28500 -80.95900 1.000 6.71652 131 TYR B N 1
ATOM 4707 C CA . TYR B 1 148 ? 62.83000 -62.40400 -81.43900 1.000 6.87579 131 TYR B CA 1
ATOM 4708 C C . TYR B 1 148 ? 62.94700 -62.31900 -82.95600 1.000 7.92407 131 TYR B C 1
ATOM 4709 O O . TYR B 1 148 ? 61.98700 -61.92600 -83.62500 1.000 7.88338 131 TYR B O 1
ATOM 4718 N N . PRO B 1 149 ? 64.08400 -62.70400 -83.53200 1.000 7.41898 132 PRO B N 1
ATOM 4719 C CA . PRO B 1 149 ? 65.36700 -62.84900 -82.85800 1.000 6.96312 132 PRO B CA 1
ATOM 4720 C C . PRO B 1 149 ? 65.86300 -61.45000 -82.53300 1.000 6.90793 132 PRO B C 1
ATOM 4721 O O . PRO B 1 149 ? 65.50300 -60.48000 -83.22500 1.000 7.17414 132 PRO B O 1
ATOM 4725 N N . TYR B 1 150 ? 66.64800 -61.30100 -81.48600 1.000 7.01530 133 TYR B N 1
ATOM 4726 C CA . TYR B 1 150 ? 67.18400 -60.01200 -81.08900 1.000 6.77665 133 TYR B CA 1
ATOM 4727 C C . TYR B 1 150 ? 68.69800 -60.08900 -81.18500 1.000 7.76601 133 TYR B C 1
ATOM 4728 O O . TYR B 1 150 ? 69.34400 -60.85300 -80.43800 1.000 10.08514 133 TYR B O 1
ATOM 4737 N N . GLY B 1 151 ? 69.25800 -59.37100 -82.14300 1.000 6.65295 134 GLY B N 1
ATOM 4738 C CA . GLY B 1 151 ? 70.70300 -59.45500 -82.37500 1.000 7.24776 134 GLY B CA 1
ATOM 4739 C C . GLY B 1 151 ? 71.14200 -59.51700 -83.83100 1.000 6.28804 134 GLY B C 1
ATOM 4740 O O . GLY B 1 151 ? 72.34500 -59.48800 -84.07700 1.000 7.36205 134 GLY B O 1
ATOM 4741 N N . TYR B 1 152 ? 70.19700 -59.56600 -84.78200 1.000 6.11493 135 TYR B N 1
ATOM 4742 C CA . TYR B 1 152 ? 70.57500 -59.67000 -86.19500 1.000 6.00356 135 TYR B CA 1
ATOM 4743 C C . TYR B 1 152 ? 69.97700 -58.55200 -87.03600 1.000 6.47753 135 TYR B C 1
ATOM 4744 O O . TYR B 1 152 ? 70.09600 -58.58500 -88.26800 1.000 7.24587 135 TYR B O 1
ATOM 4753 N N . GLY B 1 153 ? 69.29800 -57.57100 -86.44100 1.000 6.19426 136 GLY B N 1
ATOM 4754 C CA . GLY B 1 153 ? 68.47900 -56.68600 -87.27000 1.000 6.52760 136 GLY B CA 1
ATOM 4755 C C . GLY B 1 153 ? 67.59900 -57.49800 -88.19800 1.000 6.05771 136 GLY B C 1
ATOM 4756 O O . GLY B 1 153 ? 67.02300 -58.50900 -87.79200 1.000 7.24000 136 GLY B O 1
ATOM 4757 N N . ASP B 1 154 ? 67.46600 -57.04300 -89.44400 1.000 5.77294 137 ASP B N 1
ATOM 4758 C CA . ASP B 1 154 ? 66.57000 -57.67000 -90.41900 1.000 7.17343 137 ASP B CA 1
ATOM 4759 C C . ASP B 1 154 ? 67.31600 -58.67000 -91.31800 1.000 6.92908 137 ASP B C 1
ATOM 4760 O O . ASP B 1 154 ? 66.75700 -59.12600 -92.34800 1.000 7.55479 137 ASP B O 1
ATOM 4765 N N . ALA B 1 155 ? 68.54500 -59.08200 -90.94800 1.000 6.64650 138 ALA B N 1
ATOM 4766 C CA . ALA B 1 155 ? 69.33200 -59.89100 -91.87700 1.000 7.39469 138 ALA B CA 1
ATOM 4767 C C . ALA B 1 155 ? 68.64000 -61.19600 -92.22700 1.000 6.81471 138 ALA B C 1
ATOM 4768 O O . ALA B 1 155 ? 68.83900 -61.71400 -93.34600 1.000 7.73863 138 ALA B O 1
ATOM 4770 N N . PHE B 1 156 ? 67.88500 -61.77900 -91.29400 1.000 6.71845 139 PHE B N 1
ATOM 4771 C CA . PHE B 1 156 ? 67.25700 -63.07900 -91.50800 1.000 7.51760 139 PHE B CA 1
ATOM 4772 C C . PHE B 1 156 ? 65.75600 -62.97400 -91.66400 1.000 6.99610 139 PHE B C 1
ATOM 4773 O O . PHE B 1 156 ? 65.05400 -63.99900 -91.60600 1.000 8.83592 139 PHE B O 1
ATOM 4781 N N . GLY B 1 157 ? 65.26300 -61.75400 -91.93100 1.000 8.22204 140 GLY B N 1
ATOM 4782 C CA . GLY B 1 157 ? 63.87200 -61.57200 -92.33000 1.000 9.32371 140 GLY B CA 1
ATOM 4783 C C . GLY B 1 157 ? 63.15800 -60.54400 -91.47900 1.000 7.90105 140 GLY B C 1
ATOM 4784 O O . GLY B 1 157 ? 63.23100 -60.57100 -90.24800 1.000 8.32782 140 GLY B O 1
ATOM 4785 N N . LYS B 1 158 ? 62.41200 -59.68000 -92.14900 1.000 8.72750 141 LYS B N 1
ATOM 4786 C CA . LYS B 1 158 ? 61.52100 -58.75100 -91.49600 1.000 8.66210 141 LYS B CA 1
ATOM 4787 C C . LYS B 1 158 ? 60.06700 -58.91900 -91.88700 1.000 8.86577 141 LYS B C 1
ATOM 4788 O O . LYS B 1 158 ? 59.21300 -58.27700 -91.26000 1.000 11.31961 141 LYS B O 1
ATOM 4794 N N . GLY B 1 159 ? 59.74500 -59.74000 -92.88500 1.000 10.38866 142 GLY B N 1
ATOM 4795 C CA . GLY B 1 159 ? 58.37500 -59.93500 -93.32500 1.000 11.54619 142 GLY B CA 1
ATOM 4796 C C . GLY B 1 159 ? 58.12000 -61.41800 -93.51400 1.000 12.31155 142 GLY B C 1
ATOM 4797 O O . GLY B 1 159 ? 58.62900 -62.26400 -92.77100 1.000 13.82302 142 GLY B O 1
ATOM 4798 N N . GLY B 1 160 ? 57.33800 -61.75400 -94.55900 1.000 13.46693 143 GLY B N 1
ATOM 4799 C CA . GLY B 1 160 ? 57.04700 -63.15000 -94.84800 1.000 13.85691 143 GLY B CA 1
ATOM 4800 C C . GLY B 1 160 ? 58.25600 -63.88900 -95.40600 1.000 15.03936 143 GLY B C 1
ATOM 4801 O O . GLY B 1 160 ? 59.18300 -63.28300 -95.94400 1.000 15.48210 143 GLY B O 1
ATOM 4802 N N . GLY B 1 161 ? 58.23700 -65.21800 -95.25200 1.000 15.53962 144 GLY B N 1
ATOM 4803 C CA . GLY B 1 161 ? 59.31500 -66.00500 -95.86100 1.000 15.85636 144 GLY B CA 1
ATOM 4804 C C . GLY B 1 161 ? 60.65500 -65.90600 -95.17400 1.000 14.32766 144 GLY B C 1
ATOM 4805 O O . GLY B 1 161 ? 61.68800 -66.15100 -95.79900 1.000 16.19000 144 GLY B O 1
ATOM 4806 N N . SER B 1 162 ? 60.66800 -65.55400 -93.89600 1.000 11.77858 145 SER B N 1
ATOM 4807 C CA . SER B 1 162 ? 61.92900 -65.26800 -93.21000 1.000 11.71314 145 SER B CA 1
ATOM 4808 C C . SER B 1 162 ? 62.81900 -66.49500 -93.09600 1.000 12.27087 145 SER B C 1
ATOM 4809 O O . SER B 1 162 ? 62.33900 -67.63000 -92.99000 1.000 14.32889 145 SER B O 1
ATOM 4812 N N . VAL B 1 163 ? 64.12900 -66.26300 -93.11100 1.000 11.04513 146 VAL B N 1
ATOM 4813 C CA . VAL B 1 163 ? 65.10000 -67.31400 -92.83200 1.000 11.52703 146 VAL B CA 1
ATOM 4814 C C . VAL B 1 163 ? 65.05700 -67.72500 -91.35400 1.000 10.84361 146 VAL B C 1
ATOM 4815 O O . VAL B 1 163 ? 65.16100 -68.92000 -91.02400 1.000 11.71529 146 VAL B O 1
ATOM 4819 N N . ILE B 1 164 ? 64.91600 -66.75600 -90.44300 1.000 9.71587 147 ILE B N 1
ATOM 4820 C CA . ILE B 1 164 ? 64.66800 -66.99400 -89.02400 1.000 9.10446 147 ILE B CA 1
ATOM 4821 C C . ILE B 1 164 ? 63.34100 -66.31500 -88.69600 1.000 9.14604 147 ILE B C 1
ATOM 4822 O O . ILE B 1 164 ? 63.20900 -65.09300 -88.84200 1.000 9.10517 147 ILE B O 1
ATOM 4827 N N . ASN B 1 165 ? 62.35600 -67.10200 -88.28700 1.000 10.06009 148 ASN B N 1
ATOM 4828 C CA . ASN B 1 165 ? 61.04000 -66.55000 -87.99600 1.000 10.29421 148 ASN B CA 1
ATOM 4829 C C . ASN B 1 165 ? 61.12000 -65.58200 -86.83500 1.000 9.76539 148 ASN B C 1
ATOM 4830 O O . ASN B 1 165 ? 61.85000 -65.80500 -85.86800 1.000 11.20297 148 ASN B O 1
ATOM 4835 N N . HIS B 1 166 ? 60.34200 -64.51700 -86.92200 1.000 9.28740 149 HIS B N 1
ATOM 4836 C CA . HIS B 1 16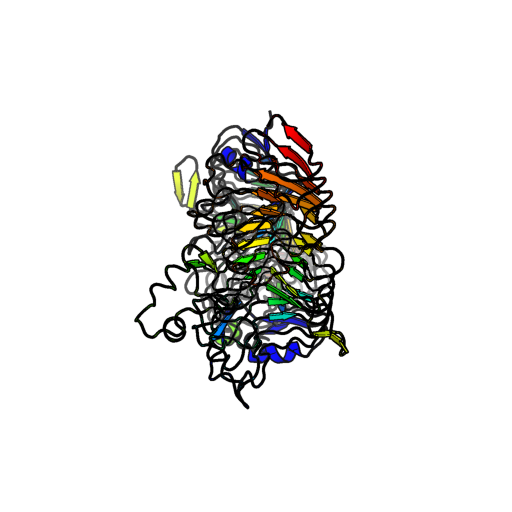6 ? 60.44000 -63.41900 -85.97700 1.000 8.89226 149 HIS B CA 1
ATOM 4837 C C . HIS B 1 166 ? 59.16100 -63.22800 -85.18200 1.000 8.81162 149 HIS B C 1
ATOM 4838 O O . HIS B 1 166 ? 58.06200 -63.65000 -85.56100 1.000 10.00813 149 HIS B O 1
ATOM 4845 N N . ARG B 1 167 ? 59.36200 -62.57000 -84.05900 1.000 7.87982 150 ARG B N 1
ATOM 4846 C CA . ARG B 1 167 ? 58.31600 -62.11700 -83.13200 1.000 8.06262 150 ARG B CA 1
ATOM 4847 C C . ARG B 1 167 ? 58.64000 -60.64300 -82.86500 1.000 7.52394 150 ARG B C 1
ATOM 4848 O O . ARG B 1 167 ? 59.34900 -60.32200 -81.89400 1.000 8.38411 150 ARG B O 1
ATOM 4856 N N . LYS B 1 168 ? 58.19600 -59.75600 -83.74100 1.000 7.43962 151 LYS B N 1
ATOM 4857 C CA . LYS B 1 168 ? 58.69600 -58.39100 -83.66800 1.000 7.73612 151 LYS B CA 1
ATOM 4858 C C . LYS B 1 168 ? 57.96600 -57.58400 -82.61600 1.000 6.83458 151 LYS B C 1
ATOM 4859 O O . LYS B 1 168 ? 56.83300 -57.88200 -82.21300 1.000 7.84017 151 LYS B O 1
ATOM 4865 N N . HIS B 1 169 ? 58.61400 -56.52600 -82.15200 1.000 6.78254 152 HIS B N 1
ATOM 4866 C CA . HIS B 1 169 ? 58.00700 -55.64800 -81.17300 1.000 7.53235 152 HIS B CA 1
ATOM 4867 C C . HIS B 1 169 ? 58.46900 -54.23400 -81.48300 1.000 6.39948 152 HIS B C 1
ATOM 4868 O O . HIS B 1 169 ? 59.64700 -53.89100 -81.29400 1.000 6.76850 152 HIS B O 1
ATOM 4875 N N A SER B 1 170 ? 57.52600 -53.41200 -81.92800 0.300 6.94713 153 SER B N 1
ATOM 4876 N N B SER B 1 170 ? 57.53300 -53.43100 -81.99400 0.700 6.70863 153 SER B N 1
ATOM 4877 C CA A SER B 1 170 ? 57.80400 -52.04800 -82.32800 0.300 7.12299 153 SER B CA 1
ATOM 4878 C CA B SER B 1 170 ? 57.78100 -52.06800 -82.43200 0.700 7.29535 153 SER B CA 1
ATOM 4879 C C A SER B 1 170 ? 57.35000 -51.05900 -81.26400 0.300 6.77184 153 SER B C 1
ATOM 4880 C C B SER B 1 170 ? 57.25000 -51.07900 -81.40200 0.700 6.69709 153 SER B C 1
ATOM 4881 O O A SER B 1 170 ? 56.70900 -51.40500 -80.26300 0.300 6.71356 153 SER B O 1
ATOM 4882 O O B SER B 1 170 ? 56.44400 -51.44400 -80.54100 0.700 6.30347 153 SER B O 1
ATOM 4887 N N . GLY B 1 171 ? 57.69900 -49.79800 -81.49200 1.000 6.62227 154 GLY B N 1
ATOM 4888 C CA . GLY B 1 171 ? 57.42100 -48.76700 -80.53600 1.000 7.04625 154 GLY B CA 1
ATOM 4889 C C . GLY B 1 171 ? 56.09100 -48.08300 -80.75700 1.000 6.87218 154 GLY B C 1
ATOM 4890 O O . GLY B 1 171 ? 55.05800 -48.50000 -80.19900 1.000 9.17478 154 GLY B O 1
ATOM 4891 N N . VAL B 1 172 ? 56.10100 -46.98900 -81.51100 1.000 6.51567 155 VAL B N 1
ATOM 4892 C CA . VAL B 1 172 ? 54.92000 -46.17900 -81.72300 1.000 5.68718 155 VAL B CA 1
ATOM 4893 C C . VAL B 1 172 ? 54.49800 -46.29400 -83.16700 1.000 5.51913 155 VAL B C 1
ATOM 4894 O O . VAL B 1 172 ? 55.27000 -45.90800 -84.05700 1.000 6.99752 155 VAL B O 1
ATOM 4898 N N . LEU B 1 173 ? 53.27400 -46.77800 -83.36600 1.000 5.55069 156 LEU B N 1
ATOM 4899 C CA . LEU B 1 173 ? 52.66100 -46.90200 -84.68000 1.000 6.19663 156 LEU B CA 1
ATOM 4900 C C . LEU B 1 173 ? 51.65200 -45.77500 -84.81900 1.000 5.72078 156 LEU B C 1
ATOM 4901 O O . LEU B 1 173 ? 50.60000 -45.78600 -84.16300 1.000 7.30478 156 LEU B O 1
ATOM 4906 N N . ILE B 1 174 ? 51.96400 -44.79900 -85.66700 1.000 6.08098 157 ILE B N 1
ATOM 4907 C CA . ILE B 1 174 ? 51.08500 -43.63800 -85.87200 1.000 6.26244 157 ILE B CA 1
ATOM 4908 C C . ILE B 1 174 ? 50.22800 -43.93200 -87.08200 1.000 5.47743 157 ILE B C 1
ATOM 4909 O O . ILE B 1 174 ? 50.75800 -44.19200 -88.18100 1.000 6.80183 157 ILE B O 1
ATOM 4914 N N . ARG B 1 175 ? 48.91600 -43.91300 -86.90100 1.000 6.24293 158 ARG B N 1
ATOM 4915 C CA . ARG B 1 175 ? 47.93800 -44.12500 -87.97200 1.000 6.46821 158 ARG B CA 1
ATOM 4916 C C . ARG B 1 175 ? 46.98700 -42.92900 -87.97800 1.000 7.06902 158 ARG B C 1
ATOM 4917 O O . ARG B 1 175 ? 47.39800 -41.80100 -87.64300 1.000 6.77207 158 ARG B O 1
ATOM 4925 N N . GLY B 1 176 ? 45.71700 -43.16200 -88.33200 1.000 6.64995 159 GLY B N 1
ATOM 4926 C CA . GLY B 1 176 ? 44.71400 -42.09100 -88.18300 1.000 7.32411 159 GLY B CA 1
ATOM 4927 C C . GLY B 1 176 ? 44.95300 -40.84700 -89.02500 1.000 6.74952 159 GLY B C 1
ATOM 4928 O O . GLY B 1 176 ? 45.51500 -40.90500 -90.14000 1.000 7.45085 159 GLY B O 1
ATOM 4929 N N . LEU B 1 177 ? 44.50800 -39.71900 -88.47700 1.000 6.74899 160 LEU B N 1
ATOM 4930 C CA . LEU B 1 177 ? 44.49100 -38.42700 -89.16100 1.000 7.48642 160 LEU B CA 1
ATOM 4931 C C . LEU B 1 177 ? 44.96300 -37.34800 -88.18900 1.000 7.25969 160 LEU B C 1
ATOM 4932 O O . LEU B 1 177 ? 44.43700 -37.22600 -87.07000 1.000 8.11921 160 LEU B O 1
ATOM 4937 N N . ARG B 1 178 ? 46.00700 -36.59800 -88.56800 1.000 7.52987 161 ARG B N 1
ATOM 4938 C CA . ARG B 1 178 ? 46.49200 -35.48600 -87.74800 1.000 7.18203 161 ARG B CA 1
ATOM 4939 C C . ARG B 1 178 ? 46.89400 -35.92400 -86.34700 1.000 7.53808 161 ARG B C 1
ATOM 4940 O O . ARG B 1 178 ? 46.74800 -35.17800 -85.38700 1.000 9.95358 161 ARG B O 1
ATOM 4948 N N . ASN B 1 179 ? 47.46500 -37.11500 -86.24800 1.000 6.37858 162 ASN B N 1
ATOM 4949 C CA . ASN B 1 179 ? 47.99200 -37.57500 -84.96500 1.000 6.43266 162 ASN B CA 1
ATOM 4950 C C . ASN B 1 179 ? 49.41400 -37.07400 -84.76800 1.000 7.01603 162 ASN B C 1
ATOM 4951 O O . ASN B 1 179 ? 50.18700 -36.96400 -85.72200 1.000 8.05175 162 ASN B O 1
ATOM 4956 N N . HIS B 1 180 ? 49.76400 -36.82800 -83.51400 1.000 7.34298 163 HIS B N 1
ATOM 4957 C CA . HIS B 1 180 ? 50.93600 -36.01400 -83.20000 1.000 6.44057 163 HIS B CA 1
ATOM 4958 C C . HIS B 1 180 ? 51.68100 -36.65400 -82.04500 1.000 6.51615 163 HIS B C 1
ATOM 4959 O O . HIS B 1 180 ? 51.10700 -36.86500 -80.96400 1.000 7.90098 163 HIS B O 1
ATOM 4966 N N . LEU B 1 181 ? 52.96200 -36.99900 -82.27200 1.000 5.59574 164 LEU B N 1
ATOM 4967 C CA . LEU B 1 181 ? 53.88300 -37.47600 -81.24200 1.000 5.49880 164 LEU B CA 1
ATOM 4968 C C . LEU B 1 181 ? 54.83600 -36.33100 -80.96800 1.000 6.35704 164 LEU B C 1
ATOM 4969 O O . LEU B 1 181 ? 55.55600 -35.90700 -81.88000 1.000 7.93824 164 LEU B O 1
ATOM 4974 N N . LYS B 1 182 ? 54.83900 -35.80600 -79.73200 1.000 6.37206 165 LYS B N 1
ATOM 4975 C CA . LYS B 1 182 ? 55.50800 -34.54200 -79.41800 1.000 6.76520 165 LYS B CA 1
ATOM 4976 C C . LYS B 1 182 ? 56.38300 -34.65600 -78.17800 1.000 6.70380 165 LYS B C 1
ATOM 4977 O O . LYS B 1 182 ? 55.90800 -35.07900 -77.11600 1.000 7.24142 165 LYS B O 1
ATOM 4983 N N . ASP B 1 183 ? 57.64900 -34.29300 -78.29900 1.000 6.90624 166 ASP B N 1
ATOM 4984 C CA . ASP B 1 183 ? 58.52500 -34.18700 -77.09400 1.000 7.64475 166 ASP B CA 1
ATOM 4985 C C . ASP B 1 183 ? 58.59500 -35.49300 -76.31500 1.000 7.30680 166 ASP B C 1
ATOM 4986 O O . ASP B 1 183 ? 58.52900 -35.44800 -75.08900 1.000 9.55899 166 ASP B O 1
ATOM 4991 N N . CYS B 1 184 ? 58.74700 -36.58500 -77.04000 1.000 6.97038 167 CYS B N 1
ATOM 4992 C CA . CYS B 1 184 ? 58.86700 -37.90300 -76.37800 1.000 6.39858 167 CYS B CA 1
ATOM 4993 C C . CYS B 1 184 ? 60.27500 -38.47600 -76.52000 1.000 6.40408 167 CYS B C 1
ATOM 4994 O O . CYS B 1 184 ? 60.95900 -38.11200 -77.43800 1.000 9.26955 167 CYS B O 1
ATOM 4997 N N . THR B 1 185 ? 60.63300 -39.34100 -75.61000 1.000 6.35118 168 THR B N 1
ATOM 4998 C CA . THR B 1 185 ? 61.88300 -40.12000 -75.70200 1.000 7.54358 168 THR B CA 1
ATOM 4999 C C . THR B 1 185 ? 61.43000 -41.56600 -75.93600 1.000 7.38555 168 THR B C 1
ATOM 5000 O O . THR B 1 185 ? 60.67000 -42.08300 -75.14200 1.000 8.15754 168 THR B O 1
ATOM 5004 N N . ILE B 1 186 ? 61.87700 -42.14100 -77.04100 1.000 7.18436 169 ILE B N 1
ATOM 5005 C CA . ILE B 1 186 ? 61.49500 -43.54400 -77.37000 1.000 7.06983 169 ILE B CA 1
ATOM 5006 C C . ILE B 1 186 ? 62.80100 -44.30500 -77.46800 1.000 6.71887 169 ILE B C 1
ATOM 5007 O O . ILE B 1 186 ? 63.54000 -44.10900 -78.41700 1.000 7.89067 169 ILE B O 1
ATOM 5012 N N A ILE B 1 187 ? 63.06800 -45.15600 -76.48700 0.610 6.34756 170 ILE B N 1
ATOM 5013 N N B ILE B 1 187 ? 63.05900 -45.16800 -76.49100 0.390 8.14961 170 ILE B N 1
ATOM 5014 C CA A ILE B 1 187 ? 64.31700 -45.96900 -76.47500 0.610 7.43077 170 ILE B CA 1
ATOM 5015 C CA B ILE B 1 187 ? 64.31300 -45.96900 -76.48000 0.390 9.15429 170 ILE B CA 1
ATOM 5016 C C A ILE B 1 187 ? 63.88900 -47.40000 -76.78200 0.610 6.92522 170 ILE B C 1
ATOM 5017 C C B ILE B 1 187 ? 63.89300 -47.40200 -76.77700 0.390 7.82001 170 ILE B C 1
ATOM 5018 O O A ILE B 1 187 ? 63.05500 -47.93900 -76.05800 0.610 9.00070 170 ILE B O 1
ATOM 5019 O O B ILE B 1 187 ? 63.04800 -47.93900 -76.05800 0.390 9.18105 170 ILE B O 1
ATOM 5028 N N . SER B 1 188 ? 64.49100 -47.99800 -77.80300 1.000 6.57220 171 SER B N 1
ATOM 5029 C CA . SER B 1 188 ? 64.17600 -49.40000 -78.14100 1.000 6.59154 171 SER B CA 1
ATOM 5030 C C . SER B 1 188 ? 65.36800 -50.33300 -77.95200 1.000 5.45721 171 SER B C 1
ATOM 5031 O O . SER B 1 188 ? 66.46400 -49.98800 -78.38500 1.000 6.68100 171 SER B O 1
ATOM 5034 N N . ARG B 1 189 ? 65.10100 -51.46300 -77.31900 1.000 6.28030 172 ARG B N 1
ATOM 5035 C CA . ARG B 1 189 ? 66.08200 -52.57900 -77.21200 1.000 5.80588 172 ARG B CA 1
ATOM 5036 C C . ARG B 1 189 ? 65.30200 -53.79900 -77.72700 1.000 5.77969 172 ARG B C 1
ATOM 5037 O O . ARG B 1 189 ? 65.45400 -54.86900 -77.18100 1.000 6.73426 172 ARG B O 1
ATOM 5045 N N . SER B 1 190 ? 64.56500 -53.59400 -78.81100 1.000 6.40187 173 SER B N 1
ATOM 5046 C CA . SER B 1 190 ? 63.67600 -54.60300 -79.42100 1.000 6.40421 173 SER B CA 1
ATOM 5047 C C . SER B 1 190 ? 63.82700 -54.57900 -80.93900 1.000 6.02460 173 SER B C 1
ATOM 5048 O O . SER B 1 190 ? 64.02300 -53.53700 -81.50500 1.000 6.38458 173 SER B O 1
ATOM 5051 N N . TYR B 1 191 ? 63.62400 -55.74200 -81.52000 1.000 5.56213 174 TYR B N 1
ATOM 5052 C CA . TYR B 1 191 ? 63.60600 -55.86400 -83.00200 1.000 6.29946 174 TYR B CA 1
ATOM 5053 C C . TYR B 1 191 ? 62.21900 -55.44900 -83.52000 1.000 5.89069 174 TYR B C 1
ATOM 5054 O O . TYR B 1 191 ? 61.25400 -56.19600 -83.45900 1.000 6.63737 174 TYR B O 1
ATOM 5063 N N . GLY B 1 192 ? 62.17800 -54.23900 -84.01900 1.000 6.66753 175 GLY B N 1
ATOM 5064 C CA . GLY B 1 192 ? 60.95000 -53.65500 -84.58700 1.000 7.23122 175 GLY B CA 1
ATOM 5065 C C . GLY B 1 192 ? 61.22800 -52.18700 -84.89300 1.000 5.71673 175 GLY B C 1
ATOM 5066 O O . GLY B 1 192 ? 62.25000 -51.67000 -84.47700 1.000 6.56475 175 GLY B O 1
ATOM 5067 N N . HIS B 1 193 ? 60.32200 -51.54400 -85.61100 1.000 6.70041 176 HIS B N 1
ATOM 5068 C CA . HIS B 1 193 ? 60.46100 -50.07600 -85.84100 1.000 6.76605 176 HIS B CA 1
ATOM 5069 C C . HIS B 1 193 ? 60.37000 -49.34800 -84.50800 1.000 6.80272 176 HIS B C 1
ATOM 5070 O O . HIS B 1 193 ? 59.68400 -49.83300 -83.60900 1.000 8.64565 176 HIS B O 1
ATOM 5077 N N . ILE B 1 194 ? 61.05000 -48.22400 -84.41600 1.000 5.57356 177 ILE B N 1
ATOM 5078 C CA . ILE B 1 194 ? 60.92200 -47.41900 -83.17400 1.000 6.73509 177 ILE B CA 1
ATOM 5079 C C . ILE B 1 194 ? 59.70500 -46.50800 -83.31700 1.000 5.39894 177 ILE B C 1
ATOM 5080 O O . ILE B 1 194 ? 58.82100 -46.63200 -82.48300 1.000 6.59277 177 ILE B O 1
ATOM 5085 N N . VAL B 1 195 ? 59.64700 -45.71300 -84.39500 1.000 6.44906 178 VAL B N 1
ATOM 5086 C CA . VAL B 1 195 ? 58.42800 -44.91800 -84.72700 1.000 5.59413 178 VAL B CA 1
ATOM 5087 C C . VAL B 1 195 ? 58.11700 -45.20000 -86.20200 1.000 5.37987 178 VAL B C 1
ATOM 5088 O O . VAL B 1 195 ? 58.99500 -45.14800 -87.02900 1.000 6.67402 178 VAL B O 1
ATOM 5092 N N . PHE B 1 196 ? 56.87600 -45.54600 -86.46300 1.000 6.19875 179 PHE B N 1
ATOM 5093 C CA . PHE B 1 196 ? 56.49400 -45.83900 -87.86000 1.000 5.78197 179 PHE B CA 1
ATOM 5094 C C . PHE B 1 196 ? 55.08100 -45.33900 -88.11300 1.000 5.60643 179 PHE B C 1
ATOM 5095 O O . PHE B 1 196 ? 54.32000 -45.14000 -87.18700 1.000 7.20956 179 PHE B O 1
ATOM 5103 N N . MET B 1 197 ? 54.77100 -45.21400 -89.39400 1.000 6.61405 180 MET B N 1
ATOM 5104 C CA . MET B 1 197 ? 53.45500 -44.68800 -89.82700 1.000 6.89037 180 MET B CA 1
ATOM 5105 C C . MET B 1 197 ? 52.84200 -45.64400 -90.84400 1.000 6.72439 180 MET B C 1
ATOM 5106 O O . MET B 1 197 ? 53.51600 -46.04000 -91.79500 1.000 7.81657 180 MET B O 1
ATOM 5111 N N . GLN B 1 198 ? 51.57000 -45.96200 -90.62000 1.000 6.75719 181 GLN B N 1
ATOM 5112 C CA . GLN B 1 198 ? 50.84300 -46.83900 -91.53600 1.000 6.85240 181 GLN B CA 1
ATOM 5113 C C . GLN B 1 198 ? 49.44200 -46.27000 -91.64900 1.000 7.29745 181 GLN B C 1
ATOM 5114 O O . GLN B 1 198 ? 48.79300 -46.01700 -90.62900 1.000 8.57139 181 GLN B O 1
ATOM 5120 N N . ALA B 1 199 ? 49.01000 -45.98900 -92.87900 1.000 7.42945 182 ALA B N 1
ATOM 5121 C CA . ALA B 1 199 ? 47.69100 -45.41000 -93.16100 1.000 7.75704 182 ALA B CA 1
ATOM 5122 C C . ALA B 1 199 ? 47.48500 -44.07500 -92.47600 1.000 7.60141 182 ALA B C 1
ATOM 5123 O O . ALA B 1 199 ? 46.35600 -43.62300 -92.29600 1.000 8.33133 182 ALA B O 1
ATOM 5125 N N . ALA B 1 200 ? 48.57100 -43.40000 -92.09300 1.000 7.28733 183 ALA B N 1
ATOM 5126 C CA . ALA B 1 200 ? 48.47300 -42.15600 -91.36300 1.000 7.84711 183 ALA B CA 1
ATOM 5127 C C . ALA B 1 200 ? 48.36300 -40.98400 -92.33500 1.000 7.67696 183 ALA B C 1
ATOM 5128 O O . ALA B 1 200 ? 49.23700 -40.81700 -93.18400 1.000 7.49982 183 ALA B O 1
ATOM 5130 N N . SER B 1 201 ? 47.34300 -40.13500 -92.16800 1.000 6.59685 184 SER B N 1
ATOM 5131 C CA . SER B 1 201 ? 47.24200 -38.91100 -92.95300 1.000 6.96260 184 SER B CA 1
ATOM 5132 C C . SER B 1 201 ? 47.62100 -37.72900 -92.06800 1.000 6.76847 184 SER B C 1
ATOM 5133 O O . SER B 1 201 ? 47.17400 -37.62200 -90.91000 1.000 7.75889 184 SER B O 1
ATOM 5136 N N . TYR B 1 202 ? 48.49200 -36.87100 -92.57300 1.000 7.30869 185 TYR B N 1
ATOM 5137 C CA . TYR B 1 202 ? 49.01800 -35.74500 -91.80900 1.000 7.14768 185 TYR B CA 1
ATOM 5138 C C . TYR B 1 202 ? 49.52800 -36.09700 -90.40100 1.000 7.71324 185 TYR B C 1
ATOM 5139 O O . TYR B 1 202 ? 49.26500 -35.37100 -89.44000 1.000 8.39590 185 TYR B O 1
ATOM 5148 N N . PRO B 1 203 ? 50.33800 -37.15100 -90.24700 1.000 7.08046 186 PRO B N 1
ATOM 5149 C CA . PRO B 1 203 ? 51.00900 -37.35700 -88.94200 1.000 6.43939 186 PRO B CA 1
ATOM 5150 C C . PRO B 1 203 ? 52.11600 -36.32600 -88.73200 1.000 6.36950 186 PRO B C 1
ATOM 5151 O O . PRO B 1 203 ? 52.71900 -35.86400 -89.70500 1.000 7.05884 186 PRO B O 1
ATOM 5155 N N . THR B 1 204 ? 52.39100 -35.99700 -87.47300 1.000 6.13506 187 THR B N 1
ATOM 5156 C CA . THR B 1 204 ? 53.53400 -35.14700 -87.14300 1.000 6.67590 187 THR B CA 1
ATOM 5157 C C . THR B 1 204 ? 54.31200 -35.80500 -86.03000 1.000 6.29570 187 THR B C 1
ATOM 5158 O O . THR B 1 204 ? 53.72800 -36.20100 -85.01500 1.000 7.15939 187 THR B O 1
ATOM 5162 N N . VAL B 1 205 ? 55.63000 -35.91700 -86.21100 1.000 6.37209 188 VAL B N 1
ATOM 5163 C CA . VAL B 1 205 ? 56.56300 -36.30700 -85.16000 1.000 6.09217 188 VAL B CA 1
ATOM 5164 C C . VAL B 1 205 ? 57.43100 -35.09500 -84.88600 1.000 6.22314 188 VAL B C 1
ATOM 5165 O O . VAL B 1 205 ? 58.04900 -34.56500 -85.80800 1.000 7.28871 188 VAL B O 1
ATOM 5169 N N . GLU B 1 206 ? 57.47100 -34.63000 -83.63400 1.000 6.05244 189 GLU B N 1
ATOM 5170 C CA . GLU B 1 206 ? 58.07300 -33.32000 -83.33300 1.000 5.49666 189 GLU B CA 1
ATOM 5171 C C . GLU B 1 206 ? 58.82300 -33.39600 -82.01700 1.000 6.52658 189 GLU B C 1
ATOM 5172 O O . GLU B 1 206 ? 58.23700 -33.81300 -81.01000 1.000 7.33710 189 GLU B O 1
ATOM 5178 N N . GLY B 1 207 ? 60.09400 -32.98900 -82.00900 1.000 6.78672 190 GLY B N 1
ATOM 5179 C CA . GLY B 1 207 ? 60.81100 -32.84500 -80.75400 1.000 7.14557 190 GLY B CA 1
ATOM 5180 C C . GLY B 1 207 ? 61.16500 -34.14200 -80.08200 1.000 7.67670 190 GLY B C 1
ATOM 5181 O O . GLY B 1 207 ? 61.39600 -34.15300 -78.85800 1.000 9.60446 190 GLY B O 1
ATOM 5182 N N . CYS B 1 208 ? 61.19700 -35.25000 -80.81000 1.000 7.36003 191 CYS B N 1
ATOM 5183 C CA . CYS B 1 208 ? 61.40300 -36.54300 -80.17000 1.000 7.32812 191 CYS B CA 1
ATOM 5184 C C . CYS B 1 208 ? 62.84700 -36.96800 -80.20900 1.000 6.87579 191 CYS B C 1
ATOM 5185 O O . CYS B 1 208 ? 63.57000 -36.63000 -81.15100 1.000 9.52031 191 CYS B O 1
ATOM 5188 N N . TYR B 1 209 ? 63.27000 -37.75000 -79.21300 1.000 6.21039 192 TYR B N 1
ATOM 5189 C CA . TYR B 1 209 ? 64.56200 -38.41000 -79.22000 1.000 6.36309 192 TYR B CA 1
ATOM 5190 C C . TYR B 1 209 ? 64.28100 -39.89600 -79.35000 1.000 5.74318 192 TYR B C 1
ATOM 5191 O O . TYR B 1 209 ? 63.51200 -40.45000 -78.55100 1.000 7.27654 192 TYR B O 1
ATOM 5200 N N . ILE B 1 210 ? 64.85200 -40.54300 -80.36400 1.000 5.66597 193 ILE B N 1
ATOM 5201 C CA . ILE B 1 210 ? 64.49400 -41.91100 -80.77900 1.000 5.57152 193 ILE B CA 1
ATOM 5202 C C . ILE B 1 210 ? 65.78800 -42.66200 -80.87800 1.000 6.03219 193 ILE B C 1
ATOM 5203 O O . ILE B 1 210 ? 66.69700 -42.22400 -81.58600 1.000 7.26680 193 ILE B O 1
ATOM 5208 N N . GLU B 1 211 ? 65.94000 -43.76800 -80.14800 1.000 5.76361 194 GLU B N 1
ATOM 5209 C CA . GLU B 1 211 ? 67.25700 -44.40700 -79.98100 1.000 7.20113 194 GLU B CA 1
ATOM 5210 C C . GLU B 1 211 ? 67.17100 -45.92000 -80.00200 1.000 6.36377 194 GLU B C 1
ATOM 5211 O O . GLU B 1 211 ? 66.42400 -46.50600 -79.20700 1.000 7.61957 194 GLU B O 1
ATOM 5217 N N . GLY B 1 212 ? 67.99200 -46.55200 -80.85500 1.000 5.65870 195 GLY B N 1
ATOM 5218 C CA . GLY B 1 212 ? 68.22300 -47.99700 -80.81800 1.000 6.25946 195 GLY B CA 1
ATOM 5219 C C . GLY B 1 212 ? 69.61700 -48.34000 -80.32800 1.000 6.36142 195 GLY B C 1
ATOM 5220 O O . GLY B 1 212 ? 70.23100 -47.54800 -79.59600 1.000 6.46003 195 GLY B O 1
ATOM 5221 N N . GLU B 1 213 ? 70.15600 -49.46300 -80.77500 1.000 5.73759 196 GLU B N 1
ATOM 5222 C CA . GLU B 1 213 ? 71.56300 -49.81400 -80.52500 1.000 5.93317 196 GLU B CA 1
ATOM 5223 C C . GLU B 1 213 ? 72.06700 -50.63900 -81.70500 1.000 5.07020 196 GLU B C 1
ATOM 5224 O O . GLU B 1 213 ? 71.27000 -51.13300 -82.52200 1.000 6.41700 196 GLU B O 1
ATOM 5230 N N . MET B 1 214 ? 73.39200 -50.80300 -81.80400 1.000 6.49443 197 MET B N 1
ATOM 5231 C CA . MET B 1 214 ? 74.01400 -51.36900 -83.00300 1.000 6.41580 197 MET B CA 1
ATOM 5232 C C . MET B 1 214 ? 74.79700 -52.64500 -82.69000 1.000 6.70431 197 MET B C 1
ATOM 5233 O O . MET B 1 214 ? 75.21500 -52.91400 -81.53900 1.000 8.03136 197 MET B O 1
ATOM 5238 N N . ARG B 1 215 ? 75.02800 -53.40500 -83.74000 1.000 5.76380 198 ARG B N 1
ATOM 5239 C CA . ARG B 1 215 ? 75.88700 -54.58700 -83.67000 1.000 5.60556 198 ARG B CA 1
ATOM 5240 C C . ARG B 1 215 ? 76.58200 -54.76000 -85.01100 1.000 5.99845 198 ARG B C 1
ATOM 5241 O O . ARG B 1 215 ? 75.93400 -54.60500 -86.05200 1.000 7.20833 198 ARG B O 1
ATOM 5249 N N . SER B 1 216 ? 77.87600 -55.09200 -85.03800 1.000 6.53403 199 SER B N 1
ATOM 5250 C CA . SER B 1 216 ? 78.51800 -55.26200 -86.35100 1.000 6.72996 199 SER B CA 1
ATOM 5251 C C . SER B 1 216 ? 78.17600 -56.60500 -86.98300 1.000 6.49825 199 SER B C 1
ATOM 5252 O O . SER B 1 216 ? 77.94400 -57.59400 -86.29200 1.000 7.31676 199 SER B O 1
ATOM 5255 N N . THR B 1 217 ? 78.20300 -56.65400 -88.31400 1.000 6.35003 200 THR B N 1
ATOM 5256 C CA . THR B 1 217 ? 78.04400 -57.96500 -88.95500 1.000 7.20401 200 THR B CA 1
ATOM 5257 C C . THR B 1 217 ? 79.22200 -58.88300 -88.62800 1.000 7.68291 200 THR B C 1
ATOM 5258 O O . THR B 1 217 ? 79.05500 -60.09300 -88.61000 1.000 8.04970 200 THR B O 1
ATOM 5262 N N . ASP B 1 218 ? 80.40500 -58.31200 -88.39200 1.000 8.18553 201 ASP B N 1
ATOM 5263 C CA . ASP B 1 218 ? 81.54100 -59.15200 -88.00300 1.000 8.06985 201 ASP B CA 1
ATOM 5264 C C . ASP B 1 218 ? 81.26600 -59.83700 -86.67100 1.000 7.85301 201 ASP B C 1
ATOM 5265 O O . ASP B 1 218 ? 81.58600 -61.02200 -86.50900 1.000 9.22985 201 ASP B O 1
ATOM 5270 N N A ASP B 1 219 ? 80.64100 -59.13800 -85.72000 0.290 8.59305 202 ASP B N 1
ATOM 5271 N N B ASP B 1 219 ? 80.63700 -59.13200 -85.72400 0.710 8.27431 202 ASP B N 1
ATOM 5272 C CA A ASP B 1 219 ? 80.27400 -59.80400 -84.47200 0.290 9.05443 202 ASP B CA 1
ATOM 5273 C CA B ASP B 1 219 ? 80.30100 -59.78900 -84.46500 0.710 8.26863 202 ASP B CA 1
ATOM 5274 C C A ASP B 1 219 ? 79.26800 -60.91300 -84.72000 0.290 8.30556 202 ASP B C 1
ATOM 5275 C C B ASP B 1 219 ? 79.23300 -60.87000 -84.66200 0.710 7.94446 202 ASP B C 1
ATOM 5276 O O A ASP B 1 219 ? 79.37500 -62.00100 -84.14300 0.290 8.14432 202 ASP B O 1
ATOM 5277 O O B ASP B 1 219 ? 79.30400 -61.92700 -84.02600 0.710 9.78624 202 ASP B O 1
ATOM 5286 N N . MET B 1 220 ? 78.28900 -60.66200 -85.58600 1.000 8.04434 203 MET B N 1
ATOM 5287 C CA . MET B 1 220 ? 77.32200 -61.71400 -85.91000 1.000 8.42574 203 MET B CA 1
ATOM 5288 C C . MET B 1 220 ? 78.02300 -62.92200 -86.52200 1.000 8.54026 203 MET B C 1
ATOM 5289 O O . MET B 1 220 ? 77.76000 -64.06900 -86.12300 1.000 9.04404 203 MET B O 1
ATOM 5294 N N . LEU B 1 221 ? 78.96000 -62.68000 -87.47400 1.000 8.11087 204 LEU B N 1
ATOM 5295 C CA . LEU B 1 221 ? 79.67300 -63.76900 -88.12900 1.000 9.13006 204 LEU B CA 1
ATOM 5296 C C . LEU B 1 221 ? 80.54100 -64.54300 -87.15000 1.000 9.41759 204 LEU B C 1
ATOM 5297 O O . LEU B 1 221 ? 80.80800 -65.73300 -87.39300 1.000 10.35888 204 LEU B O 1
ATOM 5302 N N . ALA B 1 222 ? 80.98100 -63.90700 -86.04600 1.000 9.62586 205 ALA B N 1
ATOM 5303 C CA . ALA B 1 222 ? 81.74100 -64.61700 -85.02800 1.000 9.48447 205 ALA B CA 1
ATOM 5304 C C . ALA B 1 222 ? 80.90400 -65.64300 -84.27200 1.000 10.56208 205 ALA B C 1
ATOM 5305 O O . ALA B 1 222 ? 81.47300 -66.41400 -83.48600 1.000 12.39425 205 ALA B O 1
ATOM 5307 N N . GLU B 1 223 ? 79.58900 -65.71800 -84.52000 1.000 9.55074 206 GLU B N 1
ATOM 5308 C CA . GLU B 1 223 ? 78.80000 -66.83500 -84.01200 1.000 9.83234 206 GLU B CA 1
ATOM 5309 C C . GLU B 1 223 ? 79.07100 -68.14000 -84.75300 1.000 10.22093 206 GLU B C 1
ATOM 5310 O O . GLU B 1 223 ? 78.47000 -69.15700 -84.38900 1.000 10.41338 206 GLU B O 1
ATOM 5316 N N A GLU B 1 224 ? 79.92500 -68.16800 -85.77600 0.560 10.53802 207 GLU B N 1
ATOM 5317 N N B GLU B 1 224 ? 79.96600 -68.16200 -85.74000 0.440 10.89040 207 GLU B N 1
ATOM 5318 C CA A GLU B 1 224 ? 80.14400 -69.43300 -86.46000 0.560 11.58159 207 GLU B CA 1
ATOM 5319 C CA B GLU B 1 224 ? 80.29200 -69.40800 -86.41800 0.440 12.08899 207 GLU B CA 1
ATOM 5320 C C A GLU B 1 224 ? 80.63500 -70.50000 -85.47800 0.560 12.72023 207 GLU B C 1
ATOM 5321 C C B GLU B 1 224 ? 80.66600 -70.50900 -85.42500 0.440 12.94746 207 GLU B C 1
ATOM 5322 O O A GLU B 1 224 ? 81.49800 -70.24000 -84.62900 0.560 13.79044 207 GLU B O 1
ATOM 5323 O O B GLU B 1 224 ? 81.48600 -70.29100 -84.52700 0.440 13.53271 207 GLU B O 1
ATOM 5334 N N . GLY B 1 225 ? 80.04600 -71.68500 -85.58100 1.000 12.78395 208 GLY B N 1
ATOM 5335 C CA . GLY B 1 225 ? 80.39200 -72.81100 -84.71100 1.000 13.31763 208 GLY B CA 1
ATOM 5336 C C . GLY B 1 225 ? 79.68300 -72.82400 -83.37300 1.000 14.38340 208 GLY B C 1
ATOM 5337 O O . GLY B 1 225 ? 79.84400 -73.79800 -82.64200 1.000 15.67954 208 GLY B O 1
ATOM 5338 N N . THR B 1 226 ? 78.87500 -71.80000 -83.02300 1.000 12.21219 209 THR B N 1
ATOM 5339 C CA . THR B 1 226 ? 78.20600 -71.76100 -81.71900 1.000 12.16665 209 THR B CA 1
ATOM 5340 C C . THR B 1 226 ? 76.87800 -72.49800 -81.70600 1.000 11.26313 209 THR B C 1
ATOM 5341 O O . THR B 1 226 ? 76.33100 -72.71600 -80.61700 1.000 11.83555 209 THR B O 1
ATOM 5345 N N . GLY B 1 227 ? 76.29500 -72.80700 -82.84300 1.000 10.48395 210 GLY B N 1
ATOM 5346 C CA . GLY B 1 227 ? 74.93000 -73.33700 -82.84700 1.000 10.62613 210 GLY B CA 1
ATOM 5347 C C . GLY B 1 227 ? 73.84800 -72.28400 -82.74900 1.000 10.13451 210 GLY B C 1
ATOM 5348 O O . GLY B 1 227 ? 72.67100 -72.62600 -82.53000 1.000 11.43997 210 GLY B O 1
ATOM 5349 N N . SER B 1 228 ? 74.19400 -71.01000 -82.94100 1.000 9.63725 211 SER B N 1
ATOM 5350 C CA . SER B 1 228 ? 73.19200 -69.95700 -82.85600 1.000 10.20238 211 SER B CA 1
ATOM 5351 C C . SER B 1 228 ? 72.23100 -70.05800 -84.03900 1.000 9.62619 211 SER B C 1
ATOM 5352 O O . SER B 1 228 ? 72.49500 -70.75300 -85.03800 1.000 9.69939 211 SER B O 1
ATOM 5355 N N . PRO B 1 229 ? 71.11500 -69.33400 -83.99100 1.000 9.09088 212 PRO B N 1
ATOM 5356 C CA . PRO B 1 229 ? 70.18600 -69.40000 -85.13700 1.000 9.03165 212 PRO B CA 1
ATOM 5357 C C . PRO B 1 229 ? 70.81300 -69.01200 -86.45000 1.000 9.59863 212 PRO B C 1
ATOM 5358 O O . PRO B 1 229 ? 70.54500 -69.65500 -87.49000 1.000 10.90048 212 PRO B O 1
ATOM 5362 N N . ALA B 1 230 ? 71.67800 -67.97900 -86.44600 1.000 8.24678 213 ALA B N 1
ATOM 5363 C CA . ALA B 1 230 ? 72.35000 -67.59300 -87.68900 1.000 8.35130 213 ALA B CA 1
ATOM 5364 C C . ALA B 1 230 ? 73.36500 -68.64400 -88.12700 1.000 8.30544 213 ALA B C 1
ATOM 5365 O O . ALA B 1 230 ? 73.53700 -68.88900 -89.32500 1.000 9.21728 213 ALA B O 1
ATOM 5367 N N . ASP B 1 231 ? 74.09600 -69.22900 -87.17900 1.000 8.47051 214 ASP B N 1
ATOM 5368 C CA . ASP B 1 231 ? 75.05700 -70.29200 -87.49300 1.000 9.99049 214 ASP B CA 1
ATOM 5369 C C . ASP B 1 231 ? 74.35700 -71.46700 -88.15900 1.000 10.90488 214 ASP B C 1
ATOM 5370 O O . ASP B 1 231 ? 74.88400 -72.05000 -89.10400 1.000 11.40847 214 ASP B O 1
ATOM 5375 N N . LYS B 1 232 ? 73.14700 -71.79900 -87.70500 1.000 11.67894 215 LYS B N 1
ATOM 5376 C CA . LYS B 1 232 ? 72.43800 -72.95500 -88.23100 1.000 13.53208 215 LYS B CA 1
ATOM 5377 C C . LYS B 1 232 ? 72.01600 -72.74100 -89.66600 1.000 13.09245 215 LYS B C 1
ATOM 5378 O O . LYS B 1 232 ? 71.87300 -73.72700 -90.39600 1.000 16.21103 215 LYS B O 1
ATOM 5384 N N . VAL B 1 233 ? 71.85000 -71.49500 -90.12000 1.000 12.13242 216 VAL B N 1
ATOM 5385 C CA . VAL B 1 233 ? 71.52900 -71.21400 -91.52900 1.000 12.98462 216 VAL B CA 1
ATOM 5386 C C . VAL B 1 233 ? 72.76500 -70.75200 -92.30800 1.000 11.93011 216 VAL B C 1
ATOM 5387 O O . VAL B 1 233 ? 72.63900 -70.21600 -93.42800 1.000 12.25816 216 VAL B O 1
ATOM 5391 N N . ASP B 1 234 ? 73.94800 -70.95800 -91.75700 1.000 12.14396 217 ASP B N 1
ATOM 5392 C CA . ASP B 1 234 ? 75.20100 -70.57100 -92.36400 1.000 12.05752 217 ASP B CA 1
ATOM 5393 C C . ASP B 1 234 ? 75.20000 -69.10000 -92.75600 1.000 11.09223 217 ASP B C 1
ATOM 5394 O O . ASP B 1 234 ? 75.83700 -68.69500 -93.73600 1.000 12.26987 217 ASP B O 1
ATOM 5399 N N . PHE B 1 235 ? 74.51100 -68.27900 -91.96000 1.000 9.79128 218 PHE B N 1
ATOM 5400 C CA . PHE B 1 235 ? 74.51100 -66.81800 -92.15600 1.000 8.98672 218 PHE B CA 1
ATOM 5401 C C . PHE B 1 235 ? 73.91300 -66.39100 -93.49600 1.000 9.17198 218 PHE B C 1
ATOM 5402 O O . PHE B 1 235 ? 74.18500 -65.28800 -93.97200 1.000 8.96261 218 PHE B O 1
ATOM 5410 N N . MET B 1 236 ? 73.08800 -67.23400 -94.11700 1.000 9.74589 219 MET B N 1
ATOM 5411 C CA . MET B 1 236 ? 72.44400 -66.87800 -95.38300 1.000 9.56746 219 MET B CA 1
ATOM 5412 C C . MET B 1 236 ? 71.32000 -65.90000 -95.12200 1.000 9.23133 219 MET B C 1
ATOM 5413 O O . MET B 1 236 ? 70.37700 -66.20300 -94.39800 1.000 10.88198 219 MET B O 1
ATOM 5418 N N . THR B 1 237 ? 71.46300 -64.68600 -95.62600 1.000 8.57301 220 THR B N 1
ATOM 5419 C CA . THR B 1 237 ? 70.49200 -63.64000 -95.33000 1.000 7.44691 220 THR B CA 1
ATOM 5420 C C . THR B 1 237 ? 69.28600 -63.71000 -96.26100 1.000 7.57231 220 THR B C 1
ATOM 5421 O O . THR B 1 237 ? 69.28700 -64.39300 -97.30100 1.000 8.89572 220 THR B O 1
ATOM 5425 N N . VAL B 1 238 ? 68.23100 -62.96200 -95.92100 1.000 8.12341 221 VAL B N 1
ATOM 5426 C CA . VAL B 1 238 ? 67.08200 -62.86500 -96.80800 1.000 8.10493 221 VAL B CA 1
ATOM 5427 C C . VAL B 1 238 ? 67.40600 -62.08200 -98.06000 1.000 8.13597 221 VAL B C 1
ATOM 5428 O O . VAL B 1 238 ? 66.58300 -62.09600 -98.98900 1.000 10.84079 221 VAL B O 1
ATOM 5432 N N . TRP B 1 239 ? 68.55300 -61.42200 -98.12500 1.000 7.32052 222 TRP B N 1
ATOM 5433 C CA . TRP B 1 239 ? 68.98300 -60.70400 -99.33600 1.000 7.94871 222 TRP B CA 1
ATOM 5434 C C . TRP B 1 239 ? 69.55700 -61.63100 -100.40300 1.000 8.15846 222 TRP B C 1
ATOM 5435 O O . TRP B 1 239 ? 69.78400 -61.17500 -101.52200 1.000 9.25996 222 TRP B O 1
ATOM 5446 N N . GLY B 1 240 ? 69.76100 -62.90300 -100.08000 1.000 9.32908 223 GLY B N 1
ATOM 5447 C CA . GLY B 1 240 ? 70.17800 -63.87500 -101.05500 1.000 9.93436 223 GLY B CA 1
ATOM 5448 C C . GLY B 1 240 ? 71.65200 -64.17000 -101.05500 1.000 9.71431 223 GLY B C 1
ATOM 5449 O O . GLY B 1 240 ? 72.13600 -64.79100 -102.01700 1.000 13.58305 223 GLY B O 1
ATOM 5450 N N . TYR B 1 241 ? 72.40500 -63.72500 -100.04500 1.000 8.40682 224 TYR B N 1
ATOM 5451 C CA . TYR B 1 241 ? 73.83200 -63.94300 -99.92500 1.000 8.12144 224 TYR B CA 1
ATOM 5452 C C . TYR B 1 241 ? 74.20900 -64.06500 -98.45200 1.000 7.90481 224 TYR B C 1
ATOM 5453 O O . TYR B 1 241 ? 73.49100 -63.58300 -97.55500 1.000 9.02759 224 TYR B O 1
ATOM 5462 N N . LYS B 1 242 ? 75.35300 -64.67100 -98.21700 1.000 7.69118 225 LYS B N 1
ATOM 5463 C CA . LYS B 1 242 ? 75.86300 -64.77700 -96.86100 1.000 8.26573 225 LYS B CA 1
ATOM 5464 C C . LYS B 1 242 ? 76.08500 -63.35700 -96.31000 1.000 7.84991 225 LYS B C 1
ATOM 5465 O O . LYS B 1 242 ? 76.53600 -62.44500 -97.02800 1.000 8.40385 225 LYS B O 1
ATOM 5471 N N . LEU B 1 243 ? 75.81200 -63.18400 -95.01600 1.000 7.70913 226 LEU B N 1
ATOM 5472 C CA . LEU B 1 243 ? 75.94900 -61.88200 -94.37100 1.000 7.83402 226 LEU B CA 1
ATOM 5473 C C . LEU B 1 243 ? 77.36700 -61.35500 -94.58900 1.000 8.61965 226 LEU B C 1
ATOM 5474 O O . LEU B 1 243 ? 78.33900 -62.02800 -94.21200 1.000 8.43948 226 LEU B O 1
ATOM 5479 N N . PRO B 1 244 ? 77.53200 -60.17000 -95.19400 1.000 8.13441 227 PRO B N 1
ATOM 5480 C CA . PRO B 1 244 ? 78.89500 -59.69900 -95.44600 1.000 9.44745 227 PRO B CA 1
ATOM 5481 C C . PRO B 1 244 ? 79.49800 -59.06100 -94.22000 1.000 9.00598 227 PRO B C 1
ATOM 5482 O O . PRO B 1 244 ? 78.80900 -58.38500 -93.45300 1.000 9.89479 227 PRO B O 1
ATOM 5486 N N . ALA B 1 245 ? 80.81100 -59.21400 -94.07400 1.000 9.73579 228 ALA B N 1
ATOM 5487 C CA . ALA B 1 245 ? 81.55200 -58.56000 -93.03100 1.000 9.70264 228 ALA B CA 1
ATOM 5488 C C . ALA B 1 245 ? 81.66000 -57.06000 -93.34400 1.000 9.61730 228 ALA B C 1
ATOM 5489 O O . ALA B 1 245 ? 81.50600 -56.61900 -94.51300 1.000 10.57692 228 ALA B O 1
ATOM 5491 N N . GLY B 1 246 ? 81.93900 -56.27300 -92.29900 1.000 9.06408 229 GLY B N 1
ATOM 5492 C CA . GLY B 1 246 ? 82.30600 -54.87700 -92.50400 1.000 9.21373 229 GLY B CA 1
ATOM 5493 C C . GLY B 1 246 ? 81.17400 -53.87100 -92.43400 1.000 8.39589 229 GLY B C 1
ATOM 5494 O O . GLY B 1 246 ? 81.37700 -52.70900 -92.83500 1.000 9.57380 229 GLY B O 1
ATOM 5495 N N . TYR B 1 247 ? 79.98900 -54.25600 -91.96500 1.000 6.85225 230 TYR B N 1
ATOM 5496 C CA . TYR B 1 247 ? 78.88800 -53.31100 -91.80000 1.000 7.75952 230 TYR B CA 1
ATOM 5497 C C . TYR B 1 247 ? 78.47600 -53.22600 -90.33200 1.000 6.51117 230 TYR B C 1
ATOM 5498 O O . TYR B 1 247 ? 78.74400 -54.14800 -89.52700 1.000 7.39097 230 TYR B O 1
ATOM 5507 N N . MET B 1 248 ? 77.84800 -52.09900 -89.96400 1.000 6.68923 231 MET B N 1
ATOM 5508 C CA . MET B 1 248 ? 77.27700 -51.89700 -88.63700 1.000 6.10654 231 MET B CA 1
ATOM 5509 C C . MET B 1 248 ? 75.76900 -51.80600 -88.78100 1.000 5.82916 231 MET B C 1
ATOM 5510 O O . MET B 1 248 ? 75.27800 -50.94400 -89.50800 1.000 7.11820 231 MET B O 1
ATOM 5515 N N . MET B 1 249 ? 75.03800 -52.71500 -88.13100 1.000 6.71236 232 MET B N 1
ATOM 5516 C CA . MET B 1 249 ? 73.58400 -52.81200 -88.23000 1.000 5.40747 232 MET B CA 1
ATOM 5517 C C . MET B 1 249 ? 72.90700 -52.33700 -86.95800 1.000 5.61573 232 MET B C 1
ATOM 5518 O O . MET B 1 249 ? 73.38600 -52.55500 -85.85500 1.000 7.51399 232 MET B O 1
ATOM 5523 N N . SER B 1 250 ? 71.74100 -51.73700 -87.09400 1.000 4.91607 233 SER B N 1
ATOM 5524 C CA . SER B 1 250 ? 70.89700 -51.56700 -85.93000 1.000 5.06294 233 SER B CA 1
ATOM 5525 C C . SER B 1 250 ? 70.21900 -52.88700 -85.56400 1.000 5.16749 233 SER B C 1
ATOM 5526 O O . SER B 1 250 ? 69.89700 -53.71900 -86.41400 1.000 5.77229 233 SER B O 1
ATOM 5529 N N . LEU B 1 251 ? 69.98400 -53.07500 -84.27200 1.000 5.47967 234 LEU B N 1
ATOM 5530 C CA . LEU B 1 251 ? 69.11300 -54.16600 -83.81400 1.000 6.00231 234 LEU B CA 1
ATOM 5531 C C . LEU B 1 251 ? 67.64300 -53.84600 -83.93500 1.000 5.48898 234 LEU B C 1
ATOM 5532 O O . LEU B 1 251 ? 66.79800 -54.74600 -83.78600 1.000 6.46408 234 LEU B O 1
ATOM 5537 N N . GLN B 1 252 ? 67.33200 -52.59800 -84.22200 1.000 5.83740 235 GLN B N 1
ATOM 5538 C CA . GLN B 1 252 ? 65.95700 -52.12500 -84.45500 1.000 5.42440 235 GLN B CA 1
ATOM 5539 C C . GLN B 1 252 ? 65.73300 -52.03700 -85.96500 1.000 5.69242 235 GLN B C 1
ATOM 5540 O O . GLN B 1 252 ? 66.66300 -52.18600 -86.75400 1.000 7.13080 235 GLN B O 1
ATOM 5546 N N . GLU B 1 253 ? 64.49300 -51.72200 -86.35200 1.000 5.84127 236 GLU B N 1
ATOM 5547 C CA . GLU B 1 253 ? 64.18200 -51.32800 -87.72800 1.000 6.24085 236 GLU B CA 1
ATOM 5548 C C . GLU B 1 253 ? 64.25300 -49.80100 -87.83700 1.000 6.29655 236 GLU B C 1
ATOM 5549 O O . GLU B 1 253 ? 65.23200 -49.18300 -87.39400 1.000 6.92614 236 GLU B O 1
ATOM 5555 N N . GLY B 1 254 ? 63.26500 -49.17400 -88.49200 1.000 7.13645 237 GLY B N 1
ATOM 5556 C CA . GLY B 1 254 ? 63.34300 -47.73700 -88.75000 1.000 7.61142 237 GLY B CA 1
ATOM 5557 C C . GLY B 1 254 ? 63.27900 -46.87500 -87.51100 1.000 5.87265 237 GLY B C 1
ATOM 5558 O O . GLY B 1 254 ? 62.57200 -47.17800 -86.54200 1.000 6.69078 237 GLY B O 1
ATOM 5559 N N . GLY B 1 255 ? 63.99500 -45.74900 -87.55800 1.000 5.95424 238 GLY B N 1
ATOM 5560 C CA . GLY B 1 255 ? 63.83800 -44.72300 -86.53100 1.000 5.55190 238 GLY B CA 1
ATOM 5561 C C . GLY B 1 255 ? 62.50300 -44.00900 -86.67600 1.000 5.46851 238 GLY B C 1
ATOM 5562 O O . GLY B 1 255 ? 61.67600 -44.04700 -85.77400 1.000 6.13595 238 GLY B O 1
ATOM 5563 N N . ILE B 1 256 ? 62.30800 -43.36500 -87.82600 1.000 5.97614 239 ILE B N 1
ATOM 5564 C CA . ILE B 1 256 ? 61.00100 -42.90300 -88.29600 1.000 5.76403 239 ILE B CA 1
ATOM 5565 C C . ILE B 1 256 ? 60.82300 -43.46900 -89.69300 1.000 6.09269 239 ILE B C 1
ATOM 5566 O O . ILE B 1 256 ? 61.61200 -43.15000 -90.59200 1.000 9.16790 239 ILE B O 1
ATOM 5571 N N . ARG B 1 257 ? 59.80100 -44.29300 -89.90300 1.000 6.10618 240 ARG B N 1
ATOM 5572 C CA . ARG B 1 257 ? 59.64900 -44.99000 -91.18100 1.000 6.85402 240 ARG B CA 1
ATOM 5573 C C . ARG B 1 257 ? 58.18300 -44.94000 -91.58300 1.000 7.06261 240 ARG B C 1
ATOM 5574 O O . ARG B 1 257 ? 57.31300 -45.35500 -90.80400 1.000 8.67400 240 ARG B O 1
ATOM 5582 N N . ALA B 1 258 ? 57.86900 -44.48100 -92.79900 1.000 6.55989 241 ALA B N 1
ATOM 5583 C CA . ALA B 1 258 ? 56.47800 -44.48400 -93.27000 1.000 7.05532 241 ALA B CA 1
ATOM 5584 C C . ALA B 1 258 ? 56.23900 -45.63000 -94.24700 1.000 7.05460 241 ALA B C 1
ATOM 5585 O O . ALA B 1 258 ? 57.11600 -46.01300 -95.02700 1.000 8.04894 241 ALA B O 1
ATOM 5587 N N . TYR B 1 259 ? 55.00300 -46.11600 -94.25200 1.000 7.46729 242 TYR B N 1
ATOM 5588 C CA . TYR B 1 259 ? 54.57000 -47.19000 -95.13300 1.000 8.90738 242 TYR B CA 1
ATOM 5589 C C . TYR B 1 259 ? 53.56200 -46.70400 -96.15800 1.000 8.56040 242 TYR B C 1
ATOM 5590 O O . TYR B 1 259 ? 52.76300 -45.79600 -95.91000 1.000 10.20793 242 TYR B O 1
ATOM 5599 N N . ASN B 1 260 ? 53.55300 -47.37500 -97.32800 1.000 9.07676 243 ASN B N 1
ATOM 5600 C CA . ASN B 1 260 ? 52.57600 -47.13400 -98.39000 1.000 11.63824 243 ASN B CA 1
ATOM 5601 C C . ASN B 1 260 ? 51.29800 -47.93900 -98.22900 1.000 12.37134 243 ASN B C 1
ATOM 5602 O O . ASN B 1 260 ? 50.52400 -48.09200 -99.18800 1.000 13.66934 243 ASN B O 1
ATOM 5607 N N . ALA B 1 261 ? 51.07500 -48.48900 -97.06800 1.000 12.87255 244 ALA B N 1
ATOM 5608 C CA . ALA B 1 261 ? 49.88900 -49.28600 -96.83200 1.000 12.71671 244 ALA B CA 1
ATOM 5609 C C . ALA B 1 261 ? 49.61200 -49.21000 -95.34200 1.000 12.44113 244 ALA B C 1
ATOM 5610 O O . ALA B 1 261 ? 50.23600 -48.42900 -94.59900 1.000 14.52665 244 ALA B O 1
ATOM 5612 N N . GLY B 1 262 ? 48.63800 -49.98400 -94.90100 1.000 11.40833 245 GLY B N 1
ATOM 5613 C CA . GLY B 1 262 ? 48.22500 -50.00800 -93.51800 1.000 11.24188 245 GLY B CA 1
ATOM 5614 C C . GLY B 1 262 ? 46.72000 -49.92200 -93.42900 1.000 9.70739 245 GLY B C 1
ATOM 5615 O O . GLY B 1 262 ? 46.01200 -49.64100 -94.39800 1.000 10.61889 245 GLY B O 1
ATOM 5616 N N . THR B 1 263 ? 46.24500 -50.13500 -92.21800 1.000 10.19835 246 THR B N 1
ATOM 5617 C CA . THR B 1 263 ? 44.83200 -50.02300 -91.89700 1.000 10.29557 246 THR B CA 1
ATOM 5618 C C . THR B 1 263 ? 44.69400 -49.08100 -90.71300 1.000 10.01986 246 THR B C 1
ATOM 5619 O O . THR B 1 263 ? 45.52300 -49.11200 -89.78800 1.000 11.25923 246 THR B O 1
ATOM 5623 N N . THR B 1 264 ? 43.69700 -48.21600 -90.72500 1.000 9.41603 247 THR B N 1
ATOM 5624 C CA . THR B 1 264 ? 43.39500 -47.41700 -89.54700 1.000 9.07782 247 THR B CA 1
ATOM 5625 C C . THR B 1 264 ? 41.88000 -47.37500 -89.36800 1.000 9.00719 247 THR B C 1
ATOM 5626 O O . THR B 1 264 ? 41.13200 -47.92600 -90.19600 1.000 10.20279 247 THR B O 1
ATOM 5630 N N . TYR B 1 265 ? 41.43500 -46.75700 -88.28500 1.000 8.75884 248 TYR B N 1
ATOM 5631 C CA . TYR B 1 265 ? 40.01800 -46.68000 -87.92300 1.000 8.84480 248 TYR B CA 1
ATOM 5632 C C . TYR B 1 265 ? 39.77200 -45.27500 -87.43800 1.000 8.81315 248 TYR B C 1
ATOM 5633 O O . TYR B 1 265 ? 40.46700 -44.79700 -86.52800 1.000 8.80452 248 TYR B O 1
ATOM 5642 N N . ILE B 1 266 ? 38.75700 -44.63100 -88.00800 1.000 8.73818 249 ILE B N 1
ATOM 5643 C CA . ILE B 1 266 ? 38.37100 -43.29500 -87.57200 1.000 8.72217 249 ILE B CA 1
ATOM 5644 C C . ILE B 1 266 ? 36.85100 -43.24300 -87.55100 1.000 8.37567 249 ILE B C 1
ATOM 5645 O O . ILE B 1 266 ? 36.20900 -43.53900 -88.56800 1.000 8.82940 249 ILE B O 1
ATOM 5650 N N . ASP B 1 267 ? 36.28100 -42.92200 -86.38600 1.000 9.06004 250 ASP B N 1
ATOM 5651 C CA . ASP B 1 267 ? 34.83100 -42.80800 -86.24200 1.000 9.13175 250 ASP B CA 1
ATOM 5652 C C . ASP B 1 267 ? 34.12600 -44.09600 -86.66000 1.000 9.38210 250 ASP B C 1
ATOM 5653 O O . ASP B 1 267 ? 33.01000 -44.06800 -87.19100 1.000 11.41781 250 ASP B O 1
ATOM 5658 N N . GLY B 1 268 ? 34.72700 -45.23100 -86.37700 1.000 9.83600 251 GLY B N 1
ATOM 5659 C CA . GLY B 1 268 ? 34.13800 -46.50400 -86.71700 1.000 11.53515 251 GLY B CA 1
ATOM 5660 C C . GLY B 1 268 ? 34.42900 -47.01700 -88.11400 1.000 10.12075 251 GLY B C 1
ATOM 5661 O O . GLY B 1 268 ? 34.04700 -48.14300 -88.44000 1.000 12.26904 251 GLY B O 1
ATOM 5662 N N . VAL B 1 269 ? 35.07100 -46.22800 -88.94800 1.000 9.07145 252 VAL B N 1
ATOM 5663 C CA . VAL B 1 269 ? 35.30100 -46.56600 -90.34600 1.000 9.84665 252 VAL B CA 1
ATOM 5664 C C . VAL B 1 269 ? 36.69600 -47.16200 -90.48300 1.000 9.06329 252 VAL B C 1
ATOM 5665 O O . VAL B 1 269 ? 37.69700 -46.52000 -90.09900 1.000 8.91916 252 VAL B O 1
ATOM 5669 N N . GLU B 1 270 ? 36.77700 -48.36200 -91.03300 1.000 10.44364 253 GLU B N 1
ATOM 5670 C CA . GLU B 1 270 ? 38.06100 -48.97300 -91.37900 1.000 10.32428 253 GLU B CA 1
ATOM 5671 C C . GLU B 1 270 ? 38.55800 -48.41600 -92.69800 1.000 9.97703 253 GLU B C 1
ATOM 5672 O O . GLU B 1 270 ? 37.80300 -48.30300 -93.68400 1.000 12.12613 253 GLU B O 1
ATOM 5678 N N . ILE B 1 271 ? 39.83400 -48.04200 -92.71800 1.000 10.53548 254 ILE B N 1
ATOM 5679 C CA . ILE B 1 271 ? 40.44300 -47.34400 -93.84500 1.000 11.51879 254 ILE B CA 1
ATOM 5680 C C . ILE B 1 271 ? 41.73900 -48.05200 -94.19500 1.000 11.58262 254 ILE B C 1
ATOM 5681 O O . ILE B 1 271 ? 42.59200 -48.22300 -93.32400 1.000 13.45695 254 ILE B O 1
ATOM 5686 N N . GLN B 1 272 ? 41.92800 -48.43100 -95.45000 1.000 11.63349 255 GLN B N 1
ATOM 5687 C CA . GLN B 1 272 ? 43.20500 -48.97200 -95.90500 1.000 11.68594 255 GLN B CA 1
ATOM 5688 C C . GLN B 1 272 ? 43.78600 -47.96100 -96.86600 1.000 11.39465 255 GLN B C 1
ATOM 5689 O O . GLN B 1 272 ? 43.15800 -47.62200 -97.86700 1.000 12.82576 255 GLN B O 1
ATOM 5695 N N . ARG B 1 273 ? 44.99700 -47.49100 -96.58800 1.000 10.15681 256 ARG B N 1
ATOM 5696 C CA . ARG B 1 273 ? 45.60300 -46.47000 -97.44100 1.000 9.86270 256 ARG B CA 1
ATOM 5697 C C . ARG B 1 273 ? 47.07000 -46.33800 -97.07200 1.000 8.91944 256 ARG B C 1
ATOM 5698 O O . ARG B 1 273 ? 47.50800 -46.79900 -96.01000 1.000 9.71549 256 ARG B O 1
ATOM 5706 N N . ALA B 1 274 ? 47.79700 -45.67400 -97.95800 1.000 8.78738 257 ALA B N 1
ATOM 5707 C CA . ALA B 1 274 ? 49.17200 -45.25700 -97.70500 1.000 9.06528 257 ALA B CA 1
ATOM 5708 C C . ALA B 1 274 ? 49.21600 -44.12800 -96.68100 1.000 8.94117 257 ALA B C 1
ATOM 5709 O O . ALA B 1 274 ? 48.24800 -43.39800 -96.46000 1.000 10.10199 257 ALA B O 1
ATOM 5711 N N . THR B 1 275 ? 50.38500 -43.97700 -96.04100 1.000 7.74442 258 THR B N 1
ATOM 5712 C CA . THR B 1 275 ? 50.64400 -42.75300 -95.28400 1.000 7.92845 258 THR B CA 1
ATOM 5713 C C . THR B 1 275 ? 50.66200 -41.57500 -96.25200 1.000 7.54812 258 THR B C 1
ATOM 5714 O O . THR B 1 275 ? 51.11400 -41.70700 -97.39300 1.000 7.93751 258 THR B O 1
ATOM 5718 N N . ASP B 1 276 ? 50.19500 -40.40600 -95.79800 1.000 7.82490 259 ASP B N 1
ATOM 5719 C CA . ASP B 1 276 ? 50.26400 -39.20200 -96.63700 1.000 8.14201 259 ASP B CA 1
ATOM 5720 C C . ASP B 1 276 ? 50.58700 -37.98600 -95.79600 1.000 7.43083 259 ASP B C 1
ATOM 5721 O O . ASP B 1 276 ? 50.26100 -37.92700 -94.59800 1.000 8.25090 259 ASP B O 1
ATOM 5726 N N . ASN B 1 277 ? 51.26500 -37.03000 -96.42300 1.000 7.80701 260 ASN B N 1
ATOM 5727 C CA . ASN B 1 277 ? 51.55700 -35.73200 -95.82700 1.000 7.77094 260 ASN B CA 1
ATOM 5728 C C . ASN B 1 277 ? 52.23600 -35.78700 -94.45700 1.000 7.00310 260 ASN B C 1
ATOM 5729 O O . ASN B 1 277 ? 51.80100 -35.10100 -93.52900 1.000 7.49684 260 ASN B O 1
ATOM 5734 N N . PRO B 1 278 ? 53.31900 -36.56000 -94.30400 1.000 7.00247 261 PRO B N 1
ATOM 5735 C CA . PRO B 1 278 ? 53.98400 -36.61800 -92.99900 1.000 6.20356 261 PRO B CA 1
ATOM 5736 C C . PRO B 1 278 ? 54.91800 -35.41600 -92.80300 1.000 6.61837 261 PRO B C 1
ATOM 5737 O O . PRO B 1 278 ? 55.54200 -34.90100 -93.75200 1.000 7.96909 261 PRO B O 1
ATOM 5741 N N . THR B 1 279 ? 55.01800 -35.00300 -91.53900 1.000 7.42499 262 THR B N 1
ATOM 5742 C CA . THR B 1 279 ? 55.89800 -33.90500 -91.13600 1.000 7.30032 262 THR B CA 1
ATOM 5743 C C . THR B 1 279 ? 56.76000 -34.39100 -89.98400 1.000 6.32962 262 THR B C 1
ATOM 5744 O O . THR B 1 279 ? 56.22200 -34.96500 -89.01800 1.000 7.13915 262 THR B O 1
ATOM 5748 N N . VAL B 1 280 ? 58.07500 -34.12100 -90.04600 1.000 6.75082 263 VAL B N 1
ATOM 5749 C CA . VAL B 1 280 ? 58.99200 -34.49200 -88.98100 1.000 5.97180 263 VAL B CA 1
ATOM 5750 C C . VAL B 1 280 ? 59.78300 -33.24200 -88.66800 1.000 6.06171 263 VAL B C 1
ATOM 5751 O O . VAL B 1 280 ? 60.46700 -32.69400 -89.55100 1.000 7.17488 263 VAL B O 1
ATOM 5755 N N . LEU B 1 281 ? 59.75600 -32.84600 -87.38100 1.000 6.85699 264 LEU B N 1
ATOM 5756 C CA . LEU B 1 281 ? 60.34300 -31.56800 -86.94600 1.000 7.67478 264 LEU B CA 1
ATOM 5757 C C . LEU B 1 281 ? 61.19600 -31.75900 -85.71500 1.000 6.23420 264 LEU B C 1
ATOM 5758 O O . LEU B 1 281 ? 60.72000 -32.29700 -84.71800 1.000 7.07825 264 LEU B O 1
ATOM 5763 N N A ASN B 1 282 ? 62.44000 -31.29300 -85.76400 0.640 6.23232 265 ASN B N 1
ATOM 5764 N N B ASN B 1 282 ? 62.43500 -31.27600 -85.76800 0.360 6.56134 265 ASN B N 1
ATOM 5765 C CA A ASN B 1 282 ? 63.29000 -31.16900 -84.58000 0.640 7.82216 265 ASN B CA 1
ATOM 5766 C CA B ASN B 1 282 ? 63.29100 -31.17500 -84.59200 0.360 7.81211 265 ASN B CA 1
ATOM 5767 C C A ASN B 1 282 ? 63.45400 -32.46400 -83.80400 0.640 7.02992 265 ASN B C 1
ATOM 5768 C C B ASN B 1 282 ? 63.34800 -32.48100 -83.81200 0.360 7.03434 265 ASN B C 1
ATOM 5769 O O A ASN B 1 282 ? 63.47400 -32.46900 -82.56900 0.640 9.73690 265 ASN B O 1
ATOM 5770 O O B ASN B 1 282 ? 63.12900 -32.51900 -82.60000 0.360 7.95692 265 ASN B O 1
ATOM 5779 N N . CYS B 1 283 ? 63.62500 -33.58200 -84.52200 1.000 6.99044 266 CYS B N 1
ATOM 5780 C CA . CYS B 1 283 ? 63.83500 -34.87200 -83.86600 1.000 6.99736 266 CYS B CA 1
ATOM 5781 C C . CYS B 1 283 ? 65.29500 -35.29500 -83.97800 1.000 7.40844 266 CYS B C 1
ATOM 5782 O O . CYS B 1 283 ? 65.99700 -34.92800 -84.94500 1.000 9.42990 266 CYS B O 1
ATOM 5785 N N . THR B 1 284 ? 65.75000 -36.06500 -82.99700 1.000 6.44810 267 THR B N 1
ATOM 5786 C CA . THR B 1 284 ? 67.07500 -36.68000 -83.02200 1.000 5.98746 267 THR B CA 1
ATOM 5787 C C . THR B 1 284 ? 66.86400 -38.18400 -83.03800 1.000 6.46684 267 THR B C 1
ATOM 5788 O O . THR B 1 284 ? 66.13900 -38.72000 -82.18400 1.000 7.41549 267 THR B O 1
ATOM 5792 N N . ILE B 1 285 ? 67.47500 -38.87000 -83.99600 1.000 6.05496 268 ILE B N 1
ATOM 5793 C CA . ILE B 1 285 ? 67.33600 -40.30400 -84.17100 1.000 6.06157 268 ILE B CA 1
ATOM 5794 C C . ILE B 1 285 ? 68.73100 -40.89100 -84.12500 1.000 5.86322 268 ILE B C 1
ATOM 5795 O O . ILE B 1 285 ? 69.61200 -40.46000 -84.88100 1.000 7.03139 268 ILE B O 1
ATOM 5800 N N . LYS B 1 286 ? 68.94800 -41.88200 -83.25100 1.000 6.03481 269 LYS B N 1
ATOM 5801 C CA . LYS B 1 286 ? 70.26900 -42.45700 -83.04800 1.000 5.50347 269 LYS B CA 1
ATOM 5802 C C . LYS B 1 286 ? 70.20900 -43.97500 -83.12100 1.000 5.55476 269 LYS B C 1
ATOM 5803 O O . LYS B 1 286 ? 69.34500 -44.59600 -82.48400 1.000 7.19189 269 LYS B O 1
ATOM 5809 N N . ASN B 1 287 ? 71.13300 -44.56800 -83.85700 1.000 4.95999 270 ASN B N 1
ATOM 5810 C CA . ASN B 1 287 ? 71.34800 -46.01700 -83.85200 1.000 4.64750 270 ASN B CA 1
ATOM 5811 C C . ASN B 1 287 ? 70.12000 -46.82200 -84.28100 1.000 5.94718 270 ASN B C 1
ATOM 5812 O O . ASN B 1 287 ? 69.81700 -47.86600 -83.68500 1.000 6.59566 270 ASN B O 1
ATOM 5817 N N . ALA B 1 288 ? 69.46900 -46.38100 -85.34400 1.000 6.00761 271 ALA B N 1
ATOM 5818 C CA . ALA B 1 288 ? 68.36800 -47.12900 -85.98800 1.000 5.70595 271 ALA B CA 1
ATOM 5819 C C . ALA B 1 288 ? 68.75200 -47.49500 -87.43400 1.000 5.51516 271 ALA B C 1
ATOM 5820 O O . ALA B 1 288 ? 69.76800 -47.05100 -87.98500 1.000 6.40608 271 ALA B O 1
ATOM 5822 N N . ARG B 1 289 ? 67.95300 -48.35500 -88.07400 1.000 5.93109 272 ARG B N 1
ATOM 5823 C CA . ARG B 1 289 ? 68.22300 -48.75600 -89.48500 1.000 6.76749 272 ARG B CA 1
ATOM 5824 C C . ARG B 1 289 ? 68.12200 -47.53300 -90.42200 1.000 7.29968 272 ARG B C 1
ATOM 5825 O O . ARG B 1 289 ? 68.83100 -47.46600 -91.39500 1.000 8.59049 272 ARG B O 1
ATOM 5833 N N . THR B 1 290 ? 67.21300 -46.61900 -90.10200 1.000 8.47189 273 THR B N 1
ATOM 5834 C CA . THR B 1 290 ? 67.10900 -45.35500 -90.86600 1.000 9.80009 273 THR B CA 1
ATOM 5835 C C . THR B 1 290 ? 66.75700 -44.24700 -89.89500 1.000 6.97726 273 THR B C 1
ATOM 5836 O O . THR B 1 290 ? 66.19300 -44.51200 -88.85600 1.000 9.03011 273 THR B O 1
ATOM 5840 N N . GLY B 1 291 ? 67.17000 -43.05200 -90.25800 1.000 6.31963 274 GLY B N 1
ATOM 5841 C CA . GLY B 1 291 ? 66.79700 -41.88600 -89.45000 1.000 6.56127 274 GLY B CA 1
ATOM 5842 C C . GLY B 1 291 ? 65.37600 -41.45700 -89.79000 1.000 6.84766 274 GLY B C 1
ATOM 5843 O O . GLY B 1 291 ? 64.49700 -41.63400 -88.98900 1.000 7.76094 274 GLY B O 1
ATOM 5844 N N . VAL B 1 292 ? 65.21400 -40.96800 -91.01000 1.000 6.63902 275 VAL B N 1
ATOM 5845 C CA . VAL B 1 292 ? 63.88000 -40.53500 -91.50700 1.000 6.72534 275 VAL B CA 1
ATOM 5846 C C . VAL B 1 292 ? 63.69100 -41.08700 -92.91800 1.000 6.61057 275 VAL B C 1
ATOM 5847 O O . VAL B 1 292 ? 64.34500 -40.61500 -93.83100 1.000 7.53671 275 VAL B O 1
ATOM 5851 N N . THR B 1 293 ? 62.83700 -42.08100 -93.02900 1.000 6.45740 276 THR B N 1
ATOM 5852 C CA . THR B 1 293 ? 62.49200 -42.65300 -94.32200 1.000 6.19477 276 THR B CA 1
ATOM 5853 C C . THR B 1 293 ? 61.00800 -42.46100 -94.54800 1.000 5.43619 276 THR B C 1
ATOM 5854 O O . THR B 1 293 ? 60.18800 -43.04800 -93.83400 1.000 6.55016 276 THR B O 1
ATOM 5858 N N . LEU B 1 294 ? 60.66900 -41.64400 -95.54000 1.000 6.41885 277 LEU B N 1
ATOM 5859 C CA . LEU B 1 294 ? 59.28800 -41.28000 -95.84700 1.000 5.58344 277 LEU B CA 1
ATOM 5860 C C . LEU B 1 294 ? 58.96800 -41.46900 -97.33000 1.000 6.46519 277 LEU B C 1
ATOM 5861 O O . LEU B 1 294 ? 57.90300 -41.01800 -97.78100 1.000 7.12959 277 LEU B O 1
ATOM 5866 N N . ALA B 1 295 ? 59.85900 -42.13900 -98.08000 1.000 7.24822 278 ALA B N 1
ATOM 5867 C CA . ALA B 1 295 ? 59.68000 -42.26600 -99.53400 1.000 7.59358 278 ALA B CA 1
ATOM 5868 C C . ALA B 1 295 ? 58.40200 -42.99300 -99.90300 1.000 8.26354 278 ALA B C 1
ATOM 5869 O O . ALA B 1 295 ? 57.87400 -42.73100 -100.99500 1.000 9.95523 278 ALA B O 1
ATOM 5871 N N . HIS B 1 296 ? 57.84800 -43.81700 -99.02600 1.000 8.13261 279 HIS B N 1
ATOM 5872 C CA . HIS B 1 296 ? 56.63900 -44.57100 -99.35300 1.000 8.76828 279 HIS B CA 1
ATOM 5873 C C . HIS B 1 296 ? 55.37000 -43.82600 -98.97100 1.000 8.43760 279 HIS B C 1
ATOM 5874 O O . HIS B 1 296 ? 54.27000 -44.31200 -99.25700 1.000 11.25153 279 HIS B O 1
ATOM 5881 N N . ALA B 1 297 ? 55.47200 -42.65000 -98.37300 1.000 8.17160 280 ALA B N 1
ATOM 5882 C CA . ALA B 1 297 ? 54.29500 -41.82700 -98.14400 1.000 8.34023 280 ALA B CA 1
ATOM 5883 C C . ALA B 1 297 ? 53.99600 -40.99400 -99.38000 1.000 8.51999 280 ALA B C 1
ATOM 5884 O O . ALA B 1 297 ? 54.89300 -40.63500 -100.15100 1.000 10.25956 280 ALA B O 1
ATOM 5886 N N . ASN B 1 298 ? 52.73600 -40.63400 -99.52800 1.000 9.20176 281 ASN B N 1
ATOM 5887 C CA . ASN B 1 298 ? 52.26400 -39.75000 -100.58400 1.000 9.17282 281 ASN B CA 1
ATOM 5888 C C . ASN B 1 298 ? 52.10100 -38.34500 -100.04100 1.000 10.24676 281 ASN B C 1
ATOM 5889 O O . ASN B 1 298 ? 52.30700 -38.07700 -98.86000 1.000 9.73674 281 ASN B O 1
ATOM 5894 N N . GLY B 1 299 ? 51.71900 -37.42300 -100.90100 1.000 11.11799 282 GLY B N 1
ATOM 5895 C CA . GLY B 1 299 ? 51.52200 -36.06600 -100.46200 1.000 11.38497 282 GLY B CA 1
ATOM 5896 C C . GLY B 1 299 ? 52.80500 -35.30200 -100.18400 1.000 11.36036 282 GLY B C 1
ATOM 5897 O O . GLY B 1 299 ? 53.81900 -35.63600 -100.69300 1.000 12.77125 282 GLY B O 1
ATOM 5898 N N . THR B 1 300 ? 52.71800 -34.27500 -99.33200 1.000 10.73312 283 THR B N 1
ATOM 5899 C CA . THR B 1 300 ? 53.89600 -33.40700 -99.05400 1.000 10.82168 283 THR B CA 1
ATOM 5900 C C . THR B 1 300 ? 54.78000 -34.01500 -97.96100 1.000 11.00787 283 THR B C 1
ATOM 5901 O O . THR B 1 300 ? 54.25900 -34.27000 -96.86000 1.000 12.26690 283 THR B O 1
ATOM 5905 N N . LYS B 1 301 ? 56.06800 -34.22100 -98.25000 1.000 10.58765 284 LYS B N 1
ATOM 5906 C CA . LYS B 1 301 ? 57.01500 -34.73100 -97.22100 1.000 10.16960 284 LYS B CA 1
ATOM 5907 C C . LYS B 1 301 ? 57.88200 -33.56400 -96.74000 1.000 9.90789 284 LYS B C 1
ATOM 5908 O O . LYS B 1 301 ? 58.60300 -32.98800 -97.57500 1.000 12.78097 284 LYS B O 1
ATOM 5914 N N . TYR B 1 302 ? 57.80900 -33.22700 -95.44900 1.000 7.90213 285 TYR B N 1
ATOM 5915 C CA . TYR B 1 302 ? 58.56500 -32.09200 -94.91700 1.000 7.71695 285 TYR B CA 1
ATOM 5916 C C . TYR B 1 302 ? 59.30500 -32.52400 -93.64600 1.000 7.46279 285 TYR B C 1
ATOM 5917 O O . TYR B 1 302 ? 58.70400 -32.97700 -92.72900 1.000 8.49995 285 TYR B O 1
ATOM 5926 N N . VAL B 1 303 ? 60.62300 -32.35200 -93.67500 1.000 6.79337 286 VAL B N 1
ATOM 5927 C CA . VAL B 1 303 ? 61.50900 -32.71400 -92.58100 1.000 6.58001 286 VAL B CA 1
ATOM 5928 C C . VAL B 1 303 ? 62.38700 -31.48700 -92.30500 1.000 7.03673 286 VAL B C 1
ATOM 5929 O O . VAL B 1 303 ? 63.06900 -31.04800 -93.15800 1.000 7.50517 286 VAL B O 1
ATOM 5933 N N A GLU B 1 304 ? 62.42200 -31.06200 -91.05100 0.470 7.04249 287 GLU B N 1
ATOM 5934 N N B GLU B 1 304 ? 62.42600 -31.04700 -91.05400 0.530 6.95503 287 GLU B N 1
ATOM 5935 C CA A GLU B 1 304 ? 63.24300 -29.91200 -90.70800 0.470 7.63300 287 GLU B CA 1
ATOM 5936 C CA B GLU B 1 304 ? 63.18800 -29.84200 -90.73400 0.530 7.80220 287 GLU B CA 1
ATOM 5937 C C A GLU B 1 304 ? 63.86400 -30.06800 -89.32800 0.470 6.47724 287 GLU B C 1
ATOM 5938 C C B GLU B 1 304 ? 63.79100 -29.95000 -89.34700 0.530 6.90324 287 GLU B C 1
ATOM 5939 O O A GLU B 1 304 ? 63.27900 -30.62400 -88.39600 0.470 6.77904 287 GLU B O 1
ATOM 5940 O O B GLU B 1 304 ? 63.08600 -30.32700 -88.40700 0.530 7.01450 287 GLU B O 1
ATOM 5951 N N . GLY B 1 305 ? 65.06700 -29.54200 -89.19500 1.000 6.95806 288 GLY B N 1
ATOM 5952 C CA . GLY B 1 305 ? 65.65700 -29.40300 -87.86900 1.000 7.55626 288 GLY B CA 1
ATOM 5953 C C . GLY B 1 305 ? 66.13300 -30.67100 -87.22000 1.000 7.06640 288 GLY B C 1
ATOM 5954 O O . GLY B 1 305 ? 66.30000 -30.69200 -85.99500 1.000 8.92056 288 GLY B O 1
ATOM 5955 N N . CYS B 1 306 ? 66.29500 -31.74400 -87.98600 1.000 6.96408 289 CYS B N 1
ATOM 5956 C CA . CYS B 1 306 ? 66.56500 -33.05800 -87.40600 1.000 6.69546 289 CYS B CA 1
ATOM 5957 C C . CYS B 1 306 ? 68.05200 -33.35800 -87.34300 1.000 6.25837 289 CYS B C 1
ATOM 5958 O O . CYS B 1 306 ? 68.86100 -32.77700 -88.06600 1.000 7.10034 289 CYS B O 1
ATOM 5961 N N . THR B 1 307 ? 68.38800 -34.33300 -86.51000 1.000 6.82898 290 THR B N 1
ATOM 5962 C CA . THR B 1 307 ? 69.75800 -34.78900 -86.32000 1.000 5.89744 290 THR B CA 1
ATOM 5963 C C . THR B 1 307 ? 69.72400 -36.31200 -86.33500 1.000 6.27648 290 THR B C 1
ATOM 5964 O O . THR B 1 307 ? 68.97100 -36.90600 -85.53700 1.000 7.61740 290 THR B O 1
ATOM 5968 N N . VAL B 1 308 ? 70.52300 -36.95900 -87.18700 1.000 6.22500 291 VAL B N 1
ATOM 5969 C CA . VAL B 1 308 ? 70.55500 -38.42300 -87.31200 1.000 5.84118 291 VAL B CA 1
ATOM 5970 C C . VAL B 1 308 ? 71.97200 -38.87200 -87.03200 1.000 5.58073 291 VAL B C 1
ATOM 5971 O O . VAL B 1 308 ? 72.92500 -38.44100 -87.70000 1.000 7.53192 291 VAL B O 1
ATOM 5975 N N . LEU B 1 309 ? 72.14200 -39.68100 -86.01200 1.000 5.56257 292 LEU B N 1
ATOM 5976 C CA . LEU B 1 309 ? 73.45400 -40.08500 -85.50300 1.000 6.95490 292 LEU B CA 1
ATOM 5977 C C . LEU B 1 309 ? 73.59800 -41.59900 -85.52000 1.000 6.12497 292 LEU B C 1
ATOM 5978 O O . LEU B 1 309 ? 72.76000 -42.32500 -84.93400 1.000 6.95348 292 LEU B O 1
ATOM 5983 N N . GLY B 1 310 ? 74.66700 -42.08400 -86.13900 1.000 6.14617 293 GLY B N 1
ATOM 5984 C CA . GLY B 1 310 ? 74.95500 -43.51900 -86.12600 1.000 6.13086 293 GLY B CA 1
ATOM 5985 C C . GLY B 1 310 ? 73.79200 -44.39400 -86.57100 1.000 6.52073 293 GLY B C 1
ATOM 5986 O O . GLY B 1 310 ? 73.56600 -45.48100 -86.00600 1.000 6.41413 293 GLY B O 1
ATOM 5987 N N . CYS B 1 311 ? 73.09500 -43.97200 -87.63600 1.000 6.18089 294 CYS B N 1
ATOM 5988 C CA . CYS B 1 311 ? 72.08100 -44.82000 -88.25700 1.000 6.11595 294 CYS B CA 1
ATOM 5989 C C . CYS B 1 311 ? 72.65300 -45.41500 -89.53700 1.000 5.61029 294 CYS B C 1
ATOM 5990 O O . CYS B 1 311 ? 73.67200 -44.96500 -90.06600 1.000 7.10333 294 CYS B O 1
ATOM 5993 N N . GLU B 1 312 ? 71.99400 -46.45800 -90.05100 1.000 6.15111 295 GLU B N 1
ATOM 5994 C CA . GLU B 1 312 ? 72.50400 -47.09800 -91.25800 1.000 6.75541 295 GLU B CA 1
ATOM 5995 C C . GLU B 1 312 ? 72.20300 -46.26300 -92.48700 1.000 6.91425 295 GLU B C 1
ATOM 5996 O O . GLU B 1 312 ? 72.78100 -46.52200 -93.55900 1.000 7.63071 295 GLU B O 1
ATOM 6002 N N . ASN B 1 313 ? 71.26600 -45.30400 -92.37700 1.000 6.32040 296 ASN B N 1
ATOM 6003 C CA . ASN B 1 313 ? 70.89500 -44.40200 -93.45200 1.000 6.33611 296 ASN B CA 1
ATOM 6004 C C . ASN B 1 313 ? 70.40100 -43.13700 -92.78100 1.000 5.91547 296 ASN B C 1
ATOM 6005 O O . ASN B 1 313 ? 69.70900 -43.22500 -91.76200 1.000 7.96927 296 ASN B O 1
ATOM 6010 N N . GLY B 1 314 ? 70.60700 -41.98500 -93.39500 1.000 6.13726 297 GLY B N 1
ATOM 6011 C CA . GLY B 1 314 ? 70.15800 -40.72800 -92.83400 1.000 6.14618 297 GLY B CA 1
ATOM 6012 C C . GLY B 1 314 ? 68.74900 -40.37500 -93.26600 1.000 6.11720 297 GLY B C 1
ATOM 6013 O O . GLY B 1 314 ? 67.78800 -40.70000 -92.55300 1.000 8.08073 297 GLY B O 1
ATOM 6014 N N . TYR B 1 315 ? 68.60900 -39.76700 -94.45400 1.000 5.88038 298 TYR B N 1
ATOM 6015 C CA . TYR B 1 315 ? 67.33400 -39.22600 -94.94600 1.000 6.29612 298 TYR B CA 1
ATOM 6016 C C . TYR B 1 315 ? 66.97600 -39.85200 -96.29400 1.000 6.58805 298 TYR B C 1
ATOM 6017 O O . TYR B 1 315 ? 67.74400 -39.75200 -97.26000 1.000 8.10896 298 TYR B O 1
ATOM 6026 N N . SER B 1 316 ? 65.77600 -40.39700 -96.39300 1.000 6.32141 299 SER B N 1
ATOM 6027 C CA . SER B 1 316 ? 65.24000 -40.91500 -97.66500 1.000 6.44932 299 SER B CA 1
ATOM 6028 C C . SER B 1 316 ? 63.75300 -40.58000 -97.71100 1.000 6.40841 299 SER B C 1
ATOM 6029 O O . SER B 1 316 ? 62.93600 -41.40200 -97.25700 1.000 8.23899 299 SER B O 1
ATOM 6032 N N . ILE B 1 317 ? 63.38100 -39.42200 -98.25800 1.000 7.53211 300 ILE B N 1
ATOM 6033 C CA . ILE B 1 317 ? 61.96400 -39.06200 -98.27700 1.000 7.41381 300 ILE B CA 1
ATOM 6034 C C . ILE B 1 317 ? 61.33800 -39.17900 -99.65700 1.000 8.98160 300 ILE B C 1
ATOM 6035 O O . ILE B 1 317 ? 60.12800 -38.94900 -99.78500 1.000 8.74573 300 ILE B O 1
ATOM 6040 N N . GLY B 1 318 ? 62.08100 -39.61300 -100.68000 1.000 10.00195 301 GLY B N 1
ATOM 6041 C CA . GLY B 1 318 ? 61.56500 -39.76600 -102.04700 1.000 11.65001 301 GLY B CA 1
ATOM 6042 C C . GLY B 1 318 ? 61.34500 -38.46800 -102.82200 1.000 10.38860 301 GLY B C 1
ATOM 6043 O O . GLY B 1 318 ? 61.91000 -38.30400 -103.93200 1.000 12.80042 301 GLY B O 1
ATOM 6044 N N A SER B 1 319 ? 60.47500 -37.59800 -102.30400 0.550 9.42950 302 SER B N 1
ATOM 6045 N N B SER B 1 319 ? 60.66000 -37.50100 -102.20800 0.450 8.80753 302 SER B N 1
ATOM 6046 C CA A SER B 1 319 ? 60.26100 -36.27300 -102.84100 0.550 8.54530 302 SER B CA 1
ATOM 6047 C CA B SER B 1 319 ? 60.25900 -36.27300 -102.86400 0.450 8.11646 302 SER B CA 1
ATOM 6048 C C A SER B 1 319 ? 59.90900 -35.38700 -101.65900 0.550 7.14954 302 SER B C 1
ATOM 6049 C C B SER B 1 319 ? 59.69000 -35.36400 -101.78800 0.450 7.43379 302 SER B C 1
ATOM 6050 O O A SER B 1 319 ? 59.48500 -35.87900 -100.59500 0.550 7.87454 302 SER B O 1
ATOM 6051 O O B SER B 1 319 ? 58.94900 -35.83700 -100.90500 0.450 7.66901 302 SER B O 1
ATOM 6056 N N . GLY B 1 320 ? 60.03900 -34.07900 -101.84900 1.000 7.48077 303 GLY B N 1
ATOM 6057 C CA . GLY B 1 320 ? 59.66600 -33.13200 -100.80800 1.000 7.90968 303 GLY B CA 1
ATOM 6058 C C . GLY B 1 320 ? 60.86700 -32.36500 -100.29900 1.000 7.75876 303 GLY B C 1
ATOM 6059 O O . GLY B 1 320 ? 61.78000 -32.08500 -101.08600 1.000 9.33002 303 GLY B O 1
ATOM 6060 N N . THR B 1 321 ? 60.84100 -31.94600 -99.02900 1.000 7.35069 304 THR B N 1
ATOM 6061 C CA . THR B 1 321 ? 61.87700 -31.05700 -98.49800 1.000 8.16559 304 THR B CA 1
ATOM 6062 C C . THR B 1 321 ? 62.51000 -31.64200 -97.25000 1.000 7.93563 304 THR B C 1
ATOM 6063 O O . THR B 1 321 ? 61.78800 -32.02500 -96.32100 1.000 9.30224 304 THR B O 1
ATOM 6067 N N . VAL B 1 322 ? 63.83500 -31.65800 -97.22100 1.000 7.85681 305 VAL B N 1
ATOM 6068 C CA . VAL B 1 322 ? 64.64600 -31.87400 -96.01500 1.000 7.68256 305 VAL B CA 1
ATOM 6069 C C . VAL B 1 322 ? 65.44200 -30.59000 -95.84600 1.000 7.51862 305 VAL B C 1
ATOM 6070 O O . VAL B 1 322 ? 66.21500 -30.23700 -96.74500 1.000 9.61462 305 VAL B O 1
ATOM 6074 N N . VAL B 1 323 ? 65.22400 -29.85300 -94.76300 1.000 8.16222 306 VAL B N 1
ATOM 6075 C CA . VAL B 1 323 ? 65.90900 -28.57100 -94.62100 1.000 9.35487 306 VAL B CA 1
ATOM 6076 C C . VAL B 1 323 ? 66.44300 -28.41400 -93.21100 1.000 7.85593 306 VAL B C 1
ATOM 6077 O O . VAL B 1 323 ? 65.81600 -28.85100 -92.24500 1.000 8.13125 306 VAL B O 1
ATOM 6081 N N . ASN B 1 324 ? 67.62900 -27.80500 -93.08500 1.000 8.74102 307 ASN B N 1
ATOM 6082 C CA . ASN B 1 324 ? 68.25400 -27.59300 -91.77900 1.000 9.62659 307 ASN B CA 1
ATOM 6083 C C . ASN B 1 324 ? 68.34100 -28.91100 -91.01700 1.000 8.25017 307 ASN B C 1
ATOM 6084 O O . ASN B 1 324 ? 68.01100 -28.99000 -89.84000 1.000 9.68480 307 ASN B O 1
ATOM 6089 N N . CYS B 1 325 ? 68.78100 -29.97500 -91.70300 1.000 7.32438 308 CYS B N 1
ATOM 6090 C CA . CYS B 1 325 ? 68.95400 -31.27300 -91.04400 1.000 7.36082 308 CYS B CA 1
ATOM 6091 C C . CYS B 1 325 ? 70.38600 -31.73200 -91.14400 1.000 6.68391 308 CYS B C 1
ATOM 6092 O O . CYS B 1 325 ? 71.13500 -31.28900 -92.02200 1.000 9.36885 308 CYS B O 1
ATOM 6095 N N . GLY B 1 326 ? 70.78700 -32.56200 -90.21200 1.000 6.23355 309 GLY B N 1
ATOM 6096 C CA . GLY B 1 326 ? 72.14000 -33.10500 -90.19800 1.000 6.99884 309 GLY B CA 1
ATOM 6097 C C . GLY B 1 326 ? 72.15400 -34.60500 -89.97000 1.000 6.24748 309 GLY B C 1
ATOM 6098 O O . GLY B 1 326 ? 71.21500 -35.17400 -89.38000 1.000 6.83389 309 GLY B O 1
ATOM 6099 N N . ALA B 1 327 ? 73.23000 -35.24500 -90.40000 1.000 5.93620 310 ALA B N 1
ATOM 6100 C CA . ALA B 1 327 ? 73.48000 -36.66100 -90.11500 1.000 5.60097 310 ALA B CA 1
ATOM 6101 C C . ALA B 1 327 ? 74.97500 -36.88100 -90.12800 1.000 6.57310 310 ALA B C 1
ATOM 6102 O O . ALA B 1 327 ? 75.67900 -36.26300 -90.92500 1.000 7.09870 310 ALA B O 1
ATOM 6104 N N . ASP B 1 328 ? 75.47300 -37.77700 -89.26900 1.000 7.09202 311 ASP B N 1
ATOM 6105 C CA . ASP B 1 328 ? 76.84800 -38.25500 -89.45700 1.000 6.68785 311 ASP B CA 1
ATOM 6106 C C . ASP B 1 328 ? 76.86200 -39.44200 -90.41900 1.000 6.55418 311 ASP B C 1
ATOM 6107 O O . ASP B 1 328 ? 75.81100 -39.92100 -90.85600 1.000 8.43645 311 ASP B O 1
ATOM 6112 N N . ALA B 1 329 ? 78.03200 -39.91200 -90.77400 1.000 7.48615 312 ALA B N 1
ATOM 6113 C CA . ALA B 1 329 ? 78.17700 -40.91600 -91.84100 1.000 7.43191 312 ALA B CA 1
ATOM 6114 C C . ALA B 1 329 ? 79.00700 -42.10500 -91.35200 1.000 6.48622 312 ALA B C 1
ATOM 6115 O O . ALA B 1 329 ? 79.68400 -42.81000 -92.13300 1.000 7.59188 312 ALA B O 1
ATOM 6117 N N . ILE B 1 330 ? 78.96100 -42.37200 -90.03000 1.000 6.60184 313 ILE B N 1
ATOM 6118 C CA . ILE B 1 330 ? 79.80300 -43.42500 -89.47400 1.000 6.79652 313 ILE B CA 1
ATOM 6119 C C . ILE B 1 330 ? 79.37000 -44.82200 -89.90000 1.000 6.16031 313 ILE B C 1
ATOM 6120 O O . ILE B 1 330 ? 80.21300 -45.69800 -90.03500 1.000 6.67113 313 ILE B O 1
ATOM 6125 N N . TYR B 1 331 ? 78.06700 -45.06700 -90.09200 1.000 6.16272 314 TYR B N 1
ATOM 6126 C CA . TYR B 1 331 ? 77.60200 -46.41000 -90.41800 1.000 7.21555 314 TYR B CA 1
ATOM 6127 C C . TYR B 1 331 ? 76.89000 -46.52000 -91.74900 1.000 6.83494 314 TYR B C 1
ATOM 6128 O O . TYR B 1 331 ? 76.61100 -47.66100 -92.17800 1.000 8.10774 314 TYR B O 1
ATOM 6137 N N . GLY B 1 332 ? 76.60000 -45.41200 -92.41700 1.000 6.96298 315 GLY B N 1
ATOM 6138 C CA . GLY B 1 332 ? 75.91700 -45.45000 -93.69700 1.000 7.13974 315 GLY B CA 1
ATOM 6139 C C . GLY B 1 332 ? 75.74900 -44.05300 -94.23800 1.000 6.77009 315 GLY B C 1
ATOM 6140 O O . GLY B 1 332 ? 76.17800 -43.06600 -93.62700 1.000 7.83646 315 GLY B O 1
ATOM 6141 N N . PRO B 1 333 ? 75.16200 -43.94100 -95.43200 1.000 5.96822 316 PRO B N 1
ATOM 6142 C CA . PRO B 1 333 ? 75.08200 -42.64100 -96.08800 1.000 6.44246 316 PRO B CA 1
ATOM 6143 C C . PRO B 1 333 ? 74.10000 -41.73700 -95.36400 1.000 5.37156 316 PRO B C 1
ATOM 6144 O O . PRO B 1 333 ? 73.14100 -42.18200 -94.72800 1.000 7.45347 316 PRO B O 1
ATOM 6148 N N . VAL B 1 334 ? 74.34500 -40.43100 -95.45700 1.000 5.27365 317 VAL B N 1
ATOM 6149 C CA . VAL B 1 334 ? 73.43100 -39.42400 -94.91000 1.000 5.32154 317 VAL B CA 1
ATOM 6150 C C . VAL B 1 334 ? 72.17400 -39.25300 -95.75800 1.000 6.14197 317 VAL B C 1
ATOM 6151 O O . VAL B 1 334 ? 71.17800 -38.66600 -95.29800 1.000 6.48812 317 VAL B O 1
ATOM 6155 N N . PHE B 1 335 ? 72.23700 -39.66300 -97.04300 1.000 5.84086 318 PHE B N 1
ATOM 6156 C CA . PHE B 1 335 ? 71.18300 -39.36500 -98.02700 1.000 5.39204 318 PHE B CA 1
ATOM 6157 C C . PHE B 1 335 ? 71.14600 -40.52400 -98.98700 1.000 5.30693 318 PHE B C 1
ATOM 6158 O O . PHE B 1 335 ? 72.20400 -40.94400 -99.48000 1.000 6.46970 318 PHE B O 1
ATOM 6166 N N . LYS B 1 336 ? 69.93300 -40.98300 -99.27300 1.000 5.19393 319 LYS B N 1
ATOM 6167 C CA . LYS B 1 336 ? 69.79600 -41.98200 -100.32800 1.000 6.99510 319 LYS B CA 1
ATOM 6168 C C . LYS B 1 336 ? 68.49000 -41.77300 -101.07100 1.000 7.12458 319 LYS B C 1
ATOM 6169 O O . LYS B 1 336 ? 67.41600 -41.82100 -100.45600 1.000 7.63836 319 LYS B O 1
ATOM 6175 N N . ASN B 1 337 ? 68.57400 -41.58400 -102.39200 1.000 6.19787 320 ASN B N 1
ATOM 6176 C CA . ASN B 1 337 ? 67.36300 -41.67300 -103.19000 1.000 6.57552 320 ASN B CA 1
ATOM 6177 C C . ASN B 1 337 ? 66.90700 -43.11500 -103.20800 1.000 7.15888 320 ASN B C 1
ATOM 6178 O O . ASN B 1 337 ? 67.72900 -44.01700 -103.35300 1.000 6.71209 320 ASN B O 1
ATOM 6183 N N . THR B 1 338 ? 65.61400 -43.35800 -103.00900 1.000 6.53515 321 THR B N 1
ATOM 6184 C CA . THR B 1 338 ? 65.14600 -44.73700 -102.84000 1.000 6.85099 321 THR B CA 1
ATOM 6185 C C . THR B 1 338 ? 65.08500 -45.48000 -104.16900 1.000 7.55045 321 THR B C 1
ATOM 6186 O O . THR B 1 338 ? 65.56500 -46.61200 -104.26200 1.000 8.38802 321 THR B O 1
ATOM 6190 N N . TYR B 1 339 ? 64.48900 -44.87400 -105.17600 1.000 8.21613 322 TYR B N 1
ATOM 6191 C CA . TYR B 1 339 ? 64.29600 -45.48900 -106.48600 1.000 8.25344 322 TYR B CA 1
ATOM 6192 C C . TYR B 1 339 ? 64.60600 -44.45900 -107.55000 1.000 7.63590 322 TYR B C 1
ATOM 6193 O O . TYR B 1 339 ? 64.60200 -43.23400 -107.29800 1.000 8.09296 322 TYR B O 1
ATOM 6202 N N . GLY B 1 340 ? 64.75500 -44.95000 -108.78500 1.000 8.40820 323 GLY B N 1
ATOM 6203 C CA . GLY B 1 340 ? 64.88500 -44.04300 -109.93000 1.000 10.27425 323 GLY B CA 1
ATOM 6204 C C . GLY B 1 340 ? 63.64100 -43.21700 -110.21200 1.000 11.03059 323 GLY B C 1
ATOM 6205 O O . GLY B 1 340 ? 63.75300 -42.21700 -110.94700 1.000 13.08140 323 GLY B O 1
ATOM 6206 N N . SER B 1 341 ? 62.51400 -43.57600 -109.60700 1.000 11.65704 324 SER B N 1
ATOM 6207 C CA . SER B 1 341 ? 61.26500 -42.80300 -109.65100 1.000 12.13771 324 SER B CA 1
ATOM 6208 C C . SER B 1 341 ? 61.30000 -41.57700 -108.74100 1.000 11.91346 324 SER B C 1
ATOM 6209 O O . SER B 1 341 ? 60.38600 -40.73500 -108.82400 1.000 12.33093 324 SER B O 1
ATOM 6212 N N . ASP B 1 342 ? 62.26700 -41.47000 -107.82200 1.000 9.92364 325 ASP B N 1
ATOM 6213 C CA . ASP B 1 342 ? 62.30800 -40.29000 -106.97100 1.000 8.96031 325 ASP B CA 1
ATOM 6214 C C . ASP B 1 342 ? 62.36900 -39.04800 -107.87100 1.000 8.00990 325 ASP B C 1
ATOM 6215 O O . ASP B 1 342 ? 63.16000 -38.99400 -108.82800 1.000 8.28750 325 ASP B O 1
ATOM 6220 N N . LYS B 1 343 ? 61.60700 -38.00000 -107.52000 1.000 8.59443 326 LYS B N 1
ATOM 6221 C CA . LYS B 1 343 ? 61.53000 -36.79800 -108.33100 1.000 8.24075 326 LYS B CA 1
ATOM 6222 C C . LYS B 1 343 ? 61.26400 -35.64900 -107.38200 1.000 7.54263 326 LYS B C 1
ATOM 6223 O O . LYS B 1 343 ? 60.33700 -35.72800 -106.57200 1.000 8.48844 326 LYS B O 1
ATOM 6229 N N . GLY B 1 344 ? 62.01100 -34.56700 -107.51200 1.000 7.01086 327 GLY B N 1
ATOM 6230 C CA . GLY B 1 344 ? 61.69500 -33.40600 -106.68700 1.000 7.03283 327 GLY B CA 1
ATOM 6231 C C . GLY B 1 344 ? 62.07200 -33.55400 -105.22500 1.000 7.25700 327 GLY B C 1
ATOM 6232 O O . GLY B 1 344 ? 61.35100 -33.05300 -104.32800 1.000 8.65521 327 GLY B O 1
ATOM 6233 N N . TYR B 1 345 ? 63.19100 -34.20100 -104.94800 1.000 7.65508 328 TYR B N 1
ATOM 6234 C CA . TYR B 1 345 ? 63.73300 -34.27100 -103.58600 1.000 8.13399 328 TYR B CA 1
ATOM 6235 C C . TYR B 1 345 ? 64.63300 -33.06300 -103.42000 1.000 8.78902 328 TYR B C 1
ATOM 6236 O O . TYR B 1 345 ? 65.66800 -32.92700 -104.10100 1.000 10.71040 328 TYR B O 1
ATOM 6245 N N . ASN B 1 346 ? 64.23000 -32.14100 -102.55800 1.000 7.61881 329 ASN B N 1
ATOM 6246 C CA . ASN B 1 346 ? 65.03700 -30.96400 -102.26200 1.000 9.00071 329 ASN B CA 1
ATOM 6247 C C . ASN B 1 346 ? 65.60300 -31.12700 -100.87500 1.000 9.07935 329 ASN B C 1
ATOM 6248 O O . ASN B 1 346 ? 64.85100 -31.40300 -99.92700 1.000 11.19989 329 ASN B O 1
ATOM 6253 N N . ALA B 1 347 ? 66.92000 -31.02700 -100.74000 1.000 7.95006 330 ALA B N 1
ATOM 6254 C CA . ALA B 1 347 ? 67.55100 -31.35100 -99.46100 1.000 7.44963 330 ALA B CA 1
ATOM 6255 C C . ALA B 1 347 ? 68.68500 -30.39900 -99.18000 1.000 7.61720 330 ALA B C 1
ATOM 6256 O O . ALA B 1 347 ? 69.40800 -29.98600 -100.09300 1.000 8.76401 330 ALA B O 1
ATOM 6258 N N . ASP B 1 348 ? 68.82800 -30.04700 -97.90900 1.000 7.69725 331 ASP B N 1
ATOM 6259 C CA . ASP B 1 348 ? 69.95700 -29.25600 -97.42100 1.000 8.71694 331 ASP B CA 1
ATOM 6260 C C . ASP B 1 348 ? 70.41400 -29.94200 -96.13800 1.000 7.23776 331 ASP B C 1
ATOM 6261 O O . ASP B 1 348 ? 69.75900 -29.82000 -95.09300 1.000 9.57442 331 ASP B O 1
ATOM 6266 N N . ILE B 1 349 ? 71.47200 -30.72600 -96.26300 1.000 7.58780 332 ILE B N 1
ATOM 6267 C CA . ILE B 1 349 ? 71.91400 -31.64200 -95.21100 1.000 7.65758 332 ILE B CA 1
ATOM 6268 C C . ILE B 1 349 ? 73.34700 -31.34600 -94.81800 1.000 7.37989 332 ILE B C 1
ATOM 6269 O O . ILE B 1 349 ? 74.23900 -31.22600 -95.67400 1.000 9.01026 332 ILE B O 1
ATOM 6274 N N . THR B 1 350 ? 73.57300 -31.24600 -93.51700 1.000 7.36925 333 THR B N 1
ATOM 6275 C CA . THR B 1 350 ? 74.91400 -31.08000 -92.96700 1.000 8.49353 333 THR B CA 1
ATOM 6276 C C . THR B 1 350 ? 75.44300 -32.45600 -92.60900 1.000 7.40424 333 THR B C 1
ATOM 6277 O O . THR B 1 350 ? 74.74200 -33.24600 -91.95200 1.000 8.79413 333 THR B O 1
ATOM 6281 N N . ILE B 1 351 ? 76.64800 -32.76000 -93.07300 1.000 8.81072 334 ILE B N 1
ATOM 6282 C CA . ILE B 1 351 ? 77.32400 -33.99800 -92.72800 1.000 8.37441 334 ILE B CA 1
ATOM 6283 C C . ILE B 1 351 ? 78.08200 -33.72000 -91.43500 1.000 7.91574 334 ILE B C 1
ATOM 6284 O O . ILE B 1 351 ? 79.08300 -32.96500 -91.43400 1.000 9.37225 334 ILE B O 1
ATOM 6289 N N . LEU B 1 352 ? 77.53800 -34.22000 -90.33400 1.000 8.59449 335 LEU B N 1
ATOM 6290 C CA . LEU B 1 352 ? 78.00200 -33.90900 -88.98000 1.000 9.61443 335 LEU B CA 1
ATOM 6291 C C . LEU B 1 352 ? 79.30500 -34.65000 -88.68500 1.000 9.13601 335 LEU B C 1
ATOM 6292 O O . LEU B 1 352 ? 79.56800 -35.71200 -89.26000 1.000 10.15615 335 LEU B O 1
ATOM 6297 N N . PRO B 1 353 ? 80.12000 -34.11800 -87.76800 1.000 10.98264 336 PRO B N 1
ATOM 6298 C CA . PRO B 1 353 ? 81.29700 -34.85600 -87.31400 1.000 11.79799 336 PRO B CA 1
ATOM 6299 C C . PRO B 1 353 ? 80.88100 -36.19300 -86.73700 1.000 11.03164 336 PRO B C 1
ATOM 6300 O O . PRO B 1 353 ? 79.75100 -36.35600 -86.24100 1.000 11.26388 336 PRO B O 1
ATOM 6304 N N . PRO B 1 354 ? 81.73700 -37.18400 -86.81500 1.000 10.78006 337 PRO B N 1
ATOM 6305 C CA . PRO B 1 354 ? 81.32200 -38.53500 -86.43000 1.000 10.67157 337 PRO B CA 1
ATOM 6306 C C . PRO B 1 354 ? 80.97700 -38.63200 -84.95200 1.000 11.25082 337 PRO B C 1
ATOM 6307 O O . PRO B 1 354 ? 81.70800 -38.14100 -84.07900 1.000 12.91167 337 PRO B O 1
ATOM 6311 N N . SER B 1 355 ? 79.89000 -39.34400 -84.65400 1.000 10.36358 338 SER B N 1
ATOM 6312 C CA . SER B 1 355 ? 79.48300 -39.52800 -83.25400 1.000 10.57535 338 SER B CA 1
ATOM 6313 C C . SER B 1 355 ? 80.20800 -40.67700 -82.57900 1.000 11.31690 338 SER B C 1
ATOM 6314 O O . SER B 1 355 ? 80.01100 -40.89500 -81.37200 1.000 14.32570 338 SER B O 1
ATOM 6317 N N . ASP B 1 356 ? 80.96300 -41.44900 -83.32200 1.000 10.35245 339 ASP B N 1
ATOM 6318 C CA . ASP B 1 356 ? 81.68900 -42.62300 -82.82500 1.000 10.31779 339 ASP B CA 1
ATOM 6319 C C . ASP B 1 356 ? 82.68100 -42.96700 -83.93500 1.000 9.21376 339 ASP B C 1
ATOM 6320 O O . ASP B 1 356 ? 82.70600 -42.30000 -84.97900 1.000 9.55709 339 ASP B O 1
ATOM 6325 N N . ALA B 1 357 ? 83.41000 -44.06800 -83.77300 1.000 10.68800 340 ALA B N 1
ATOM 6326 C CA . ALA B 1 357 ? 84.34700 -44.47400 -84.82400 1.000 9.72203 340 ALA B CA 1
ATOM 6327 C C . ALA B 1 357 ? 83.58700 -44.85200 -86.09100 1.000 8.97623 340 ALA B C 1
ATOM 6328 O O . ALA B 1 357 ? 82.46400 -45.38400 -86.04700 1.000 9.80117 340 ALA B O 1
ATOM 6330 N N . TYR B 1 358 ? 84.19200 -44.57800 -87.22700 1.000 8.03809 341 TYR B N 1
ATOM 6331 C CA . TYR B 1 358 ? 83.61800 -45.02000 -88.49300 1.000 7.68280 341 TYR B CA 1
ATOM 6332 C C . TYR B 1 358 ? 83.59100 -46.53800 -88.63100 1.000 7.79036 341 TYR B C 1
ATOM 6333 O O . TYR B 1 358 ? 84.54100 -47.24100 -88.25100 1.000 8.36691 341 TYR B O 1
ATOM 6342 N N A TYR B 1 359 ? 82.53000 -47.03500 -89.27900 0.500 7.05545 342 TYR B N 1
ATOM 6343 N N B TYR B 1 359 ? 82.48200 -47.03200 -89.17400 0.500 7.42516 342 TYR B N 1
ATOM 6344 C CA A TYR B 1 359 ? 82.37800 -48.45300 -89.58800 0.500 7.11875 342 TYR B CA 1
ATOM 6345 C CA B TYR B 1 359 ? 82.38200 -48.41000 -89.61600 0.500 7.27200 342 TYR B CA 1
ATOM 6346 C C A TYR B 1 359 ? 81.34500 -48.54800 -90.69600 0.500 6.89701 342 TYR B C 1
ATOM 6347 C C B TYR B 1 359 ? 81.28800 -48.42000 -90.65600 0.500 6.68139 342 TYR B C 1
ATOM 6348 O O A TYR B 1 359 ? 80.29100 -49.18200 -90.51700 0.500 7.49128 342 TYR B O 1
ATOM 6349 O O B TYR B 1 359 ? 80.14200 -48.83700 -90.38000 0.500 5.94573 342 TYR B O 1
ATOM 6366 N N . ASN B 1 360 ? 81.61100 -47.87800 -91.82100 1.000 6.51039 343 ASN B N 1
ATOM 6367 C CA . ASN B 1 360 ? 80.65000 -47.66600 -92.90100 1.000 6.73946 343 ASN B CA 1
ATOM 6368 C C . ASN B 1 360 ? 81.02900 -48.56000 -94.07400 1.000 7.14832 343 ASN B C 1
ATOM 6369 O O . ASN B 1 360 ? 81.89200 -48.21600 -94.89000 1.000 8.35870 343 ASN B O 1
ATOM 6374 N N . GLY B 1 361 ? 80.37100 -49.71500 -94.17100 1.000 7.05078 344 GLY B N 1
ATOM 6375 C CA . GLY B 1 361 ? 80.62800 -50.63800 -95.27000 1.000 7.50419 344 GLY B CA 1
ATOM 6376 C C . GLY B 1 361 ? 80.01500 -50.26700 -96.58600 1.000 6.96190 344 GLY B C 1
ATOM 6377 O O . GLY B 1 361 ? 80.21200 -50.96500 -97.58400 1.000 8.39954 344 GLY B O 1
ATOM 6378 N N . HIS B 1 362 ? 79.19300 -49.20800 -96.60800 1.000 7.38500 345 HIS B N 1
ATOM 6379 C CA . HIS B 1 362 ? 78.43700 -48.87100 -97.81600 1.000 6.46780 345 HIS B CA 1
ATOM 6380 C C . HIS B 1 362 ? 79.27400 -48.10700 -98.81500 1.000 6.71589 345 HIS B C 1
ATOM 6381 O O . HIS B 1 362 ? 78.83100 -47.92100 -99.95500 1.000 8.54962 345 HIS B O 1
ATOM 6388 N N . ASP B 1 363 ? 80.43500 -47.56900 -98.38100 1.000 7.05392 346 ASP B N 1
ATOM 6389 C CA . ASP B 1 363 ? 81.37800 -46.88500 -99.29700 1.000 8.38841 346 ASP B CA 1
ATOM 6390 C C . ASP B 1 363 ? 80.71100 -45.68500 -99.97600 1.000 9.71782 346 ASP B C 1
ATOM 6391 O O . ASP B 1 363 ? 80.95800 -45.38600 -101.15500 1.000 10.10869 346 ASP B O 1
ATOM 6396 N N . ALA B 1 364 ? 79.88100 -44.95400 -99.22500 1.000 8.40272 347 ALA B N 1
ATOM 6397 C CA . ALA B 1 364 ? 79.22800 -43.77200 -99.77200 1.000 7.94071 347 ALA B CA 1
ATOM 6398 C C . ALA B 1 364 ? 78.75000 -42.93600 -98.61300 1.000 7.53805 347 ALA B C 1
ATOM 6399 O O . ALA B 1 364 ? 78.28800 -43.46900 -97.59100 1.000 7.96289 347 ALA B O 1
ATOM 6401 N N . VAL B 1 365 ? 78.82400 -41.62000 -98.79300 1.000 7.53326 348 VAL B N 1
ATOM 6402 C CA . VAL B 1 365 ? 78.13500 -40.70900 -97.91300 1.000 8.64132 348 VAL B CA 1
ATOM 6403 C C . VAL B 1 365 ? 76.78100 -40.30300 -98.48800 1.000 7.31117 348 VAL B C 1
ATOM 6404 O O . VAL B 1 365 ? 75.92500 -39.82300 -97.73500 1.000 8.54006 348 VAL B O 1
ATOM 6408 N N . ALA B 1 366 ? 76.52800 -40.52400 -99.78700 1.000 6.21876 349 ALA B N 1
ATOM 6409 C CA . ALA B 1 366 ? 75.22400 -40.23200 -100.37200 1.000 6.24246 349 ALA B CA 1
ATOM 6410 C C . ALA B 1 366 ? 75.11900 -41.01900 -101.64800 1.000 6.81580 349 ALA B C 1
ATOM 6411 O O . ALA B 1 366 ? 76.12300 -41.21800 -102.33500 1.000 7.01672 349 ALA B O 1
ATOM 6413 N N . TYR B 1 367 ? 73.90300 -41.46100 -101.95400 1.000 6.24744 350 TYR B N 1
ATOM 6414 C CA . TYR B 1 367 ? 73.61200 -42.09600 -103.24100 1.000 6.08131 350 TYR B CA 1
ATOM 6415 C C . TYR B 1 367 ? 72.42000 -41.38400 -103.87100 1.000 5.82430 350 TYR B C 1
ATOM 6416 O O . TYR B 1 367 ? 71.31800 -41.37600 -103.28200 1.000 6.21905 350 TYR B O 1
ATOM 6425 N N . ILE B 1 368 ? 72.63200 -40.82800 -105.08300 1.000 5.89454 351 ILE B N 1
ATOM 6426 C CA . ILE B 1 368 ? 71.72300 -39.89500 -105.72100 1.000 6.15203 351 ILE B CA 1
ATOM 6427 C C . ILE B 1 368 ? 71.25400 -40.45700 -107.05300 1.000 6.00653 351 ILE B C 1
ATOM 6428 O O . ILE B 1 368 ? 72.07700 -40.89100 -107.87600 1.000 7.75389 351 ILE B O 1
ATOM 6433 N N . GLY B 1 369 ? 69.94900 -40.39600 -107.28500 1.000 6.04785 352 GLY B N 1
ATOM 6434 C CA . GLY B 1 369 ? 69.41700 -40.69400 -108.61500 1.000 6.04510 352 GLY B CA 1
ATOM 6435 C C . GLY B 1 369 ? 67.95500 -40.29700 -108.66100 1.000 7.06633 352 GLY B C 1
ATOM 6436 O O . GLY B 1 369 ? 67.41900 -39.74600 -107.68800 1.000 8.24999 352 GLY B O 1
ATOM 6437 N N . GLY B 1 370 ? 67.29700 -40.62000 -109.78000 1.000 6.94351 353 GLY B N 1
ATOM 6438 C CA . GLY B 1 370 ? 65.97800 -40.03900 -109.98900 1.000 7.49066 353 GLY B CA 1
ATOM 6439 C C . GLY B 1 370 ? 66.12300 -38.75000 -110.78000 1.000 7.29697 353 GLY B C 1
ATOM 6440 O O . GLY B 1 370 ? 67.07700 -38.61500 -111.55300 1.000 8.51685 353 GLY B O 1
ATOM 6441 N N . SER B 1 371 ? 65.22200 -37.79400 -110.62300 1.000 7.25135 354 SER B N 1
ATOM 6442 C CA . SER B 1 371 ? 65.29200 -36.61000 -111.46900 1.000 7.63463 354 SER B CA 1
ATOM 6443 C C . SER B 1 371 ? 64.80800 -35.37000 -110.74300 1.000 7.04433 354 SER B C 1
ATOM 6444 O O . SER B 1 371 ? 63.95400 -35.42700 -109.85200 1.000 7.88908 354 SER B O 1
ATOM 6447 N N . ASN B 1 372 ? 65.29700 -34.21700 -111.21100 1.000 7.02892 355 ASN B N 1
ATOM 6448 C CA . ASN B 1 372 ? 64.79800 -32.89900 -110.77200 1.000 7.04242 355 ASN B CA 1
ATOM 6449 C C . ASN B 1 372 ? 64.90000 -32.72900 -109.24900 1.000 6.88361 355 ASN B C 1
ATOM 6450 O O . ASN B 1 372 ? 63.94600 -32.31300 -108.58100 1.000 8.44506 355 ASN B O 1
ATOM 6455 N N . HIS B 1 373 ? 66.07800 -33.00900 -108.71500 1.000 6.36753 356 HIS B N 1
ATOM 6456 C CA . HIS B 1 373 ? 66.39600 -32.80000 -107.30900 1.000 6.97037 356 HIS B CA 1
ATOM 6457 C C . HIS B 1 373 ? 67.24900 -31.56400 -107.16200 1.000 6.82935 356 HIS B C 1
ATOM 6458 O O . HIS B 1 373 ? 67.91900 -31.15000 -108.10000 1.000 7.72516 356 HIS B O 1
ATOM 6465 N N . ASN B 1 374 ? 67.24800 -30.98300 -105.96900 1.000 6.94791 357 ASN B N 1
ATOM 6466 C CA . ASN B 1 374 ? 68.09800 -29.82300 -105.65800 1.000 7.12090 357 ASN B CA 1
ATOM 6467 C C . ASN B 1 374 ? 68.70900 -30.13900 -104.29800 1.000 7.02932 357 ASN B C 1
ATOM 6468 O O . ASN B 1 374 ? 68.01900 -30.11100 -103.27600 1.000 7.23399 357 ASN B O 1
ATOM 6473 N N . LEU B 1 375 ? 69.98600 -30.50000 -104.31000 1.000 7.82549 358 LEU B N 1
ATOM 6474 C CA . LEU B 1 375 ? 70.62200 -31.09500 -103.14700 1.000 6.68185 358 LEU B CA 1
ATOM 6475 C C . LEU B 1 375 ? 71.82500 -30.26700 -102.74900 1.000 8.19876 358 LEU B C 1
ATOM 6476 O O . LEU B 1 375 ? 72.69900 -29.98700 -103.59500 1.000 11.38543 358 LEU B O 1
ATOM 6481 N N . THR B 1 376 ? 71.88100 -29.88000 -101.48500 1.000 7.16446 359 THR B N 1
ATOM 6482 C CA . THR B 1 376 ? 73.03200 -29.16700 -100.93000 1.000 7.66322 359 THR B CA 1
ATOM 6483 C C . THR B 1 376 ? 73.55700 -29.98100 -99.76200 1.000 7.24594 359 THR B C 1
ATOM 6484 O O . THR B 1 376 ? 72.77500 -30.38900 -98.88400 1.000 8.02603 359 THR B O 1
ATOM 6488 N N . PHE B 1 377 ? 74.84800 -30.24800 -99.76000 1.000 6.74338 360 PHE B N 1
ATOM 6489 C CA . PHE B 1 377 ? 75.50400 -30.87600 -98.62400 1.000 7.83102 360 PHE B CA 1
ATOM 6490 C C . PHE B 1 377 ? 76.50600 -29.89500 -98.05200 1.000 7.45441 360 PHE B C 1
ATOM 6491 O O . PHE B 1 377 ? 77.24200 -29.24800 -98.81700 1.000 8.84686 360 PHE B O 1
ATOM 6499 N N . ARG B 1 378 ? 76.55500 -29.78900 -96.73700 1.000 8.42939 361 ARG B N 1
ATOM 6500 C CA . ARG B 1 378 ? 77.47100 -28.87100 -96.06300 1.000 9.33233 361 ARG B CA 1
ATOM 6501 C C . ARG B 1 378 ? 78.21200 -29.65400 -95.00300 1.000 9.28846 361 ARG B C 1
ATOM 6502 O O . ARG B 1 378 ? 77.64700 -30.55800 -94.38800 1.000 10.31291 361 ARG B O 1
ATOM 6510 N N . SER B 1 379 ? 79.46600 -29.32800 -94.75300 1.000 10.00855 362 SER B N 1
ATOM 6511 C CA . SER B 1 379 ? 80.19900 -30.05000 -93.71800 1.000 9.89833 362 SER B CA 1
ATOM 6512 C C . SER B 1 379 ? 81.45200 -29.26800 -93.39700 1.000 13.25201 362 SER B C 1
ATOM 6513 O O . SER B 1 379 ? 82.05000 -28.66900 -94.29200 1.000 16.43523 362 SER B O 1
ATOM 6516 N N . GLU B 1 380 ? 81.91600 -29.41100 -92.16200 1.000 13.40758 363 GLU B N 1
ATOM 6517 C CA . GLU B 1 380 ? 83.21900 -28.88400 -91.73600 1.000 14.98118 363 GLU B CA 1
ATOM 6518 C C . GLU B 1 380 ? 84.25400 -29.99000 -91.60400 1.000 14.84047 363 GLU B C 1
ATOM 6519 O O . GLU B 1 380 ? 85.37900 -29.73900 -91.16100 1.000 16.55508 363 GLU B O 1
ATOM 6525 N N . ILE B 1 381 ? 83.91800 -31.22000 -91.98000 1.000 13.77423 364 ILE B N 1
ATOM 6526 C CA . ILE B 1 381 ? 84.82000 -32.34400 -91.82900 1.000 13.11554 364 ILE B CA 1
ATOM 6527 C C . ILE B 1 381 ? 86.01200 -32.12200 -92.72700 1.000 13.61968 364 ILE B C 1
ATOM 6528 O O . ILE B 1 381 ? 85.87800 -31.87700 -93.93800 1.000 14.06402 364 ILE B O 1
ATOM 6533 N N . THR B 1 382 ? 87.19600 -32.22200 -92.13200 1.000 15.08381 365 THR B N 1
ATOM 6534 C CA . THR B 1 382 ? 88.39900 -32.25100 -92.92600 1.000 16.27244 365 THR B CA 1
ATOM 6535 C C . THR B 1 382 ? 89.02300 -33.62800 -92.97100 1.000 16.52197 365 THR B C 1
ATOM 6536 O O . THR B 1 382 ? 89.84000 -33.88900 -93.85100 1.000 20.25692 365 THR B O 1
ATOM 6540 N N . GLU B 1 383 ? 88.65100 -34.52200 -92.04500 1.000 15.86312 366 GLU B N 1
ATOM 6541 C CA . GLU B 1 383 ? 89.23100 -35.86100 -91.96300 1.000 15.35005 366 GLU B CA 1
ATOM 6542 C C . GLU B 1 383 ? 88.26500 -36.83500 -92.62700 1.000 17.22501 366 GLU B C 1
ATOM 6543 O O . GLU B 1 383 ? 87.36500 -37.37100 -91.96500 1.000 20.09888 366 GLU B O 1
ATOM 6549 N N . ILE B 1 384 ? 88.49600 -37.10100 -93.90700 1.000 17.05062 367 ILE B N 1
ATOM 6550 C CA . ILE B 1 384 ? 87.60600 -37.79100 -94.84600 1.000 17.87592 367 ILE B CA 1
ATOM 6551 C C . ILE B 1 384 ? 88.12700 -39.21200 -95.06700 1.000 16.42590 367 ILE B C 1
ATOM 6552 O O . ILE B 1 384 ? 89.14600 -39.40900 -95.73900 1.000 16.66086 367 ILE B O 1
ATOM 6557 N N . PRO B 1 385 ? 87.41900 -40.23200 -94.62300 1.000 14.86706 368 PRO B N 1
ATOM 6558 C CA . PRO B 1 385 ? 87.81700 -41.61600 -94.93000 1.000 14.31201 368 PRO B CA 1
ATOM 6559 C C . PRO B 1 385 ? 87.79900 -41.89100 -96.41900 1.000 14.21458 368 PRO B C 1
ATOM 6560 O O . PRO B 1 385 ? 86.89800 -41.43800 -97.14000 1.000 14.78401 368 PRO B O 1
ATOM 6564 N N . SER B 1 386 ? 88.77400 -42.69000 -96.87900 1.000 14.75410 369 SER B N 1
ATOM 6565 C CA . SER B 1 386 ? 88.99800 -42.85500 -98.31700 1.000 16.68316 369 SER B CA 1
ATOM 6566 C C . SER B 1 386 ? 87.81900 -43.50300 -99.02300 1.000 15.32223 369 SER B C 1
ATOM 6567 O O . SER B 1 386 ? 87.62600 -43.29100 -100.22100 1.000 17.29553 369 SER B O 1
ATOM 6570 N N . ASN B 1 387 ? 87.01600 -44.29400 -98.31500 1.000 13.37155 370 ASN B N 1
ATOM 6571 C CA . ASN B 1 387 ? 85.91200 -44.98700 -98.96500 1.000 12.94939 370 ASN B CA 1
ATOM 6572 C C . ASN B 1 387 ? 84.65200 -44.12800 -99.08700 1.000 11.25154 370 ASN B C 1
ATOM 6573 O O . ASN B 1 387 ? 83.68200 -44.62500 -99.66800 1.000 12.67796 370 ASN B O 1
ATOM 6578 N N . LEU B 1 388 ? 84.60500 -42.90900 -98.55900 1.000 11.31849 371 LEU B N 1
ATOM 6579 C CA . LEU B 1 388 ? 83.37000 -42.12700 -98.53100 1.000 11.23964 371 LEU B CA 1
ATOM 6580 C C . LEU B 1 388 ? 83.34400 -41.09700 -99.65700 1.000 11.45715 371 LEU B C 1
ATOM 6581 O O . LEU B 1 388 ? 84.26300 -40.25400 -99.79000 1.000 14.28524 371 LEU B O 1
ATOM 6586 N N . LYS B 1 389 ? 82.29400 -41.17300 -100.45700 1.000 10.10795 372 LYS B N 1
ATOM 6587 C CA . LYS B 1 389 ? 82.13300 -40.28600 -101.59800 1.000 9.79389 372 LYS B CA 1
ATOM 6588 C C . LYS B 1 389 ? 80.64000 -40.05800 -101.82200 1.000 8.34349 372 LYS B C 1
ATOM 6589 O O . LYS B 1 389 ? 79.77900 -40.84100 -101.37300 1.000 9.03202 372 LYS B O 1
ATOM 6595 N N . ILE B 1 390 ? 80.34700 -38.95500 -102.50100 1.000 7.10230 373 ILE B N 1
ATOM 6596 C CA . ILE B 1 390 ? 78.99700 -38.69400 -102.99200 1.000 6.55424 373 ILE B CA 1
ATOM 6597 C C . ILE B 1 390 ? 78.84100 -39.36100 -104.34500 1.000 7.71542 373 ILE B C 1
ATOM 6598 O O . ILE B 1 390 ? 79.61200 -39.06800 -105.26600 1.000 9.17232 373 ILE B O 1
ATOM 6603 N N . MET B 1 391 ? 77.90100 -40.30100 -104.47300 1.000 7.64751 374 MET B N 1
ATOM 6604 C CA . MET B 1 391 ? 77.66400 -41.00400 -105.74500 1.000 6.89281 374 MET B CA 1
ATOM 6605 C C . MET B 1 391 ? 76.43800 -40.44300 -106.43900 1.000 6.89544 374 MET B C 1
ATOM 6606 O O . MET B 1 391 ? 75.35800 -40.36100 -105.82500 1.000 7.84703 374 MET B O 1
ATOM 6611 N N . VAL B 1 392 ? 76.56300 -40.09100 -107.72200 1.000 7.02011 375 VAL B N 1
ATOM 6612 C CA . VAL B 1 392 ? 75.38000 -39.89200 -108.55000 1.000 7.17781 375 VAL B CA 1
ATOM 6613 C C . VAL B 1 392 ? 75.32400 -41.08500 -109.48800 1.000 7.23472 375 VAL B C 1
ATOM 6614 O O . VAL B 1 392 ? 76.19800 -41.26200 -110.35600 1.000 8.09624 375 VAL B O 1
ATOM 6618 N N . SER B 1 393 ? 74.32800 -41.92900 -109.28100 1.000 7.02681 376 SER B N 1
ATOM 6619 C CA . SER B 1 393 ? 74.16600 -43.20900 -109.98500 1.000 7.53581 376 SER B CA 1
ATOM 6620 C C . SER B 1 393 ? 75.32500 -44.13600 -109.62000 1.000 8.19563 376 SER B C 1
ATOM 6621 O O . SER B 1 393 ? 76.14900 -43.81600 -108.77100 1.000 8.29468 376 SER B O 1
ATOM 6624 N N . GLY B 1 394 ? 75.36800 -45.30900 -110.25100 1.000 8.03733 377 GLY B N 1
ATOM 6625 C CA . GLY B 1 394 ? 76.40400 -46.29500 -109.96100 1.000 8.11997 377 GLY B CA 1
ATOM 6626 C C . GLY B 1 394 ? 75.90200 -47.42700 -109.08100 1.000 7.67213 377 GLY B C 1
ATOM 6627 O O . GLY B 1 394 ? 74.70400 -47.59100 -108.80700 1.000 7.96302 377 GLY B O 1
ATOM 6628 N N . ASP B 1 395 ? 76.86000 -48.27200 -108.71700 1.000 8.02777 378 ASP B N 1
ATOM 6629 C CA . ASP B 1 395 ? 76.54600 -49.54400 -108.04900 1.000 8.06773 378 ASP B CA 1
ATOM 6630 C C . ASP B 1 395 ? 76.89600 -49.42000 -106.56700 1.000 6.89780 378 ASP B C 1
ATOM 6631 O O . ASP B 1 395 ? 78.02200 -49.65700 -106.11900 1.000 8.79438 378 ASP B O 1
ATOM 6636 N N . LEU B 1 396 ? 75.90900 -49.01900 -105.78400 1.000 6.76205 379 LEU B N 1
ATOM 6637 C CA . LEU B 1 396 ? 76.11500 -48.77100 -104.35800 1.000 6.70814 379 LEU B CA 1
ATOM 6638 C C . LEU B 1 396 ? 76.44600 -50.08700 -103.64100 1.000 7.17240 379 LEU B C 1
ATOM 6639 O O . LEU B 1 396 ? 75.74600 -51.09700 -103.84300 1.000 6.92873 379 LEU B O 1
ATOM 6644 N N . GLN B 1 397 ? 77.50200 -50.08600 -102.82200 1.000 7.82959 380 GLN B N 1
ATOM 6645 C CA . GLN B 1 397 ? 77.84600 -51.27300 -102.04800 1.000 7.64387 380 GLN B CA 1
ATOM 6646 C C . GLN B 1 397 ? 77.04300 -51.31400 -100.75900 1.000 7.42374 380 GLN B C 1
ATOM 6647 O O . GLN B 1 397 ? 77.59800 -51.50100 -99.67100 1.000 8.30586 380 GLN B O 1
ATOM 6653 N N . GLY B 1 398 ? 75.72800 -51.11800 -100.85300 1.000 7.34456 381 GLY B N 1
ATOM 6654 C CA . GLY B 1 398 ? 74.89300 -51.10600 -99.67200 1.000 7.88289 381 GLY B CA 1
ATOM 6655 C C . GLY B 1 398 ? 74.59700 -52.50100 -99.17600 1.000 7.01172 381 GLY B C 1
ATOM 6656 O O . GLY B 1 398 ? 74.39800 -53.44200 -99.95200 1.000 7.72837 381 GLY B O 1
ATOM 6657 N N . LEU B 1 399 ? 74.51300 -52.63500 -97.84600 1.000 6.81677 382 LEU B N 1
ATOM 6658 C CA . LEU B 1 399 ? 74.33000 -53.94200 -97.21700 1.000 7.34220 382 LEU B CA 1
ATOM 6659 C C . LEU B 1 399 ? 73.20500 -54.74300 -97.84400 1.000 6.28942 382 LEU B C 1
ATOM 6660 O O . LEU B 1 399 ? 73.35000 -55.98100 -97.97800 1.000 7.26249 382 LEU B O 1
ATOM 6665 N N . ARG B 1 400 ? 72.08500 -54.09500 -98.14800 1.000 6.38674 383 ARG B N 1
ATOM 6666 C CA . ARG B 1 400 ? 70.85500 -54.76000 -98.56100 1.000 6.51714 383 ARG B CA 1
ATOM 6667 C C . ARG B 1 400 ? 70.64600 -54.72100 -100.08000 1.000 6.52471 383 ARG B C 1
ATOM 6668 O O . ARG B 1 400 ? 69.58800 -55.19200 -100.55900 1.000 7.19862 383 ARG B O 1
ATOM 6676 N N . VAL B 1 401 ? 71.62000 -54.21300 -100.81900 1.000 6.23004 384 VAL B N 1
ATOM 6677 C CA . VAL B 1 401 ? 71.46400 -54.03800 -102.27200 1.000 6.26217 384 VAL B CA 1
ATOM 6678 C C . VAL B 1 401 ? 72.65500 -54.62600 -103.02000 1.000 6.61708 384 VAL B C 1
ATOM 6679 O O . VAL B 1 401 ? 72.93200 -54.20600 -104.16100 1.000 7.74818 384 VAL B O 1
ATOM 6683 N N . LEU B 1 402 ? 73.34500 -55.59000 -102.43700 1.000 6.89560 385 LEU B N 1
ATOM 6684 C CA . LEU B 1 402 ? 74.41900 -56.25000 -103.17200 1.000 7.09050 385 LEU B CA 1
ATOM 6685 C C . LEU B 1 402 ? 73.86100 -57.35800 -104.07800 1.000 6.66203 385 LEU B C 1
ATOM 6686 O O . LEU B 1 402 ? 72.78800 -57.89400 -103.82200 1.000 6.90729 385 LEU B O 1
ATOM 6691 N N . HIS B 1 403 ? 74.60500 -57.66900 -105.14300 1.000 6.64745 386 HIS B N 1
ATOM 6692 C CA . HIS B 1 403 ? 74.33400 -58.87900 -105.93500 1.000 6.90106 386 HIS B CA 1
ATOM 6693 C C . HIS B 1 403 ? 72.90800 -58.94600 -106.45800 1.000 8.08216 386 HIS B C 1
ATOM 6694 O O . HIS B 1 403 ? 72.33000 -60.04000 -106.57300 1.000 9.43703 386 HIS B O 1
ATOM 6701 N N . GLY B 1 404 ? 72.34300 -57.80800 -106.81700 1.000 7.20891 387 GLY B N 1
ATOM 6702 C CA . GLY B 1 404 ? 70.99600 -57.73800 -107.34800 1.000 8.20854 387 GLY B CA 1
ATOM 6703 C C . GLY B 1 404 ? 69.89300 -57.66300 -106.31800 1.000 7.36136 387 GLY B C 1
ATOM 6704 O O . GLY B 1 404 ? 68.71200 -57.61000 -106.68300 1.000 8.06872 387 GLY B O 1
ATOM 6705 N N . SER B 1 405 ? 70.20700 -57.71900 -105.01200 1.000 6.66259 388 SER B N 1
ATOM 6706 C CA . SER B 1 405 ? 69.15400 -57.63100 -104.00800 1.000 6.84297 388 SER B CA 1
ATOM 6707 C C . SER B 1 405 ? 68.44800 -56.26700 -104.07200 1.000 6.55437 388 SER B C 1
ATOM 6708 O O . SER B 1 405 ? 69.10700 -55.23000 -104.23100 1.000 6.97155 388 SER B O 1
ATOM 6711 N N . ASN B 1 406 ? 67.14100 -56.25400 -103.86700 1.000 6.62849 389 ASN B N 1
ATOM 6712 C CA . ASN B 1 406 ? 66.37900 -55.00600 -103.86800 1.000 7.11168 389 ASN B CA 1
ATOM 6713 C C . ASN B 1 406 ? 66.73700 -54.15900 -105.09400 1.000 7.01063 389 ASN B C 1
ATOM 6714 O O . ASN B 1 406 ? 67.17500 -53.00400 -104.96600 1.000 7.75843 389 ASN B O 1
ATOM 6719 N N . PRO B 1 407 ? 66.56000 -54.71700 -106.29600 1.000 7.15744 390 PRO B N 1
ATOM 6720 C CA . PRO B 1 407 ? 67.19700 -54.16900 -107.50400 1.000 7.12418 390 PRO B CA 1
ATOM 6721 C C . PRO B 1 407 ? 66.72000 -52.75600 -107.84200 1.000 7.20466 390 PRO B C 1
ATOM 6722 O O . PRO B 1 407 ? 67.50800 -51.98100 -108.41800 1.000 8.00589 390 PRO B O 1
ATOM 6726 N N A SER B 1 408 ? 65.45600 -52.42500 -107.54500 0.670 6.69275 391 SER B N 1
ATOM 6727 N N B SER B 1 408 ? 65.46300 -52.39000 -107.57500 0.330 6.86812 391 SER B N 1
ATOM 6728 C CA A SER B 1 408 ? 64.96300 -51.08500 -107.85000 0.670 7.75263 391 SER B CA 1
ATOM 6729 C CA B SER B 1 408 ? 65.05800 -51.02600 -107.92500 0.330 7.41567 391 SER B CA 1
ATOM 6730 C C A SER B 1 408 ? 65.62600 -50.01500 -106.99800 0.670 7.40255 391 SER B C 1
ATOM 6731 C C B SER B 1 408 ? 65.55200 -49.98400 -106.93800 0.330 6.74751 391 SER B C 1
ATOM 6732 O O A SER B 1 408 ? 65.55600 -48.83500 -107.35600 0.670 7.44748 391 SER B O 1
ATOM 6733 O O B SER B 1 408 ? 65.24900 -48.79800 -107.12300 0.330 6.50891 391 SER B O 1
ATOM 6738 N N . GLN B 1 409 ? 66.27500 -50.39000 -105.89200 1.000 7.00288 392 GLN B N 1
ATOM 6739 C CA . GLN B 1 409 ? 66.89500 -49.46000 -104.93900 1.000 6.36366 392 GLN B CA 1
ATOM 6740 C C . GLN B 1 409 ? 68.36400 -49.23400 -105.23300 1.000 6.28079 392 GLN B C 1
ATOM 6741 O O . GLN B 1 409 ? 69.07300 -48.63000 -104.41800 1.000 7.26826 392 GLN B O 1
ATOM 6747 N N . ASN B 1 410 ? 68.85900 -49.66700 -106.39200 1.000 6.19058 393 ASN B N 1
ATOM 6748 C CA . ASN B 1 410 ? 70.27700 -49.51900 -106.70900 1.000 6.32761 393 ASN B CA 1
ATOM 6749 C C . ASN B 1 410 ? 70.42400 -49.42100 -108.23100 1.000 6.72820 393 ASN B C 1
ATOM 6750 O O . ASN B 1 410 ? 69.50600 -49.78200 -108.97400 1.000 7.13039 393 ASN B O 1
ATOM 6755 N N . ASN B 1 411 ? 71.57800 -48.97900 -108.68400 1.000 6.49202 394 ASN B N 1
ATOM 6756 C CA . ASN B 1 411 ? 71.94700 -49.04000 -110.10700 1.000 7.29563 394 ASN B CA 1
ATOM 6757 C C . ASN B 1 411 ? 70.94700 -48.31700 -110.99200 1.000 7.58988 394 ASN B C 1
ATOM 6758 O O . ASN B 1 411 ? 70.51700 -48.85200 -112.01200 1.000 9.52567 394 ASN B O 1
ATOM 6763 N N . PHE B 1 412 ? 70.51100 -47.11000 -110.59500 1.000 6.79621 395 PHE B N 1
ATOM 6764 C CA . PHE B 1 412 ? 69.56000 -46.34500 -111.39500 1.000 7.22167 395 PHE B CA 1
ATOM 6765 C C . PHE B 1 412 ? 70.12100 -45.00100 -111.81100 1.000 8.31655 395 PHE B C 1
ATOM 6766 O O . PHE B 1 412 ? 71.06800 -44.48500 -111.23600 1.000 10.53829 395 PHE B O 1
ATOM 6774 N N . ALA B 1 413 ? 69.52000 -44.45000 -112.84800 1.000 8.55064 396 ALA B N 1
ATOM 6775 C CA . ALA B 1 413 ? 69.97000 -43.22300 -113.46300 1.000 8.51813 396 ALA B CA 1
ATOM 6776 C C . ALA B 1 413 ? 69.58500 -42.00600 -112.64200 1.000 7.47044 396 ALA B C 1
ATOM 6777 O O . ALA B 1 413 ? 68.57800 -42.01300 -111.93600 1.000 8.36781 396 ALA B O 1
ATOM 6779 N N . GLY B 1 414 ? 70.36700 -40.94600 -112.80400 1.000 8.25337 397 GLY B N 1
ATOM 6780 C CA . GLY B 1 414 ? 70.02000 -39.63600 -112.26300 1.000 8.46062 397 GLY B CA 1
ATOM 6781 C C . GLY B 1 414 ? 70.12100 -38.61400 -113.38000 1.000 7.55218 397 GLY B C 1
ATOM 6782 O O . GLY B 1 414 ? 71.07100 -38.63800 -114.16500 1.000 8.77987 397 GLY B O 1
ATOM 6783 N N A THR B 1 415 ? 69.14100 -37.72200 -113.44900 0.190 8.20396 398 THR B N 1
ATOM 6784 N N B THR B 1 415 ? 69.13900 -37.70800 -113.45000 0.810 7.51306 398 THR B N 1
ATOM 6785 C CA A THR B 1 415 ? 69.16400 -36.72500 -114.50500 0.190 8.82594 398 THR B CA 1
ATOM 6786 C CA B THR B 1 415 ? 69.03000 -36.76200 -114.56500 0.810 8.15959 398 THR B CA 1
ATOM 6787 C C A THR B 1 415 ? 68.54400 -35.43500 -113.99800 0.190 7.62298 398 THR B C 1
ATOM 6788 C C B THR B 1 415 ? 68.47800 -35.43500 -114.05800 0.810 7.34400 398 THR B C 1
ATOM 6789 O O A THR B 1 415 ? 67.61400 -35.45200 -113.18500 0.190 6.90584 398 THR B O 1
ATOM 6790 O O B THR B 1 415 ? 67.47400 -35.43200 -113.32900 0.810 8.01107 398 THR B O 1
ATOM 6797 N N . ASN B 1 416 ? 69.07800 -34.31600 -114.48100 1.000 7.27015 399 ASN B N 1
ATOM 6798 C CA . ASN B 1 416 ? 68.54100 -32.97800 -114.17400 1.000 7.50525 399 ASN B CA 1
ATOM 6799 C C . ASN B 1 416 ? 68.51700 -32.75500 -112.65800 1.000 6.77848 399 ASN B C 1
ATOM 6800 O O . ASN B 1 416 ? 67.47900 -32.57100 -112.02700 1.000 7.76947 399 ASN B O 1
ATOM 6805 N N . ILE B 1 417 ? 69.71300 -32.78100 -112.09000 1.000 6.35162 400 ILE B N 1
ATOM 6806 C CA . ILE B 1 417 ? 69.88600 -32.66500 -110.64400 1.000 7.11611 400 ILE B CA 1
ATOM 6807 C C . ILE B 1 417 ? 70.88700 -31.55800 -110.36900 1.000 6.20979 400 ILE B C 1
ATOM 6808 O O . ILE B 1 417 ? 71.94200 -31.50900 -111.01600 1.000 7.73741 400 ILE B O 1
ATOM 6813 N N . VAL B 1 418 ? 70.54600 -30.66300 -109.45100 1.000 7.08887 401 VAL B N 1
ATOM 6814 C CA . VAL B 1 418 ? 71.50300 -29.69100 -108.90700 1.000 7.79717 401 VAL B CA 1
ATOM 6815 C C . VAL B 1 418 ? 72.16100 -30.29700 -107.67200 1.000 7.24843 401 VAL B C 1
ATOM 6816 O O . VAL B 1 418 ? 71.47100 -30.75900 -106.75700 1.000 7.57386 401 VAL B O 1
ATOM 6820 N N . LEU B 1 419 ? 73.48300 -30.29300 -107.63000 1.000 7.09782 402 LEU B N 1
ATOM 6821 C CA . LEU B 1 419 ? 74.25900 -30.85800 -106.51900 1.000 6.73778 402 LEU B CA 1
ATOM 6822 C C . LEU B 1 419 ? 75.23700 -29.77600 -106.09100 1.000 6.89650 402 LEU B C 1
ATOM 6823 O O . LEU B 1 419 ? 76.19600 -29.47700 -106.83400 1.000 9.16871 402 LEU B O 1
ATOM 6828 N N A ARG B 1 420 ? 75.01500 -29.17700 -104.93000 0.520 7.65350 403 ARG B N 1
ATOM 6829 N N B ARG B 1 420 ? 74.97700 -29.16500 -104.93800 0.480 7.14795 403 ARG B N 1
ATOM 6830 C CA A ARG B 1 420 ? 75.91500 -28.14500 -104.40300 0.520 8.88577 403 ARG B CA 1
ATOM 6831 C CA B ARG B 1 420 ? 75.88700 -28.19200 -104.33900 0.480 8.25440 403 ARG B CA 1
ATOM 6832 C C A ARG B 1 420 ? 76.68800 -28.77100 -103.25200 0.520 8.33398 403 ARG B C 1
ATOM 6833 C C B ARG B 1 420 ? 76.67400 -28.92200 -103.26300 0.480 7.76811 403 ARG B C 1
ATOM 6834 O O A ARG B 1 420 ? 76.14400 -28.90400 -102.14900 0.520 8.16570 403 ARG B O 1
ATOM 6835 O O B ARG B 1 420 ? 76.12600 -29.30500 -102.22700 0.480 7.93386 403 ARG B O 1
ATOM 6850 N N . ASN B 1 421 ? 77.94200 -29.16700 -103.53400 1.000 8.65023 404 ASN B N 1
ATOM 6851 C CA . ASN B 1 421 ? 78.80600 -29.89600 -102.59400 1.000 8.98213 404 ASN B CA 1
ATOM 6852 C C . ASN B 1 421 ? 79.65400 -28.90200 -101.80100 1.000 8.93812 404 ASN B C 1
ATOM 6853 O O . ASN B 1 421 ? 80.81800 -28.60100 -102.17300 1.000 10.80143 404 ASN B O 1
ATOM 6858 N N . LEU B 1 422 ? 79.10700 -28.37300 -100.71900 1.000 9.82442 405 LEU B N 1
ATOM 6859 C CA . LEU B 1 422 ? 79.87200 -27.47600 -99.83200 1.000 10.57432 405 LEU B CA 1
ATOM 6860 C C . LEU B 1 422 ? 80.59800 -28.27300 -98.75000 1.000 10.34116 405 LEU B C 1
ATOM 6861 O O . LEU B 1 422 ? 80.42100 -28.05300 -97.54200 1.000 11.05893 405 LEU B O 1
ATOM 6866 N N . THR B 1 423 ? 81.35500 -29.27200 -99.19300 1.000 10.67236 406 THR B N 1
ATOM 6867 C CA . THR B 1 423 ? 82.07100 -30.21400 -98.32900 1.000 10.47070 406 THR B CA 1
ATOM 6868 C C . THR B 1 423 ? 83.34900 -30.60500 -99.03400 1.000 11.93510 406 THR B C 1
ATOM 6869 O O . THR B 1 423 ? 83.53200 -30.34600 -100.22400 1.000 13.32820 406 THR B O 1
ATOM 6873 N N . ASN B 1 424 ? 84.20100 -31.29500 -98.29400 1.000 11.34618 407 ASN B N 1
ATOM 6874 C CA . ASN B 1 424 ? 85.43600 -31.85100 -98.83300 1.000 11.73452 407 ASN B CA 1
ATOM 6875 C C . ASN B 1 424 ? 85.27400 -33.26100 -99.37500 1.000 12.60096 407 ASN B C 1
ATOM 6876 O O . ASN B 1 424 ? 86.25200 -33.88300 -99.79400 1.000 13.52023 407 ASN B O 1
ATOM 6881 N N . PHE B 1 425 ? 84.05100 -33.78500 -99.39600 1.000 11.11647 408 PHE B N 1
ATOM 6882 C CA . PHE B 1 425 ? 83.92600 -35.14900 -99.87700 1.000 11.37361 408 PHE B CA 1
ATOM 6883 C C . PHE B 1 425 ? 84.05200 -35.21700 -101.40400 1.000 11.10436 408 PHE B C 1
ATOM 6884 O O . PHE B 1 425 ? 83.54000 -34.33000 -102.09800 1.000 11.50059 408 PHE B O 1
ATOM 6892 N N A PRO B 1 426 ? 84.69200 -36.25600 -101.93800 0.280 10.33907 409 PRO B N 1
ATOM 6893 N N B PRO B 1 426 ? 84.69200 -36.25600 -101.93800 0.280 10.33989 409 PRO B N 1
ATOM 6894 N N C PRO B 1 426 ? 84.69600 -36.25600 -101.93900 0.440 10.30694 409 PRO B N 1
ATOM 6895 C CA A PRO B 1 426 ? 84.74000 -36.44300 -103.39300 0.280 10.43507 409 PRO B CA 1
ATOM 6896 C CA B PRO B 1 426 ? 84.74000 -36.44400 -103.39200 0.280 10.43629 409 PRO B CA 1
ATOM 6897 C CA C PRO B 1 426 ? 84.74000 -36.44500 -103.39400 0.440 10.50477 409 PRO B CA 1
ATOM 6898 C C A PRO B 1 426 ? 83.36100 -36.78200 -103.94600 0.280 10.11441 409 PRO B C 1
ATOM 6899 C C B PRO B 1 426 ? 83.36100 -36.78300 -103.94600 0.280 10.11555 409 PRO B C 1
ATOM 6900 C C C PRO B 1 426 ? 83.35800 -36.77700 -103.94400 0.440 10.01522 409 PRO B C 1
ATOM 6901 O O A PRO B 1 426 ? 82.46500 -37.23900 -103.22900 0.280 9.95585 409 PRO B O 1
ATOM 6902 O O B PRO B 1 426 ? 82.46500 -37.23900 -103.22900 0.280 9.95822 409 PRO B O 1
ATOM 6903 O O C PRO B 1 426 ? 82.45700 -37.22100 -103.22200 0.440 9.71400 409 PRO B O 1
ATOM 6913 N N . VAL B 1 427 ? 83.20300 -36.56600 -105.25600 1.000 9.92729 410 VAL B N 1
ATOM 6914 C CA . VAL B 1 427 ? 81.96500 -36.88400 -105.97200 1.000 9.86984 410 VAL B CA 1
ATOM 6915 C C . VAL B 1 427 ? 82.29700 -37.77500 -107.15200 1.000 10.14616 410 VAL B C 1
ATOM 6916 O O . VAL B 1 427 ? 83.25400 -37.48700 -107.89600 1.000 11.76282 410 VAL B O 1
ATOM 6920 N N A ASP B 1 428 ? 81.53100 -38.85600 -107.34500 0.560 10.00322 411 ASP B N 1
ATOM 6921 N N B ASP B 1 428 ? 81.50200 -38.81300 -107.36200 0.440 9.81367 411 ASP B N 1
ATOM 6922 C CA A ASP B 1 428 ? 81.67800 -39.76100 -108.48500 0.560 9.48531 411 ASP B CA 1
ATOM 6923 C CA B ASP B 1 428 ? 81.67100 -39.71000 -108.49100 0.440 9.50407 411 ASP B CA 1
ATOM 6924 C C A ASP B 1 428 ? 80.37800 -39.72100 -109.27500 0.560 9.07424 411 ASP B C 1
ATOM 6925 C C B ASP B 1 428 ? 80.37500 -39.71500 -109.27800 0.440 9.27846 411 ASP B C 1
ATOM 6926 O O A ASP B 1 428 ? 79.33500 -40.19000 -108.78900 0.560 9.20551 411 ASP B O 1
ATOM 6927 O O B ASP B 1 428 ? 79.34200 -40.20500 -108.79300 0.440 9.58616 411 ASP B O 1
ATOM 6936 N N . LEU B 1 429 ? 80.42400 -39.16100 -110.48300 1.000 9.35870 412 LEU B N 1
ATOM 6937 C CA . LEU B 1 429 ? 79.27200 -39.13900 -111.37700 1.000 9.57854 412 LEU B CA 1
ATOM 6938 C C . LEU B 1 429 ? 79.40900 -40.34000 -112.29600 1.000 9.71370 412 LEU B C 1
ATOM 6939 O O . LEU B 1 429 ? 80.29800 -40.37300 -113.17400 1.000 10.54964 412 LEU B O 1
ATOM 6944 N N . HIS B 1 430 ? 78.53200 -41.30700 -112.12600 1.000 9.30683 413 HIS B N 1
ATOM 6945 C CA . HIS B 1 430 ? 78.62200 -42.53000 -112.88300 1.000 9.30763 413 HIS B CA 1
ATOM 6946 C C . HIS B 1 430 ? 78.13500 -42.30900 -114.32400 1.000 9.20220 413 HIS B C 1
ATOM 6947 O O . HIS B 1 430 ? 77.43500 -41.33500 -114.63500 1.000 9.12322 413 HIS B O 1
ATOM 6954 N N . SER B 1 431 ? 78.43100 -43.26500 -115.21600 1.000 10.65158 414 SER B N 1
ATOM 6955 C CA . SER B 1 431 ? 77.97900 -43.14300 -116.61400 1.000 11.36748 414 SER B CA 1
ATOM 6956 C C . SER B 1 431 ? 76.46900 -43.04100 -116.78700 1.000 10.43568 414 SER B C 1
ATOM 6957 O O . SER B 1 431 ? 76.02900 -42.48900 -117.79800 1.000 12.13602 414 SER B O 1
ATOM 6960 N N . ASP B 1 432 ? 75.64600 -43.51900 -115.83800 1.000 9.16830 415 ASP B N 1
ATOM 6961 C CA . ASP B 1 432 ? 74.19500 -43.40200 -115.95700 1.000 10.02397 415 ASP B CA 1
ATOM 6962 C C . ASP B 1 432 ? 73.68500 -42.02800 -115.52800 1.000 9.28630 415 ASP B C 1
ATOM 6963 O O . ASP B 1 432 ? 72.46100 -41.81800 -115.55700 1.000 12.72002 415 ASP B O 1
ATOM 6968 N N . SER B 1 433 ? 74.54800 -41.13800 -115.04700 1.000 8.62450 416 SER B N 1
ATOM 6969 C CA . SER B 1 433 ? 74.15000 -39.76900 -114.69700 1.000 7.99050 416 SER B CA 1
ATOM 6970 C C . SER B 1 433 ? 74.18200 -38.88000 -115.94200 1.000 8.75297 416 SER B C 1
ATOM 6971 O O . SER B 1 433 ? 75.06500 -39.01100 -116.80700 1.000 9.72707 416 SER B O 1
ATOM 6974 N N A SER B 1 434 ? 73.25800 -37.92200 -115.98900 0.570 7.57942 417 SER B N 1
ATOM 6975 N N B SER B 1 434 ? 73.26100 -37.92100 -115.99700 0.430 7.99868 417 SER B N 1
ATOM 6976 C CA A SER B 1 434 ? 73.21900 -36.94700 -117.06700 0.570 8.31302 417 SER B CA 1
ATOM 6977 C CA B SER B 1 434 ? 73.29000 -36.93500 -117.06600 0.430 8.71070 417 SER B CA 1
ATOM 6978 C C A SER B 1 434 ? 72.71300 -35.63800 -116.50200 0.570 8.12610 417 SER B C 1
ATOM 6979 C C B SER B 1 434 ? 72.63600 -35.65700 -116.59100 0.430 8.19046 417 SER B C 1
ATOM 6980 O O A SER B 1 434 ? 71.91000 -35.62300 -115.55900 0.570 7.83422 417 SER B O 1
ATOM 6981 O O B SER B 1 434 ? 71.67300 -35.68300 -115.81000 0.430 7.04069 417 SER B O 1
ATOM 6986 N N . ASN B 1 435 ? 73.11600 -34.54400 -117.13400 1.000 7.86685 418 ASN B N 1
ATOM 6987 C CA . ASN B 1 435 ? 72.52900 -33.22900 -116.83000 1.000 8.83531 418 ASN B CA 1
ATOM 6988 C C . ASN B 1 435 ? 72.57400 -32.95000 -115.34000 1.000 8.19146 418 ASN B C 1
ATOM 6989 O O . ASN B 1 435 ? 71.60300 -32.47300 -114.73200 1.000 8.29114 418 ASN B O 1
ATOM 6994 N N . ILE B 1 436 ? 73.69700 -33.28500 -114.72300 1.000 7.45814 419 ILE B N 1
ATOM 6995 C CA . ILE B 1 436 ? 73.92900 -32.96300 -113.31000 1.000 7.13858 419 ILE B CA 1
ATOM 6996 C C . ILE B 1 436 ? 74.71400 -31.66300 -113.25300 1.000 7.67412 419 ILE B C 1
ATOM 6997 O O . ILE B 1 436 ? 75.77100 -31.53800 -113.90200 1.000 9.17585 419 ILE B O 1
ATOM 7002 N N . THR B 1 437 ? 74.21700 -30.69600 -112.49800 1.000 7.49456 420 THR B N 1
ATOM 7003 C CA . THR B 1 437 ? 74.85200 -29.38300 -112.31900 1.000 7.13191 420 THR B CA 1
ATOM 7004 C C . THR B 1 437 ? 75.52700 -29.38800 -110.96900 1.000 8.05611 420 THR B C 1
ATOM 7005 O O . THR B 1 437 ? 74.86400 -29.24700 -109.94100 1.000 8.67152 420 THR B O 1
ATOM 7009 N N . VAL B 1 438 ? 76.85200 -29.54100 -110.96600 1.000 8.75060 421 VAL B N 1
ATOM 7010 C CA . VAL B 1 438 ? 77.64000 -29.71700 -109.74300 1.000 8.08957 421 VAL B CA 1
ATOM 7011 C C . VAL B 1 438 ? 78.43100 -28.44400 -109.48900 1.000 9.33218 421 VAL B C 1
ATOM 7012 O O . VAL B 1 438 ? 79.12000 -27.94600 -110.39100 1.000 9.56001 421 VAL B O 1
ATOM 7016 N N . THR B 1 439 ? 78.38100 -27.95900 -108.25300 1.000 9.50107 422 THR B N 1
ATOM 7017 C CA . THR B 1 439 ? 79.30100 -26.93400 -107.74300 1.000 9.90479 422 THR B CA 1
ATOM 7018 C C . THR B 1 439 ? 79.95100 -27.51900 -106.50900 1.000 10.26160 422 THR B C 1
ATOM 7019 O O . THR B 1 439 ? 79.31600 -28.27600 -105.78000 1.000 11.49643 422 THR B O 1
ATOM 7023 N N . SER B 1 440 ? 81.22700 -27.22000 -106.27400 1.000 11.59108 423 SER B N 1
ATOM 7024 C CA . SER B 1 440 ? 81.94500 -27.94600 -105.22500 1.000 11.84955 423 SER B CA 1
ATOM 7025 C C . SER B 1 440 ? 83.08700 -27.09300 -104.74100 1.000 15.31589 423 SER B C 1
ATOM 7026 O O . SER B 1 440 ? 83.68900 -26.35800 -105.53000 1.000 16.41194 423 SER B O 1
ATOM 7029 N N . CYS B 1 441 ? 83.44000 -27.25000 -103.45800 1.000 16.11936 424 CYS B N 1
ATOM 7030 C CA . CYS B 1 441 ? 84.60300 -26.52400 -102.94800 1.000 18.58519 424 CYS B CA 1
ATOM 7031 C C . CYS B 1 441 ? 85.85600 -26.88700 -103.72500 1.000 20.57873 424 CYS B C 1
ATOM 7032 O O . CYS B 1 441 ? 86.72400 -26.03200 -103.94200 1.000 22.95444 424 CYS B O 1
ATOM 7035 N N . ASP B 1 442 ? 85.97300 -28.13600 -104.15400 1.000 21.46390 425 ASP B N 1
ATOM 7036 C CA . ASP B 1 442 ? 87.11500 -28.55700 -104.94600 1.000 23.66223 425 ASP B CA 1
ATOM 7037 C C . ASP B 1 442 ? 86.60100 -29.44500 -106.06500 1.000 22.28013 425 ASP B C 1
ATOM 7038 O O . ASP B 1 442 ? 85.66800 -30.24100 -105.87600 1.000 22.39226 425 ASP B O 1
ATOM 7043 N N . THR B 1 443 ? 87.18900 -29.30100 -107.24100 1.000 21.87611 426 THR B N 1
ATOM 7044 C CA . THR B 1 443 ? 86.79800 -30.13400 -108.35900 1.000 21.24472 426 THR B CA 1
ATOM 7045 C C . THR B 1 443 ? 87.84400 -31.16800 -108.71500 1.000 21.41186 426 THR B C 1
ATOM 7046 O O . THR B 1 443 ? 87.55300 -32.06500 -109.50800 1.000 21.44993 426 THR B O 1
ATOM 7050 N N . ASP B 1 444 ? 89.02300 -31.11400 -108.08800 1.000 21.22005 427 ASP B N 1
ATOM 7051 C CA . ASP B 1 444 ? 90.06600 -32.08900 -108.39900 1.000 24.22287 427 ASP B CA 1
ATOM 7052 C C . ASP B 1 444 ? 89.69000 -33.50300 -107.97900 1.000 23.48727 427 ASP B C 1
ATOM 7053 O O . ASP B 1 444 ? 90.21100 -34.46600 -108.54700 1.000 25.26764 427 ASP B O 1
ATOM 7058 N N . ASN B 1 445 ? 88.82300 -33.66200 -106.97300 1.000 20.41108 428 ASN B N 1
ATOM 7059 C CA . ASN B 1 445 ? 88.40100 -34.98400 -106.51200 1.000 18.84052 428 ASN B CA 1
ATOM 7060 C C . ASN B 1 445 ? 87.01300 -35.35200 -107.02700 1.000 18.15366 428 ASN B C 1
ATOM 7061 O O . ASN B 1 445 ? 86.27700 -36.10300 -106.35700 1.000 18.15668 428 ASN B O 1
ATOM 7066 N N . ILE B 1 446 ? 86.61400 -34.81100 -108.17100 1.000 17.19824 429 ILE B N 1
ATOM 7067 C CA . ILE B 1 446 ? 85.36700 -35.17600 -108.82500 1.000 16.99306 429 ILE B CA 1
ATOM 7068 C C . ILE B 1 446 ? 85.69400 -35.96000 -110.07600 1.000 16.41342 429 ILE B C 1
ATOM 7069 O O . ILE B 1 446 ? 86.51100 -35.52000 -110.90700 1.000 18.29144 429 ILE B O 1
ATOM 7074 N N A THR B 1 447 ? 85.09300 -37.12500 -110.19200 0.660 14.18104 430 THR B N 1
ATOM 7075 N N B THR B 1 447 ? 85.07000 -37.12300 -110.23300 0.340 15.57525 430 THR B N 1
ATOM 7076 C CA A THR B 1 447 ? 85.17800 -37.95900 -111.36800 0.660 14.58409 430 THR B CA 1
ATOM 7077 C CA B THR B 1 447 ? 85.24100 -37.95800 -111.41800 0.340 15.93211 430 THR B CA 1
ATOM 7078 C C A THR B 1 447 ? 83.85500 -37.80600 -112.11100 0.660 13.60609 430 THR B C 1
ATOM 7079 C C B THR B 1 447 ? 83.91800 -38.02800 -112.16400 0.340 15.39946 430 THR B C 1
ATOM 7080 O O A THR B 1 447 ? 82.78800 -37.87300 -111.49500 0.660 13.19956 430 THR B O 1
ATOM 7081 O O B THR B 1 447 ? 82.92800 -38.53500 -111.62300 0.340 15.71295 430 THR B O 1
ATOM 7088 N N . ASP B 1 448 ? 83.91200 -37.55000 -113.40700 1.000 15.28019 431 ASP B N 1
ATOM 7089 C CA . ASP B 1 448 ? 82.69800 -37.42600 -114.21100 1.000 14.21833 431 ASP B CA 1
ATOM 7090 C C . ASP B 1 448 ? 82.73900 -38.40000 -115.36800 1.000 13.10126 431 ASP B C 1
ATOM 7091 O O . ASP B 1 448 ? 83.42600 -38.14300 -116.37100 1.000 16.35713 431 ASP B O 1
ATOM 7096 N N . ASN B 1 449 ? 81.95100 -39.45800 -115.29500 1.000 13.53719 432 ASN B N 1
ATOM 7097 C CA . ASN B 1 449 ? 81.77800 -40.38500 -116.39400 1.000 13.64455 432 ASN B CA 1
ATOM 7098 C C . ASN B 1 449 ? 80.41000 -40.29200 -117.05100 1.000 12.97456 432 ASN B C 1
ATOM 7099 O O . ASN B 1 449 ? 80.08300 -41.13500 -117.87600 1.000 14.19933 432 ASN B O 1
ATOM 7104 N N . GLY B 1 450 ? 79.60000 -39.29200 -116.69100 1.000 11.62130 433 GLY B N 1
ATOM 7105 C CA . GLY B 1 450 ? 78.24800 -39.16000 -117.19200 1.000 11.40629 433 GLY B CA 1
ATOM 7106 C C . GLY B 1 450 ? 78.16100 -38.21800 -118.38500 1.000 10.83878 433 GLY B C 1
ATOM 7107 O O . GLY B 1 450 ? 79.17300 -37.79300 -118.96400 1.000 13.13930 433 GLY B O 1
ATOM 7108 N N . THR B 1 451 ? 76.92200 -37.90400 -118.76500 1.000 10.74816 434 THR B N 1
ATOM 7109 C CA . THR B 1 451 ? 76.63400 -37.21100 -120.02500 1.000 11.42604 434 THR B CA 1
ATOM 7110 C C . THR B 1 451 ? 76.15600 -35.79400 -119.74300 1.000 11.12915 434 THR B C 1
ATOM 7111 O O . THR B 1 451 ? 75.15800 -35.60800 -119.04900 1.000 10.76797 434 THR B O 1
ATOM 7115 N N A ASN B 1 452 ? 76.78900 -34.78900 -120.36000 0.590 11.41396 435 ASN B N 1
ATOM 7116 N N B ASN B 1 452 ? 76.87200 -34.81600 -120.30600 0.410 11.53050 435 ASN B N 1
ATOM 7117 C CA A ASN B 1 452 ? 76.32400 -33.38900 -120.25600 0.590 11.40405 435 ASN B CA 1
ATOM 7118 C CA B ASN B 1 452 ? 76.48300 -33.40900 -120.25200 0.410 11.52112 435 ASN B CA 1
ATOM 7119 C C A ASN B 1 452 ? 76.30100 -32.88600 -118.81200 0.590 10.98293 435 ASN B C 1
ATOM 7120 C C B ASN B 1 452 ? 76.29200 -32.94100 -118.82100 0.410 11.26707 435 ASN B C 1
ATOM 7121 O O A ASN B 1 452 ? 75.45300 -32.06600 -118.44500 0.590 12.33614 435 ASN B O 1
ATOM 7122 O O B ASN B 1 452 ? 75.32900 -32.24000 -118.49100 0.410 12.46282 435 ASN B O 1
ATOM 7131 N N . ASN B 1 453 ? 77.23100 -33.32300 -117.96800 1.000 10.94046 436 ASN B N 1
ATOM 7132 C CA . ASN B 1 453 ? 77.28900 -32.82300 -116.60500 1.000 11.09007 436 ASN B CA 1
ATOM 7133 C C . ASN B 1 453 ? 78.14400 -31.57200 -116.57700 1.000 12.05481 436 ASN B C 1
ATOM 7134 O O . ASN B 1 453 ? 79.01000 -31.38700 -117.43700 1.000 14.51322 436 ASN B O 1
ATOM 7139 N N . SER B 1 454 ? 77.84100 -30.67500 -115.65000 1.000 11.03474 437 SER B N 1
ATOM 7140 C CA . SER B 1 454 ? 78.56100 -29.39100 -115.50200 1.000 13.07897 437 SER B CA 1
ATOM 7141 C C . SER B 1 454 ? 79.23300 -29.41700 -114.13600 1.000 13.02426 437 SER B C 1
ATOM 7142 O O . SER B 1 454 ? 78.57900 -29.75300 -113.16500 1.000 12.48122 437 SER B O 1
ATOM 7145 N N . ILE B 1 455 ? 80.50600 -29.10100 -114.09000 1.000 14.44132 438 ILE B N 1
ATOM 7146 C CA . ILE B 1 455 ? 81.28300 -29.14400 -112.82300 1.000 16.59164 438 ILE B CA 1
ATOM 7147 C C . ILE B 1 455 ? 81.95700 -27.79100 -112.66100 1.000 17.17143 438 ILE B C 1
ATOM 7148 O O . ILE B 1 455 ? 82.72700 -27.40800 -113.54300 1.000 19.62357 438 ILE B O 1
ATOM 7153 N N . GLU B 1 456 ? 81.62700 -27.08200 -111.61200 1.000 17.33763 439 GLU B N 1
ATOM 7154 C CA . GLU B 1 456 ? 82.20100 -25.73700 -111.38900 1.000 19.28061 439 GLU B CA 1
ATOM 7155 C C . GLU B 1 456 ? 82.69700 -25.60200 -109.96100 1.000 18.65923 439 GLU B C 1
ATOM 7156 O O . GLU B 1 456 ? 82.02600 -26.05500 -109.03800 1.000 19.13002 439 GLU B O 1
ATOM 7162 N N . ALA B 1 457 ? 83.84800 -24.96900 -109.79300 1.000 21.90362 440 ALA B N 1
ATOM 7163 C CA . ALA B 1 457 ? 84.41300 -24.76500 -108.45500 1.000 22.21727 440 ALA B CA 1
ATOM 7164 C C . ALA B 1 457 ? 83.77000 -23.56500 -107.78500 1.000 24.65308 440 ALA B C 1
ATOM 7165 O O . ALA B 1 457 ? 83.36600 -22.63700 -108.46800 1.000 25.75219 440 ALA B O 1
ATOM 7167 N N . ILE B 1 458 ? 83.64500 -23.64100 -106.47700 1.000 26.06982 441 ILE B N 1
ATOM 7168 C CA . ILE B 1 458 ? 83.20500 -22.45500 -105.70400 1.000 29.56574 441 ILE B CA 1
ATOM 7169 C C . ILE B 1 458 ? 84.26100 -22.24800 -104.61100 1.000 32.22190 441 ILE B C 1
ATOM 7170 O O . ILE B 1 458 ? 84.92800 -23.20000 -104.21300 1.000 30.76680 441 ILE B O 1
ATOM 7175 N N . ASP B 1 459 ? 84.41600 -21.00000 -104.19000 1.000 36.68813 442 ASP B N 1
ATOM 7176 C CA . ASP B 1 459 ? 85.45300 -20.68800 -103.17300 1.000 43.65064 442 ASP B CA 1
ATOM 7177 C C . ASP B 1 459 ? 84.80800 -20.84700 -101.80500 1.000 48.25073 442 ASP B C 1
ATOM 7178 O O . ASP B 1 459 ? 83.91100 -20.05900 -101.48600 1.000 48.44563 442 ASP B O 1
ATOM 7183 N N . CYS B 1 460 ? 85.27400 -21.83200 -101.04700 1.000 52.72131 443 CYS B N 1
ATOM 7184 C CA . CYS B 1 460 ? 84.68800 -22.13000 -99.72200 1.000 56.97681 443 CYS B CA 1
ATOM 7185 C C . CYS B 1 460 ? 83.18500 -22.25200 -99.90400 1.000 58.34863 443 CYS B C 1
ATOM 7186 O O . CYS B 1 460 ? 82.66600 -23.35400 -99.63700 0.000 58.92190 443 CYS B O 1
#

Radius of gyration: 34.16 Å; Cα contacts (8 Å, |Δi|>4): 3086; chains: 2; bounding box: 64×80×106 Å

Foldseek 3Di:
DEAEDAALLVPQVCLQEAQHEYEDDADEYEAELQQEDDPHSAPDPPRREREYEQYEYEQANYEYEYECCVLANHPQDEHEPEEYAEEHYEYEAYEYEYPDAAFHSHEYEHYEYFAEHYEYANYEYEAHYKPPQDDAQFQHDDPPGNDDIHFYEYYEYAYEQYEYYQYEFEYSTAEEHYEYANYEAYEYENYEFEFAKDFVVVVLVCQPVPDSCNVVVCQGPLGRRQDGQAMATSYAHSYYFAQWHWHHYPNDIDIGGYENYEYYQYEHERHQEHHAQLSYYYAYYYENYEYAHHQEAYENLAHEAYNYEYEDQGHANEAHQFLQREHYEYEYEHEDHPDHHRYQQLENYEDHHEHYEYEYAYPDDDEPPSYAHEQADATSRSSCPPNGPVRRHRAAHEHYEYEYNDPGAYEYDQRYENYEYEYCDCPRYHHNYYHYHYYYDPD/DEAEDAALLVVQVCLQEAQHEYEDDADEYEAELVQEDDVHSAPDPPRREREYEQYEYHDANYEYEYECCVLANHPQDEHEPYEYAEYHYEYEAYEYEYHDAAAHSHEYEHYEYFAEHYEYANYEYEAHYKPPFDDAQFQHDDPPGNGDIHFYEYYEYAYEAYEYYQYEFEYSTAEEHYEYANYEAYEYENYEFEFAKDFVVVVLVCQPVPDSCNVVVQQGPLGRRQDGQAIATSYAHRYEFAQWHWHHYPRDIDIGGYENYEYYQYEHERHQEHHAQLNYYYAYYYENYEYAHHQEADENLAHEAYNYEYEDQGHANEAHQFLQREHYEYEYEHEDHPDHHRYQQLENYEAAHEHYEYEYAYPDPPDDPSYAHEDADATSRSQCPPNGPVRRHRAAHEHYEYEANDPGAYEYDQRYENYEYEYCDCPRYHHNYYHYHYYYDND

Secondary structure (DSSP, 8-state):
-PEEE-SHHHHGGGGG-SS-EEEEPSEEEEE-GGGBSTTSSB-SSSSEEE--SS-EEE-TTEEEEEEGGGGGSSTTS-EEEEEE-SSS-EEE--EEEEES-PPPSS-EEEEEE-SBS-EEES-EEEEE--BS-SSTTTT-SSSS-SS--B-EEEEEE-SBS-EEES-EEEEESSS-SEEESS-BS-EEES-EEE--EEEHHHHHTTTTTT-HHHHTTTB-TTSSBPPSS-EEESS-EEEEE-S--EEEETTEEEE---BS-EEES-EEESSSEEEE-TT-BS--EEES-EEES-S--EE-SSEEEEEEEE--SSS-SEE--STT-B-EEEEEEEPPPSS----TT--SEEE-EEEEEEEEEE------TT--EEESS----TTSSTTSSGGGSS--EEEEEEEEESS--EEE-TTEEEEEEEES-STTEEE-SBS-EEEE---/--EEESSHHHHGGGGG-SS-EEEEPSEEEEE-GGGBSTTSSB-SSSSEEE--SS-EEE-TTEEEEEEGGGGGSSTTS-EEEEEE-SSS-EEE--EEEEES-PPPSS-EEEEEE-SBS-EEES-EEEEE--BS-SSTTTT-SSTT-SS--B-EEEEEE-SBS-EEES-EEEEESSS-SEEESS-BS-EEES-EEE--EEEHHHHHTTTTTT-HHHHTTTB-TTSSBPPSS-EEESSSEEEEE-S--EEEETTEEEE---BS-EEES-EEESSSEEEE-TT-BS--EEES-EEES-S--EE-SSEEEEEEEE--SSS-SEE--STT-B-EEEEEEEPPPSS----TT--SEEE-EEEEEEEEE-------TT--EEESS----TTSGGGSSGGGSS--EEEEEEEEESS--EEE-TTEEEEEEEES-STTEEE-SBS-EEEE---

Sequence (886 aa):
QTTTVYSLEDLLPYLKQDNVDVKLAPGTYNVNNGFFDVGEDRLFSTTPLFLFEGSNSTTYDFTDVKLNINTVVVVLTKFGNNEVNNEIQQILGNNNNVLLKNLKLLEDIGTTAPSNRAQQSIVIDGRDNRIEGFHLTIIRGSYPYGYGDAFGKGGGSVINHRKHSSGVLIRGLRNHLKDCTIIISRSYGHIVFMQAASYPTVEGCYIEGEMRSTDDDMLAEEEGTGSPADKVDFMTVWGYKLPAGYMMSLQEGGIRAYNAGTTYIDGVEIQRATDNPTVLNNCTIKNARTGVTLAHANGTKYVEEGCTVLGCENGYSIGSSGTVVNCGADAIYGPVFKNTYGSDKGYNADITILPPSDAYYNGHDAVAYIGGSNHNLTFRSEITEIPSNLKIMVSGDLQGLRVLHGSNPSSQNNFAGTTNNIVLRRNLTNFPPPVDDLHSDSSSNITVTSCDTDNITTDNGTNNSIEAIDCQTTTVYSLEDLLPYLKQDNVDVKLAPGTYNVNGFFDVGEDRLFSTTPLFLFEGSNSTTYDFTDVKLNINTVVVVLTKFGNNEVNNEIQQILGNNNVLLKNLKLLEDIGTTAPSNRAQQSIVIDGRDNRIEEGFHLLTIIRGSYPYGYGDAFGKGGGSVINHRKHSSGVLIRGLRNHLKDCTIIISRSYGHIVFMQAASYPTVEGCYIEGEMRSTDDDMLAEEEGTGSPADKVDFMTVWGYKLPAGYMMSLQEGGIRAYNAGTTYIDGVEIQRATDNPTVLNNCTIKNARTGVTLAHANGTKYVEEGCTVLGCENGYSIGSSGTVVNCGADAIYGPVFKNTYGSDKGYNADITILPPSDAYYYNGHDAVAYIGGSNHNLTFRSEITEIPSNLKIMVSGDLQGLRVLHGSNPSSQNNFAGTTNIVLRRNLTNFPPPVDDLHSDSSSNITVTSCDTDNITTDNGTNNNSIEAIDC

Solvent-accessible surface area: 32914 Å² total; per-residue (Å²): 212,68,55,50,11,156,37,10,122,76,1,39,70,50,4,158,76,84,109,26,51,1,50,3,9,78,33,84,27,85,1,63,11,110,38,19,25,161,134,123,52,4,66,92,35,25,8,7,49,5,82,5,21,76,4,44,6,26,8,52,111,3,48,6,22,0,38,1,57,0,2,48,96,24,47,115,84,58,0,12,1,4,23,0,59,6,13,76,2,30,0,62,53,3,96,1,44,1,63,32,62,18,10,0,33,36,109,1,20,0,1,6,0,0,0,81,44,1,78,0,42,31,3,54,0,14,0,59,2,9,56,7,78,7,10,4,3,0,2,4,86,41,80,80,26,54,17,121,48,101,38,1,5,0,0,9,0,29,0,38,115,1,40,1,70,80,3,35,0,38,1,70,0,1,0,5,0,0,9,0,34,0,0,10,119,1,30,0,44,29,3,72,0,29,2,58,38,58,14,0,54,82,0,37,80,13,125,59,50,36,0,34,0,24,163,47,105,4,86,3,58,28,59,23,120,3,28,60,24,13,32,0,1,13,1,0,0,0,0,39,0,64,83,52,21,38,0,85,19,101,87,85,108,35,139,74,20,0,30,25,0,34,0,41,84,1,39,0,54,20,0,22,10,0,0,20,0,20,48,4,88,49,97,8,80,0,41,21,3,43,2,40,0,7,5,20,2,0,6,0,6,37,20,46,1,52,102,5,5,0,7,0,1,15,1,5,0,0,23,0,15,64,36,88,9,135,25,0,67,6,32,0,48,2,38,95,64,46,92,79,64,81,11,17,12,46,0,0,0,0,0,0,4,27,100,3,72,0,5,0,89,16,164,17,103,147,45,30,125,57,2,48,0,17,0,1,3,81,4,79,4,1,42,12,20,157,56,14,60,98,75,57,4,83,21,59,1,51,82,2,61,0,94,0,38,4,68,1,34,0,45,1,68,67,64,0,35,60,1,66,1,36,1,38,70,44,138,56,21,65,59,97,21,86,118,26,49,52,107,70,59,144,136,214,74,55,48,11,43,37,9,121,62,1,39,72,53,5,152,75,84,111,27,53,0,44,3,8,44,32,85,27,82,1,64,14,173,40,6,24,154,150,106,57,4,51,93,34,24,9,6,49,5,70,4,20,84,2,44,5,22,8,4,58,3,47,6,22,1,37,1,61,0,2,47,79,23,48,116,87,79,1,13,1,4,22,0,60,6,14,67,2,31,0,75,50,3,95,1,42,1,64,38,102,52,26,0,33,33,112,1,18,0,1,4,0,0,0,70,44,1,80,0,45,28,3,60,0,17,0,59,2,9,92,8,79,8,11,3,3,0,2,4,89,40,84,82,23,55,16,120,31,101,38,1,6,0,0,8,0,30,0,38,116,1,40,1,61,73,2,21,0,26,1,70,0,1,0,6,0,0,10,0,34,0,0,10,118,1,30,0,43,26,2,42,0,28,1,57,38,57,9,0,54,81,0,38,81,27,124,60,94,42,20,51,0,24,165,46,106,4,87,3,61,26,60,22,121,4,28,60,31,12,26,0,1,13,1,1,0,0,0,38,0,65,86,51,20,34,0,81,18,93,79,91,106,38,140,73,20,0,29,25,0,35,0,40,84,1,38,0,74,22,0,22,10,0,0,19,0,21,48,5,90,49,96,6,82,0,40,20,3,42,3,41,1,7,4,21,2,0,6,0,6,39,18,46,1,52,103,4,6,0,8,1,2,16,1,5,0,0,23,0,13,62,38,86,9,134,25,0,66,6,34,0,50,1,42,94,61,57,93,76,65,75,12,17,12,45,0,0,0,0,0,0,3,27,101,3,70,0,4,0,90,14,167,16,103,143,45,34,125,56,0,50,0,15,0,1,4,83,4,79,4,1,41,12,19,157,54,15,61,98,74,58,4,83,21,57,0,50,85,2,61,0,95,0,36,3,66,1,32,0,46,1,68,66,66,0,32,56,1,67,0,35,1,39,60,42,135,53,22,66,56,100,20,88,118,25,49,51,107,68,61,148,127